Protein 4H1L (pdb70)

Solvent-accessible surface area: 52615 Å² total; per-residue (Å²): 123,98,33,31,1,28,0,8,1,9,18,0,25,49,50,115,52,15,37,0,3,1,8,1,51,18,1,2,1,0,43,5,40,44,90,144,83,85,31,49,43,50,34,157,96,2,35,200,89,2,51,19,59,11,27,6,0,21,4,0,14,43,2,0,77,26,1,0,90,38,1,12,145,80,28,137,130,76,79,9,113,66,49,60,6,59,9,75,27,30,16,44,35,42,45,92,62,184,80,110,7,46,0,2,0,32,0,15,44,0,0,0,3,34,23,89,34,38,8,22,106,87,31,152,92,15,118,108,54,61,60,110,9,16,23,5,19,55,168,69,30,29,9,26,13,1,11,21,2,65,18,105,2,49,105,149,30,29,4,1,0,84,0,48,13,100,23,43,150,117,55,33,18,66,46,45,73,131,212,71,28,34,0,1,4,1,6,0,12,0,32,0,44,97,28,43,131,114,16,48,0,8,1,35,2,0,9,25,55,67,21,0,0,69,0,8,28,81,68,17,65,2,125,16,37,7,73,42,0,62,74,0,6,120,32,0,35,84,53,131,76,2,12,66,16,4,103,8,13,27,55,4,2,0,78,42,2,17,40,17,2,58,54,18,1,24,112,48,114,53,101,8,130,23,49,24,77,52,56,253,50,4,16,0,1,0,4,21,0,6,26,12,78,44,74,28,87,2,38,92,84,57,129,68,32,162,108,7,40,14,20,73,31,95,44,34,1,5,46,0,21,14,11,6,45,5,35,0,30,17,126,57,192,109,68,34,38,1,29,0,32,0,54,12,74,32,34,149,87,55,60,83,39,98,80,139,64,125,54,6,15,21,1,10,1,16,64,2,38,130,123,95,33,31,1,29,0,7,1,8,16,0,26,47,51,116,52,16,36,0,3,1,8,1,53,20,1,1,1,0,44,5,40,44,89,144,77,85,30,49,43,49,35,155,94,1,34,200,88,1,49,20,54,10,25,5,0,20,6,0,15,46,3,1,75,26,0,0,90,43,1,13,146,83,28,137,132,77,80,10,114,67,50,60,7,59,10,76,27,27,15,45,33,37,45,96,63,185,84,109,8,46,0,1,0,32,0,16,45,0,0,0,2,36,24,87,35,39,8,22,107,86,30,152,92,16,118,109,55,58,59,108,8,16,22,5,18,55,165,69,31,29,8,26,12,1,11,20,3,64,17,108,3,50,106,150,30,29,5,1,0,83,0,47,14,104,24,44,151,116,56,31,15,66,45,44,75,133,210,72,30,35,0,2,3,2,7,0,12,0,32,0,43,95,28,43,132,112,16,46,0,9,0,35,2,0,8,25,53,64,22,0,0,67,0,8,30,83,68,18,65,1,123,16,38,7,72,42,0,59,75,0,6,120,32,0,35,84,53,135,81,3,11,73,23,4,104,10,16,26,68,4,2,0,77,42,2,16,40,15,3,59,55,16,1,25,109,46,113,55,101,8,129,23,49,23,74,52,56,253,51,5,15,0,0,0,4,19,0,5,27,13,76,43,74,28,88,2,38,91,84,58,127,67,31,163,104,7,44,15,22,76,31,94,43,32,1,5,44,0,22,13,9,7,45,6,36,0,31,17,125,57,192,108,68,32,38,0,28,0,32,1,54,13,72,32,34,150,86,57,58,82,40,97,79,139,66,122,49,7,18,24,0,13,1,18,65,4,38,134,115,50,7,68,9,58,36,136,96,34,61,33,59,79,43,35,80,8,90,0,110,0,58,16,39,204,28,76,18,11,19,0,10,0,0,23,10,58,114,43,68,12,10,111,27,8,11,67,16,37,28,69,102,74,68,41,117,27,90,124,53,4,49,0,42,10,81,164,104,99,40,10,1,18,0,72,11,109,68,5,71,170,59,10,40,11,33,2,0,0,0,1,6,1,25,14,35,17,9,59,6,45,16,0,81,4,0,47,4,86,27,123,153,73,12,98,17,54,75,69,128,17,150,90,151,134,65,62,91,5,62,1,50,0,82,5,133,58,101,11,20,6,0,0,0,1,16,15,16,121,53,90,7,10,89,5,0,18,6,0,5,28,70,103,18,88,34,147,17,124,41,8,127,19,9,51,8,52,2,137,123,61,69,21,0,39,0,37,4,46,69,32,100,189,20,21,65,10,14,0,0,0,0,0,5,53,33,21,1,36,31,7,42,5,78,24,0,77,1,1,93,3,53,93,112,50,8,67,8,58,35,133,93,34,61,32,60,81,43,37,81,7,90,0,109,0,59,17,39,205,27,72,13,8,16,0,8,0,0,22,10,58,114,37,67,12,9,109,29,8,10,64,16,31,28,70,103,74,67,42,116,28,89,124,54,5,51,0,43,14,82,154,103,96,42,9,1,18,0,72,10,110,70,5,71,170,59,10,39,11,36,2,0,0,0,1,2,1,23,12,34,17,6,56,6,44,15,0,80,3,0,46,5,87,28,123,156,74,11,98,18,54,75,66,126,17,147,89,150,135,64,62,89,5,63,1,48,0,80,5,135,59,104,10,18,4,1,0,0,1,16,15,15,120,53,86,8,10,92,5,0,18,6,0,6,33,71,104,16,86,29,147,18,122,40,9,128,19,8,51,8,52,2,139,122,65,72,23,0,39,0,39,4,48,69,33,103,190,21,20,66,10,14,0,0,0,0,0,5,55,29,23,1,30,25,5,38,4,81,23,0,78,1,2,91,3,54,92

B-factor: mean 93.12, std 21.1, range [51.1, 204.76]

Foldseek 3Di:
DDKDKDWDKAADPPVGDIKTFIDIPHDTQWIADQPVLDTGGPDPVVVVPDDDRSVVRVVVHVVNVVVVVVVCVVPVNDDDDWDAWDWDKDWPDDDDQFDKTKIKIKTDFIDDPDKDKFKAKVHHTDDPPKDKADWDADPVRGTMIMIMDIDGHHQPIKMWMWIDDPVDPDIDIDIDHD/DDDKDKDWDWDWDDDPLNPDIKIKIFIDIPPRTQWMDILVVQAIDGDDPVCPVVRVVQVVPVVNRVVVNCCSPVPHNVVCVVCCVDAVPPWDAWDWDWDCPCQIKIKTWFTDDFDKDKFKAKQNHTDDPQWDKPHWADPPPRGIIIMIGGPDDDDAAIKMKMWMDDPRDDHIDIDIDGD/DDDDDDDDDDDDD/DDKDKDWDKAADPPVGDIKTFIDIPHDTQWIAPQPVLDTGGPDPVVVVVDDDRSVVNVVVHVVNVVVVVVVCVVPVNDDDDWDAWDWDKDWPDDDDQFDKTKIKIKTDFIDDPDKDKFKAKVHHTDDPPKDKADWDADPVGGTMIMIMDTDGHHQPIKMWMWIDDPVDPDTDIDIDHD/DDDKDKDWDWDWDDDPLNPDIKIKIFIDIPPRTQWMDILVVQAIDGDDPVCPVVRVVQVVPVVNRVVVNCCSPVPHVVVCVVCCVDAVPPWDAWDWDWDCPCQIKIKTWFTDDQDKDKFKAKQNHTDDPQWDKPHWADPPPRGIIIMIGGPDDDDAAIKMKMWIDDPRDDHIDIDIDGD/DDDDDDDDDDPDD/DAKAFDAAEAEEAQFAKDKRKIAGDDDDQKKKWKWWDAPPDDTDTQDIDRDDDQKDGGPPTKIWGHDNVRRITIIIHHGDHQVRFTWMWMWIADDVHDDDIGIHPTHTYHYYD/DKAKDDQEAEDDAQDKDKIKIFDDPLFAKKFKWWDDPPDGTFTAKMDRHAQDIDGTDNPFQWDWHRNDSGIIMIIGGSGDVPFQTKMKMWGHHDDPDPGDIDIYPTHGYHD/DAKAFDAAEAEEAAFAKDKRKIAGDDADQKKKWKWWDAPPDDTDTQDIDRDDDQKDGGPPTKIWGHDNVRRITIIIHHGDHQVRFTWMWMWIADDPHDDDIGIHPTHGYHYYD/DKAKPDQEAEDDAQDWDKIKIFDDPQFAKKFKWWDDPPDGTFTAKMDRHAQDIDGTDNPFQWDWHGNDSGIIMIIGGSGDVPQQTKMKMWGHHDDPDPGDIDIYPTHGYHD

InterPro domains:
  IPR001003 MHC class II, alpha chain, N-terminal [PF00993] (29-106)
  IPR001003 MHC class II, alpha chain, N-terminal [SM00920] (30-109)
  IPR003006 Immunoglobulin/major histocompatibility complex, conserved site [PS00290] (186-192)
  IPR003597 Immunoglobulin C1-set [PF07654] (114-195)
  IPR003597 Immunoglobulin C1-set [SM00407] (127-198)
  IPR007110 Immunoglobulin-like domain [PS50835] (112-192)
  IPR011162 MHC classes I/II-like antigen recognition protein [SSF54452] (27-108)
  IPR013783 Immunoglobulin-like fold [G3DSA:2.60.40.10] (107-217)
  IPR014745 MHC class II, alpha/beta chain, N-terminal [G3DSA:3.10.320.10] (25-106)
  IPR036179 Immunoglobulin-like domain superfamily [SSF48726] (110-206)
  IPR050160 Major Histocompatibility Complex/Immunoglobulin [PTHR19944] (16-243)

Radius of gyration: 38.93 Å; Cα contacts (8 Å, |Δi|>4): 3026; chains: 10; bounding box: 104×98×101 Å

Secondary structure (DSSP, 8-state):
--EEEEEEEEEEETTTEEEEEEEETTEEEEEEETTTTEEEESSGGGGGG-B--HHHHHHHHHHHHHHHHHHHHTTTTPPPPPBPPEEEEEESS---TTS-EEEEEEEEEEBSS-----EEETTEEE-TT-EEPPPEE-TTS-EEE-EEEEE---TT-EEEEEE--TT-SS-EEEEEE-/---EEEEEEEEEEEETTTTEEEEEEEEEESS-EEEEEETTTSSEEESSTTSHHHHHHHTT-HHHHHHHHTHIIIIIIHHHHHHTTTTTT--B--EEEEEE---EEEEEEEEBSS--EEEEEETTEE--SSEEE---EE-SSS-EEEEEEE-----TT-EEEEEEEETTEEEEEEEEEE-/-B-----PPPPP-/--EEEEEEEEEEETTTEEEEEEEETTEEEEEEETTTTEEEESSTTHHHH-B--HHHHHHHHHHHHHHHHHHHHTTTTPPPPPBPPEEEEEESS---TTS-EEEEEEEEEEBSS-----EEETTEEE-TT-EEPPPEE-TTS-EEE-EEEEE---TT-EEEEEE--TT-SS-EEEEEE-/---EEEEEEEEEEEETTTTEEEEEEEEEESS-EEEEEETTTSSEEESSTTSHHHHHHHTT-HHHHHHHHTHIIIIIIHHHHHHHTTTTT--B--EEEEEE---EEEEEEEEBSS--EEEEEETTEE--SSEEE---EE-SSS-EEEEEEE-----TT-EEEEEEEETTEEEEEEEEEE-/-B-----PPPPP-/--EE---SEEEEETTS-B----EE-S-SS-EEEEEEE-TTS-PEEEEEE-SS-SEEE-SSS-EEEEETTTTEEEEEBSS--GGG-SEEEEEEE-TTT-S-EEE---EEEEEE-/-EEEE-SEEE--TT---EEEEEE-S--SEEEEEEE-TTS-EEEEEEESSTT--EE-TT-TTEEE--SBTTB--EEE-S--S--SSEEEEEEE-BSSSBPPPEE---EEEE-/--EE---SEEEEETTS-B----EE-S-SS-EEEEEEE-TTS-PEEEEEE-SS-SEEE-SSS-EEEEEGGGTEEEEEBSS--GGG-SEEEEEEE-TTT-S-EEE---EEEEEE-/-EEEE-SEEE--TT---EEEEEE-S--SEEEEEEE-TTS-EEEEEEESSTT--EE-TT-TTEEE--SBTTB--EEE-TT-S--SSEEEEEEE-BSSSBPPPEE---EEEE-

Structure (mmCIF, N/CA/C/O backbone):
data_4H1L
#
_entry.id   4H1L
#
_cell.length_a   186.722
_cell.length_b   186.722
_cell.length_c   166.702
_cell.angle_alpha   90.00
_cell.angle_beta   90.00
_cell.angle_gamma   120.00
#
_symmetry.space_group_name_H-M   'P 63'
#
loop_
_entity.id
_entity.type
_entity.pdbx_description
1 polymer 'HLA class II histocompatibility antigen, DR alpha chain'
2 polymer 'MHC class II antigen'
3 polymer 'mimotope peptide'
4 polymer 'Ani2.3 TCR A chain'
5 polymer 'Ani2.3 TCR B chain'
#
loop_
_atom_site.group_PDB
_atom_site.id
_atom_site.type_symbol
_atom_site.label_atom_id
_atom_site.label_alt_id
_atom_site.label_comp_id
_atom_site.label_asym_id
_atom_site.label_entity_id
_atom_site.label_seq_id
_atom_site.pdbx_PDB_ins_code
_atom_site.Cartn_x
_atom_site.Cartn_y
_atom_site.Cartn_z
_atom_site.occupancy
_atom_site.B_iso_or_equiv
_atom_site.auth_seq_id
_atom_site.auth_comp_id
_atom_site.auth_asym_id
_atom_site.auth_atom_id
_atom_site.pdbx_PDB_model_num
ATOM 1 N N . GLU A 1 1 ? -44.167 79.883 41.894 1.00 90.39 3 GLU A N 1
ATOM 2 C CA . GLU A 1 1 ? -45.499 79.328 42.141 1.00 102.39 3 GLU A CA 1
ATOM 3 C C . GLU A 1 1 ? -45.456 78.024 42.939 1.00 113.13 3 GLU A C 1
ATOM 4 O O . GLU A 1 1 ? -44.397 77.423 43.105 1.00 119.58 3 GLU A O 1
ATOM 10 N N . GLU A 1 2 ? -46.618 77.589 43.427 1.00 108.10 4 GLU A N 1
ATOM 11 C CA . GLU A 1 2 ? -46.720 76.369 44.245 1.00 105.41 4 GLU A CA 1
ATOM 12 C C . GLU A 1 2 ? -47.780 75.354 43.791 1.00 104.35 4 GLU A C 1
ATOM 13 O O . GLU A 1 2 ? -47.423 74.256 43.382 1.00 104.04 4 GLU A O 1
ATOM 19 N N . HIS A 1 3 ? -49.067 75.696 43.875 1.00 97.97 5 HIS A N 1
ATOM 20 C CA . HIS A 1 3 ? -50.105 74.755 43.455 1.00 88.28 5 HIS A CA 1
ATOM 21 C C . HIS A 1 3 ? -51.106 75.337 42.456 1.00 86.29 5 HIS A C 1
ATOM 22 O O . HIS A 1 3 ? -51.436 76.524 42.520 1.00 88.19 5 HIS A O 1
ATOM 29 N N . VAL A 1 4 ? -51.586 74.494 41.536 1.00 80.42 6 VAL A N 1
ATOM 30 C CA . VAL A 1 4 ? -52.593 74.916 40.559 1.00 80.56 6 VAL A CA 1
ATOM 31 C C . VAL A 1 4 ? -53.786 73.965 40.452 1.00 84.05 6 VAL A C 1
ATOM 32 O O . VAL A 1 4 ? -53.643 72.828 39.991 1.00 82.96 6 VAL A O 1
ATOM 36 N N . ILE A 1 5 ? -54.960 74.453 40.860 1.00 82.88 7 ILE A N 1
ATOM 37 C CA . ILE A 1 5 ? -56.215 73.704 40.757 1.00 81.59 7 ILE A CA 1
ATOM 38 C C . ILE A 1 5 ? -57.077 74.237 39.604 1.00 73.28 7 ILE A C 1
ATOM 39 O O . ILE A 1 5 ? -57.444 75.418 39.541 1.00 63.47 7 ILE A O 1
ATOM 44 N N . ILE A 1 6 ? -57.379 73.358 38.662 1.00 78.15 8 ILE A N 1
ATOM 45 C CA . ILE A 1 6 ? -58.120 73.779 37.494 1.00 75.35 8 ILE A CA 1
ATOM 46 C C . ILE A 1 6 ? -59.373 72.957 37.314 1.00 65.98 8 ILE A C 1
ATOM 47 O O . ILE A 1 6 ? -59.355 71.732 37.437 1.00 58.62 8 ILE A O 1
ATOM 52 N N . GLN A 1 7 ? -60.464 73.648 37.019 1.00 63.33 9 GLN A N 1
ATOM 53 C CA . GLN A 1 7 ? -61.745 73.010 36.766 1.00 57.62 9 GLN A CA 1
ATOM 54 C C . GLN A 1 7 ? -61.987 73.151 35.301 1.00 61.84 9 GLN A C 1
ATOM 55 O O . GLN A 1 7 ? -62.417 74.214 34.834 1.00 63.54 9 GLN A O 1
ATOM 61 N N . ALA A 1 8 ? -61.706 72.072 34.580 1.00 62.08 10 ALA A N 1
ATOM 62 C CA . ALA A 1 8 ? -61.741 72.063 33.128 1.00 63.78 10 ALA A CA 1
ATOM 63 C C . ALA A 1 8 ? -62.921 71.265 32.641 1.00 56.82 10 ALA A C 1
ATOM 64 O O . ALA A 1 8 ? -63.020 70.080 32.925 1.00 53.46 10 ALA A O 1
ATOM 66 N N . GLU A 1 9 ? -63.793 71.921 31.890 1.00 57.25 11 GLU A N 1
ATOM 67 C CA . GLU A 1 9 ? -64.954 71.271 31.307 1.00 64.70 11 GLU A CA 1
ATOM 68 C C . GLU A 1 9 ? -65.076 71.585 29.800 1.00 74.37 11 GLU A C 1
ATOM 69 O O . GLU A 1 9 ? -64.355 72.432 29.277 1.00 77.39 11 GLU A O 1
ATOM 75 N N . PHE A 1 10 ? -65.980 70.909 29.097 1.00 71.37 12 PHE A N 1
ATOM 76 C CA . PHE A 1 10 ? -66.139 71.154 27.670 1.00 62.81 12 PHE A CA 1
ATOM 77 C C . PHE A 1 10 ? -67.345 70.455 27.081 1.00 70.42 12 PHE A C 1
ATOM 78 O O . PHE A 1 10 ? -67.828 69.461 27.617 1.00 76.53 12 PHE A O 1
ATOM 86 N N . TYR A 1 11 ? -67.816 70.960 25.948 1.00 70.79 13 TYR A N 1
ATOM 87 C CA . TYR A 1 11 ? -68.893 70.298 25.222 1.00 73.45 13 TYR A CA 1
ATOM 88 C C . TYR A 1 11 ? -68.624 70.271 23.720 1.00 74.68 13 TYR A C 1
ATOM 89 O O . TYR A 1 11 ? -68.493 71.307 23.075 1.00 77.35 13 TYR A O 1
ATOM 98 N N . LEU A 1 12 ? -68.540 69.059 23.190 1.00 77.55 14 LEU A N 1
ATOM 99 C CA . LEU A 1 12 ? -68.187 68.822 21.803 1.00 81.95 14 LEU A CA 1
ATOM 100 C C . LEU A 1 12 ? -69.418 68.471 20.965 1.00 82.43 14 LEU A C 1
ATOM 101 O O . LEU A 1 12 ? -70.130 67.511 21.261 1.00 83.64 14 LEU A O 1
ATOM 106 N N . ASN A 1 13 ? -69.677 69.269 19.935 1.00 77.32 15 ASN A N 1
ATOM 107 C CA . ASN A 1 13 ? -70.660 68.918 18.921 1.00 84.17 15 ASN A CA 1
ATOM 108 C C . ASN A 1 13 ? -69.920 68.290 17.739 1.00 84.46 15 ASN A C 1
ATOM 109 O O . ASN A 1 13 ? -68.718 68.479 17.584 1.00 85.61 15 ASN A O 1
ATOM 114 N N . PRO A 1 14 ? -70.623 67.507 16.921 1.00 85.55 16 PRO A N 1
ATOM 115 C CA . PRO A 1 14 ? -72.027 67.117 17.055 1.00 89.27 16 PRO A CA 1
ATOM 116 C C . PRO A 1 14 ? -72.195 65.820 17.867 1.00 90.60 16 PRO A C 1
ATOM 117 O O . PRO A 1 14 ? -73.299 65.270 17.924 1.00 88.68 16 PRO A O 1
ATOM 121 N N . ASP A 1 15 ? -71.108 65.350 18.480 1.00 85.05 17 ASP A N 1
ATOM 122 C CA . ASP A 1 15 ? -71.113 64.120 19.269 1.00 81.21 17 ASP A CA 1
ATOM 123 C C . ASP A 1 15 ? -71.987 64.268 20.505 1.00 88.29 17 ASP A C 1
ATOM 124 O O . ASP A 1 15 ? -72.510 63.291 21.041 1.00 88.35 17 ASP A O 1
ATOM 129 N N . GLN A 1 16 ? -72.094 65.504 20.973 1.00 87.15 18 GLN A N 1
ATOM 130 C CA . GLN A 1 16 ? -72.933 65.846 22.106 1.00 84.31 18 GLN A CA 1
ATOM 131 C C . GLN A 1 16 ? -72.482 65.150 23.352 1.00 82.82 18 GLN A C 1
ATOM 132 O O . GLN A 1 16 ? -73.291 64.671 24.134 1.00 89.57 18 GLN A O 1
ATOM 138 N N . SER A 1 17 ? -71.174 65.108 23.533 1.00 75.22 19 SER A N 1
ATOM 139 C CA . SER A 1 17 ? -70.612 64.524 24.737 1.00 80.11 19 SER A CA 1
ATOM 140 C C . SER A 1 17 ? -69.927 65.612 25.560 1.00 79.38 19 SER A C 1
ATOM 141 O O . SER A 1 17 ? -69.202 66.434 25.007 1.00 75.40 19 SER A O 1
ATOM 144 N N . GLY A 1 18 ? -70.169 65.619 26.871 1.00 80.72 20 GLY A N 1
ATOM 145 C CA . GLY A 1 18 ? -69.529 66.562 27.769 1.00 72.40 20 GLY A CA 1
ATOM 146 C C . GLY A 1 18 ? -68.616 65.898 28.795 1.00 70.04 20 GLY A C 1
ATOM 147 O O . GLY A 1 18 ? -68.642 64.678 28.996 1.00 75.27 20 GLY A O 1
ATOM 148 N N . GLU A 1 19 ? -67.785 66.711 29.438 1.00 64.23 21 GLU A N 1
ATOM 149 C CA . GLU A 1 19 ? -66.961 66.254 30.548 1.00 68.54 21 GLU A CA 1
ATOM 150 C C . GLU A 1 19 ? -66.724 67.386 31.536 1.00 69.52 21 GLU A C 1
ATOM 151 O O . GLU A 1 19 ? -66.578 68.536 31.122 1.00 65.30 21 GLU A O 1
ATOM 157 N N . PHE A 1 20 ? -66.711 67.055 32.833 1.00 67.05 22 PHE A N 1
ATOM 158 C CA . PHE A 1 20 ? -66.387 68.011 33.887 1.00 59.71 22 PHE A CA 1
ATOM 159 C C . PHE A 1 20 ? -65.374 67.330 34.778 1.00 53.50 22 PHE A C 1
ATOM 160 O O . PHE A 1 20 ? -65.529 66.158 35.084 1.00 61.02 22 PHE A O 1
ATOM 168 N N . MET A 1 21 ? -64.321 68.051 35.155 1.00 51.10 23 MET A N 1
ATOM 169 C CA . MET A 1 21 ? -63.269 67.509 36.030 1.00 59.19 23 MET A CA 1
ATOM 170 C C . MET A 1 21 ? -62.392 68.523 36.795 1.00 62.40 23 MET A C 1
ATOM 171 O O . MET A 1 21 ? -62.251 69.695 36.413 1.00 59.98 23 MET A O 1
ATOM 176 N N . PHE A 1 22 ? -61.793 68.049 37.883 1.00 58.57 24 PHE A N 1
ATOM 177 C CA . PHE A 1 22 ? -60.919 68.886 38.681 1.00 56.66 24 PHE A CA 1
ATOM 178 C C . PHE A 1 22 ? -59.487 68.376 38.582 1.00 64.95 24 PHE A C 1
ATOM 179 O O . PHE A 1 22 ? -59.230 67.177 38.734 1.00 66.48 24 PHE A O 1
ATOM 187 N N . ASP A 1 23 ? -58.568 69.293 38.273 1.00 66.67 25 ASP A N 1
ATOM 188 C CA . ASP A 1 23 ? -57.156 68.942 38.127 1.00 75.81 25 ASP A CA 1
ATOM 189 C C . ASP A 1 23 ? -56.297 69.589 39.189 1.00 76.59 25 ASP A C 1
ATOM 190 O O . ASP A 1 23 ? -56.241 70.820 39.300 1.00 78.54 25 ASP A O 1
ATOM 195 N N . PHE A 1 24 ? -55.619 68.736 39.951 1.00 74.12 26 PHE A N 1
ATOM 196 C CA . PHE A 1 24 ? -54.649 69.177 40.927 1.00 76.00 26 PHE A CA 1
ATOM 197 C C . PHE A 1 24 ? -53.219 68.815 40.509 1.00 84.18 26 PHE A C 1
ATOM 198 O O . PHE A 1 24 ? -52.822 67.642 40.578 1.00 82.47 26 PHE A O 1
ATOM 206 N N . ASP A 1 25 ? -52.453 69.826 40.088 1.00 84.37 27 ASP A N 1
ATOM 207 C CA . ASP A 1 25 ? -51.033 69.660 39.761 1.00 85.79 27 ASP A CA 1
ATOM 208 C C . ASP A 1 25 ? -50.799 68.511 38.784 1.00 80.75 27 ASP A C 1
ATOM 209 O O . ASP A 1 25 ? -49.810 67.772 38.858 1.00 69.54 27 ASP A O 1
ATOM 214 N N . GLY A 1 26 ? -51.727 68.371 37.861 1.00 80.03 28 GLY A N 1
ATOM 215 C CA . GLY A 1 26 ? -51.580 67.348 36.865 1.00 80.94 28 GLY A CA 1
ATOM 216 C C . GLY A 1 26 ? -52.519 66.197 37.085 1.00 81.70 28 GLY A C 1
ATOM 217 O O . GLY A 1 26 ? -53.083 65.683 36.136 1.00 83.73 28 GLY A O 1
ATOM 218 N N . ASP A 1 27 ? -52.707 65.788 38.330 1.00 88.60 29 ASP A N 1
ATOM 219 C CA . ASP A 1 27 ? -53.583 64.648 38.595 1.00 81.90 29 ASP A CA 1
ATOM 220 C C . ASP A 1 27 ? -55.072 64.985 38.724 1.00 76.56 29 ASP A C 1
ATOM 221 O O . ASP A 1 27 ? -55.456 66.075 39.140 1.00 74.78 29 ASP A O 1
ATOM 226 N N . GLU A 1 28 ? -55.907 64.028 38.358 1.00 72.96 30 GLU A N 1
ATOM 227 C CA . GLU A 1 28 ? -57.340 64.219 38.418 1.00 72.88 30 GLU A CA 1
ATOM 228 C C . GLU A 1 28 ? -57.821 64.040 39.849 1.00 74.82 30 GLU A C 1
ATOM 229 O O . GLU A 1 28 ? -57.504 63.040 40.505 1.00 71.88 30 GLU A O 1
ATOM 235 N N . ILE A 1 29 ? -58.576 65.019 40.338 1.00 74.05 31 ILE A N 1
ATOM 236 C CA . ILE A 1 29 ? -59.256 64.884 41.616 1.00 68.12 31 ILE A CA 1
ATOM 237 C C . ILE A 1 29 ? -60.484 64.022 41.343 1.00 70.41 31 ILE A C 1
ATOM 238 O O . ILE A 1 29 ? -60.637 62.921 41.869 1.00 66.98 31 ILE A O 1
ATOM 243 N N . PHE A 1 30 ? -61.345 64.523 40.474 1.00 69.74 32 PHE A N 1
ATOM 244 C CA . PHE A 1 30 ? -62.516 63.780 40.099 1.00 67.68 32 PHE A CA 1
ATOM 245 C C . PHE A 1 30 ? -63.068 64.287 38.789 1.00 67.24 32 PHE A C 1
ATOM 246 O O . PHE A 1 30 ? -62.582 65.270 38.239 1.00 70.27 32 PHE A O 1
ATOM 254 N N . HIS A 1 31 ? -64.072 63.587 38.282 1.00 65.11 33 HIS A N 1
ATOM 255 C CA . HIS A 1 31 ? -64.868 64.058 37.164 1.00 67.07 33 HIS A CA 1
ATOM 256 C C . HIS A 1 31 ? -66.310 63.697 37.456 1.00 65.43 33 HIS A C 1
ATOM 257 O O . HIS A 1 31 ? -66.626 63.245 38.524 1.00 71.00 33 HIS A O 1
ATOM 264 N N . VAL A 1 32 ? -67.190 63.891 36.501 1.00 69.11 34 VAL A N 1
ATOM 265 C CA . VAL A 1 32 ? -68.598 63.643 36.720 1.00 73.98 34 VAL A CA 1
ATOM 266 C C . VAL A 1 32 ? -69.088 62.787 35.569 1.00 87.13 34 VAL A C 1
ATOM 267 O O . VAL A 1 32 ? -69.013 63.190 34.400 1.00 93.07 34 VAL A O 1
ATOM 271 N N . ASP A 1 33 ? -69.556 61.588 35.889 1.00 84.63 35 ASP A N 1
ATOM 272 C CA . ASP A 1 33 ? -70.137 60.757 34.858 1.00 89.86 35 ASP A CA 1
ATOM 273 C C . ASP A 1 33 ? -71.428 61.411 34.448 1.00 93.23 35 ASP A C 1
ATOM 274 O O . ASP A 1 33 ? -72.389 61.450 35.202 1.00 89.80 35 ASP A O 1
ATOM 279 N N . MET A 1 34 ? -71.450 61.945 33.244 1.00 93.12 36 MET A N 1
ATOM 280 C CA . MET A 1 34 ? -72.578 62.743 32.838 1.00 89.96 36 MET A CA 1
ATOM 281 C C . MET A 1 34 ? -73.886 61.947 32.811 1.00 90.41 36 MET A C 1
ATOM 282 O O . MET A 1 34 ? -74.936 62.442 33.230 1.00 89.90 36 MET A O 1
ATOM 287 N N . ALA A 1 35 ? -73.809 60.704 32.348 1.00 86.92 37 ALA A N 1
ATOM 288 C CA . ALA A 1 35 ? -74.992 59.868 32.188 1.00 88.52 37 ALA A CA 1
ATOM 289 C C . ALA A 1 35 ? -75.591 59.476 33.531 1.00 95.09 37 ALA A C 1
ATOM 290 O O . ALA A 1 35 ? -76.766 59.751 33.805 1.00 93.75 37 ALA A O 1
ATOM 292 N N . LYS A 1 36 ? -74.774 58.818 34.354 1.00 94.78 38 LYS A N 1
ATOM 293 C CA . LYS A 1 36 ? -75.188 58.349 35.677 1.00 91.96 38 LYS A CA 1
ATOM 294 C C . LYS A 1 36 ? -75.352 59.484 36.684 1.00 89.51 38 LYS A C 1
ATOM 295 O O . LYS A 1 36 ? -75.706 59.248 37.834 1.00 91.40 38 LYS A O 1
ATOM 301 N N . LYS A 1 37 ? -75.079 60.711 36.262 1.00 87.77 39 LYS A N 1
ATOM 302 C CA . LYS A 1 37 ? -75.106 61.841 37.180 1.00 85.22 39 LYS A CA 1
ATOM 303 C C . LYS A 1 37 ? -74.363 61.573 38.504 1.00 82.41 39 LYS A C 1
ATOM 304 O O . LYS A 1 37 ? -74.892 61.802 39.591 1.00 76.57 39 LYS A O 1
ATOM 310 N N . GLU A 1 38 ? -73.123 61.110 38.398 1.00 85.85 40 GLU A N 1
ATOM 311 C CA . GLU A 1 38 ? -72.333 60.786 39.567 1.00 88.29 40 GLU A CA 1
ATOM 312 C C . GLU A 1 38 ? -71.044 61.566 39.611 1.00 82.83 40 GLU A C 1
ATOM 313 O O . GLU A 1 38 ? -70.398 61.763 38.591 1.00 78.33 40 GLU A O 1
ATOM 319 N N . THR A 1 39 ? -70.672 61.983 40.816 1.00 80.28 41 THR A N 1
ATOM 320 C CA . THR A 1 39 ? -69.315 62.431 41.108 1.00 74.08 41 THR A CA 1
ATOM 321 C C . THR A 1 39 ? -68.436 61.191 41.219 1.00 67.95 41 THR A C 1
ATOM 322 O O . THR A 1 39 ? -68.866 60.184 41.757 1.00 70.92 41 THR A O 1
ATOM 326 N N . VAL A 1 40 ? -67.217 61.243 40.706 1.00 66.11 42 VAL A N 1
ATOM 327 C CA . VAL A 1 40 ? -66.406 60.042 40.653 1.00 67.92 42 VAL A CA 1
ATOM 328 C C . VAL A 1 40 ? -64.952 60.345 40.918 1.00 68.60 42 VAL A C 1
ATOM 329 O O . VAL A 1 40 ? -64.247 60.890 40.077 1.00 69.25 42 VAL A O 1
ATOM 333 N N . TRP A 1 41 ? -64.500 59.958 42.099 1.00 67.44 43 TRP A N 1
ATOM 334 C CA . TRP A 1 41 ? -63.182 60.342 42.575 1.00 68.25 43 TRP A CA 1
ATOM 335 C C . TRP A 1 41 ? -62.115 59.527 41.909 1.00 69.75 43 TRP A C 1
ATOM 336 O O . TRP A 1 41 ? -62.281 58.328 41.723 1.00 73.82 43 TRP A O 1
ATOM 347 N N . ARG A 1 42 ? -61.027 60.191 41.530 1.00 69.82 44 ARG A N 1
ATOM 348 C CA . ARG A 1 42 ? -59.912 59.526 40.864 1.00 70.42 44 ARG A CA 1
ATOM 349 C C . ARG A 1 42 ? -59.330 58.444 41.775 1.00 72.12 44 ARG A C 1
ATOM 350 O O . ARG A 1 42 ? -58.705 57.487 41.315 1.00 71.97 44 ARG A O 1
ATOM 358 N N . LEU A 1 43 ? -59.566 58.595 43.071 1.00 76.81 45 LEU A N 1
ATOM 359 C CA . LEU A 1 43 ? -59.280 57.540 44.030 1.00 80.93 45 LEU A CA 1
ATOM 360 C C . LEU A 1 43 ? -60.445 57.422 45.007 1.00 81.97 45 LEU A C 1
ATOM 361 O O . LEU A 1 43 ? -60.838 58.412 45.617 1.00 82.44 45 LEU A O 1
ATOM 366 N N . GLU A 1 44 ? -61.002 56.220 45.148 1.00 82.30 46 GLU A N 1
ATOM 367 C CA . GLU A 1 44 ? -62.120 56.013 46.054 1.00 84.41 46 GLU A CA 1
ATOM 368 C C . GLU A 1 44 ? -61.978 56.913 47.261 1.00 89.15 46 GLU A C 1
ATOM 369 O O . GLU A 1 44 ? -62.902 57.663 47.556 1.00 80.40 46 GLU A O 1
ATOM 375 N N . GLU A 1 45 ? -60.802 56.848 47.908 1.00 91.99 47 GLU A N 1
ATOM 376 C CA . GLU A 1 45 ? -60.543 57.438 49.229 1.00 77.36 47 GLU A CA 1
ATOM 377 C C . GLU A 1 45 ? -60.676 58.920 49.328 1.00 71.32 47 GLU A C 1
ATOM 378 O O . GLU A 1 45 ? -60.572 59.465 50.402 1.00 79.33 47 GLU A O 1
ATOM 384 N N . PHE A 1 46 ? -60.874 59.595 48.221 1.00 67.55 48 PHE A N 1
ATOM 385 C CA . PHE A 1 46 ? -61.121 61.017 48.308 1.00 68.81 48 PHE A CA 1
ATOM 386 C C . PHE A 1 46 ? -62.518 61.243 48.861 1.00 74.16 48 PHE A C 1
ATOM 387 O O . PHE A 1 46 ? -62.851 62.318 49.360 1.00 72.94 48 PHE A O 1
ATOM 395 N N . GLY A 1 47 ? -63.356 60.226 48.748 1.00 86.36 49 GLY A N 1
ATOM 396 C CA . GLY A 1 47 ? -64.748 60.377 49.129 1.00 93.80 49 GLY A CA 1
ATOM 397 C C . GLY A 1 47 ? -64.886 60.795 50.571 1.00 89.35 49 GLY A C 1
ATOM 398 O O . GLY A 1 47 ? -65.712 61.631 50.877 1.00 92.33 49 GLY A O 1
ATOM 399 N N . ARG A 1 48 ? -64.051 60.211 51.431 1.00 85.54 50 ARG A N 1
ATOM 400 C CA . ARG A 1 48 ? -64.003 60.478 52.865 1.00 88.16 50 ARG A CA 1
ATOM 401 C C . ARG A 1 48 ? -63.929 61.949 53.153 1.00 83.70 50 ARG A C 1
ATOM 402 O O . ARG A 1 48 ? -64.659 62.442 53.998 1.00 91.33 50 ARG A O 1
ATOM 410 N N . PHE A 1 49 ? -63.023 62.650 52.486 1.00 76.26 51 PHE A N 1
ATOM 411 C CA . PHE A 1 49 ? -62.662 63.976 52.953 1.00 76.91 51 PHE A CA 1
ATOM 412 C C . PHE A 1 49 ? -63.315 65.118 52.210 1.00 77.90 51 PHE A C 1
ATOM 413 O O . PHE A 1 49 ? -63.128 66.263 52.590 1.00 73.48 51 PHE A O 1
ATOM 421 N N . ALA A 1 50 ? -64.083 64.832 51.166 1.00 82.90 52 ALA A N 1
ATOM 422 C CA . ALA A 1 50 ? -64.776 65.905 50.472 1.00 77.53 52 ALA A CA 1
ATOM 423 C C . ALA A 1 50 ? -65.916 65.368 49.661 1.00 74.77 52 ALA A C 1
ATOM 424 O O . ALA A 1 50 ? -66.031 64.158 49.452 1.00 70.96 52 ALA A O 1
ATOM 426 N N . SER A 1 51 ? -66.743 66.285 49.180 1.00 75.75 53 SER A N 1
ATOM 427 C CA . SER A 1 51 ? -67.934 65.905 48.457 1.00 79.23 53 SER A CA 1
ATOM 428 C C . SER A 1 51 ? -68.235 66.868 47.348 1.00 77.60 53 SER A C 1
ATOM 429 O O . SER A 1 51 ? -67.951 68.047 47.460 1.00 79.60 53 SER A O 1
ATOM 432 N N . PHE A 1 52 ? -68.843 66.364 46.283 1.00 74.48 54 PHE A N 1
ATOM 433 C CA . PHE A 1 52 ? -69.274 67.230 45.192 1.00 75.98 54 PHE A CA 1
ATOM 434 C C . PHE A 1 52 ? -70.715 67.000 44.726 1.00 80.06 54 PHE A C 1
ATOM 435 O O . PHE A 1 52 ? -71.174 65.860 44.601 1.00 78.39 54 PHE A O 1
ATOM 443 N N . GLU A 1 53 ? -71.400 68.112 44.459 1.00 78.70 55 GLU A N 1
ATOM 444 C CA . GLU A 1 53 ? -72.785 68.113 44.030 1.00 78.51 55 GLU A CA 1
ATOM 445 C C . GLU A 1 53 ? -72.871 67.837 42.534 1.00 80.21 55 GLU A C 1
ATOM 446 O O . GLU A 1 53 ? -72.788 68.755 41.719 1.00 81.89 55 GLU A O 1
ATOM 452 N N . ALA A 1 54 ? -73.062 66.572 42.173 1.00 75.03 56 ALA A N 1
ATOM 453 C CA . ALA A 1 54 ? -72.966 66.156 40.774 1.00 66.93 56 ALA A CA 1
ATOM 454 C C . ALA A 1 54 ? -73.809 67.005 39.867 1.00 63.63 56 ALA A C 1
ATOM 455 O O . ALA A 1 54 ? -73.382 67.339 38.776 1.00 64.06 56 ALA A O 1
ATOM 457 N N . GLN A 1 55 ? -75.004 67.365 40.315 1.00 73.31 57 GLN A N 1
ATOM 458 C CA . GLN A 1 55 ? -75.914 68.124 39.466 1.00 72.72 57 GLN A CA 1
ATOM 459 C C . GLN A 1 55 ? -75.242 69.392 38.934 1.00 76.57 57 GLN A C 1
ATOM 460 O O . GLN A 1 55 ? -75.389 69.742 37.755 1.00 76.60 57 GLN A O 1
ATOM 466 N N . GLY A 1 56 ? -74.489 70.060 39.806 1.00 78.99 58 GLY A N 1
ATOM 467 C CA . GLY A 1 56 ? -73.834 71.305 39.454 1.00 75.01 58 GLY A CA 1
ATOM 468 C C . GLY A 1 56 ? -73.063 71.223 38.152 1.00 66.28 58 GLY A C 1
ATOM 469 O O . GLY A 1 56 ? -73.084 72.155 37.366 1.00 59.30 58 GLY A O 1
ATOM 470 N N . ALA A 1 57 ? -72.387 70.097 37.937 1.00 73.26 59 ALA A N 1
ATOM 471 C CA . ALA A 1 57 ? -71.530 69.884 36.769 1.00 66.30 59 ALA A CA 1
ATOM 472 C C . ALA A 1 57 ? -72.341 69.790 35.516 1.00 68.09 59 ALA A C 1
ATOM 473 O O . ALA A 1 57 ? -71.854 70.125 34.429 1.00 68.60 59 ALA A O 1
ATOM 475 N N . LEU A 1 58 ? -73.569 69.292 35.664 1.00 70.15 60 LEU A N 1
ATOM 476 C CA . LEU A 1 58 ? -74.518 69.238 34.552 1.00 69.28 60 LEU A CA 1
ATOM 477 C C . LEU A 1 58 ? -74.945 70.653 34.117 1.00 63.83 60 LEU A C 1
ATOM 478 O O . LEU A 1 58 ? -74.708 71.062 32.991 1.00 64.25 60 LEU A O 1
ATOM 483 N N . ALA A 1 59 ? -75.545 71.405 35.030 1.00 62.11 61 ALA A N 1
ATOM 484 C CA . ALA A 1 59 ? -75.935 72.784 34.750 1.00 68.58 61 ALA A CA 1
ATOM 485 C C . ALA A 1 59 ? -74.826 73.641 34.137 1.00 71.98 61 ALA A C 1
ATOM 486 O O . ALA A 1 59 ? -75.100 74.672 33.533 1.00 73.90 61 ALA A O 1
ATOM 488 N N . ASN A 1 60 ? -73.576 73.235 34.316 1.00 70.05 62 ASN A N 1
ATOM 489 C CA . ASN A 1 60 ? -72.448 73.983 33.767 1.00 66.30 62 ASN A CA 1
ATOM 490 C C . ASN A 1 60 ? -72.317 73.608 32.308 1.00 71.94 62 ASN A C 1
ATOM 491 O O . ASN A 1 60 ? -72.336 74.466 31.427 1.00 74.13 62 ASN A O 1
ATOM 496 N N . ILE A 1 61 ? -72.192 72.306 32.071 1.00 73.06 63 ILE A N 1
ATOM 497 C CA . ILE A 1 61 ? -72.075 71.762 30.733 1.00 64.74 63 ILE A CA 1
ATOM 498 C C . ILE A 1 61 ? -73.224 72.275 29.859 1.00 60.84 63 ILE A C 1
ATOM 499 O O . ILE A 1 61 ? -73.042 72.613 28.693 1.00 67.53 63 ILE A O 1
ATOM 504 N N . ALA A 1 62 ? -74.410 72.370 30.432 1.00 60.71 64 ALA A N 1
ATOM 505 C CA . ALA A 1 62 ? -75.572 72.779 29.656 1.00 69.94 64 ALA A CA 1
ATOM 506 C C . ALA A 1 62 ? -75.483 74.241 29.245 1.00 68.69 64 ALA A C 1
ATOM 507 O O . ALA A 1 62 ? -76.149 74.669 28.303 1.00 68.62 64 ALA A O 1
ATOM 509 N N . VAL A 1 63 ? -74.667 75.008 29.963 1.00 66.06 65 VAL A N 1
ATOM 510 C CA . VAL A 1 63 ? -74.338 76.377 29.544 1.00 70.25 65 VAL A CA 1
ATOM 511 C C . VAL A 1 63 ? -73.286 76.378 28.410 1.00 71.89 65 VAL A C 1
ATOM 512 O O . VAL A 1 63 ? -73.390 77.127 27.440 1.00 73.19 65 VAL A O 1
ATOM 516 N N . ASP A 1 64 ? -72.292 75.507 28.536 1.00 71.48 66 ASP A N 1
ATOM 517 C CA . ASP A 1 64 ? -71.237 75.387 27.543 1.00 71.12 66 ASP A CA 1
ATOM 518 C C . ASP A 1 64 ? -71.787 74.901 26.216 1.00 71.91 66 ASP A C 1
ATOM 519 O O . ASP A 1 64 ? -71.286 75.267 25.170 1.00 75.29 66 ASP A O 1
ATOM 524 N N . LYS A 1 65 ? -72.827 74.086 26.256 1.00 71.21 67 LYS A N 1
ATOM 525 C CA . LYS A 1 65 ? -73.561 73.774 25.038 1.00 74.05 67 LYS A CA 1
ATOM 526 C C . LYS A 1 65 ? -74.106 75.081 24.458 1.00 71.83 67 LYS A C 1
ATOM 527 O O . LYS A 1 65 ? -73.850 75.405 23.319 1.00 72.58 67 LYS A O 1
ATOM 533 N N . ALA A 1 66 ? -74.835 75.844 25.265 1.00 72.40 68 ALA A N 1
ATOM 534 C CA . ALA A 1 66 ? -75.481 77.061 24.784 1.00 78.23 68 ALA A CA 1
ATOM 535 C C . ALA A 1 66 ? -74.442 78.015 24.229 1.00 76.87 68 ALA A C 1
ATOM 536 O O . ALA A 1 66 ? -74.669 78.703 23.229 1.00 85.11 68 ALA A O 1
ATOM 538 N N . ASN A 1 67 ? -73.300 78.051 24.902 1.00 73.71 69 ASN A N 1
ATOM 539 C CA . ASN A 1 67 ? -72.170 78.849 24.461 1.00 78.07 69 ASN A CA 1
ATOM 540 C C . ASN A 1 67 ? -71.683 78.339 23.120 1.00 77.68 69 ASN A C 1
ATOM 541 O O . ASN A 1 67 ? -71.627 79.084 22.141 1.00 81.86 69 ASN A O 1
ATOM 546 N N . LEU A 1 68 ? -71.336 77.056 23.090 1.00 77.27 70 LEU A N 1
ATOM 547 C CA . LEU A 1 68 ? -70.865 76.408 21.870 1.00 75.90 70 LEU A CA 1
ATOM 548 C C . LEU A 1 68 ? -71.641 76.884 20.668 1.00 73.36 70 LEU A C 1
ATOM 549 O O . LEU A 1 68 ? -71.076 77.438 19.744 1.00 77.60 70 LEU A O 1
ATOM 554 N N . GLU A 1 69 ? -72.949 76.672 20.692 1.00 73.19 71 GLU A N 1
ATOM 555 C CA . GLU A 1 69 ? -73.818 77.025 19.567 1.00 75.01 71 GLU A CA 1
ATOM 556 C C . GLU A 1 69 ? -73.659 78.468 19.125 1.00 81.24 71 GLU A C 1
ATOM 557 O O . GLU A 1 69 ? -73.524 78.730 17.940 1.00 92.03 71 GLU A O 1
ATOM 563 N N . ILE A 1 70 ? -73.671 79.402 20.066 1.00 78.67 72 ILE A N 1
ATOM 564 C CA . ILE A 1 70 ? -73.519 80.809 19.712 1.00 84.05 72 ILE A CA 1
ATOM 565 C C . ILE A 1 70 ? -72.099 81.137 19.268 1.00 83.03 72 ILE A C 1
ATOM 566 O O . ILE A 1 70 ? -71.885 82.011 18.428 1.00 87.77 72 ILE A O 1
ATOM 571 N N . MET A 1 71 ? -71.127 80.426 19.820 1.00 77.54 73 MET A N 1
ATOM 572 C CA . MET A 1 71 ? -69.745 80.622 19.410 1.00 82.71 73 MET A CA 1
ATOM 573 C C . MET A 1 71 ? -69.408 80.021 18.045 1.00 83.91 73 MET A C 1
ATOM 574 O O . MET A 1 71 ? -68.564 80.546 17.339 1.00 83.94 73 MET A O 1
ATOM 579 N N . THR A 1 72 ? -70.055 78.931 17.658 1.00 83.21 74 THR A N 1
ATOM 580 C CA . THR A 1 72 ? -69.772 78.380 16.343 1.00 79.88 74 THR A CA 1
ATOM 581 C C . THR A 1 72 ? -70.279 79.345 15.299 1.00 85.87 74 THR A C 1
ATOM 582 O O . THR A 1 72 ? -69.598 79.624 14.324 1.00 91.52 74 THR A O 1
ATOM 586 N N . LYS A 1 73 ? -71.486 79.855 15.508 1.00 85.87 75 LYS A N 1
ATOM 587 C CA . LYS A 1 73 ? -72.129 80.729 14.530 1.00 91.62 75 LYS A CA 1
ATOM 588 C C . LYS A 1 73 ? -71.474 82.121 14.491 1.00 93.43 75 LYS A C 1
ATOM 589 O O . LYS A 1 73 ? -71.656 82.884 13.539 1.00 95.39 75 LYS A O 1
ATOM 595 N N . ARG A 1 74 ? -70.704 82.457 15.515 1.00 92.98 76 ARG A N 1
ATOM 596 C CA . ARG A 1 74 ? -69.998 83.726 15.496 1.00 94.33 76 ARG A CA 1
ATOM 597 C C . ARG A 1 74 ? -68.629 83.565 14.842 1.00 94.31 76 ARG A C 1
ATOM 598 O O . ARG A 1 74 ? -67.767 84.418 14.984 1.00 97.06 76 ARG A O 1
ATOM 606 N N . SER A 1 75 ? -68.427 82.461 14.131 1.00 92.57 77 SER A N 1
ATOM 607 C CA . SER A 1 75 ? -67.149 82.223 13.461 1.00 91.71 77 SER A CA 1
ATOM 608 C C . SER A 1 75 ? -67.282 81.439 12.150 1.00 97.71 77 SER A C 1
ATOM 609 O O . SER A 1 75 ? -66.508 80.521 11.882 1.00 100.78 77 SER A O 1
ATOM 612 N N . ASN A 1 76 ? -68.260 81.835 11.335 1.00 99.50 78 ASN A N 1
ATOM 613 C CA . ASN A 1 76 ? -68.539 81.217 10.036 1.00 97.54 78 ASN A CA 1
ATOM 614 C C . ASN A 1 76 ? -68.662 79.710 10.124 1.00 97.77 78 ASN A C 1
ATOM 615 O O . ASN A 1 76 ? -68.713 79.035 9.103 1.00 103.57 78 ASN A O 1
ATOM 620 N N . TYR A 1 77 ? -68.703 79.188 11.345 1.00 95.39 79 TYR A N 1
ATOM 621 C CA . TYR A 1 77 ? -68.777 77.745 11.579 1.00 91.65 79 TYR A CA 1
ATOM 622 C C . TYR A 1 77 ? -67.460 77.040 11.228 1.00 89.67 79 TYR A C 1
ATOM 623 O O . TYR A 1 77 ? -67.469 75.924 10.700 1.00 84.68 79 TYR A O 1
ATOM 632 N N . THR A 1 78 ? -66.333 77.683 11.517 1.00 90.69 80 THR A N 1
ATOM 633 C CA . THR A 1 78 ? -65.034 77.092 11.205 1.00 83.98 80 THR A CA 1
ATOM 634 C C . THR A 1 78 ? -64.696 75.940 12.147 1.00 83.77 80 THR A C 1
ATOM 635 O O . THR A 1 78 ? -64.701 76.105 13.360 1.00 90.40 80 THR A O 1
ATOM 639 N N . PRO A 1 79 ? -64.424 74.756 11.580 1.00 83.84 81 PRO A N 1
ATOM 640 C CA . PRO A 1 79 ? -64.177 73.505 12.315 1.00 80.65 81 PRO A CA 1
ATOM 641 C C . PRO A 1 79 ? -62.860 73.498 13.079 1.00 74.56 81 PRO A C 1
ATOM 642 O O . PRO A 1 79 ? -61.979 74.321 12.844 1.00 71.94 81 PRO A O 1
ATOM 646 N N . ILE A 1 80 ? -62.740 72.564 14.009 1.00 75.80 82 ILE A N 1
ATOM 647 C CA . ILE A 1 80 ? -61.554 72.481 14.840 1.00 84.25 82 ILE A CA 1
ATOM 648 C C . ILE A 1 80 ? -60.477 71.698 14.130 1.00 86.21 82 ILE A C 1
ATOM 649 O O . ILE A 1 80 ? -60.713 70.598 13.645 1.00 84.41 82 ILE A O 1
ATOM 654 N N . THR A 1 81 ? -59.281 72.255 14.074 1.00 92.01 83 THR A N 1
ATOM 655 C CA . THR A 1 81 ? -58.188 71.546 13.444 1.00 87.10 83 THR A CA 1
ATOM 656 C C . THR A 1 81 ? -57.686 70.421 14.339 1.00 86.95 83 THR A C 1
ATOM 657 O O . THR A 1 81 ? -57.287 70.652 15.486 1.00 87.56 83 THR A O 1
ATOM 661 N N . ASN A 1 82 ? -57.739 69.201 13.814 1.00 79.66 84 ASN A N 1
ATOM 662 C CA . ASN A 1 82 ? -57.286 68.027 14.555 1.00 79.34 84 ASN A CA 1
ATOM 663 C C . ASN A 1 82 ? -55.815 68.112 14.870 1.00 74.80 84 ASN A C 1
ATOM 664 O O . ASN A 1 82 ? -55.032 68.561 14.048 1.00 78.97 84 ASN A O 1
ATOM 669 N N . VAL A 1 83 ? -55.433 67.682 16.059 1.00 71.90 85 VAL A N 1
ATOM 670 C CA . VAL A 1 83 ? -54.034 67.416 16.333 1.00 70.28 85 VAL A CA 1
ATOM 671 C C . VAL A 1 83 ? -53.989 65.973 16.722 1.00 78.87 85 VAL A C 1
ATOM 672 O O . VAL A 1 83 ? -54.728 65.542 17.591 1.00 80.97 85 VAL A O 1
ATOM 676 N N . PRO A 1 84 ? -53.130 65.208 16.072 1.00 76.88 86 PRO A N 1
ATOM 677 C CA . PRO A 1 84 ? -53.130 63.789 16.349 1.00 74.30 86 PRO A CA 1
ATOM 678 C C . PRO A 1 84 ? -52.316 63.564 17.586 1.00 71.68 86 PRO A C 1
ATOM 679 O O . PRO A 1 84 ? -51.446 64.370 17.868 1.00 69.59 86 PRO A O 1
ATOM 683 N N . PRO A 1 85 ? -52.598 62.477 18.303 1.00 69.12 87 PRO A N 1
ATOM 684 C CA . PRO A 1 85 ? -52.030 62.059 19.575 1.00 67.73 87 PRO A CA 1
ATOM 685 C C . PRO A 1 85 ? -50.655 61.493 19.416 1.00 69.48 87 PRO A C 1
ATOM 686 O O . PRO A 1 85 ? -50.431 60.771 18.474 1.00 72.86 87 PRO A O 1
ATOM 690 N N . GLU A 1 86 ? -49.747 61.782 20.329 1.00 69.31 88 GLU A N 1
ATOM 691 C CA . GLU A 1 86 ? -48.568 60.940 20.416 1.00 74.84 88 GLU A CA 1
ATOM 692 C C . GLU A 1 86 ? -48.783 59.929 21.546 1.00 73.50 88 GLU A C 1
ATOM 693 O O . GLU A 1 86 ? -49.326 60.267 22.579 1.00 71.29 88 GLU A O 1
ATOM 699 N N . VAL A 1 87 ? -48.392 58.681 21.327 1.00 72.62 89 VAL A N 1
ATOM 700 C CA . VAL A 1 87 ? -48.695 57.626 22.269 1.00 72.91 89 VAL A CA 1
ATOM 701 C C . VAL A 1 87 ? -47.453 56.956 22.845 1.00 79.82 89 VAL A C 1
ATOM 702 O O . VAL A 1 87 ? -46.540 56.593 22.118 1.00 87.11 89 VAL A O 1
ATOM 706 N N . THR A 1 88 ? -47.428 56.788 24.159 1.00 75.32 90 THR A N 1
ATOM 707 C CA . THR A 1 88 ? -46.286 56.196 24.837 1.00 78.70 90 THR A CA 1
ATOM 708 C C . THR A 1 88 ? -46.727 55.059 25.732 1.00 81.65 90 THR A C 1
ATOM 709 O O . THR A 1 88 ? -47.627 55.224 26.530 1.00 87.08 90 THR A O 1
ATOM 713 N N . VAL A 1 89 ? -46.088 53.906 25.623 1.00 88.27 91 VAL A N 1
ATOM 714 C CA . VAL A 1 89 ? -46.477 52.764 26.439 1.00 88.11 91 VAL A CA 1
ATOM 715 C C . VAL A 1 89 ? -45.366 52.361 27.400 1.00 91.34 91 VAL A C 1
ATOM 716 O O . VAL A 1 89 ? -44.201 52.284 27.016 1.00 92.04 91 VAL A O 1
ATOM 720 N N . LEU A 1 90 ? -45.740 52.092 28.647 1.00 93.80 92 LEU A N 1
ATOM 721 C CA . LEU A 1 90 ? -44.774 51.847 29.716 1.00 93.13 92 LEU A CA 1
ATOM 722 C C . LEU A 1 90 ? -45.383 51.018 30.856 1.00 95.52 92 LEU A C 1
ATOM 723 O O . LEU A 1 90 ? -46.605 50.914 30.976 1.00 97.84 92 LEU A O 1
ATOM 728 N N . THR A 1 91 ? -44.536 50.435 31.698 1.00 97.12 93 THR A N 1
ATOM 729 C CA . THR A 1 91 ? -45.028 49.691 32.846 1.00 100.45 93 THR A CA 1
ATOM 730 C C . THR A 1 91 ? -44.841 50.501 34.105 1.00 100.78 93 THR A C 1
ATOM 731 O O . THR A 1 91 ? -43.782 51.080 34.320 1.00 100.19 93 THR A O 1
ATOM 735 N N . ASN A 1 92 ? -45.868 50.515 34.946 1.00 104.75 94 ASN A N 1
ATOM 736 C CA . ASN A 1 92 ? -45.897 51.397 36.109 1.00 110.83 94 ASN A CA 1
ATOM 737 C C . ASN A 1 92 ? -44.775 51.172 37.125 1.00 105.80 94 ASN A C 1
ATOM 738 O O . ASN A 1 92 ? -44.545 52.018 37.987 1.00 98.83 94 ASN A O 1
ATOM 743 N N . SER A 1 93 ? -44.074 50.047 36.990 1.00 107.21 95 SER A N 1
ATOM 744 C CA . SER A 1 93 ? -42.896 49.724 37.796 1.00 109.97 95 SER A CA 1
ATOM 745 C C . SER A 1 93 ? -41.998 48.763 37.023 1.00 115.11 95 SER A C 1
ATOM 746 O O . SER A 1 93 ? -42.457 48.135 36.066 1.00 109.27 95 SER A O 1
ATOM 749 N N . PRO A 1 94 ? -40.712 48.647 37.428 1.00 118.86 96 PRO A N 1
ATOM 750 C CA . PRO A 1 94 ? -39.805 47.685 36.789 1.00 112.05 96 PRO A CA 1
ATOM 751 C C . PRO A 1 94 ? -40.497 46.348 36.569 1.00 116.31 96 PRO A C 1
ATOM 752 O O . PRO A 1 94 ? -41.382 45.987 37.357 1.00 115.72 96 PRO A O 1
ATOM 756 N N . VAL A 1 95 ? -40.112 45.628 35.518 1.00 121.30 97 VAL A N 1
ATOM 757 C CA . VAL A 1 95 ? -40.825 44.407 35.173 1.00 123.13 97 VAL A CA 1
ATOM 758 C C . VAL A 1 95 ? -40.124 43.151 35.639 1.00 129.81 97 VAL A C 1
ATOM 759 O O . VAL A 1 95 ? -38.900 43.005 35.500 1.00 131.39 97 VAL A O 1
ATOM 763 N N . GLU A 1 96 ? -40.946 42.257 36.181 1.00 130.64 98 GLU A N 1
ATOM 764 C CA . GLU A 1 96 ? -40.529 40.981 36.730 1.00 130.23 98 GLU A CA 1
ATOM 765 C C . GLU A 1 96 ? -41.327 39.931 36.007 1.00 134.71 98 GLU A C 1
ATOM 766 O O . GLU A 1 96 ? -42.487 40.174 35.684 1.00 133.91 98 GLU A O 1
ATOM 772 N N . LEU A 1 97 ? -40.743 38.759 35.770 1.00 135.31 99 LEU A N 1
ATOM 773 C CA . LEU A 1 97 ? -41.412 37.810 34.883 1.00 136.78 99 LEU A CA 1
ATOM 774 C C . LEU A 1 97 ? -42.734 37.301 35.430 1.00 137.53 99 LEU A C 1
ATOM 775 O O . LEU A 1 97 ? -43.705 37.210 34.695 1.00 131.72 99 LEU A O 1
ATOM 780 N N . ARG A 1 98 ? -42.782 36.941 36.704 1.00 141.71 100 ARG A N 1
ATOM 781 C CA . ARG A 1 98 ? -44.076 36.609 37.283 1.00 138.86 100 ARG A CA 1
ATOM 782 C C . ARG A 1 98 ? -44.249 37.394 38.566 1.00 137.67 100 ARG A C 1
ATOM 783 O O . ARG A 1 98 ? -44.176 36.860 39.670 1.00 142.11 100 ARG A O 1
ATOM 791 N N . GLU A 1 99 ? -44.389 38.698 38.361 1.00 136.97 101 GLU A N 1
ATOM 792 C CA . GLU A 1 99 ? -44.905 39.641 39.319 1.00 131.99 101 GLU A CA 1
ATOM 793 C C . GLU A 1 99 ? -46.075 40.210 38.558 1.00 127.88 101 GLU A C 1
ATOM 794 O O . GLU A 1 99 ? -46.013 40.348 37.342 1.00 128.58 101 GLU A O 1
ATOM 800 N N . PRO A 1 100 ? -47.159 40.532 39.256 1.00 127.72 102 PRO A N 1
ATOM 801 C CA . PRO A 1 100 ? -48.238 41.160 38.496 1.00 127.38 102 PRO A CA 1
ATOM 802 C C . PRO A 1 100 ? -47.872 42.618 38.238 1.00 125.80 102 PRO A C 1
ATOM 803 O O . PRO A 1 100 ? -47.440 43.298 39.172 1.00 125.83 102 PRO A O 1
ATOM 807 N N . ASN A 1 101 ? -48.000 43.088 37.002 1.00 118.65 103 ASN A N 1
ATOM 808 C CA . ASN A 1 101 ? -47.718 44.488 36.721 1.00 116.70 103 ASN A CA 1
ATOM 809 C C . ASN A 1 101 ? -48.864 45.151 35.986 1.00 112.32 103 ASN A C 1
ATOM 810 O O . ASN A 1 101 ? -49.927 44.561 35.795 1.00 108.51 103 ASN A O 1
ATOM 815 N N . VAL A 1 102 ? -48.649 46.389 35.571 1.00 109.88 104 VAL A N 1
ATOM 816 C CA . VAL A 1 102 ? -49.700 47.116 34.905 1.00 102.28 104 VAL A CA 1
ATOM 817 C C . VAL A 1 102 ? -49.148 47.986 33.789 1.00 104.39 104 VAL A C 1
ATOM 818 O O . VAL A 1 102 ? -48.192 48.746 33.985 1.00 101.69 104 VAL A O 1
ATOM 822 N N . LEU A 1 103 ? -49.770 47.858 32.617 1.00 107.39 105 LEU A N 1
ATOM 823 C CA . LEU A 1 103 ? -49.428 48.634 31.427 1.00 94.27 105 LEU A CA 1
ATOM 824 C C . LEU A 1 103 ? -50.172 49.966 31.344 1.00 88.97 105 LEU A C 1
ATOM 825 O O . LEU A 1 103 ? -51.396 50.046 31.470 1.00 87.58 105 LEU A O 1
ATOM 830 N N . ILE A 1 104 ? -49.404 51.015 31.117 1.00 88.22 106 ILE A N 1
ATOM 831 C CA . ILE A 1 104 ? -49.947 52.342 30.922 1.00 91.08 106 ILE A CA 1
ATOM 832 C C . ILE A 1 104 ? -49.801 52.761 29.453 1.00 87.28 106 ILE A C 1
ATOM 833 O O . ILE A 1 104 ? -48.686 52.858 28.940 1.00 89.65 106 ILE A O 1
ATOM 838 N N . CYS A 1 105 ? -50.922 53.018 28.785 1.00 78.01 107 CYS A N 1
ATOM 839 C CA . CYS A 1 105 ? -50.911 53.668 27.476 1.00 80.52 107 CYS A CA 1
ATOM 840 C C . CYS A 1 105 ? -51.251 55.154 27.586 1.00 76.74 107 CYS A C 1
ATOM 841 O O . CYS A 1 105 ? -52.394 55.523 27.778 1.00 83.14 107 CYS A O 1
ATOM 844 N N . PHE A 1 106 ? -50.244 56.002 27.445 1.00 77.37 108 PHE A N 1
ATOM 845 C CA . PHE A 1 106 ? -50.356 57.421 27.752 1.00 74.59 108 PHE A CA 1
ATOM 846 C C . PHE A 1 106 ? -50.546 58.306 26.544 1.00 74.32 108 PHE A C 1
ATOM 847 O O . PHE A 1 106 ? -49.579 58.811 25.997 1.00 76.43 108 PHE A O 1
ATOM 855 N N . ILE A 1 107 ? -51.787 58.543 26.161 1.00 73.65 109 ILE A N 1
ATOM 856 C CA . ILE A 1 107 ? -52.080 59.372 24.994 1.00 75.35 109 ILE A CA 1
ATOM 857 C C . ILE A 1 107 ? -51.956 60.874 25.264 1.00 77.48 109 ILE A C 1
ATOM 858 O O . ILE A 1 107 ? -52.625 61.410 26.141 1.00 79.41 109 ILE A O 1
ATOM 863 N N . ASP A 1 108 ? -51.128 61.561 24.488 1.00 77.97 110 ASP A N 1
ATOM 864 C CA . ASP A 1 108 ? -50.674 62.894 24.870 1.00 76.03 110 ASP A CA 1
ATOM 865 C C . ASP A 1 108 ? -50.801 63.914 23.736 1.00 73.83 110 ASP A C 1
ATOM 866 O O . ASP A 1 108 ? -50.721 63.563 22.570 1.00 75.29 110 ASP A O 1
ATOM 871 N N . LYS A 1 109 ? -51.012 65.177 24.091 1.00 74.08 111 LYS A N 1
ATOM 872 C CA . LYS A 1 109 ? -51.033 66.299 23.137 1.00 76.29 111 LYS A CA 1
ATOM 873 C C . LYS A 1 109 ? -51.953 66.112 21.922 1.00 71.21 111 LYS A C 1
ATOM 874 O O . LYS A 1 109 ? -51.493 65.944 20.815 1.00 70.73 111 LYS A O 1
ATOM 880 N N . PHE A 1 110 ? -53.256 66.183 22.123 1.00 80.38 112 PHE A N 1
ATOM 881 C CA . PHE A 1 110 ? -54.158 66.014 21.005 1.00 69.96 112 PHE A CA 1
ATOM 882 C C . PHE A 1 110 ? -55.487 66.718 21.175 1.00 77.82 112 PHE A C 1
ATOM 883 O O . PHE A 1 110 ? -55.844 67.123 22.264 1.00 86.39 112 PHE A O 1
ATOM 891 N N . THR A 1 111 ? -56.225 66.859 20.091 1.00 74.92 113 THR A N 1
ATOM 892 C CA . THR A 1 111 ? -57.568 67.401 20.151 1.00 78.22 113 THR A CA 1
ATOM 893 C C . THR A 1 111 ? -58.140 66.985 18.823 1.00 78.74 113 THR A C 1
ATOM 894 O O . THR A 1 111 ? -57.390 66.525 17.978 1.00 76.06 113 THR A O 1
ATOM 898 N N . PRO A 1 112 ? -59.468 67.026 18.659 1.00 80.19 114 PRO A N 1
ATOM 899 C CA . PRO A 1 112 ? -60.449 67.140 19.728 1.00 83.74 114 PRO A CA 1
ATOM 900 C C . PRO A 1 112 ? -60.413 65.862 20.578 1.00 86.70 114 PRO A C 1
ATOM 901 O O . PRO A 1 112 ? -59.893 64.830 20.107 1.00 82.66 114 PRO A O 1
ATOM 905 N N . PRO A 1 113 ? -60.940 65.934 21.820 1.00 83.58 115 PRO A N 1
ATOM 906 C CA . PRO A 1 113 ? -60.858 64.825 22.765 1.00 79.87 115 PRO A CA 1
ATOM 907 C C . PRO A 1 113 ? -61.859 63.751 22.416 1.00 83.21 115 PRO A C 1
ATOM 908 O O . PRO A 1 113 ? -62.981 63.791 22.912 1.00 78.62 115 PRO A O 1
ATOM 912 N N . VAL A 1 114 ? -61.459 62.827 21.549 1.00 83.66 116 VAL A N 1
ATOM 913 C CA . VAL A 1 114 ? -62.213 61.612 21.300 1.00 80.30 116 VAL A CA 1
ATOM 914 C C . VAL A 1 114 ? -61.199 60.619 20.788 1.00 71.89 116 VAL A C 1
ATOM 915 O O . VAL A 1 114 ? -60.441 60.942 19.898 1.00 70.40 116 VAL A O 1
ATOM 919 N N . VAL A 1 115 ? -61.151 59.430 21.371 1.00 72.03 117 VAL A N 1
ATOM 920 C CA . VAL A 1 115 ? -60.274 58.378 20.864 1.00 74.80 117 VAL A CA 1
ATOM 921 C C . VAL A 1 115 ? -60.901 56.985 20.967 1.00 77.48 117 VAL A C 1
ATOM 922 O O . VAL A 1 115 ? -61.742 56.737 21.825 1.00 85.52 117 VAL A O 1
ATOM 926 N N . ASN A 1 116 ? -60.527 56.098 20.054 1.00 82.09 118 ASN A N 1
ATOM 927 C CA . ASN A 1 116 ? -61.093 54.764 20.004 1.00 95.11 118 ASN A CA 1
ATOM 928 C C . ASN A 1 116 ? -59.944 53.847 20.399 1.00 88.70 118 ASN A C 1
ATOM 929 O O . ASN A 1 116 ? -59.301 53.266 19.543 1.00 95.52 118 ASN A O 1
ATOM 934 N N . VAL A 1 117 ? -59.659 53.742 21.692 1.00 79.15 119 VAL A N 1
ATOM 935 C CA . VAL A 1 117 ? -58.489 52.975 22.154 1.00 80.66 119 VAL A CA 1
ATOM 936 C C . VAL A 1 117 ? -58.737 51.491 22.426 1.00 80.62 119 VAL A C 1
ATOM 937 O O . VAL A 1 117 ? -59.804 51.122 22.897 1.00 89.50 119 VAL A O 1
ATOM 941 N N . THR A 1 118 ? -57.741 50.652 22.129 1.00 79.97 120 THR A N 1
ATOM 942 C CA . THR A 1 118 ? -57.866 49.202 22.244 1.00 79.69 120 THR A CA 1
ATOM 943 C C . THR A 1 118 ? -56.599 48.647 22.822 1.00 79.88 120 THR A C 1
ATOM 944 O O . THR A 1 118 ? -55.514 49.169 22.565 1.00 85.68 120 THR A O 1
ATOM 948 N N . TRP A 1 119 ? -56.725 47.578 23.595 1.00 77.23 121 TRP A N 1
ATOM 949 C CA . TRP A 1 119 ? -55.547 46.839 24.030 1.00 83.07 121 TRP A CA 1
ATOM 950 C C . TRP A 1 119 ? -55.484 45.544 23.210 1.00 96.09 121 TRP A C 1
ATOM 951 O O . TRP A 1 119 ? -56.523 44.992 22.843 1.00 97.42 121 TRP A O 1
ATOM 962 N N . LEU A 1 120 ? -54.265 45.075 22.925 1.00 100.63 122 LEU A N 1
ATOM 963 C CA . LEU A 1 120 ? -54.038 43.916 22.061 1.00 100.51 122 LEU A CA 1
ATOM 964 C C . LEU A 1 120 ? -52.990 42.947 22.602 1.00 103.19 122 LEU A C 1
ATOM 965 O O . LEU A 1 120 ? -51.788 43.227 22.567 1.00 98.75 122 LEU A O 1
ATOM 970 N N . ARG A 1 121 ? -53.463 41.799 23.084 1.00 109.40 123 ARG A N 1
ATOM 971 C CA . ARG A 1 121 ? -52.578 40.755 23.587 1.00 116.59 123 ARG A CA 1
ATOM 972 C C . ARG A 1 121 ? -52.282 39.736 22.490 1.00 121.70 123 ARG A C 1
ATOM 973 O O . ARG A 1 121 ? -53.183 39.041 22.000 1.00 118.10 123 ARG A O 1
ATOM 981 N N . ASN A 1 122 ? -51.010 39.666 22.108 1.00 120.80 124 ASN A N 1
ATOM 982 C CA . ASN A 1 122 ? -50.579 38.778 21.049 1.00 117.74 124 ASN A CA 1
ATOM 983 C C . ASN A 1 122 ? -51.334 39.071 19.757 1.00 114.79 124 ASN A C 1
ATOM 984 O O . ASN A 1 122 ? -51.207 38.343 18.782 1.00 122.02 124 ASN A O 1
ATOM 989 N N . GLY A 1 123 ? -52.116 40.143 19.751 1.00 108.00 125 GLY A N 1
ATOM 990 C CA . GLY A 1 123 ? -52.834 40.547 18.559 1.00 107.50 125 GLY A CA 1
ATOM 991 C C . GLY A 1 123 ? -54.331 40.476 18.745 1.00 109.34 125 GLY A C 1
ATOM 992 O O . GLY A 1 123 ? -55.102 40.812 17.843 1.00 99.54 125 GLY A O 1
ATOM 993 N N . LYS A 1 124 ? -54.753 40.031 19.921 1.00 115.96 126 LYS A N 1
ATOM 994 C CA . LYS A 1 124 ? -56.179 39.885 20.156 1.00 118.20 126 LYS A CA 1
ATOM 995 C C . LYS A 1 124 ? -56.691 40.796 21.259 1.00 113.47 126 LYS A C 1
ATOM 996 O O . LYS A 1 124 ? -56.081 40.908 22.318 1.00 108.03 126 LYS A O 1
ATOM 1002 N N . PRO A 1 125 ? -57.829 41.451 20.996 1.00 112.62 127 PRO A N 1
ATOM 1003 C CA . PRO A 1 125 ? -58.336 42.530 21.839 1.00 107.56 127 PRO A CA 1
ATOM 1004 C C . PRO A 1 125 ? -58.516 42.034 23.264 1.00 112.16 127 PRO A C 1
ATOM 1005 O O . PRO A 1 125 ? -59.090 40.960 23.468 1.00 111.67 127 PRO A O 1
ATOM 1009 N N . VAL A 1 126 ? -58.008 42.799 24.231 1.00 111.99 128 VAL A N 1
ATOM 1010 C CA . VAL A 1 126 ? -58.181 42.473 25.647 1.00 114.93 128 VAL A CA 1
ATOM 1011 C C . VAL A 1 126 ? -59.239 43.361 26.295 1.00 118.06 128 VAL A C 1
ATOM 1012 O O . VAL A 1 126 ? -59.403 44.528 25.919 1.00 113.26 128 VAL A O 1
ATOM 1016 N N . THR A 1 127 ? -59.949 42.790 27.267 1.00 117.57 129 THR A N 1
ATOM 1017 C CA . THR A 1 127 ? -61.039 43.469 27.964 1.00 117.22 129 THR A CA 1
ATOM 1018 C C . THR A 1 127 ? -61.020 43.173 29.478 1.00 107.39 129 THR A C 1
ATOM 1019 O O . THR A 1 127 ? -61.828 43.720 30.239 1.00 104.12 129 THR A O 1
ATOM 1023 N N . THR A 1 128 ? -60.083 42.327 29.909 1.00 107.04 130 THR A N 1
ATOM 1024 C CA . THR A 1 128 ? -60.053 41.832 31.292 1.00 107.09 130 THR A CA 1
ATOM 1025 C C . THR A 1 128 ? -59.356 42.768 32.268 1.00 101.22 130 THR A C 1
ATOM 1026 O O . THR A 1 128 ? -58.126 42.727 32.417 1.00 96.83 130 THR A O 1
ATOM 1030 N N . GLY A 1 129 ? -60.150 43.602 32.935 1.00 107.87 131 GLY A N 1
ATOM 1031 C CA . GLY A 1 129 ? -59.662 44.421 34.035 1.00 106.74 131 GLY A CA 1
ATOM 1032 C C . GLY A 1 129 ? -59.051 45.749 33.647 1.00 97.60 131 GLY A C 1
ATOM 1033 O O . GLY A 1 129 ? -58.230 46.308 34.378 1.00 93.26 131 GLY A O 1
ATOM 1034 N N . VAL A 1 130 ? -59.451 46.256 32.492 1.00 97.68 132 VAL A N 1
ATOM 1035 C CA . VAL A 1 130 ? -58.891 47.489 32.006 1.00 92.20 132 VAL A CA 1
ATOM 1036 C C . VAL A 1 130 ? -59.607 48.649 32.647 1.00 90.22 132 VAL A C 1
ATOM 1037 O O . VAL A 1 130 ? -60.811 48.601 32.869 1.00 86.41 132 VAL A O 1
ATOM 1041 N N . SER A 1 131 ? -58.839 49.685 32.951 1.00 92.12 133 SER A N 1
ATOM 1042 C CA . SER A 1 131 ? -59.367 50.933 33.464 1.00 85.36 133 SER A CA 1
ATOM 1043 C C . SER A 1 131 ? -58.871 52.017 32.541 1.00 85.99 133 SER A C 1
ATOM 1044 O O . SER A 1 131 ? -57.791 51.907 31.965 1.00 88.39 133 SER A O 1
ATOM 1047 N N . GLU A 1 132 ? -59.644 53.074 32.389 1.00 82.99 134 GLU A N 1
ATOM 1048 C CA . GLU A 1 132 ? -59.203 54.147 31.526 1.00 78.02 134 GLU A CA 1
ATOM 1049 C C . GLU A 1 132 ? -59.523 55.477 32.161 1.00 73.17 134 GLU A C 1
ATOM 1050 O O . GLU A 1 132 ? -60.616 55.680 32.651 1.00 80.65 134 GLU A O 1
ATOM 1056 N N . THR A 1 133 ? -58.573 56.390 32.153 1.00 70.01 135 THR A N 1
ATOM 1057 C CA . THR A 1 133 ? -58.883 57.753 32.560 1.00 77.82 135 THR A CA 1
ATOM 1058 C C . THR A 1 133 ? -59.780 58.515 31.579 1.00 79.06 135 THR A C 1
ATOM 1059 O O . THR A 1 133 ? -59.913 58.174 30.401 1.00 75.46 135 THR A O 1
ATOM 1063 N N . VAL A 1 134 ? -60.394 59.561 32.109 1.00 82.13 136 VAL A N 1
ATOM 1064 C CA . VAL A 1 134 ? -61.156 60.526 31.342 1.00 76.83 136 VAL A CA 1
ATOM 1065 C C . VAL A 1 134 ? -60.158 61.496 30.713 1.00 77.39 136 VAL A C 1
ATOM 1066 O O . VAL A 1 134 ? -58.963 61.441 31.018 1.00 75.61 136 VAL A O 1
ATOM 1070 N N . PHE A 1 135 ? -60.642 62.372 29.835 1.00 80.63 137 PHE A N 1
ATOM 1071 C CA . PHE A 1 135 ? -59.805 63.393 29.204 1.00 73.97 137 PHE A CA 1
ATOM 1072 C C . PHE A 1 135 ? -59.299 64.444 30.174 1.00 73.18 137 PHE A C 1
ATOM 1073 O O . PHE A 1 135 ? -60.096 65.055 30.890 1.00 77.90 137 PHE A O 1
ATOM 1081 N N . LEU A 1 136 ? -57.980 64.664 30.155 1.00 69.15 138 LEU A N 1
ATOM 1082 C CA . LEU A 1 136 ? -57.278 65.558 31.081 1.00 72.82 138 LEU A CA 1
ATOM 1083 C C . LEU A 1 136 ? -56.658 66.720 30.327 1.00 77.55 138 LEU A C 1
ATOM 1084 O O . LEU A 1 136 ? -56.240 66.548 29.193 1.00 87.22 138 LEU A O 1
ATOM 1089 N N . PRO A 1 137 ? -56.567 67.900 30.958 1.00 75.56 139 PRO A N 1
ATOM 1090 C CA . PRO A 1 137 ? -56.259 69.156 30.275 1.00 77.86 139 PRO A CA 1
ATOM 1091 C C . PRO A 1 137 ? -54.808 69.579 30.414 1.00 84.96 139 PRO A C 1
ATOM 1092 O O . PRO A 1 137 ? -54.260 69.470 31.510 1.00 87.94 139 PRO A O 1
ATOM 1096 N N . ARG A 1 138 ? -54.214 70.055 29.313 1.00 84.06 140 ARG A N 1
ATOM 1097 C CA . ARG A 1 138 ? -52.814 70.492 29.258 1.00 81.89 140 ARG A CA 1
ATOM 1098 C C . ARG A 1 138 ? -52.773 72.007 29.258 1.00 86.82 140 ARG A C 1
ATOM 1099 O O . ARG A 1 138 ? -53.794 72.658 29.058 1.00 88.44 140 ARG A O 1
ATOM 1107 N N . GLU A 1 139 ? -51.584 72.561 29.455 1.00 85.77 141 GLU A N 1
ATOM 1108 C CA . GLU A 1 139 ? -51.406 74.007 29.485 1.00 89.00 141 GLU A CA 1
ATOM 1109 C C . GLU A 1 139 ? -51.666 74.669 28.132 1.00 85.14 141 GLU A C 1
ATOM 1110 O O . GLU A 1 139 ? -52.104 75.823 28.052 1.00 75.13 141 GLU A O 1
ATOM 1116 N N . ASP A 1 140 ? -51.373 73.923 27.073 1.00 88.68 142 ASP A N 1
ATOM 1117 C CA . ASP A 1 140 ? -51.562 74.390 25.703 1.00 86.94 142 ASP A CA 1
ATOM 1118 C C . ASP A 1 140 ? -52.981 74.096 25.221 1.00 84.10 142 ASP A C 1
ATOM 1119 O O . ASP A 1 140 ? -53.333 74.374 24.075 1.00 80.95 142 ASP A O 1
ATOM 1124 N N . HIS A 1 141 ? -53.786 73.531 26.116 1.00 83.47 143 HIS A N 1
ATOM 1125 C CA . HIS A 1 141 ? -55.197 73.278 25.856 1.00 79.27 143 HIS A CA 1
ATOM 1126 C C . HIS A 1 141 ? -55.433 72.039 24.999 1.00 81.57 143 HIS A C 1
ATOM 1127 O O . HIS A 1 141 ? -56.560 71.779 24.592 1.00 81.20 143 HIS A O 1
ATOM 1134 N N . LEU A 1 142 ? -54.368 71.274 24.748 1.00 81.89 144 LEU A N 1
ATOM 1135 C CA . LEU A 1 142 ? -54.469 69.933 24.167 1.00 76.35 144 LEU A CA 1
ATOM 1136 C C . LEU A 1 142 ? -54.713 68.899 25.271 1.00 72.91 144 LEU A C 1
ATOM 1137 O O . LEU A 1 142 ? -54.554 69.208 26.448 1.00 82.65 144 LEU A O 1
ATOM 1142 N N . PHE A 1 143 ? -55.083 67.677 24.897 1.00 69.29 145 PHE A N 1
ATOM 1143 C CA . PHE A 1 143 ? -55.599 66.697 25.851 1.00 69.44 145 PHE A CA 1
ATOM 1144 C C . PHE A 1 143 ? -54.666 65.534 26.201 1.00 70.30 145 PHE A C 1
ATOM 1145 O O . PHE A 1 143 ? -53.786 65.194 25.438 1.00 76.39 145 PHE A O 1
ATOM 1153 N N . ARG A 1 144 ? -54.858 64.942 27.371 1.00 69.33 146 ARG A N 1
ATOM 1154 C CA . ARG A 1 144 ? -54.163 63.724 27.740 1.00 68.32 146 ARG A CA 1
ATOM 1155 C C . ARG A 1 144 ? -55.186 62.703 28.134 1.00 72.57 146 ARG A C 1
ATOM 1156 O O . ARG A 1 144 ? -56.312 63.046 28.421 1.00 77.36 146 ARG A O 1
ATOM 1164 N N . LYS A 1 145 ? -54.780 61.448 28.199 1.00 71.90 147 LYS A N 1
ATOM 1165 C CA . LYS A 1 145 ? -55.667 60.368 28.606 1.00 73.98 147 LYS A CA 1
ATOM 1166 C C . LYS A 1 145 ? -54.751 59.205 28.877 1.00 72.35 147 LYS A C 1
ATOM 1167 O O . LYS A 1 145 ? -53.745 59.053 28.195 1.00 74.98 147 LYS A O 1
ATOM 1173 N N . PHE A 1 146 ? -55.058 58.397 29.883 1.00 70.27 148 PHE A N 1
ATOM 1174 C CA . PHE A 1 146 ? -54.273 57.182 30.144 1.00 73.00 148 PHE A CA 1
ATOM 1175 C C . PHE A 1 146 ? -55.139 55.941 30.000 1.00 69.90 148 PHE A C 1
ATOM 1176 O O . PHE A 1 146 ? -56.353 56.033 29.888 1.00 74.92 148 PHE A O 1
ATOM 1184 N N . HIS A 1 147 ? -54.503 54.781 29.960 1.00 69.63 149 HIS A N 1
ATOM 1185 C CA . HIS A 1 147 ? -55.219 53.521 29.911 1.00 76.35 149 HIS A CA 1
ATOM 1186 C C . HIS A 1 147 ? -54.370 52.525 30.641 1.00 85.48 149 HIS A C 1
ATOM 1187 O O . HIS A 1 147 ? -53.157 52.675 30.756 1.00 87.88 149 HIS A O 1
ATOM 1194 N N . TYR A 1 148 ? -55.014 51.496 31.145 1.00 87.26 150 TYR A N 1
ATOM 1195 C CA . TYR A 1 148 ? -54.328 50.611 32.042 1.00 85.68 150 TYR A CA 1
ATOM 1196 C C . TYR A 1 148 ? -54.747 49.188 31.783 1.00 86.45 150 TYR A C 1
ATOM 1197 O O . TYR A 1 148 ? -55.927 48.862 31.683 1.00 88.42 150 TYR A O 1
ATOM 1206 N N . LEU A 1 149 ? -53.756 48.334 31.672 1.00 89.07 151 LEU A N 1
ATOM 1207 C CA . LEU A 1 149 ? -54.027 46.935 31.541 1.00 97.39 151 LEU A CA 1
ATOM 1208 C C . LEU A 1 149 ? -53.230 46.220 32.607 1.00 100.86 151 LEU A C 1
ATOM 1209 O O . LEU A 1 149 ? -52.005 46.265 32.612 1.00 103.12 151 LEU A O 1
ATOM 1214 N N . PRO A 1 150 ? -53.923 45.582 33.549 1.00 99.14 152 PRO A N 1
ATOM 1215 C CA . PRO A 1 150 ? -53.163 44.721 34.454 1.00 102.73 152 PRO A CA 1
ATOM 1216 C C . PRO A 1 150 ? -52.820 43.427 33.724 1.00 104.53 152 PRO A C 1
ATOM 1217 O O . PRO A 1 150 ? -53.678 42.872 33.030 1.00 106.19 152 PRO A O 1
ATOM 1221 N N . PHE A 1 151 ? -51.585 42.958 33.857 1.00 101.33 153 PHE A N 1
ATOM 1222 C CA . PHE A 1 151 ? -51.178 41.762 33.142 1.00 99.68 153 PHE A CA 1
ATOM 1223 C C . PHE A 1 151 ? -50.189 40.935 33.939 1.00 109.06 153 PHE A C 1
ATOM 1224 O O . PHE A 1 151 ? -49.566 41.437 34.869 1.00 106.68 153 PHE A O 1
ATOM 1232 N N . LEU A 1 152 ? -50.051 39.660 33.585 1.00 115.78 154 LEU A N 1
ATOM 1233 C CA . LEU A 1 152 ? -48.938 38.859 34.101 1.00 122.87 154 LEU A CA 1
ATOM 1234 C C . LEU A 1 152 ? -47.800 38.815 33.077 1.00 125.09 154 LEU A C 1
ATOM 1235 O O . LEU A 1 152 ? -47.925 38.201 32.012 1.00 127.75 154 LEU A O 1
ATOM 1240 N N . PRO A 1 153 ? -46.688 39.490 33.385 1.00 120.30 155 PRO A N 1
ATOM 1241 C CA . PRO A 1 153 ? -45.553 39.434 32.468 1.00 120.48 155 PRO A CA 1
ATOM 1242 C C . PRO A 1 153 ? -45.205 37.986 32.126 1.00 125.86 155 PRO A C 1
ATOM 1243 O O . PRO A 1 153 ? -44.979 37.192 33.035 1.00 127.11 155 PRO A O 1
ATOM 1247 N N . SER A 1 154 ? -45.190 37.633 30.845 1.00 123.72 156 SER A N 1
ATOM 1248 C CA . SER A 1 154 ? -44.653 36.334 30.455 1.00 124.88 156 SER A CA 1
ATOM 1249 C C . SER A 1 154 ? -43.685 36.505 29.287 1.00 133.19 156 SER A C 1
ATOM 1250 O O . SER A 1 154 ? -43.712 37.533 28.612 1.00 132.88 156 SER A O 1
ATOM 1253 N N . THR A 1 155 ? -42.825 35.515 29.055 1.00 136.01 157 THR A N 1
ATOM 1254 C CA . THR A 1 155 ? -41.874 35.572 27.943 1.00 132.87 157 THR A CA 1
ATOM 1255 C C . THR A 1 155 ? -42.546 35.282 26.603 1.00 126.63 157 THR A C 1
ATOM 1256 O O . THR A 1 155 ? -41.953 35.478 25.545 1.00 119.39 157 THR A O 1
ATOM 1260 N N . GLU A 1 156 ? -43.787 34.812 26.665 1.00 130.05 158 GLU A N 1
ATOM 1261 C CA . GLU A 1 156 ? -44.567 34.497 25.477 1.00 130.73 158 GLU A CA 1
ATOM 1262 C C . GLU A 1 156 ? -45.807 35.389 25.335 1.00 134.48 158 GLU A C 1
ATOM 1263 O O . GLU A 1 156 ? -46.907 34.912 25.031 1.00 135.02 158 GLU A O 1
ATOM 1269 N N . ASP A 1 157 ? -45.619 36.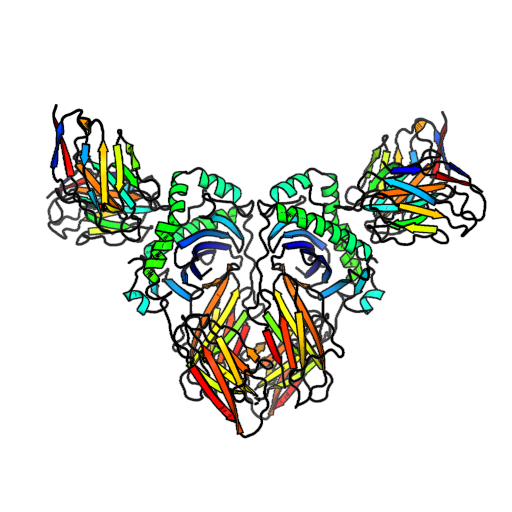688 25.547 1.00 132.32 159 ASP A N 1
ATOM 1270 C CA . ASP A 1 157 ? -46.713 37.648 25.460 1.00 126.92 159 ASP A CA 1
ATOM 1271 C C . ASP A 1 157 ? -46.239 39.000 24.927 1.00 122.00 159 ASP A C 1
ATOM 1272 O O . ASP A 1 157 ? -45.255 39.565 25.402 1.00 116.73 159 ASP A O 1
ATOM 1277 N N . VAL A 1 158 ? -46.949 39.508 23.928 1.00 120.04 160 VAL A N 1
ATOM 1278 C CA . VAL A 1 158 ? -46.632 40.802 23.341 1.00 117.11 160 VAL A CA 1
ATOM 1279 C C . VAL A 1 158 ? -47.896 41.650 23.268 1.00 110.84 160 VAL A C 1
ATOM 1280 O O . VAL A 1 158 ? -48.887 41.264 22.644 1.00 113.18 160 VAL A O 1
ATOM 1284 N N . TYR A 1 159 ? -47.863 42.811 23.906 1.00 101.82 161 TYR A N 1
ATOM 1285 C CA . TYR A 1 159 ? -49.064 43.621 24.014 1.00 105.57 161 TYR A CA 1
ATOM 1286 C C . TYR A 1 159 ? -48.906 44.869 23.155 1.00 100.14 161 TYR A C 1
ATOM 1287 O O . TYR A 1 159 ? -47.783 45.317 22.928 1.00 96.80 161 TYR A O 1
ATOM 1296 N N . ASP A 1 160 ? -50.027 45.406 22.669 1.00 101.93 162 ASP A N 1
ATOM 1297 C CA . ASP A 1 160 ? -50.043 46.661 21.897 1.00 98.20 162 ASP A CA 1
ATOM 1298 C C . ASP A 1 160 ? -51.221 47.549 22.284 1.00 91.37 162 ASP A C 1
ATOM 1299 O O . ASP A 1 160 ? -52.263 47.049 22.675 1.00 95.32 162 ASP A O 1
ATOM 1304 N N . CYS A 1 161 ? -51.066 48.861 22.150 1.00 83.93 163 CYS A N 1
ATOM 1305 C CA . CYS A 1 161 ? -52.138 49.784 22.482 1.00 84.01 163 CYS A CA 1
ATOM 1306 C C . CYS A 1 161 ? -52.609 50.447 21.215 1.00 80.78 163 CYS A C 1
ATOM 1307 O O . CYS A 1 161 ? -51.856 51.158 20.585 1.00 83.73 163 CYS A O 1
ATOM 1310 N N . ARG A 1 162 ? -53.851 50.224 20.827 1.00 78.36 164 ARG A N 1
ATOM 1311 C CA . ARG A 1 162 ? -54.281 50.691 19.510 1.00 85.66 164 ARG A CA 1
ATOM 1312 C C . ARG A 1 162 ? -55.084 51.982 19.509 1.00 90.08 164 ARG A C 1
ATOM 1313 O O . ARG A 1 162 ? -56.310 51.958 19.488 1.00 91.85 164 ARG A O 1
ATOM 1321 N N . VAL A 1 163 ? -54.400 53.113 19.480 1.00 88.00 165 VAL A N 1
ATOM 1322 C CA . VAL A 1 163 ? -55.095 54.388 19.496 1.00 86.82 165 VAL A CA 1
ATOM 1323 C C . VAL A 1 163 ? -55.602 54.778 18.118 1.00 87.65 165 VAL A C 1
ATOM 1324 O O . VAL A 1 163 ? -54.858 54.716 17.149 1.00 90.13 165 VAL A O 1
ATOM 1328 N N . GLU A 1 164 ? -56.860 55.191 18.029 1.00 88.42 166 GLU A N 1
ATOM 1329 C CA . GLU A 1 164 ? -57.356 55.826 16.807 1.00 92.39 166 GLU A CA 1
ATOM 1330 C C . GLU A 1 164 ? -57.548 57.304 17.082 1.00 90.29 166 GLU A C 1
ATOM 1331 O O . GLU A 1 164 ? -57.480 57.733 18.228 1.00 92.45 166 GLU A O 1
ATOM 1337 N N . HIS A 1 165 ? -57.770 58.082 16.033 1.00 92.80 167 HIS A N 1
ATOM 1338 C CA . HIS A 1 165 ? -58.041 59.510 16.169 1.00 90.25 167 HIS A CA 1
ATOM 1339 C C . HIS A 1 165 ? -58.199 60.098 14.775 1.00 88.62 167 HIS A C 1
ATOM 1340 O O . HIS A 1 165 ? -57.646 59.579 13.809 1.00 93.07 167 HIS A O 1
ATOM 1347 N N . TRP A 1 166 ? -58.960 61.175 14.666 1.00 88.34 168 TRP A N 1
ATOM 1348 C CA . TRP A 1 166 ? -59.193 61.798 13.371 1.00 93.73 168 TRP A CA 1
ATOM 1349 C C . TRP A 1 166 ? -58.065 62.719 12.891 1.00 93.02 168 TRP A C 1
ATOM 1350 O O . TRP A 1 166 ? -58.225 63.467 11.937 1.00 90.14 168 TRP A O 1
ATOM 1361 N N . GLY A 1 167 ? -56.924 62.662 13.558 1.00 95.32 169 GLY A N 1
ATOM 1362 C CA . GLY A 1 167 ? -55.746 63.351 13.081 1.00 87.09 169 GLY A CA 1
ATOM 1363 C C . GLY A 1 167 ? -54.797 62.349 12.448 1.00 89.12 169 GLY A C 1
ATOM 1364 O O . GLY A 1 167 ? -53.977 62.713 11.612 1.00 94.65 169 GLY A O 1
ATOM 1365 N N . LEU A 1 168 ? -54.912 61.083 12.844 1.00 91.40 170 LEU A N 1
ATOM 1366 C CA . LEU A 1 168 ? -54.039 60.030 12.338 1.00 101.83 170 LEU A CA 1
ATOM 1367 C C . LEU A 1 168 ? -54.441 59.502 10.955 1.00 109.59 170 LEU A C 1
ATOM 1368 O O . LEU A 1 168 ? -55.619 59.273 10.689 1.00 120.46 170 LEU A O 1
ATOM 1373 N N . ASP A 1 169 ? -53.455 59.292 10.086 1.00 110.89 171 ASP A N 1
ATOM 1374 C CA . ASP A 1 169 ? -53.699 58.696 8.780 1.00 113.28 171 ASP A CA 1
ATOM 1375 C C . ASP A 1 169 ? -54.258 57.296 8.963 1.00 110.49 171 ASP A C 1
ATOM 1376 O O . ASP A 1 169 ? -55.322 56.953 8.441 1.00 100.69 171 ASP A O 1
ATOM 1381 N N . GLU A 1 170 ? -53.499 56.485 9.691 1.00 109.71 172 GLU A N 1
ATOM 1382 C CA . GLU A 1 170 ? -53.891 55.123 10.028 1.00 107.93 172 GLU A CA 1
ATOM 1383 C C . GLU A 1 170 ? -53.688 54.913 11.517 1.00 108.35 172 GLU A C 1
ATOM 1384 O O . GLU A 1 170 ? -52.738 55.433 12.098 1.00 109.92 172 GLU A O 1
ATOM 1390 N N . PRO A 1 171 ? -54.605 54.176 12.144 1.00 104.79 173 PRO A N 1
ATOM 1391 C CA . PRO A 1 171 ? -54.508 53.753 13.540 1.00 100.62 173 PRO A CA 1
ATOM 1392 C C . PRO A 1 171 ? -53.083 53.414 14.004 1.00 96.58 173 PRO A C 1
ATOM 1393 O O . PRO A 1 171 ? -52.393 52.566 13.434 1.00 95.28 173 PRO A O 1
ATOM 1397 N N . LEU A 1 172 ? -52.661 54.095 15.065 1.00 90.63 174 LEU A N 1
ATOM 1398 C CA . LEU A 1 172 ? -51.316 53.954 15.605 1.00 93.99 174 LEU A CA 1
ATOM 1399 C C . LEU A 1 172 ? -51.219 52.840 16.648 1.00 91.24 174 LEU A C 1
ATOM 1400 O O . LEU A 1 172 ? -52.090 52.721 17.498 1.00 91.05 174 LEU A O 1
ATOM 1405 N N . LEU A 1 173 ? -50.158 52.036 16.585 1.00 95.04 175 LEU A N 1
ATOM 1406 C CA . LEU A 1 173 ? -49.894 51.010 17.601 1.00 87.46 175 LEU A CA 1
ATOM 1407 C C . LEU A 1 173 ? -48.562 51.195 18.305 1.00 83.78 175 LEU A C 1
ATOM 1408 O O . LEU A 1 173 ? -47.526 51.376 17.679 1.00 85.17 175 LEU A O 1
ATOM 1413 N N . LYS A 1 174 ? -48.602 51.169 19.625 1.00 86.30 176 LYS A N 1
ATOM 1414 C CA . LYS A 1 174 ? -47.383 51.238 20.420 1.00 95.78 176 LYS A CA 1
ATOM 1415 C C . LYS A 1 174 ? -47.165 49.891 21.069 1.00 95.69 176 LYS A C 1
ATOM 1416 O O . LYS A 1 174 ? -47.975 49.419 21.862 1.00 93.65 176 LYS A O 1
ATOM 1422 N N . HIS A 1 175 ? -46.067 49.259 20.711 1.00 98.51 177 HIS A N 1
ATOM 1423 C CA . HIS A 1 175 ? -45.882 47.871 21.081 1.00 99.98 177 HIS A CA 1
ATOM 1424 C C . HIS A 1 175 ? -44.864 47.781 22.189 1.00 94.68 177 HIS A C 1
ATOM 1425 O O . HIS A 1 175 ? -43.733 48.239 22.058 1.00 95.13 177 HIS A O 1
ATOM 1432 N N . TRP A 1 176 ? -45.299 47.211 23.299 1.00 94.28 178 TRP A N 1
ATOM 1433 C CA . TRP A 1 176 ? -44.388 46.812 24.348 1.00 102.14 178 TRP A CA 1
ATOM 1434 C C . TRP A 1 176 ? -44.439 45.275 24.479 1.00 105.81 178 TRP A C 1
ATOM 1435 O O . TRP A 1 176 ? -45.518 44.664 24.439 1.00 100.44 178 TRP A O 1
ATOM 1446 N N . GLU A 1 177 ? -43.255 44.667 24.584 1.00 110.54 179 GLU A N 1
ATOM 1447 C CA . GLU A 1 177 ? -43.084 43.243 24.880 1.00 110.46 179 GLU A CA 1
ATOM 1448 C C . GLU A 1 177 ? -41.820 43.156 25.728 1.00 115.09 179 GLU A C 1
ATOM 1449 O O . GLU A 1 177 ? -41.010 44.090 25.723 1.00 117.07 179 GLU A O 1
ATOM 1455 N N . PHE A 1 178 ? -41.635 42.057 26.452 1.00 111.35 180 PHE A N 1
ATOM 1456 C CA . PHE A 1 178 ? -40.401 41.885 27.195 1.00 111.77 180 PHE A CA 1
ATOM 1457 C C . PHE A 1 178 ? -39.302 41.352 26.282 1.00 115.56 180 PHE A C 1
ATOM 1458 O O . PHE A 1 178 ? -38.132 41.678 26.449 1.00 119.72 180 PHE A O 1
ATOM 1466 N N . ARG B 2 1 ? -65.878 64.024 9.383 1.00 93.22 4 ARG B N 1
ATOM 1467 C CA . ARG B 2 1 ? -66.940 64.923 9.831 1.00 104.19 4 ARG B CA 1
ATOM 1468 C C . ARG B 2 1 ? -66.415 66.085 10.695 1.00 110.66 4 ARG B C 1
ATOM 1469 O O . ARG B 2 1 ? -65.469 65.904 11.470 1.00 118.05 4 ARG B O 1
ATOM 1477 N N . PRO B 2 2 ? -67.045 67.276 10.593 1.00 105.77 5 PRO B N 1
ATOM 1478 C CA . PRO B 2 2 ? -66.522 68.524 11.186 1.00 95.24 5 PRO B CA 1
ATOM 1479 C C . PRO B 2 2 ? -66.785 68.660 12.679 1.00 93.51 5 PRO B C 1
ATOM 1480 O O . PRO B 2 2 ? -67.941 68.514 13.078 1.00 92.34 5 PRO B O 1
ATOM 1484 N N . ARG B 2 3 ? -65.760 68.960 13.480 1.00 96.70 6 ARG B N 1
ATOM 1485 C CA . ARG B 2 3 ? -65.944 69.081 14.939 1.00 93.20 6 ARG B CA 1
ATOM 1486 C C . ARG B 2 3 ? -65.856 70.523 15.506 1.00 86.84 6 ARG B C 1
ATOM 1487 O O . ARG B 2 3 ? -65.077 71.343 15.012 1.00 89.23 6 ARG B O 1
ATOM 1495 N N . PHE B 2 4 ? -66.678 70.808 16.527 1.00 83.04 7 PHE B N 1
ATOM 1496 C CA . PHE B 2 4 ? -66.739 72.106 17.230 1.00 76.74 7 PHE B CA 1
ATOM 1497 C C . PHE B 2 4 ? -66.621 71.902 18.743 1.00 76.71 7 PHE B C 1
ATOM 1498 O O . PHE B 2 4 ? -67.280 71.028 19.316 1.00 75.55 7 PHE B O 1
ATOM 1506 N N . LEU B 2 5 ? -65.773 72.703 19.387 1.00 75.11 8 LEU B N 1
ATOM 1507 C CA . LEU B 2 5 ? -65.451 72.500 20.798 1.00 70.90 8 LEU B CA 1
ATOM 1508 C C . LEU B 2 5 ? -65.574 73.786 21.612 1.00 77.42 8 LEU B C 1
ATOM 1509 O O . LEU B 2 5 ? -64.856 74.754 21.368 1.00 84.44 8 LEU B O 1
ATOM 1514 N N . GLU B 2 6 ? -66.496 73.802 22.567 1.00 72.62 9 GLU B N 1
ATOM 1515 C CA . GLU B 2 6 ? -66.509 74.862 23.543 1.00 63.57 9 GLU B CA 1
ATOM 1516 C C . GLU B 2 6 ? -65.772 74.367 24.775 1.00 62.72 9 GLU B C 1
ATOM 1517 O O . GLU B 2 6 ? -65.830 73.188 25.119 1.00 67.80 9 GLU B O 1
ATOM 1523 N N . LEU B 2 7 ? -65.087 75.257 25.468 1.00 60.32 10 LEU B N 1
ATOM 1524 C CA . LEU B 2 7 ? -64.138 74.792 26.458 1.00 63.82 10 LEU B CA 1
ATOM 1525 C C . LEU B 2 7 ? -63.992 75.861 27.518 1.00 68.67 10 LEU B C 1
ATOM 1526 O O . LEU B 2 7 ? -63.963 77.050 27.204 1.00 69.53 10 LEU B O 1
ATOM 1531 N N . LEU B 2 8 ? -63.947 75.442 28.778 1.00 62.93 11 LEU B N 1
ATOM 1532 C CA . LEU B 2 8 ? -63.831 76.379 29.891 1.00 57.36 11 LEU B CA 1
ATOM 1533 C C . LEU B 2 8 ? -62.949 75.823 30.971 1.00 63.18 11 LEU B C 1
ATOM 1534 O O . LEU B 2 8 ? -63.182 74.728 31.482 1.00 63.17 11 LEU B O 1
ATOM 1539 N N . LYS B 2 9 ? -61.926 76.591 31.316 1.00 66.84 12 LYS B N 1
ATOM 1540 C CA . LYS B 2 9 ? -61.038 76.224 32.402 1.00 60.45 12 LYS B CA 1
ATOM 1541 C C . LYS B 2 9 ? -61.121 77.302 33.469 1.00 59.36 12 LYS B C 1
ATOM 1542 O O . LYS B 2 9 ? -61.098 78.501 33.176 1.00 57.78 12 LYS B O 1
ATOM 1548 N N . SER B 2 10 ? -61.259 76.841 34.707 1.00 70.80 13 SER B N 1
ATOM 1549 C CA . SER B 2 10 ? -61.310 77.710 35.860 1.00 71.28 13 SER B CA 1
ATOM 1550 C C . SER B 2 10 ? -60.071 77.457 36.737 1.00 72.27 13 SER B C 1
ATOM 1551 O O . SER B 2 10 ? -59.917 76.421 37.401 1.00 66.53 13 SER B O 1
ATOM 1554 N N . GLU B 2 11 ? -59.174 78.431 36.699 1.00 72.96 14 GLU B N 1
ATOM 1555 C CA . GLU B 2 11 ? -57.850 78.280 37.267 1.00 72.67 14 GLU B CA 1
ATOM 1556 C C . GLU B 2 11 ? -57.678 78.979 38.624 1.00 72.26 14 GLU B C 1
ATOM 1557 O O . GLU B 2 11 ? -58.033 80.150 38.815 1.00 66.02 14 GLU B O 1
ATOM 1563 N N . CYS B 2 12 ? -57.129 78.236 39.571 1.00 75.12 15 CYS B N 1
ATOM 1564 C CA . CYS B 2 12 ? -56.816 78.785 40.871 1.00 74.55 15 CYS B CA 1
ATOM 1565 C C . CYS B 2 12 ? -55.324 78.663 41.101 1.00 72.49 15 CYS B C 1
ATOM 1566 O O . CYS B 2 12 ? -54.793 77.555 41.193 1.00 70.13 15 CYS B O 1
ATOM 1569 N N . HIS B 2 13 ? -54.640 79.797 41.171 1.00 68.47 16 HIS B N 1
ATOM 1570 C CA . HIS B 2 13 ? -53.195 79.776 41.337 1.00 72.16 16 HIS B CA 1
ATOM 1571 C C . HIS B 2 13 ? -52.742 80.215 42.717 1.00 76.82 16 HIS B C 1
ATOM 1572 O O . HIS B 2 13 ? -52.981 81.355 43.105 1.00 76.71 16 HIS B O 1
ATOM 1579 N N . PHE B 2 14 ? -52.072 79.313 43.439 1.00 82.32 17 PHE B N 1
ATOM 1580 C CA . PHE B 2 14 ? -51.724 79.540 44.848 1.00 81.30 17 PHE B CA 1
ATOM 1581 C C . PHE B 2 14 ? -50.232 79.779 45.050 1.00 88.46 17 PHE B C 1
ATOM 1582 O O . PHE B 2 14 ? -49.420 78.927 44.697 1.00 92.68 17 PHE B O 1
ATOM 1590 N N . PHE B 2 15 ? -49.877 80.924 45.635 1.00 90.82 18 PHE B N 1
ATOM 1591 C CA . PHE B 2 15 ? -48.481 81.250 45.929 1.00 100.46 18 PHE B CA 1
ATOM 1592 C C . PHE B 2 15 ? -48.267 81.362 47.433 1.00 102.02 18 PHE B C 1
ATOM 1593 O O . PHE B 2 15 ? -49.083 81.974 48.121 1.00 101.27 18 PHE B O 1
ATOM 1601 N N . ASN B 2 16 ? -47.182 80.779 47.947 1.00 107.14 19 ASN B N 1
ATOM 1602 C CA . ASN B 2 16 ? -46.928 80.789 49.392 1.00 115.86 19 ASN B CA 1
ATOM 1603 C C . ASN B 2 16 ? -48.168 80.266 50.118 1.00 112.56 19 ASN B C 1
ATOM 1604 O O . ASN B 2 16 ? -48.878 81.039 50.757 1.00 114.22 19 ASN B O 1
ATOM 1609 N N . GLY B 2 17 ? -48.449 78.968 50.010 1.00 107.35 20 GLY B N 1
ATOM 1610 C CA . GLY B 2 17 ? -49.646 78.419 50.626 1.00 98.24 20 GLY B CA 1
ATOM 1611 C C . GLY B 2 17 ? -50.893 79.004 49.988 1.00 93.31 20 GLY B C 1
ATOM 1612 O O . GLY B 2 17 ? -51.239 78.612 48.880 1.00 92.97 20 GLY B O 1
ATOM 1613 N N . THR B 2 18 ? -51.574 79.924 50.673 1.00 90.26 21 THR B N 1
ATOM 1614 C CA . THR B 2 18 ? -52.672 80.679 50.055 1.00 86.34 21 THR B CA 1
ATOM 1615 C C . THR B 2 18 ? -52.589 82.176 50.347 1.00 87.36 21 THR B C 1
ATOM 1616 O O . THR B 2 18 ? -53.607 82.875 50.382 1.00 80.74 21 THR B O 1
ATOM 1620 N N . GLU B 2 19 ? -51.362 82.648 50.557 1.00 91.46 22 GLU B N 1
ATOM 1621 C CA . GLU B 2 19 ? -51.059 84.056 50.802 1.00 95.16 22 GLU B CA 1
ATOM 1622 C C . GLU B 2 19 ? -51.518 84.861 49.597 1.00 96.32 22 GLU B C 1
ATOM 1623 O O . GLU B 2 19 ? -52.361 85.749 49.708 1.00 91.72 22 GLU B O 1
ATOM 1629 N N . ARG B 2 20 ? -50.946 84.525 48.444 1.00 100.89 23 ARG B N 1
ATOM 1630 C CA . ARG B 2 20 ? -51.282 85.133 47.170 1.00 94.03 23 ARG B CA 1
ATOM 1631 C C . ARG B 2 20 ? -52.074 84.100 46.378 1.00 82.74 23 ARG B C 1
ATOM 1632 O O . ARG B 2 20 ? -51.574 83.016 46.093 1.00 79.16 23 ARG B O 1
ATOM 1640 N N . VAL B 2 21 ? -53.317 84.422 46.048 1.00 75.51 24 VAL B N 1
ATOM 1641 C CA . VAL B 2 21 ? -54.103 83.592 45.137 1.00 74.84 24 VAL B CA 1
ATOM 1642 C C . VAL B 2 21 ? -54.508 84.400 43.903 1.00 79.39 24 VAL B C 1
ATOM 1643 O O . VAL B 2 21 ? -54.712 85.615 43.973 1.00 76.69 24 VAL B O 1
ATOM 1647 N N . ARG B 2 22 ? -54.597 83.724 42.763 1.00 78.27 25 ARG B N 1
ATOM 1648 C CA . ARG B 2 22 ? -54.976 84.375 41.513 1.00 73.15 25 ARG B CA 1
ATOM 1649 C C . ARG B 2 22 ? -55.850 83.434 40.683 1.00 67.60 25 ARG B C 1
ATOM 1650 O O . ARG B 2 22 ? -55.575 82.224 40.574 1.00 65.61 25 ARG B O 1
ATOM 1658 N N . PHE B 2 23 ? -56.903 84.014 40.115 1.00 63.31 26 PHE B N 1
ATOM 1659 C CA . PHE B 2 23 ? -58.020 83.264 39.570 1.00 66.81 26 PHE B CA 1
ATOM 1660 C C . PHE B 2 23 ? -58.271 83.614 38.103 1.00 72.34 26 PHE B C 1
ATOM 1661 O O . PHE B 2 23 ? -58.413 84.789 37.755 1.00 75.01 26 PHE B O 1
ATOM 1669 N N . LEU B 2 24 ? -58.326 82.592 37.245 1.00 71.31 27 LEU B N 1
ATOM 1670 C CA . LEU B 2 24 ? -58.546 82.789 35.811 1.00 67.95 27 LEU B CA 1
ATOM 1671 C C . LEU B 2 24 ? -59.733 82.005 35.316 1.00 67.12 27 LEU B C 1
ATOM 1672 O O . LEU B 2 24 ? -59.776 80.781 35.427 1.00 70.47 27 LEU B O 1
ATOM 1677 N N . GLU B 2 25 ? -60.695 82.718 34.755 1.00 62.15 28 GLU B N 1
ATOM 1678 C CA . GLU B 2 25 ? -61.796 82.061 34.069 1.00 63.52 28 GLU B CA 1
ATOM 1679 C C . GLU B 2 25 ? -61.581 82.201 32.560 1.00 68.83 28 GLU B C 1
ATOM 1680 O O . GLU B 2 25 ? -61.594 83.313 32.017 1.00 71.75 28 GLU B O 1
ATOM 1686 N N . ARG B 2 26 ? -61.362 81.073 31.887 1.00 66.17 29 ARG B N 1
ATOM 1687 C CA . ARG B 2 26 ? -60.916 81.100 30.497 1.00 66.74 29 ARG B CA 1
ATOM 1688 C C . ARG B 2 26 ? -61.881 80.369 29.579 1.00 66.94 29 ARG B C 1
ATOM 1689 O O . ARG B 2 26 ? -62.216 79.217 29.823 1.00 64.26 29 ARG B O 1
ATOM 1697 N N . TYR B 2 27 ? -62.332 81.053 28.534 1.00 67.98 30 TYR B N 1
ATOM 1698 C CA . TYR B 2 27 ? -63.287 80.488 27.599 1.00 65.35 30 TYR B CA 1
ATOM 1699 C C . TYR B 2 27 ? -62.628 80.238 26.270 1.00 67.86 30 TYR B C 1
ATOM 1700 O O . TYR B 2 27 ? -62.161 81.175 25.637 1.00 72.06 30 TYR B O 1
ATOM 1709 N N . PHE B 2 28 ? -62.606 78.991 25.822 1.00 68.62 31 PHE B N 1
ATOM 1710 C CA . PHE B 2 28 ? -62.058 78.701 24.506 1.00 67.82 31 PHE B CA 1
ATOM 1711 C C . PHE B 2 28 ? -63.116 78.233 23.499 1.00 70.73 31 PHE B C 1
ATOM 1712 O O . PHE B 2 28 ? -64.210 77.796 23.859 1.00 74.79 31 PHE B O 1
ATOM 1720 N N . HIS B 2 29 ? -62.751 78.323 22.227 1.00 75.51 32 HIS B N 1
ATOM 1721 C CA . HIS B 2 29 ? -63.485 77.720 21.134 1.00 77.38 32 HIS B CA 1
ATOM 1722 C C . HIS B 2 29 ? -62.444 77.125 20.180 1.00 81.16 32 HIS B C 1
ATOM 1723 O O . HIS B 2 29 ? -61.722 77.859 19.507 1.00 81.60 32 HIS B O 1
ATOM 1730 N N . ASN B 2 30 ? -62.316 75.805 20.151 1.00 77.39 33 ASN B N 1
ATOM 1731 C CA . ASN B 2 30 ? -61.426 75.210 19.180 1.00 76.51 33 ASN B CA 1
ATOM 1732 C C . ASN B 2 30 ? -60.004 75.692 19.368 1.00 84.39 33 ASN B C 1
ATOM 1733 O O . ASN B 2 30 ? -59.388 76.162 18.417 1.00 110.95 33 ASN B O 1
ATOM 1738 N N . GLN B 2 31 ? -59.470 75.551 20.576 1.00 83.47 34 GLN B N 1
ATOM 1739 C CA . GLN B 2 31 ? -58.097 75.985 20.880 1.00 89.37 34 GLN B CA 1
ATOM 1740 C C . GLN B 2 31 ? -57.886 77.494 20.749 1.00 84.16 34 GLN B C 1
ATOM 1741 O O . GLN B 2 31 ? -56.761 77.946 20.518 1.00 102.47 34 GLN B O 1
ATOM 1747 N N . GLU B 2 32 ? -58.955 78.271 20.907 1.00 73.65 35 GLU B N 1
ATOM 1748 C CA . GLU B 2 32 ? -58.829 79.724 20.881 1.00 80.26 35 GLU B CA 1
ATOM 1749 C C . GLU B 2 32 ? -59.519 80.468 22.036 1.00 76.43 35 GLU B C 1
ATOM 1750 O O . GLU B 2 32 ? -60.721 80.696 22.004 1.00 76.58 35 GLU B O 1
ATOM 1756 N N . GLU B 2 33 ? -58.744 80.875 23.036 1.00 75.45 36 GLU B N 1
ATOM 1757 C CA . GLU B 2 33 ? -59.246 81.687 24.146 1.00 70.15 36 GLU B CA 1
ATOM 1758 C C . GLU B 2 33 ? -59.741 83.036 23.686 1.00 70.23 36 GLU B C 1
ATOM 1759 O O . GLU B 2 33 ? -58.958 83.844 23.228 1.00 80.87 36 GLU B O 1
ATOM 1765 N N . PHE B 2 34 ? -61.026 83.313 23.823 1.00 67.45 37 PHE B N 1
ATOM 1766 C CA . PHE B 2 34 ? -61.522 84.583 23.313 1.00 75.05 37 PHE B CA 1
ATOM 1767 C C . PHE B 2 34 ? -61.812 85.611 24.374 1.00 78.44 37 PHE B C 1
ATOM 1768 O O . PHE B 2 34 ? -61.854 86.804 24.075 1.00 76.53 37 PHE B O 1
ATOM 1776 N N . VAL B 2 35 ? -61.999 85.147 25.607 1.00 81.41 38 VAL B N 1
ATOM 1777 C CA . VAL B 2 35 ? -62.256 86.034 26.735 1.00 75.70 38 VAL B CA 1
ATOM 1778 C C . VAL B 2 35 ? -62.006 85.323 28.047 1.00 72.40 38 VAL B C 1
ATOM 1779 O O . VAL B 2 35 ? -62.325 84.146 28.188 1.00 70.55 38 VAL B O 1
ATOM 1783 N N . ARG B 2 36 ? -61.415 86.042 28.994 1.00 77.64 39 ARG B N 1
ATOM 1784 C CA . ARG B 2 36 ? -61.097 85.496 30.308 1.00 74.16 39 ARG B CA 1
ATOM 1785 C C . ARG B 2 36 ? -61.379 86.526 31.377 1.00 74.43 39 ARG B C 1
ATOM 1786 O O . ARG B 2 36 ? -61.418 87.729 31.106 1.00 75.17 39 ARG B O 1
ATOM 1794 N N . PHE B 2 37 ? -61.581 86.049 32.597 1.00 74.39 40 PHE B N 1
ATOM 1795 C CA . PHE B 2 37 ? -61.592 86.935 33.752 1.00 71.68 40 PHE B CA 1
ATOM 1796 C C . PHE B 2 37 ? -60.354 86.656 34.568 1.00 74.11 40 PHE B C 1
ATOM 1797 O O . PHE B 2 37 ? -60.071 85.505 34.918 1.00 69.36 40 PHE B O 1
ATOM 1805 N N . ASP B 2 38 ? -59.608 87.717 34.848 1.00 79.54 41 ASP B N 1
ATOM 1806 C CA . ASP B 2 38 ? -58.392 87.612 35.643 1.00 83.55 41 ASP B CA 1
ATOM 1807 C C . ASP B 2 38 ? -58.582 88.333 36.986 1.00 83.25 41 ASP B C 1
ATOM 1808 O O . ASP B 2 38 ? -58.724 89.562 37.021 1.00 84.85 41 ASP B O 1
ATOM 1813 N N . SER B 2 39 ? -58.605 87.575 38.085 1.00 80.85 42 SER B N 1
ATOM 1814 C CA . SER B 2 39 ? -58.770 88.167 39.420 1.00 83.69 42 SER B CA 1
ATOM 1815 C C . SER B 2 39 ? -57.775 89.296 39.660 1.00 84.01 42 SER B C 1
ATOM 1816 O O . SER B 2 39 ? -58.039 90.181 40.465 1.00 80.17 42 SER B O 1
ATOM 1819 N N . ASP B 2 40 ? -56.640 89.253 38.951 1.00 85.48 43 ASP B N 1
ATOM 1820 C CA . ASP B 2 40 ? -55.604 90.284 39.036 1.00 79.33 43 ASP B CA 1
ATOM 1821 C C . ASP B 2 40 ? -56.004 91.531 38.260 1.00 72.27 43 ASP B C 1
ATOM 1822 O O . ASP B 2 40 ? -55.317 92.535 38.333 1.00 68.39 43 ASP B O 1
ATOM 1827 N N . VAL B 2 41 ? -57.115 91.476 37.534 1.00 72.00 44 VAL B N 1
ATOM 1828 C CA . VAL B 2 41 ? -57.484 92.559 36.631 1.00 79.13 44 VAL B CA 1
ATOM 1829 C C . VAL B 2 41 ? -58.774 93.216 37.054 1.00 81.76 44 VAL B C 1
ATOM 1830 O O . VAL B 2 41 ? -58.928 94.428 36.951 1.00 88.87 44 VAL B O 1
ATOM 1834 N N . GLY B 2 42 ? -59.713 92.412 37.522 1.00 77.67 45 GLY B N 1
ATOM 1835 C CA . GLY B 2 42 ? -60.954 92.962 38.030 1.00 83.21 45 GLY B CA 1
ATOM 1836 C C . GLY B 2 42 ? -62.149 92.833 37.105 1.00 85.15 45 GLY B C 1
ATOM 1837 O O . GLY B 2 42 ? -63.263 92.553 37.569 1.00 89.87 45 GLY B O 1
ATOM 1838 N N . GLU B 2 43 ? -61.945 93.036 35.807 1.00 79.45 46 GLU B N 1
ATOM 1839 C CA . GLU B 2 43 ? -63.054 92.880 34.879 1.00 80.93 46 GLU B CA 1
ATOM 1840 C C . GLU B 2 43 ? -62.773 91.838 33.810 1.00 85.14 46 GLU B C 1
ATOM 1841 O O . GLU B 2 43 ? -61.652 91.335 33.685 1.00 82.72 46 GLU B O 1
ATOM 1847 N N . TYR B 2 44 ? -63.817 91.503 33.060 1.00 84.92 47 TYR B N 1
ATOM 1848 C CA . TYR B 2 44 ? -63.690 90.592 31.944 1.00 81.25 47 TYR B CA 1
ATOM 1849 C C . TYR B 2 44 ? -62.888 91.291 30.862 1.00 85.49 47 TYR B C 1
ATOM 1850 O O . TYR B 2 44 ? -63.211 92.423 30.484 1.00 87.56 47 TYR B O 1
ATOM 1859 N N . ARG B 2 45 ? -61.821 90.635 30.396 1.00 90.10 48 ARG B N 1
ATOM 1860 C CA . ARG B 2 45 ? -60.996 91.163 29.301 1.00 93.88 48 ARG B CA 1
ATOM 1861 C C . ARG B 2 45 ? -61.061 90.260 28.065 1.00 96.49 48 ARG B C 1
ATOM 1862 O O . ARG B 2 45 ? -61.008 89.034 28.184 1.00 93.67 48 ARG B O 1
ATOM 1870 N N . ALA B 2 46 ? -61.188 90.865 26.887 1.00 92.73 49 ALA B N 1
ATOM 1871 C CA . ALA B 2 46 ? -61.259 90.096 25.644 1.00 92.79 49 ALA B CA 1
ATOM 1872 C C . ALA B 2 46 ? -59.858 89.731 25.133 1.00 93.63 49 ALA B C 1
ATOM 1873 O O . ALA B 2 46 ? -58.964 90.566 25.115 1.00 99.01 49 ALA B O 1
ATOM 1875 N N . VAL B 2 47 ? -59.658 88.478 24.741 1.00 87.81 50 VAL B N 1
ATOM 1876 C CA . VAL B 2 47 ? -58.335 88.028 24.309 1.00 87.87 50 VAL B CA 1
ATOM 1877 C C . VAL B 2 47 ? -58.140 88.119 22.806 1.00 92.02 50 VAL B C 1
ATOM 1878 O O . VAL B 2 47 ? -57.038 88.383 22.341 1.00 98.03 50 VAL B O 1
ATOM 1882 N N . THR B 2 48 ? -59.200 87.859 22.051 1.00 89.18 51 THR B N 1
ATOM 1883 C CA . THR B 2 48 ? -59.175 88.041 20.614 1.00 85.05 51 THR B CA 1
ATOM 1884 C C . THR B 2 48 ? -60.355 88.915 20.268 1.00 93.68 51 THR B C 1
ATOM 1885 O O . THR B 2 48 ? -61.322 88.943 21.006 1.00 97.92 51 THR B O 1
ATOM 1889 N N . GLU B 2 49 ? -60.284 89.641 19.163 1.00 95.44 52 GLU B N 1
ATOM 1890 C CA . GLU B 2 49 ? -61.388 90.509 18.779 1.00 104.75 52 GLU B CA 1
ATOM 1891 C C . GLU B 2 49 ? -62.736 89.747 18.616 1.00 103.27 52 GLU B C 1
ATOM 1892 O O . GLU B 2 49 ? -63.808 90.350 18.420 1.00 102.19 52 GLU B O 1
ATOM 1898 N N . LEU B 2 50 ? -62.688 88.423 18.718 1.00 102.17 53 LEU B N 1
ATOM 1899 C CA . LEU B 2 50 ? -63.908 87.617 18.674 1.00 101.62 53 LEU B CA 1
ATOM 1900 C C . LEU B 2 50 ? -64.683 87.678 19.998 1.00 96.84 53 LEU B C 1
ATOM 1901 O O . LEU B 2 50 ? -65.899 87.487 20.049 1.00 92.01 53 LEU B O 1
ATOM 1906 N N . GLY B 2 51 ? -63.962 87.957 21.072 1.00 93.59 54 GLY B N 1
ATOM 1907 C CA . GLY B 2 51 ? -64.562 88.019 22.385 1.00 87.00 54 GLY B CA 1
ATOM 1908 C C . GLY B 2 51 ? -64.715 89.437 22.896 1.00 88.11 54 GLY B C 1
ATOM 1909 O O . GLY B 2 51 ? -65.092 89.649 24.035 1.00 92.74 54 GLY B O 1
ATOM 1910 N N . ARG B 2 52 ? -64.429 90.425 22.068 1.00 92.28 55 ARG B N 1
ATOM 1911 C CA . ARG B 2 52 ? -64.541 91.804 22.527 1.00 97.47 55 ARG B CA 1
ATOM 1912 C C . ARG B 2 52 ? -65.983 92.232 22.793 1.00 97.04 55 ARG B C 1
ATOM 1913 O O . ARG B 2 52 ? -66.233 93.006 23.706 1.00 94.88 55 ARG B O 1
ATOM 1921 N N . PRO B 2 53 ? -66.938 91.737 21.992 1.00 96.28 56 PRO B N 1
ATOM 1922 C CA . PRO B 2 53 ? -68.336 92.132 22.192 1.00 91.18 56 PRO B CA 1
ATOM 1923 C C . PRO B 2 53 ? -68.966 91.406 23.389 1.00 93.99 56 PRO B C 1
ATOM 1924 O O . PRO B 2 53 ? -69.910 91.897 24.028 1.00 91.50 56 PRO B O 1
ATOM 1928 N N . VAL B 2 54 ? -68.436 90.221 23.672 1.00 93.66 57 VAL B N 1
ATOM 1929 C CA . VAL B 2 54 ? -68.813 89.446 24.841 1.00 79.75 57 VAL B CA 1
ATOM 1930 C C . VAL B 2 54 ? -68.342 90.161 26.111 1.00 82.70 57 VAL B C 1
ATOM 1931 O O . VAL B 2 54 ? -69.146 90.459 26.968 1.00 87.66 57 VAL B O 1
ATOM 1935 N N . ALA B 2 55 ? -67.056 90.479 26.219 1.00 82.23 58 ALA B N 1
ATOM 1936 C CA . ALA B 2 55 ? -66.539 91.123 27.425 1.00 78.29 58 ALA B CA 1
ATOM 1937 C C . ALA B 2 55 ? -67.094 92.535 27.667 1.00 85.23 58 ALA B C 1
ATOM 1938 O O . ALA B 2 55 ? -67.010 93.054 28.774 1.00 88.31 58 ALA B O 1
ATOM 1940 N N . GLU B 2 56 ? -67.655 93.164 26.639 1.00 89.81 59 GLU B N 1
ATOM 1941 C CA . GLU B 2 56 ? -68.240 94.487 26.828 1.00 94.74 59 GLU B CA 1
ATOM 1942 C C . GLU B 2 56 ? -69.633 94.322 27.377 1.00 89.87 59 GLU B C 1
ATOM 1943 O O . GLU B 2 56 ? -70.127 95.171 28.113 1.00 91.97 59 GLU B O 1
ATOM 1949 N N . SER B 2 57 ? -70.266 93.218 27.013 1.00 90.92 60 SER B N 1
ATOM 1950 C CA . SER B 2 57 ? -71.600 92.919 27.504 1.00 91.89 60 SER B CA 1
ATOM 1951 C C . SER B 2 57 ? -71.526 92.541 28.971 1.00 93.59 60 SER B C 1
ATOM 1952 O O . SER B 2 57 ? -72.385 92.903 29.766 1.00 102.40 60 SER B O 1
ATOM 1955 N N . TRP B 2 58 ? -70.476 91.814 29.323 1.00 91.22 61 TRP B N 1
ATOM 1956 C CA . TRP B 2 58 ? -70.381 91.224 30.647 1.00 83.31 61 TRP B CA 1
ATOM 1957 C C . TRP B 2 58 ? -69.954 92.205 31.723 1.00 83.86 61 TRP B C 1
ATOM 1958 O O . TRP B 2 58 ? -70.273 92.013 32.894 1.00 92.49 61 TRP B O 1
ATOM 1969 N N . ASN B 2 59 ? -69.229 93.249 31.356 1.00 83.60 62 ASN B N 1
ATOM 1970 C CA . ASN B 2 59 ? -68.805 94.198 32.374 1.00 87.62 62 ASN B CA 1
ATOM 1971 C C . ASN B 2 59 ? -69.859 95.277 32.577 1.00 91.59 62 ASN B C 1
ATOM 1972 O O . ASN B 2 59 ? -69.731 96.128 33.462 1.00 89.84 62 ASN B O 1
ATOM 1977 N N . SER B 2 60 ? -70.907 95.226 31.757 1.00 87.86 63 SER B N 1
ATOM 1978 C CA . SER B 2 60 ? -72.017 96.149 31.902 1.00 93.07 63 SER B CA 1
ATOM 1979 C C . SER B 2 60 ? -72.832 95.759 33.126 1.00 101.74 63 SER B C 1
ATOM 1980 O O . SER B 2 60 ? -73.217 96.616 33.932 1.00 100.32 63 SER B O 1
ATOM 1983 N N . GLN B 2 61 ? -73.072 94.454 33.258 1.00 101.42 64 GLN B N 1
ATOM 1984 C CA . GLN B 2 61 ? -73.717 93.879 34.438 1.00 96.36 64 GLN B CA 1
ATOM 1985 C C . GLN B 2 61 ? -72.757 93.963 35.627 1.00 96.10 64 GLN B C 1
ATOM 1986 O O . GLN B 2 61 ? -71.886 93.093 35.799 1.00 87.41 64 GLN B O 1
ATOM 1992 N N . LYS B 2 62 ? -72.919 95.006 36.444 1.00 100.37 65 LYS B N 1
ATOM 1993 C CA . LYS B 2 62 ? -72.032 95.241 37.579 1.00 100.48 65 LYS B CA 1
ATOM 1994 C C . LYS B 2 62 ? -72.232 94.212 38.690 1.00 99.49 65 LYS B C 1
ATOM 1995 O O . LYS B 2 62 ? -71.342 94.019 39.525 1.00 97.07 65 LYS B O 1
ATOM 2001 N N . ASP B 2 63 ? -73.399 93.564 38.703 1.00 99.35 66 ASP B N 1
ATOM 2002 C CA . ASP B 2 63 ? -73.667 92.469 39.639 1.00 94.55 66 ASP B CA 1
ATOM 2003 C C . ASP B 2 63 ? -72.670 91.324 39.437 1.00 90.19 66 ASP B C 1
ATOM 2004 O O . ASP B 2 63 ? -71.998 90.907 40.390 1.00 83.92 66 ASP B O 1
ATOM 2009 N N . LEU B 2 64 ? -72.575 90.856 38.186 1.00 99.15 67 LEU B N 1
ATOM 2010 C CA . LEU B 2 64 ? -71.644 89.805 37.728 1.00 89.50 67 LEU B CA 1
ATOM 2011 C C . LEU B 2 64 ? -70.221 90.011 38.252 1.00 81.02 67 LEU B C 1
ATOM 2012 O O . LEU B 2 64 ? -69.591 89.093 38.796 1.00 71.84 67 LEU B O 1
ATOM 2017 N N . LEU B 2 65 ? -69.719 91.229 38.075 1.00 87.56 68 LEU B N 1
ATOM 2018 C CA . LEU B 2 65 ? -68.334 91.523 38.396 1.00 87.56 68 LEU B CA 1
ATOM 2019 C C . LEU B 2 65 ? -68.082 91.224 39.849 1.00 83.39 68 LEU B C 1
ATOM 2020 O O . LEU B 2 65 ? -67.326 90.310 40.161 1.00 78.20 68 LEU B O 1
ATOM 2025 N N . GLU B 2 66 ? -68.742 91.992 40.716 1.00 88.73 69 GLU B N 1
ATOM 2026 C CA . GLU B 2 66 ? -68.558 91.906 42.157 1.00 86.45 69 GLU B CA 1
ATOM 2027 C C . GLU B 2 66 ? -68.424 90.456 42.566 1.00 86.23 69 GLU B C 1
ATOM 2028 O O . GLU B 2 66 ? -67.572 90.099 43.388 1.00 79.57 69 GLU B O 1
ATOM 2034 N N . GLN B 2 67 ? -69.266 89.630 41.950 1.00 85.09 70 GLN B N 1
ATOM 2035 C CA . GLN B 2 67 ? -69.396 88.224 42.292 1.00 74.13 70 GLN B CA 1
ATOM 2036 C C . GLN B 2 67 ? -68.201 87.402 41.865 1.00 76.34 70 GLN B C 1
ATOM 2037 O O . GLN B 2 67 ? -67.621 86.630 42.658 1.00 70.89 70 GLN B O 1
ATOM 2043 N N . LYS B 2 68 ? -67.850 87.564 40.595 1.00 77.23 71 LYS B N 1
ATOM 2044 C CA . LYS B 2 68 ? -66.699 86.886 40.041 1.00 71.04 71 LYS B CA 1
ATOM 2045 C C . LYS B 2 68 ? -65.449 87.313 40.807 1.00 76.03 71 LYS B C 1
ATOM 2046 O O . LYS B 2 68 ? -64.531 86.514 41.007 1.00 73.31 71 LYS B O 1
ATOM 2052 N N . ARG B 2 69 ? -65.431 88.564 41.267 1.00 81.39 72 ARG B N 1
ATOM 2053 C CA . ARG B 2 69 ? -64.254 89.097 41.948 1.00 79.85 72 ARG B CA 1
ATOM 2054 C C . ARG B 2 69 ? -63.848 88.215 43.108 1.00 78.41 72 ARG B C 1
ATOM 2055 O O . ARG B 2 69 ? -62.681 87.827 43.224 1.00 80.57 72 ARG B O 1
ATOM 2063 N N . GLY B 2 70 ? -64.830 87.851 43.922 1.00 73.40 73 GLY B N 1
ATOM 2064 C CA . GLY B 2 70 ? -64.577 87.055 45.110 1.00 74.39 73 GLY B CA 1
ATOM 2065 C C . GLY B 2 70 ? -64.473 85.546 44.955 1.00 77.14 73 GLY B C 1
ATOM 2066 O O . GLY B 2 70 ? -64.729 84.794 45.887 1.00 80.36 73 GLY B O 1
ATOM 2067 N N . GLN B 2 71 ? -64.086 85.081 43.784 1.00 80.25 74 GLN B N 1
ATOM 2068 C CA . GLN B 2 71 ? -63.858 83.656 43.628 1.00 76.84 74 GLN B CA 1
ATOM 2069 C C . GLN B 2 71 ? -62.514 83.274 44.221 1.00 75.01 74 GLN B C 1
ATOM 2070 O O . GLN B 2 71 ? -62.322 82.160 44.685 1.00 72.09 74 GLN B O 1
ATOM 2076 N N . VAL B 2 72 ? -61.571 84.203 44.185 1.00 79.49 75 VAL B N 1
ATOM 2077 C CA . VAL B 2 72 ? -60.265 83.968 44.777 1.00 77.56 75 VAL B CA 1
ATOM 2078 C C . VAL B 2 72 ? -60.428 83.550 46.227 1.00 77.87 75 VAL B C 1
ATOM 2079 O O . VAL B 2 72 ? -59.610 82.815 46.769 1.00 80.37 75 VAL B O 1
ATOM 2083 N N . ASP B 2 73 ? -61.503 84.027 46.843 1.00 83.25 76 ASP B N 1
ATOM 2084 C CA . ASP B 2 73 ? -61.826 83.709 48.231 1.00 83.27 76 ASP B CA 1
ATOM 2085 C C . ASP B 2 73 ? -62.843 82.557 48.291 1.00 84.45 76 ASP B C 1
ATOM 2086 O O . ASP B 2 73 ? -62.530 81.475 48.804 1.00 76.04 76 ASP B O 1
ATOM 2091 N N . ASN B 2 74 ? -64.042 82.808 47.746 1.00 88.93 77 ASN B N 1
ATOM 2092 C CA . ASN B 2 74 ? -65.181 81.873 47.757 1.00 84.88 77 ASN B CA 1
ATOM 2093 C C . ASN B 2 74 ? -64.925 80.531 47.070 1.00 78.93 77 ASN B C 1
ATOM 2094 O O . ASN B 2 74 ? -65.521 79.509 47.419 1.00 71.46 77 ASN B O 1
ATOM 2099 N N . TYR B 2 75 ? -64.059 80.554 46.065 1.00 79.15 78 TYR B N 1
ATOM 2100 C CA . TYR B 2 75 ? -63.888 79.435 45.156 1.00 72.06 78 TYR B CA 1
ATOM 2101 C C . TYR B 2 75 ? -62.520 78.850 45.368 1.00 64.90 78 TYR B C 1
ATOM 2102 O O . TYR B 2 75 ? -62.370 77.672 45.577 1.00 59.46 78 TYR B O 1
ATOM 2111 N N . CYS B 2 76 ? -61.522 79.708 45.352 1.00 70.44 79 CYS B N 1
ATOM 2112 C CA . CYS B 2 76 ? -60.158 79.251 45.295 1.00 74.84 79 CYS B CA 1
ATOM 2113 C C . CYS B 2 76 ? -59.650 78.768 46.635 1.00 69.66 79 CYS B C 1
ATOM 2114 O O . CYS B 2 76 ? -59.301 77.577 46.772 1.00 66.23 79 CYS B O 1
ATOM 2117 N N . ARG B 2 77 ? -59.600 79.681 47.612 1.00 73.46 80 ARG B N 1
ATOM 2118 C CA . ARG B 2 77 ? -59.123 79.354 48.963 1.00 70.41 80 ARG B CA 1
ATOM 2119 C C . ARG B 2 77 ? -59.975 78.264 49.576 1.00 69.82 80 ARG B C 1
ATOM 2120 O O . ARG B 2 77 ? -59.464 77.338 50.208 1.00 73.59 80 ARG B O 1
ATOM 2128 N N . HIS B 2 78 ? -61.279 78.389 49.352 1.00 69.67 81 HIS B N 1
ATOM 2129 C CA . HIS B 2 78 ? -62.260 77.376 49.732 1.00 68.81 81 HIS B CA 1
ATOM 2130 C C . HIS B 2 78 ? -61.967 75.935 49.266 1.00 67.04 81 HIS B C 1
ATOM 2131 O O . HIS B 2 78 ? -61.998 75.001 50.060 1.00 66.84 81 HIS B O 1
ATOM 2138 N N . ASN B 2 79 ? -61.712 75.751 47.979 1.00 67.25 82 ASN B N 1
ATOM 2139 C CA . ASN B 2 79 ? -61.448 74.431 47.456 1.00 60.73 82 ASN B CA 1
ATOM 2140 C C . ASN B 2 79 ? -60.112 73.916 47.920 1.00 63.59 82 ASN B C 1
ATOM 2141 O O . ASN B 2 79 ? -59.944 72.730 48.149 1.00 61.54 82 ASN B O 1
ATOM 2146 N N . TYR B 2 80 ? -59.155 74.825 48.044 1.00 68.53 83 TYR B N 1
ATOM 2147 C CA . TYR B 2 80 ? -57.837 74.478 48.544 1.00 69.43 83 TYR B CA 1
ATOM 2148 C C . TYR B 2 80 ? -58.054 73.868 49.898 1.00 66.96 83 TYR B C 1
ATOM 2149 O O . TYR B 2 80 ? -57.667 72.734 50.130 1.00 67.49 83 TYR B O 1
ATOM 2158 N N . GLY B 2 81 ? -58.703 74.624 50.782 1.00 68.89 84 GLY B N 1
ATOM 2159 C CA . GLY B 2 81 ? -58.937 74.214 52.156 1.00 73.78 84 GLY B CA 1
ATOM 2160 C C . GLY B 2 81 ? -59.530 72.828 52.211 1.00 76.04 84 GLY B C 1
ATOM 2161 O O . GLY B 2 81 ? -59.088 71.981 52.984 1.00 81.17 84 GLY B O 1
ATOM 2162 N N . VAL B 2 82 ? -60.525 72.588 51.370 1.00 70.85 85 VAL B N 1
ATOM 2163 C CA . VAL B 2 82 ? -61.207 71.310 51.377 1.00 68.30 85 VAL B CA 1
ATOM 2164 C C . VAL B 2 82 ? -60.251 70.171 51.101 1.00 73.33 85 VAL B C 1
ATOM 2165 O O . VAL B 2 82 ? -60.170 69.215 51.873 1.00 75.07 85 VAL B O 1
ATOM 2169 N N . VAL B 2 83 ? -59.508 70.303 50.007 1.00 73.83 86 VAL B N 1
ATOM 2170 C CA . VAL B 2 83 ? -58.721 69.209 49.435 1.00 70.80 86 VAL B CA 1
ATOM 2171 C C . VAL B 2 83 ? -57.255 69.147 49.859 1.00 71.82 86 VAL B C 1
ATOM 2172 O O . VAL B 2 83 ? -56.580 68.168 49.577 1.00 73.96 86 VAL B O 1
ATOM 2176 N N . GLU B 2 84 ? -56.767 70.184 50.526 1.00 71.25 87 GLU B N 1
ATOM 2177 C CA . GLU B 2 84 ? -55.373 70.226 50.921 1.00 73.98 87 GLU B CA 1
ATOM 2178 C C . GLU B 2 84 ? -55.132 69.004 51.743 1.00 73.26 87 GLU B C 1
ATOM 2179 O O . GLU B 2 84 ? -54.039 68.449 51.797 1.00 71.19 87 GLU B O 1
ATOM 2185 N N . SER B 2 85 ? -56.193 68.584 52.392 1.00 75.05 88 SER B N 1
ATOM 2186 C CA . SER B 2 85 ? -56.144 67.461 53.303 1.00 74.24 88 SER B CA 1
ATOM 2187 C C . SER B 2 85 ? -55.571 66.149 52.696 1.00 74.99 88 SER B C 1
ATOM 2188 O O . SER B 2 85 ? -55.077 65.291 53.423 1.00 77.34 88 SER B O 1
ATOM 2191 N N . PHE B 2 86 ? -55.616 66.010 51.370 1.00 70.42 89 PHE B N 1
ATOM 2192 C CA . PHE B 2 86 ? -55.254 64.751 50.694 1.00 71.81 89 PHE B CA 1
ATOM 2193 C C . PHE B 2 86 ? -54.587 64.936 49.339 1.00 76.88 89 PHE B C 1
ATOM 2194 O O . PHE B 2 86 ? -54.389 63.973 48.608 1.00 70.65 89 PHE B O 1
ATOM 2202 N N . THR B 2 87 ? -54.260 66.178 49.012 1.00 82.19 90 THR B N 1
ATOM 2203 C CA . THR B 2 87 ? -53.565 66.502 47.786 1.00 76.74 90 THR B CA 1
ATOM 2204 C C . THR B 2 87 ? -52.246 67.164 48.117 1.00 81.26 90 THR B C 1
ATOM 2205 O O . THR B 2 87 ? -51.200 66.572 47.908 1.00 86.67 90 THR B O 1
ATOM 2209 N N . VAL B 2 88 ? -52.303 68.384 48.647 1.00 74.63 91 VAL B N 1
ATOM 2210 C CA . VAL B 2 88 ? -51.116 69.096 49.090 1.00 69.33 91 VAL B CA 1
ATOM 2211 C C . VAL B 2 88 ? -50.315 68.232 50.039 1.00 78.87 91 VAL B C 1
ATOM 2212 O O . VAL B 2 88 ? -49.130 68.020 49.834 1.00 84.57 91 VAL B O 1
ATOM 2216 N N . GLN B 2 89 ? -50.973 67.741 51.084 1.00 83.05 92 GLN B N 1
ATOM 2217 C CA . GLN B 2 89 ? -50.296 66.998 52.137 1.00 89.14 92 GLN B CA 1
ATOM 2218 C C . GLN B 2 89 ? -50.221 65.526 51.815 1.00 87.37 92 GLN B C 1
ATOM 2219 O O . GLN B 2 89 ? -50.262 64.684 52.712 1.00 96.14 92 GLN B O 1
ATOM 2225 N N . ARG B 2 90 ? -50.123 65.217 50.531 1.00 84.25 93 ARG B N 1
ATOM 2226 C CA . ARG B 2 90 ? -50.019 63.838 50.090 1.00 87.45 93 ARG B CA 1
ATOM 2227 C C . ARG B 2 90 ? -48.554 63.474 49.809 1.00 90.42 93 ARG B C 1
ATOM 2228 O O . ARG B 2 90 ? -47.924 64.049 48.921 1.00 90.55 93 ARG B O 1
ATOM 2236 N N . ARG B 2 91 ? -48.014 62.533 50.584 1.00 91.80 94 ARG B N 1
ATOM 2237 C CA . ARG B 2 91 ? -46.682 61.984 50.346 1.00 83.34 94 ARG B CA 1
ATOM 2238 C C . ARG B 2 91 ? -46.718 60.466 50.289 1.00 84.28 94 ARG B C 1
ATOM 2239 O O . ARG B 2 91 ? -47.033 59.795 51.275 1.00 90.92 94 ARG B O 1
ATOM 2247 N N . VAL B 2 92 ? -46.398 59.928 49.123 1.00 77.90 95 VAL B N 1
ATOM 2248 C CA . VAL B 2 92 ? -46.141 58.503 48.994 1.00 88.05 95 VAL B CA 1
ATOM 2249 C C . VAL B 2 92 ? -44.671 58.319 48.648 1.00 95.96 95 VAL B C 1
ATOM 2250 O O . VAL B 2 92 ? -44.222 58.825 47.623 1.00 101.69 95 VAL B O 1
ATOM 2254 N N . HIS B 2 93 ? -43.909 57.617 49.486 1.00 101.74 96 HIS B N 1
ATOM 2255 C CA . HIS B 2 93 ? -42.469 57.581 49.254 1.00 105.52 96 HIS B CA 1
ATOM 2256 C C . HIS B 2 93 ? -42.043 56.508 48.276 1.00 102.04 96 HIS B C 1
ATOM 2257 O O . HIS B 2 93 ? -42.668 55.463 48.171 1.00 103.57 96 HIS B O 1
ATOM 2264 N N . PRO B 2 94 ? -41.000 56.812 47.511 1.00 97.04 97 PRO B N 1
ATOM 2265 C CA . PRO B 2 94 ? -40.542 56.080 46.334 1.00 95.05 97 PRO B CA 1
ATOM 2266 C C . PRO B 2 94 ? -40.294 54.614 46.579 1.00 101.29 97 PRO B C 1
ATOM 2267 O O . PRO B 2 94 ? -40.142 54.177 47.714 1.00 108.48 97 PRO B O 1
ATOM 2271 N N . GLN B 2 95 ? -40.261 53.866 45.487 1.00 99.23 98 GLN B N 1
ATOM 2272 C CA . GLN B 2 95 ? -39.918 52.461 45.508 1.00 107.44 98 GLN B CA 1
ATOM 2273 C C . GLN B 2 95 ? -38.685 52.284 44.616 1.00 109.63 98 GLN B C 1
ATOM 2274 O O . GLN B 2 95 ? -38.805 52.136 43.396 1.00 113.02 98 GLN B O 1
ATOM 2280 N N . VAL B 2 96 ? -37.499 52.314 45.222 1.00 105.58 99 VAL B N 1
ATOM 2281 C CA . VAL B 2 96 ? -36.254 52.324 44.454 1.00 105.52 99 VAL B CA 1
ATOM 2282 C C . VAL B 2 96 ? -35.601 50.965 44.264 1.00 110.94 99 VAL B C 1
ATOM 2283 O O . VAL B 2 96 ? -35.487 50.177 45.193 1.00 119.06 99 VAL B O 1
ATOM 2287 N N . THR B 2 97 ? -35.147 50.715 43.047 1.00 112.09 100 THR B N 1
ATOM 2288 C CA . THR B 2 97 ? -34.511 49.454 42.707 1.00 119.78 100 THR B CA 1
ATOM 2289 C C . THR B 2 97 ? -33.445 49.688 41.646 1.00 123.52 100 THR B C 1
ATOM 2290 O O . THR B 2 97 ? -33.715 50.302 40.614 1.00 137.55 100 THR B O 1
ATOM 2294 N N . VAL B 2 98 ? -32.235 49.202 41.895 1.00 123.02 101 VAL B N 1
ATOM 2295 C CA . VAL B 2 98 ? -31.167 49.340 40.916 1.00 117.08 101 VAL B CA 1
ATOM 2296 C C . VAL B 2 98 ? -30.899 48.040 40.173 1.00 118.10 101 VAL B C 1
ATOM 2297 O O . VAL B 2 98 ? -31.010 46.956 40.740 1.00 126.33 101 VAL B O 1
ATOM 2301 N N . TYR B 2 99 ? -30.559 48.158 38.895 1.00 118.22 102 TYR B N 1
ATOM 2302 C CA . TYR B 2 99 ? -30.308 46.998 38.058 1.00 121.69 102 TYR B CA 1
ATOM 2303 C C . TYR B 2 99 ? -29.726 47.454 36.726 1.00 124.75 102 TYR B C 1
ATOM 2304 O O . TYR B 2 99 ? -30.054 48.532 36.242 1.00 126.80 102 TYR B O 1
ATOM 2313 N N . PRO B 2 100 ? -28.854 46.636 36.125 1.00 125.01 103 PRO B N 1
ATOM 2314 C CA . PRO B 2 100 ? -28.262 47.022 34.849 1.00 122.32 103 PRO B CA 1
ATOM 2315 C C . PRO B 2 100 ? -29.101 46.504 33.697 1.00 124.02 103 PRO B C 1
ATOM 2316 O O . PRO B 2 100 ? -29.474 45.337 33.696 1.00 123.83 103 PRO B O 1
ATOM 2320 N N . ALA B 2 101 ? -29.412 47.361 32.735 1.00 125.68 104 ALA B N 1
ATOM 2321 C CA . ALA B 2 101 ? -30.073 46.893 31.528 1.00 126.80 104 ALA B CA 1
ATOM 2322 C C . ALA B 2 101 ? -29.120 45.962 30.792 1.00 128.63 104 ALA B C 1
ATOM 2323 O O . ALA B 2 101 ? -27.895 46.018 31.001 1.00 127.84 104 ALA B O 1
ATOM 2325 N N . LYS B 2 102 ? -29.682 45.101 29.943 1.00 129.67 105 LYS B N 1
ATOM 2326 C CA . LYS B 2 102 ? -28.884 44.186 29.125 1.00 135.51 105 LYS B CA 1
ATOM 2327 C C . LYS B 2 102 ? -29.032 44.487 27.637 1.00 133.47 105 LYS B C 1
ATOM 2328 O O . LYS B 2 102 ? -28.040 44.578 26.915 1.00 130.27 105 LYS B O 1
ATOM 2334 N N . LEU B 2 111 ? -25.169 48.412 31.443 1.00 124.56 114 LEU B N 1
ATOM 2335 C CA . LEU B 2 111 ? -25.103 49.817 31.841 1.00 130.18 114 LEU B CA 1
ATOM 2336 C C . LEU B 2 111 ? -26.289 50.246 32.737 1.00 135.11 114 LEU B C 1
ATOM 2337 O O . LEU B 2 111 ? -27.457 49.998 32.408 1.00 131.86 114 LEU B O 1
ATOM 2342 N N . LEU B 2 112 ? -25.964 50.924 33.844 1.00 128.69 115 LEU B N 1
ATOM 2343 C CA . LEU B 2 112 ? -26.762 50.902 35.096 1.00 123.05 115 LEU B CA 1
ATOM 2344 C C . LEU B 2 112 ? -28.003 51.784 35.237 1.00 124.49 115 LEU B C 1
ATOM 2345 O O . LEU B 2 112 ? -27.923 53.003 35.130 1.00 122.88 115 LEU B O 1
ATOM 2350 N N . VAL B 2 113 ? -29.129 51.157 35.571 1.00 124.60 116 VAL B N 1
ATOM 2351 C CA . VAL B 2 113 ? -30.393 51.860 35.793 1.00 113.66 116 VAL B CA 1
ATOM 2352 C C . VAL B 2 113 ? -30.670 52.090 37.267 1.00 106.03 116 VAL B C 1
ATOM 2353 O O . VAL B 2 113 ? -30.332 51.261 38.105 1.00 115.65 116 VAL B O 1
ATOM 2357 N N . CYS B 2 114 ? -31.297 53.214 37.583 1.00 99.32 117 CYS B N 1
ATOM 2358 C CA . CYS B 2 114 ? -31.860 53.403 38.908 1.00 103.06 117 CYS B CA 1
ATOM 2359 C C . CYS B 2 114 ? -33.333 53.722 38.767 1.00 101.03 117 CYS B C 1
ATOM 2360 O O . CYS B 2 114 ? -33.688 54.813 38.342 1.00 100.26 117 CYS B O 1
ATOM 2363 N N . SER B 2 115 ? -34.187 52.770 39.126 1.00 104.04 118 SER B N 1
ATOM 2364 C CA . SER B 2 115 ? -35.623 52.900 38.893 1.00 100.14 118 SER B CA 1
ATOM 2365 C C . SER B 2 115 ? -36.461 53.252 40.128 1.00 103.83 118 SER B C 1
ATOM 2366 O O . SER B 2 115 ? -36.952 52.365 40.834 1.00 109.56 118 SER B O 1
ATOM 2369 N N . VAL B 2 116 ? -36.636 54.551 40.364 1.00 93.63 119 VAL B N 1
ATOM 2370 C CA . VAL B 2 116 ? -37.553 55.059 41.377 1.00 89.54 119 VAL B CA 1
ATOM 2371 C C . VAL B 2 116 ? -38.970 54.976 40.820 1.00 96.00 119 VAL B C 1
ATOM 2372 O O . VAL B 2 116 ? -39.190 55.455 39.708 1.00 95.83 119 VAL B O 1
ATOM 2376 N N . SER B 2 117 ? -39.928 54.386 41.551 1.00 102.60 120 SER B N 1
ATOM 2377 C CA . SER B 2 117 ? -41.336 54.362 41.084 1.00 98.06 120 SER B CA 1
ATOM 2378 C C . SER B 2 117 ? -42.415 54.669 42.127 1.00 89.37 120 SER B C 1
ATOM 2379 O O . SER B 2 117 ? -42.143 54.727 43.312 1.00 87.61 120 SER B O 1
ATOM 2382 N N . GLY B 2 118 ? -43.634 54.899 41.653 1.00 93.36 121 GLY B N 1
ATOM 2383 C CA . GLY B 2 118 ? -44.782 55.195 42.503 1.00 93.68 121 GLY B CA 1
ATOM 2384 C C . GLY B 2 118 ? -44.636 56.161 43.675 1.00 89.00 121 GLY B C 1
ATOM 2385 O O . GLY B 2 118 ? -44.923 55.791 44.810 1.00 90.56 121 GLY B O 1
ATOM 2386 N N . PHE B 2 119 ? -44.232 57.400 43.405 1.00 85.87 122 PHE B N 1
ATOM 2387 C CA . PHE B 2 119 ? -44.059 58.416 44.446 1.00 79.51 122 PHE B CA 1
ATOM 2388 C C . PHE B 2 119 ? -44.855 59.698 44.206 1.00 82.55 122 PHE B C 1
ATOM 2389 O O . PHE B 2 119 ? -45.224 59.995 43.076 1.00 88.14 122 PHE B O 1
ATOM 2397 N N . TYR B 2 120 ? -45.125 60.444 45.279 1.00 85.41 123 TYR B N 1
ATOM 2398 C CA . TYR B 2 120 ? -45.805 61.743 45.201 1.00 88.25 123 TYR B CA 1
ATOM 2399 C C . TYR B 2 120 ? -45.177 62.631 46.264 1.00 91.53 123 TYR B C 1
ATOM 2400 O O . TYR B 2 120 ? -44.810 62.128 47.317 1.00 96.50 123 TYR B O 1
ATOM 2409 N N . PRO B 2 121 ? -45.030 63.944 45.998 1.00 91.33 124 PRO B N 1
ATOM 2410 C CA . PRO B 2 121 ? -45.362 64.674 44.775 1.00 93.62 124 PRO B CA 1
ATOM 2411 C C . PRO B 2 121 ? -44.234 64.606 43.756 1.00 97.23 124 PRO B C 1
ATOM 2412 O O . PRO B 2 121 ? -43.348 63.761 43.865 1.00 101.44 124 PRO B O 1
ATOM 2416 N N . GLY B 2 122 ? -44.268 65.503 42.779 1.00 98.90 125 GLY B N 1
ATOM 2417 C CA . GLY B 2 122 ? -43.331 65.452 41.678 1.00 98.19 125 GLY B CA 1
ATOM 2418 C C . GLY B 2 122 ? -41.894 65.659 42.099 1.00 96.67 125 GLY B C 1
ATOM 2419 O O . GLY B 2 122 ? -41.056 64.773 41.932 1.00 91.94 125 GLY B O 1
ATOM 2420 N N . SER B 2 123 ? -41.609 66.835 42.645 1.00 94.62 126 SER B N 1
ATOM 2421 C CA . SER B 2 123 ? -40.241 67.183 43.000 1.00 96.03 126 SER B CA 1
ATOM 2422 C C . SER B 2 123 ? -39.496 65.995 43.580 1.00 99.03 126 SER B C 1
ATOM 2423 O O . SER B 2 123 ? -39.898 65.429 44.588 1.00 96.77 126 SER B O 1
ATOM 2426 N N . ILE B 2 124 ? -38.414 65.609 42.916 1.00 101.74 127 ILE B N 1
ATOM 2427 C CA . ILE B 2 124 ? -37.538 64.563 43.421 1.00 99.68 127 ILE B CA 1
ATOM 2428 C C . ILE B 2 124 ? -36.099 64.786 42.950 1.00 99.32 127 ILE B C 1
ATOM 2429 O O . ILE B 2 124 ? -35.844 65.508 41.979 1.00 97.72 127 ILE B O 1
ATOM 2434 N N . GLU B 2 125 ? -35.165 64.169 43.665 1.00 101.07 128 GLU B N 1
ATOM 2435 C CA . GLU B 2 125 ? -33.747 64.449 43.518 1.00 100.73 128 GLU B CA 1
ATOM 2436 C C . GLU B 2 125 ? -33.021 63.129 43.514 1.00 94.88 128 GLU B C 1
ATOM 2437 O O . GLU B 2 125 ? -32.933 62.473 44.543 1.00 101.68 128 GLU B O 1
ATOM 2443 N N . VAL B 2 126 ? -32.521 62.721 42.353 1.00 90.86 129 VAL B N 1
ATOM 2444 C CA . VAL B 2 126 ? -31.726 61.494 42.259 1.00 96.14 129 VAL B CA 1
ATOM 2445 C C . VAL B 2 126 ? -30.270 61.817 41.930 1.00 101.40 129 VAL B C 1
ATOM 2446 O O . VAL B 2 126 ? -30.008 62.656 41.078 1.00 106.69 129 VAL B O 1
ATOM 2450 N N . ARG B 2 127 ? -29.328 61.176 42.623 1.00 102.22 130 ARG B N 1
ATOM 2451 C CA . ARG B 2 127 ? -27.909 61.338 42.322 1.00 101.26 130 ARG B CA 1
ATOM 2452 C C . ARG B 2 127 ? -27.215 59.994 42.327 1.00 112.88 130 ARG B C 1
ATOM 2453 O O . ARG B 2 127 ? -27.503 59.137 43.172 1.00 114.21 130 ARG B O 1
ATOM 2461 N N . TRP B 2 128 ? -26.316 59.813 41.362 1.00 114.39 131 TRP B N 1
ATOM 2462 C CA . TRP B 2 128 ? -25.520 58.602 41.262 1.00 108.23 131 TRP B CA 1
ATOM 2463 C C . TRP B 2 128 ? -24.179 58.877 41.920 1.00 118.82 131 TRP B C 1
ATOM 2464 O O . TRP B 2 128 ? -23.702 60.018 41.912 1.00 120.19 131 TRP B O 1
ATOM 2475 N N . PHE B 2 129 ? -23.589 57.833 42.497 1.00 122.17 132 PHE B N 1
ATOM 2476 C CA . PHE B 2 129 ? -22.328 57.941 43.214 1.00 124.06 132 PHE B CA 1
ATOM 2477 C C . PHE B 2 129 ? -21.429 56.775 42.851 1.00 129.95 132 PHE B C 1
ATOM 2478 O O . PHE B 2 129 ? -21.897 55.646 42.699 1.00 131.92 132 PHE B O 1
ATOM 2486 N N . ARG B 2 130 ? -20.136 57.049 42.711 1.00 131.13 133 ARG B N 1
ATOM 2487 C CA . ARG B 2 130 ? -19.167 55.986 42.487 1.00 136.67 133 ARG B CA 1
ATOM 2488 C C . ARG B 2 130 ? -18.110 55.984 43.590 1.00 140.97 133 ARG B C 1
ATOM 2489 O O . ARG B 2 130 ? -17.290 56.904 43.692 1.00 136.17 133 ARG B O 1
ATOM 2497 N N . ASN B 2 131 ? -18.157 54.944 44.419 1.00 144.26 134 ASN B N 1
ATOM 2498 C CA . ASN B 2 131 ? -17.220 54.779 45.515 1.00 141.98 134 ASN B CA 1
ATOM 2499 C C . ASN B 2 131 ? -17.262 55.979 46.446 1.00 140.03 134 ASN B C 1
ATOM 2500 O O . ASN B 2 131 ? -16.234 56.448 46.926 1.00 137.87 134 ASN B O 1
ATOM 2505 N N . GLY B 2 132 ? -18.470 56.471 46.692 1.00 137.82 135 GLY B N 1
ATOM 2506 C CA . GLY B 2 132 ? -18.671 57.577 47.605 1.00 141.30 135 GLY B CA 1
ATOM 2507 C C . GLY B 2 132 ? -18.434 58.910 46.936 1.00 139.62 135 GLY B C 1
ATOM 2508 O O . GLY B 2 132 ? -18.509 59.961 47.576 1.00 140.28 135 GLY B O 1
ATOM 2509 N N . GLN B 2 133 ? -18.141 58.864 45.641 1.00 138.07 136 GLN B N 1
ATOM 2510 C CA . GLN B 2 133 ? -17.950 60.080 44.863 1.00 140.85 136 GLN B CA 1
ATOM 2511 C C . GLN B 2 133 ? -19.126 60.323 43.919 1.00 131.83 136 GLN B C 1
ATOM 2512 O O . GLN B 2 133 ? -19.561 59.409 43.215 1.00 124.95 136 GLN B O 1
ATOM 2518 N N . GLU B 2 134 ? -19.639 61.554 43.910 1.00 126.97 137 GLU B N 1
ATOM 2519 C CA . GLU B 2 134 ? -20.760 61.894 43.044 1.00 123.89 137 GLU B CA 1
ATOM 2520 C C . GLU B 2 134 ? -20.366 61.876 41.559 1.00 120.06 137 GLU B C 1
ATOM 2521 O O . GLU B 2 134 ? -19.554 62.676 41.103 1.00 117.63 137 GLU B O 1
ATOM 2527 N N . GLU B 2 135 ? -20.931 60.934 40.818 1.00 117.46 138 GLU B N 1
ATOM 2528 C CA . GLU B 2 135 ? -20.790 60.920 39.378 1.00 114.81 138 GLU B CA 1
ATOM 2529 C C . GLU B 2 135 ? -21.628 62.053 38.821 1.00 121.37 138 GLU B C 1
ATOM 2530 O O . GLU B 2 135 ? -22.792 62.186 39.182 1.00 122.18 138 GLU B O 1
ATOM 2536 N N . LYS B 2 136 ? -21.036 62.872 37.955 1.00 127.55 139 LYS B N 1
ATOM 2537 C CA . LYS B 2 136 ? -21.773 63.928 37.254 1.00 118.54 139 LYS B CA 1
ATOM 2538 C C . LYS B 2 136 ? -21.713 63.814 35.722 1.00 116.30 139 LYS B C 1
ATOM 2539 O O . LYS B 2 136 ? -22.431 64.524 35.029 1.00 116.68 139 LYS B O 1
ATOM 2545 N N . THR B 2 137 ? -20.870 62.922 35.198 1.00 117.18 140 THR B N 1
ATOM 2546 C CA . THR B 2 137 ? -20.736 62.762 33.747 1.00 122.57 140 THR B CA 1
ATOM 2547 C C . THR B 2 137 ? -21.876 61.945 33.137 1.00 122.85 140 THR B C 1
ATOM 2548 O O . THR B 2 137 ? -22.778 62.497 32.506 1.00 117.42 140 THR B O 1
ATOM 2552 N N . GLY B 2 138 ? -21.837 60.630 33.333 1.00 125.13 141 GLY B N 1
ATOM 2553 C CA . GLY B 2 138 ? -22.730 59.727 32.621 1.00 119.55 141 GLY B CA 1
ATOM 2554 C C . GLY B 2 138 ? -24.187 59.708 33.051 1.00 117.91 141 GLY B C 1
ATOM 2555 O O . GLY B 2 138 ? -24.865 58.701 32.879 1.00 116.60 141 GLY B O 1
ATOM 2556 N N . VAL B 2 139 ? -24.684 60.812 33.598 1.00 120.86 142 VAL B N 1
ATOM 2557 C CA . VAL B 2 139 ? -26.046 60.830 34.125 1.00 115.29 142 VAL B CA 1
ATOM 2558 C C . VAL B 2 139 ? -27.040 61.059 33.014 1.00 106.45 142 VAL B C 1
ATOM 2559 O O . VAL B 2 139 ? -27.097 62.160 32.475 1.00 107.62 142 VAL B O 1
ATOM 2563 N N . VAL B 2 140 ? -27.835 60.045 32.679 1.00 105.07 143 VAL B N 1
ATOM 2564 C CA . VAL B 2 140 ? -28.874 60.207 31.645 1.00 102.09 143 VAL B CA 1
ATOM 2565 C C . VAL B 2 140 ? -30.279 59.820 32.095 1.00 100.21 143 VAL B C 1
ATOM 2566 O O . VAL B 2 140 ? -30.659 58.643 32.067 1.00 95.21 143 VAL B O 1
ATOM 2570 N N . SER B 2 141 ? -31.054 60.839 32.451 1.00 99.52 144 SER B N 1
ATOM 2571 C CA . SER B 2 141 ? -32.347 60.676 33.097 1.00 98.02 144 SER B CA 1
ATOM 2572 C C . SER B 2 141 ? -33.485 60.695 32.079 1.00 95.48 144 SER B C 1
ATOM 2573 O O . SER B 2 141 ? -33.380 61.337 31.031 1.00 92.88 144 SER B O 1
ATOM 2576 N N . THR B 2 142 ? -34.565 59.983 32.388 1.00 91.20 145 THR B N 1
ATOM 2577 C CA . THR B 2 142 ? -35.768 60.053 31.573 1.00 94.03 145 THR B CA 1
ATOM 2578 C C . THR B 2 142 ? -36.697 61.140 32.102 1.00 93.21 145 THR B C 1
ATOM 2579 O O . THR B 2 142 ? -37.782 61.353 31.556 1.00 93.41 145 THR B O 1
ATOM 2583 N N . GLY B 2 143 ? -36.271 61.822 33.164 1.00 88.37 146 GLY B N 1
ATOM 2584 C CA . GLY B 2 143 ? -37.021 62.947 33.696 1.00 86.56 146 GLY B CA 1
ATOM 2585 C C . GLY B 2 143 ? -38.257 62.494 34.439 1.00 82.34 146 GLY B C 1
ATOM 2586 O O . GLY B 2 143 ? -38.515 61.304 34.524 1.00 80.20 146 GLY B O 1
ATOM 2587 N N . LEU B 2 144 ? -39.027 63.443 34.962 1.00 82.97 147 LEU B N 1
ATOM 2588 C CA . LEU B 2 144 ? -40.205 63.127 35.774 1.00 82.72 147 LEU B CA 1
ATOM 2589 C C . LEU B 2 144 ? -41.430 62.685 34.961 1.00 78.37 147 LEU B C 1
ATOM 2590 O O . LEU B 2 144 ? -42.066 63.507 34.292 1.00 80.50 147 LEU B O 1
ATOM 2595 N N . ILE B 2 145 ? -41.767 61.395 35.051 1.00 73.86 148 ILE B N 1
ATOM 2596 C CA . ILE B 2 145 ? -42.889 60.816 34.310 1.00 79.47 148 ILE B CA 1
ATOM 2597 C C . ILE B 2 145 ? -44.155 60.745 35.142 1.00 83.47 148 ILE B C 1
ATOM 2598 O O . ILE B 2 145 ? -44.115 60.377 36.301 1.00 84.06 148 ILE B O 1
ATOM 2603 N N . HIS B 2 146 ? -45.285 61.095 34.543 1.00 92.95 149 HIS B N 1
ATOM 2604 C CA . HIS B 2 146 ? -46.562 61.090 35.245 1.00 88.15 149 HIS B CA 1
ATOM 2605 C C . HIS B 2 146 ? -47.241 59.753 34.993 1.00 87.05 149 HIS B C 1
ATOM 2606 O O . HIS B 2 146 ? -47.422 59.342 33.849 1.00 88.61 149 HIS B O 1
ATOM 2613 N N . ASN B 2 147 ? -47.613 59.063 36.061 1.00 85.71 150 ASN B N 1
ATOM 2614 C CA . ASN B 2 147 ? -48.257 57.759 35.930 1.00 86.53 150 ASN B CA 1
ATOM 2615 C C . ASN B 2 147 ? -49.762 57.918 35.743 1.00 85.99 150 ASN B C 1
ATOM 2616 O O . ASN B 2 147 ? -50.436 57.004 35.290 1.00 80.10 150 ASN B O 1
ATOM 2621 N N . GLY B 2 148 ? -50.277 59.087 36.104 1.00 87.29 151 GLY B N 1
ATOM 2622 C CA . GLY B 2 148 ? -51.664 59.428 35.848 1.00 83.68 151 GLY B CA 1
ATOM 2623 C C . GLY B 2 148 ? -52.595 59.174 37.009 1.00 84.27 151 GLY B C 1
ATOM 2624 O O . GLY B 2 148 ? -53.717 59.695 37.035 1.00 77.54 151 GLY B O 1
ATOM 2625 N N . ASP B 2 149 ? -52.117 58.374 37.962 1.00 86.25 152 ASP B N 1
ATOM 2626 C CA . ASP B 2 149 ? -52.885 57.992 39.149 1.00 82.01 152 ASP B CA 1
ATOM 2627 C C . ASP B 2 149 ? -52.256 58.491 40.441 1.00 83.59 152 ASP B C 1
ATOM 2628 O O . ASP B 2 149 ? -52.105 57.735 41.396 1.00 86.86 152 ASP B O 1
ATOM 2633 N N . TRP B 2 150 ? -51.888 59.762 40.466 1.00 81.71 153 TRP B N 1
ATOM 2634 C CA . TRP B 2 150 ? -51.309 60.358 41.658 1.00 82.96 153 TRP B CA 1
ATOM 2635 C C . TRP B 2 150 ? -50.010 59.678 42.065 1.00 80.88 153 TRP B C 1
ATOM 2636 O O . TRP B 2 150 ? -49.640 59.683 43.227 1.00 77.10 153 TRP B O 1
ATOM 2647 N N . THR B 2 151 ? -49.323 59.088 41.097 1.00 83.38 154 THR B N 1
ATOM 2648 C CA . THR B 2 151 ? -47.977 58.576 41.316 1.00 83.55 154 THR B CA 1
ATOM 2649 C C . THR B 2 151 ? -47.070 58.969 40.169 1.00 87.69 154 THR B C 1
ATOM 2650 O O . THR B 2 151 ? -47.526 59.145 39.041 1.00 90.88 154 THR B O 1
ATOM 2654 N N . PHE B 2 152 ? -45.780 59.080 40.469 1.00 86.57 155 PHE B N 1
ATOM 2655 C CA . PHE B 2 152 ? -44.754 59.396 39.483 1.00 85.39 155 PHE B CA 1
ATOM 2656 C C . PHE B 2 152 ? -43.705 58.291 39.446 1.00 85.03 155 PHE B C 1
ATOM 2657 O O . PHE B 2 152 ? -43.452 57.641 40.449 1.00 97.77 155 PHE B O 1
ATOM 2665 N N . GLN B 2 153 ? -43.089 58.084 38.297 1.00 80.37 156 GLN B N 1
ATOM 2666 C CA . GLN B 2 153 ? -42.006 57.137 38.190 1.00 86.12 156 GLN B CA 1
ATOM 2667 C C . GLN B 2 153 ? -40.929 57.836 37.379 1.00 90.35 156 GLN B C 1
ATOM 2668 O O . GLN B 2 153 ? -41.238 58.573 36.446 1.00 93.68 156 GLN B O 1
ATOM 2674 N N . THR B 2 154 ? -39.665 57.635 37.731 1.00 91.25 157 THR B N 1
ATOM 2675 C CA . THR B 2 154 ? -38.564 58.204 36.947 1.00 84.51 157 THR B CA 1
ATOM 2676 C C . THR B 2 154 ? -37.417 57.210 36.913 1.00 89.54 157 THR B C 1
ATOM 2677 O O . THR B 2 154 ? -37.268 56.415 37.841 1.00 98.28 157 THR B O 1
ATOM 2681 N N . LEU B 2 155 ? -36.639 57.207 35.831 1.00 87.64 158 LEU B N 1
ATOM 2682 C CA . LEU B 2 155 ? -35.457 56.328 35.742 1.00 85.90 158 LEU B CA 1
ATOM 2683 C C . LEU B 2 155 ? -34.204 57.164 35.445 1.00 89.48 158 LEU B C 1
ATOM 2684 O O . LEU B 2 155 ? -34.294 58.180 34.749 1.00 92.49 158 LEU B O 1
ATOM 2689 N N . VAL B 2 156 ? -33.049 56.761 35.980 1.00 91.88 159 VAL B N 1
ATOM 2690 C CA . VAL B 2 156 ? -31.810 57.519 35.775 1.00 98.98 159 VAL B CA 1
ATOM 2691 C C . VAL B 2 156 ? -30.611 56.637 35.417 1.00 109.22 159 VAL B C 1
ATOM 2692 O O . VAL B 2 156 ? -29.870 56.236 36.326 1.00 107.58 159 VAL B O 1
ATOM 2696 N N . MET B 2 157 ? -30.394 56.343 34.124 1.00 108.67 160 MET B N 1
ATOM 2697 C CA . MET B 2 157 ? -29.256 55.496 33.752 1.00 112.27 160 MET B CA 1
ATOM 2698 C C . MET B 2 157 ? -27.906 56.177 34.103 1.00 113.67 160 MET B C 1
ATOM 2699 O O . MET B 2 157 ? -27.781 57.415 34.080 1.00 108.52 160 MET B O 1
ATOM 2704 N N . LEU B 2 158 ? -26.923 55.358 34.488 1.00 119.94 161 LEU B N 1
ATOM 2705 C CA . LEU B 2 158 ? -25.538 55.804 34.626 1.00 116.89 161 LEU B CA 1
ATOM 2706 C C . LEU B 2 158 ? -24.654 55.128 33.575 1.00 124.54 161 LEU B C 1
ATOM 2707 O O . LEU B 2 158 ? -24.601 53.886 33.458 1.00 120.72 161 LEU B O 1
ATOM 2712 N N . GLU B 2 159 ? -23.974 55.970 32.803 1.00 131.24 162 GLU B N 1
ATOM 2713 C CA . GLU B 2 159 ? -23.138 55.519 31.705 1.00 134.15 162 GLU B CA 1
ATOM 2714 C C . GLU B 2 159 ? -21.802 55.004 32.203 1.00 140.13 162 GLU B C 1
ATOM 2715 O O . GLU B 2 159 ? -20.782 55.697 32.094 1.00 139.83 162 GLU B O 1
ATOM 2721 N N . THR B 2 160 ? -21.798 53.793 32.745 1.00 139.09 163 THR B N 1
ATOM 2722 C CA . THR B 2 160 ? -20.541 53.204 33.160 1.00 143.07 163 THR B CA 1
ATOM 2723 C C . THR B 2 160 ? -20.480 51.716 32.824 1.00 143.99 163 THR B C 1
ATOM 2724 O O . THR B 2 160 ? -21.417 50.955 33.114 1.00 141.56 163 THR B O 1
ATOM 2728 N N . VAL B 2 161 ? -19.401 51.355 32.124 1.00 157.86 164 VAL B N 1
ATOM 2729 C CA . VAL B 2 161 ? -18.898 49.988 32.023 1.00 173.28 164 VAL B CA 1
ATOM 2730 C C . VAL B 2 161 ? -17.777 49.937 33.091 1.00 151.74 164 VAL B C 1
ATOM 2731 O O . VAL B 2 161 ? -16.796 50.691 33.002 1.00 135.33 164 VAL B O 1
ATOM 2735 N N . PRO B 2 162 ? -17.960 49.097 34.140 1.00 157.13 165 PRO B N 1
ATOM 2736 C CA . PRO B 2 162 ? -17.208 49.150 35.406 1.00 153.21 165 PRO B CA 1
ATOM 2737 C C . PRO B 2 162 ? -16.113 48.097 35.606 1.00 161.04 165 PRO B C 1
ATOM 2738 O O . PRO B 2 162 ? -15.829 47.274 34.726 1.00 164.46 165 PRO B O 1
ATOM 2742 N N . ARG B 2 163 ? -15.514 48.144 36.797 1.00 160.54 166 ARG B N 1
ATOM 2743 C CA . ARG B 2 163 ? -14.451 47.224 37.224 1.00 166.82 166 ARG B CA 1
ATOM 2744 C C . ARG B 2 163 ? -14.828 46.520 38.553 1.00 165.44 166 ARG B C 1
ATOM 2745 O O . ARG B 2 163 ? -15.520 47.102 39.398 1.00 160.82 166 ARG B O 1
ATOM 2753 N N . SER B 2 164 ? -14.362 45.281 38.736 1.00 168.69 167 SER B N 1
ATOM 2754 C CA . SER B 2 164 ? -14.736 44.458 39.897 1.00 160.42 167 SER B CA 1
ATOM 2755 C C . SER B 2 164 ? -14.286 45.044 41.235 1.00 155.74 167 SER B C 1
ATOM 2756 O O . SER B 2 164 ? -13.114 45.380 41.414 1.00 150.38 167 SER B O 1
ATOM 2759 N N . GLY B 2 165 ? -15.231 45.158 42.167 1.00 151.19 168 GLY B N 1
ATOM 2760 C CA . GLY B 2 165 ? -14.936 45.614 43.513 1.00 140.33 168 GLY B CA 1
ATOM 2761 C C . GLY B 2 165 ? -15.387 47.034 43.775 1.00 142.90 168 GLY B C 1
ATOM 2762 O O . GLY B 2 165 ? -15.229 47.550 44.882 1.00 137.17 168 GLY B O 1
ATOM 2763 N N . GLU B 2 166 ? -15.942 47.674 42.749 1.00 153.55 169 GLU B N 1
ATOM 2764 C CA . GLU B 2 166 ? -16.434 49.047 42.869 1.00 151.29 169 GLU B CA 1
ATOM 2765 C C . GLU B 2 166 ? -17.848 49.064 43.448 1.00 145.92 169 GLU B C 1
ATOM 2766 O O . GLU B 2 166 ? -18.643 48.141 43.214 1.00 137.46 169 GLU B O 1
ATOM 2772 N N . VAL B 2 167 ? -18.166 50.113 44.200 1.00 144.84 170 VAL B N 1
ATOM 2773 C CA . VAL B 2 167 ? -19.527 50.274 44.694 1.00 144.35 170 VAL B CA 1
ATOM 2774 C C . VAL B 2 167 ? -20.218 51.505 44.114 1.00 143.43 170 VAL B C 1
ATOM 2775 O O . VAL B 2 167 ? -19.735 52.634 44.258 1.00 136.64 170 VAL B O 1
ATOM 2779 N N . TYR B 2 168 ? -21.348 51.263 43.453 1.00 144.43 171 TYR B N 1
ATOM 2780 C CA . TYR B 2 168 ? -22.204 52.323 42.949 1.00 136.91 171 TYR B CA 1
ATOM 2781 C C . TYR B 2 168 ? -23.408 52.499 43.856 1.00 135.20 171 TYR B C 1
ATOM 2782 O O . TYR B 2 168 ? -24.035 51.521 44.263 1.00 131.34 171 TYR B O 1
ATOM 2791 N N . THR B 2 169 ? -23.725 53.754 44.162 1.00 133.98 172 THR B N 1
ATOM 2792 C CA . THR B 2 169 ? -24.834 54.090 45.050 1.00 133.48 172 THR B CA 1
ATOM 2793 C C . THR B 2 169 ? -25.777 55.116 44.401 1.00 131.01 172 THR B C 1
ATOM 2794 O O . THR B 2 169 ? -25.341 56.205 44.018 1.00 129.10 172 THR B O 1
ATOM 2798 N N . CYS B 2 170 ? -27.060 54.761 44.274 1.00 125.11 173 CYS B N 1
ATOM 2799 C CA . CYS B 2 170 ? -28.101 55.685 43.816 1.00 112.49 173 CYS B CA 1
ATOM 2800 C C . CYS B 2 170 ? -28.694 56.382 45.025 1.00 107.05 173 CYS B C 1
ATOM 2801 O O . CYS B 2 170 ? -29.119 55.717 45.964 1.00 112.45 173 CYS B O 1
ATOM 2804 N N . GLN B 2 171 ? -28.730 57.707 45.018 1.00 97.68 174 GLN B N 1
ATOM 2805 C CA . GLN B 2 171 ? -29.160 58.407 46.217 1.00 107.81 174 GLN B CA 1
ATOM 2806 C C . GLN B 2 171 ? -30.393 59.269 46.032 1.00 107.48 174 GLN B C 1
ATOM 2807 O O . GLN B 2 171 ? -30.278 60.426 45.642 1.00 108.06 174 GLN B O 1
ATOM 2813 N N . VAL B 2 172 ? -31.562 58.716 46.359 1.00 104.92 175 VAL B N 1
ATOM 2814 C CA . VAL B 2 172 ? -32.838 59.421 46.217 1.00 97.15 175 VAL B CA 1
ATOM 2815 C C . VAL B 2 172 ? -33.163 60.305 47.428 1.00 99.10 175 VAL B C 1
ATOM 2816 O O . VAL B 2 172 ? -32.967 59.896 48.568 1.00 111.33 175 VAL B O 1
ATOM 2820 N N . GLU B 2 173 ? -33.642 61.521 47.163 1.00 97.81 176 GLU B N 1
ATOM 2821 C CA . GLU B 2 173 ? -34.190 62.407 48.193 1.00 101.21 176 GLU B CA 1
ATOM 2822 C C . GLU B 2 173 ? -35.571 62.838 47.769 1.00 99.56 176 GLU B C 1
ATOM 2823 O O . GLU B 2 173 ? -35.826 63.037 46.588 1.00 97.31 176 GLU B O 1
ATOM 2829 N N . HIS B 2 174 ? -36.457 63.004 48.739 1.00 104.47 177 HIS B N 1
ATOM 2830 C CA . HIS B 2 174 ? -37.863 63.247 48.448 1.00 107.15 177 HIS B CA 1
ATOM 2831 C C . HIS B 2 174 ? -38.508 63.801 49.710 1.00 109.90 177 HIS B C 1
ATOM 2832 O O . HIS B 2 174 ? -38.095 63.448 50.816 1.00 114.95 177 HIS B O 1
ATOM 2839 N N . PRO B 2 175 ? -39.510 64.679 49.553 1.00 106.00 178 PRO B N 1
ATOM 2840 C CA . PRO B 2 175 ? -40.216 65.300 50.680 1.00 111.06 178 PRO B CA 1
ATOM 2841 C C . PRO B 2 175 ? -41.127 64.342 51.481 1.00 107.90 178 PRO B C 1
ATOM 2842 O O . PRO B 2 175 ? -42.101 64.783 52.086 1.00 107.05 178 PRO B O 1
ATOM 2846 N N . SER B 2 176 ? -40.796 63.056 51.499 1.00 108.92 179 SER B N 1
ATOM 2847 C CA . SER B 2 176 ? -41.604 62.051 52.177 1.00 106.53 179 SER B CA 1
ATOM 2848 C C . SER B 2 176 ? -40.718 61.112 52.976 1.00 111.75 179 SER B C 1
ATOM 2849 O O . SER B 2 176 ? -41.196 60.175 53.620 1.00 114.36 179 SER B O 1
ATOM 2852 N N . VAL B 2 177 ? -39.418 61.354 52.888 1.00 116.57 180 VAL B N 1
ATOM 2853 C CA . VAL B 2 177 ? -38.436 60.672 53.714 1.00 127.48 180 VAL B CA 1
ATOM 2854 C C . VAL B 2 177 ? -37.284 61.645 54.016 1.00 131.76 180 VAL B C 1
ATOM 2855 O O . VAL B 2 177 ? -36.593 62.111 53.110 1.00 129.65 180 VAL B O 1
ATOM 2859 N N . THR B 2 178 ? -37.100 61.955 55.297 1.00 135.08 181 THR B N 1
ATOM 2860 C CA . THR B 2 178 ? -36.133 62.957 55.729 1.00 133.75 181 THR B CA 1
ATOM 2861 C C . THR B 2 178 ? -34.688 62.560 55.436 1.00 141.67 181 THR B C 1
ATOM 2862 O O . THR B 2 178 ? -33.979 63.273 54.730 1.00 142.25 181 THR B O 1
ATOM 2866 N N . SER B 2 179 ? -34.250 61.433 55.988 1.00 143.01 182 SER B N 1
ATOM 2867 C CA . SER B 2 179 ? -32.944 60.884 55.640 1.00 143.04 182 SER B CA 1
ATOM 2868 C C . SER B 2 179 ? -33.058 60.147 54.309 1.00 142.19 182 SER B C 1
ATOM 2869 O O . SER B 2 179 ? -33.972 59.350 54.109 1.00 138.16 182 SER B O 1
ATOM 2872 N N . PRO B 2 180 ? -32.123 60.412 53.393 1.00 133.74 183 PRO B N 1
ATOM 2873 C CA . PRO B 2 180 ? -32.194 59.898 52.024 1.00 123.24 183 PRO B CA 1
ATOM 2874 C C . PRO B 2 180 ? -32.209 58.373 51.934 1.00 123.16 183 PRO B C 1
ATOM 2875 O O . PRO B 2 180 ? -31.533 57.678 52.702 1.00 123.85 183 PRO B O 1
ATOM 2879 N N . LEU B 2 181 ? -33.004 57.870 50.989 1.00 121.39 184 LEU B N 1
ATOM 2880 C CA . LEU B 2 181 ? -32.977 56.467 50.584 1.00 117.67 184 LEU B CA 1
ATOM 2881 C C . LEU B 2 181 ? -31.716 56.250 49.766 1.00 118.62 184 LEU B C 1
ATOM 2882 O O . LEU B 2 181 ? -31.362 57.098 48.950 1.00 119.33 184 LEU B O 1
ATOM 2887 N N . THR B 2 182 ? -31.035 55.128 49.993 1.00 123.08 185 THR B N 1
ATOM 2888 C CA . THR B 2 182 ? -29.827 54.790 49.246 1.00 114.20 185 THR B CA 1
ATOM 2889 C C . THR B 2 182 ? -29.824 53.318 48.897 1.00 110.41 185 THR B C 1
ATOM 2890 O O . THR B 2 182 ? -30.030 52.466 49.755 1.00 118.61 185 THR B O 1
ATOM 2894 N N . VAL B 2 183 ? -29.605 53.029 47.625 1.00 109.99 186 VAL B N 1
ATOM 2895 C CA . VAL B 2 183 ? -29.504 51.656 47.168 1.00 116.70 186 VAL B CA 1
ATOM 2896 C C . VAL B 2 183 ? -28.070 51.408 46.686 1.00 123.95 186 VAL B C 1
ATOM 2897 O O . VAL B 2 183 ? -27.352 52.355 46.377 1.00 124.27 186 VAL B O 1
ATOM 2901 N N . GLU B 2 184 ? -27.653 50.142 46.650 1.00 126.50 187 GLU B N 1
ATOM 2902 C CA . GLU B 2 184 ? -26.260 49.784 46.391 1.00 124.91 187 GLU B CA 1
ATOM 2903 C C . GLU B 2 184 ? -26.102 48.822 45.210 1.00 123.09 187 GLU B C 1
ATOM 2904 O O . GLU B 2 184 ? -26.992 48.020 44.911 1.00 115.56 187 GLU B O 1
ATOM 2910 N N . TRP B 2 185 ? -24.959 48.910 44.538 1.00 123.83 188 TRP B N 1
ATOM 2911 C CA . TRP B 2 185 ? -24.617 47.962 43.481 1.00 127.44 188 TRP B CA 1
ATOM 2912 C C . TRP B 2 185 ? -23.120 47.722 43.404 1.00 133.41 188 TRP B C 1
ATOM 2913 O O . TRP B 2 185 ? -22.354 48.597 42.984 1.00 130.29 188 TRP B O 1
ATOM 2924 N N . ARG B 2 186 ? -22.727 46.522 43.826 1.00 139.33 189 ARG B N 1
ATOM 2925 C CA . ARG B 2 186 ? -21.350 46.056 43.770 1.00 139.91 189 ARG B CA 1
ATOM 2926 C C . ARG B 2 186 ? -21.084 45.315 42.457 1.00 142.18 189 ARG B C 1
ATOM 2927 O O . ARG B 2 186 ? -21.854 44.429 42.062 1.00 136.20 189 ARG B O 1
ATOM 2935 N N . ALA B 2 187 ? -19.985 45.679 41.798 1.00 144.41 190 ALA B N 1
ATOM 2936 C CA . ALA B 2 187 ? -19.661 45.163 40.474 1.00 147.34 190 ALA B CA 1
ATOM 2937 C C . ALA B 2 187 ? -19.313 43.679 40.482 1.00 145.95 190 ALA B C 1
ATOM 2938 O O . ALA B 2 187 ? -18.189 43.308 40.809 1.00 145.25 190 ALA B O 1
ATOM 2941 N N . GLN C 3 1 ? -65.899 71.618 53.576 1.00 98.70 -1 GLN C N 1
ATOM 2942 C CA . GLN C 3 1 ? -66.388 70.247 53.401 1.00 97.11 -1 GLN C CA 1
ATOM 2943 C C . GLN C 3 1 ? -66.698 69.857 51.923 1.00 102.02 -1 GLN C C 1
ATOM 2944 O O . GLN C 3 1 ? -66.186 68.846 51.402 1.00 89.72 -1 GLN C O 1
ATOM 2950 N N . HIS C 3 2 ? -67.530 70.656 51.251 1.00 101.22 0 HIS C N 1
ATOM 2951 C CA . HIS C 3 2 ? -67.837 70.429 49.842 1.00 88.32 0 HIS C CA 1
ATOM 2952 C C . HIS C 3 2 ? -66.922 71.243 48.942 1.00 84.60 0 HIS C C 1
ATOM 2953 O O . HIS C 3 2 ? -66.477 72.321 49.300 1.00 81.91 0 HIS C O 1
ATOM 2960 N N . ILE C 3 3 ? -66.651 70.698 47.763 1.00 89.00 1 ILE C N 1
ATOM 2961 C CA . ILE C 3 3 ? -65.886 71.372 46.721 1.00 74.81 1 ILE C CA 1
ATOM 2962 C C . ILE C 3 3 ? -66.815 72.279 45.951 1.00 71.66 1 ILE C C 1
ATOM 2963 O O . ILE C 3 3 ? -67.701 71.798 45.252 1.00 75.20 1 ILE C O 1
ATOM 2968 N N . ARG C 3 4 ? -66.623 73.585 46.077 1.00 68.24 2 ARG C N 1
ATOM 2969 C CA . ARG C 3 4 ? -67.454 74.547 45.364 1.00 72.59 2 ARG C CA 1
ATOM 2970 C C . ARG C 3 4 ? -67.068 74.657 43.908 1.00 68.01 2 ARG C C 1
ATOM 2971 O O . ARG C 3 4 ? -65.886 74.628 43.578 1.00 64.00 2 ARG C O 1
ATOM 2979 N N . CYS C 3 5 ? -68.062 74.817 43.040 1.00 66.73 3 CYS C N 1
ATOM 2980 C CA . CYS C 3 5 ? -67.807 74.835 41.605 1.00 71.44 3 CYS C CA 1
ATOM 2981 C C . CYS C 3 5 ? -68.127 76.186 40.945 1.00 73.10 3 CYS C C 1
ATOM 2982 O O . CYS C 3 5 ? -69.224 76.707 41.108 1.00 74.36 3 CYS C O 1
ATOM 2985 N N . ASN C 3 6 ? -67.154 76.751 40.224 1.00 71.37 4 ASN C N 1
ATOM 2986 C CA . ASN C 3 6 ? -67.333 78.007 39.484 1.00 71.51 4 ASN C CA 1
ATOM 2987 C C . ASN C 3 6 ? -68.240 77.858 38.242 1.00 68.54 4 ASN C C 1
ATOM 2988 O O . ASN C 3 6 ? -68.160 76.867 37.510 1.00 65.54 4 ASN C O 1
ATOM 2993 N N . ILE C 3 7 ? -69.103 78.854 38.031 1.00 70.78 5 ILE C N 1
ATOM 2994 C CA . ILE C 3 7 ? -70.167 78.811 37.042 1.00 69.88 5 ILE C CA 1
ATOM 2995 C C . ILE C 3 7 ? -69.833 79.744 35.899 1.00 73.11 5 ILE C C 1
ATOM 2996 O O . ILE C 3 7 ? -69.625 80.935 36.120 1.00 73.24 5 ILE C O 1
ATOM 3001 N N . PRO C 3 8 ? -69.821 79.213 34.666 1.00 66.49 6 PRO C N 1
ATOM 3002 C CA . PRO C 3 8 ? -69.578 79.982 33.450 1.00 67.58 6 PRO C CA 1
ATOM 3003 C C . PRO C 3 8 ? -70.743 80.879 33.195 1.00 68.62 6 PRO C C 1
ATOM 3004 O O . PRO C 3 8 ? -71.848 80.434 33.422 1.00 69.86 6 PRO C O 1
ATOM 3008 N N . LYS C 3 9 ? -70.506 82.101 32.737 1.00 71.03 7 LYS C N 1
ATOM 3009 C CA . LYS C 3 9 ? -71.572 83.010 32.351 1.00 70.63 7 LYS C CA 1
ATOM 3010 C C . LYS C 3 9 ? -72.153 82.438 31.098 1.00 77.87 7 LYS C C 1
ATOM 3011 O O . LYS C 3 9 ? -71.452 81.772 30.350 1.00 75.55 7 LYS C O 1
ATOM 3017 N N . ARG C 3 10 ? -73.443 82.649 30.891 1.00 84.97 8 ARG C N 1
ATOM 3018 C CA . ARG C 3 10 ? -74.055 82.291 29.633 1.00 86.01 8 ARG C CA 1
ATOM 3019 C C . ARG C 3 10 ? -73.669 83.417 28.705 1.00 90.57 8 ARG C C 1
ATOM 3020 O O . ARG C 3 10 ? -73.735 84.593 29.082 1.00 90.01 8 ARG C O 1
ATOM 3028 N N . ILE C 3 11 ? -73.231 83.071 27.500 1.00 102.34 9 ILE C N 1
ATOM 3029 C CA . ILE C 3 11 ? -72.937 84.086 26.490 1.00 109.32 9 ILE C CA 1
ATOM 3030 C C . ILE C 3 11 ? -74.223 84.801 26.017 1.00 119.22 9 ILE C C 1
ATOM 3031 O O . ILE C 3 11 ? -75.246 84.163 25.657 1.00 120.36 9 ILE C O 1
ATOM 3036 N N . SER C 3 12 ? -74.168 86.129 26.051 1.00 121.65 10 SER C N 1
ATOM 3037 C CA . SER C 3 12 ? -75.255 86.938 25.541 1.00 132.63 10 SER C CA 1
ATOM 3038 C C . SER C 3 12 ? -75.594 86.386 24.169 1.00 144.25 10 SER C C 1
ATOM 3039 O O . SER C 3 12 ? -74.695 85.985 23.413 1.00 169.97 10 SER C O 1
ATOM 3042 N N . ALA C 3 13 ? -76.891 86.329 23.866 1.00 155.59 11 ALA C N 1
ATOM 3043 C CA . ALA C 3 13 ? -77.347 85.751 22.595 1.00 156.59 11 ALA C CA 1
ATOM 3044 C C . ALA C 3 13 ? -77.281 86.694 21.351 1.00 141.35 11 ALA C C 1
ATOM 3045 O O . ALA C 3 13 ? -77.636 86.325 20.205 1.00 138.46 11 ALA C O 1
ATOM 3048 N N . GLU D 1 1 ? -55.390 70.031 0.253 1.00 94.45 3 GLU D N 1
ATOM 3049 C CA . GLU D 1 1 ? -54.210 70.851 -0.039 1.00 105.74 3 GLU D CA 1
ATOM 3050 C C . GLU D 1 1 ? -53.066 70.065 -0.703 1.00 116.85 3 GLU D C 1
ATOM 3051 O O . GLU D 1 1 ? -53.087 68.835 -0.733 1.00 124.73 3 GLU D O 1
ATOM 3057 N N . GLU D 1 2 ? -52.067 70.781 -1.223 1.00 110.33 4 GLU D N 1
ATOM 3058 C CA . GLU D 1 2 ? -50.916 70.150 -1.877 1.00 105.83 4 GLU D CA 1
ATOM 3059 C C . GLU D 1 2 ? -49.541 70.603 -1.354 1.00 103.05 4 GLU D C 1
ATOM 3060 O O . GLU D 1 2 ? -48.826 69.818 -0.744 1.00 101.26 4 GLU D O 1
ATOM 3066 N N . HIS D 1 3 ? -49.160 71.853 -1.595 1.00 98.94 5 HIS D N 1
ATOM 3067 C CA . HIS D 1 3 ? -47.844 72.310 -1.154 1.00 92.55 5 HIS D CA 1
ATOM 3068 C C . HIS D 1 3 ? -47.893 73.593 -0.321 1.00 91.01 5 HIS D C 1
ATOM 3069 O O . HIS D 1 3 ? -48.755 74.460 -0.528 1.00 86.85 5 HIS D O 1
ATOM 3076 N N . VAL D 1 4 ? -46.961 73.698 0.628 1.00 88.71 6 VAL D N 1
ATOM 3077 C CA . VAL D 1 4 ? -46.863 74.876 1.496 1.00 84.75 6 VAL D CA 1
ATOM 3078 C C . VAL D 1 4 ? -45.430 75.403 1.633 1.00 85.80 6 VAL D C 1
ATOM 3079 O O . VAL D 1 4 ? -44.550 74.746 2.232 1.00 80.21 6 VAL D O 1
ATOM 3083 N N . ILE D 1 5 ? -45.228 76.602 1.079 1.00 84.60 7 ILE D N 1
ATOM 3084 C CA . ILE D 1 5 ? -43.960 77.320 1.167 1.00 83.89 7 ILE D CA 1
ATOM 3085 C C . ILE D 1 5 ? -44.061 78.484 2.159 1.00 74.97 7 ILE D C 1
ATOM 3086 O O . ILE D 1 5 ? -44.872 79.407 2.004 1.00 63.48 7 ILE D O 1
ATOM 3091 N N . ILE D 1 6 ? -43.229 78.417 3.187 1.00 79.13 8 ILE D N 1
ATOM 3092 C CA . ILE D 1 6 ? -43.282 79.405 4.242 1.00 78.74 8 ILE D CA 1
ATOM 3093 C C . ILE D 1 6 ? -41.960 80.105 4.380 1.00 69.33 8 ILE D C 1
ATOM 3094 O O . ILE D 1 6 ? -40.901 79.467 4.330 1.00 62.92 8 ILE D O 1
ATOM 3099 N N . GLN D 1 7 ? -42.039 81.424 4.539 1.00 64.89 9 GLN D N 1
ATOM 3100 C CA . GLN D 1 7 ? -40.875 82.248 4.815 1.00 61.62 9 GLN D CA 1
ATOM 3101 C C . GLN D 1 7 ? -40.914 82.679 6.274 1.00 61.82 9 GLN D C 1
ATOM 3102 O O . GLN D 1 7 ? -41.604 83.621 6.657 1.00 62.43 9 GLN D O 1
ATOM 3108 N N . ALA D 1 8 ? -40.155 81.970 7.085 1.00 59.70 10 ALA D N 1
ATOM 3109 C CA . ALA D 1 8 ? -40.197 82.167 8.513 1.00 64.09 10 ALA D CA 1
ATOM 3110 C C . ALA D 1 8 ? -38.936 82.831 9.009 1.00 59.79 10 ALA D C 1
ATOM 3111 O O . ALA D 1 8 ? -37.848 82.291 8.840 1.00 55.71 10 ALA D O 1
ATOM 3113 N N . GLU D 1 9 ? -39.098 83.985 9.645 1.00 61.47 11 GLU D N 1
ATOM 3114 C CA . GLU D 1 9 ? -37.979 84.746 10.182 1.00 66.59 11 GLU D CA 1
ATOM 3115 C C . GLU D 1 9 ? -38.302 85.188 11.614 1.00 72.79 11 GLU D C 1
ATOM 3116 O O . GLU D 1 9 ? -39.436 85.040 12.057 1.00 76.96 11 GLU D O 1
ATOM 3122 N N . PHE D 1 10 ? -37.317 85.720 12.338 1.00 71.21 12 PHE D N 1
ATOM 3123 C CA . PHE D 1 10 ? -37.534 86.180 13.718 1.00 66.20 12 PHE D CA 1
ATOM 3124 C C . PHE D 1 10 ? -36.360 86.969 14.289 1.00 71.77 12 PHE D C 1
ATOM 3125 O O . PHE D 1 10 ? -35.230 86.873 13.817 1.00 74.36 12 PHE D O 1
ATOM 3133 N N . TYR D 1 11 ? -36.621 87.740 15.328 1.00 69.24 13 TYR D N 1
ATOM 3134 C CA . TYR D 1 11 ? -35.533 88.409 16.016 1.00 72.80 13 TYR D CA 1
ATOM 3135 C C . TYR D 1 11 ? -35.734 88.365 17.522 1.00 76.50 13 TYR D C 1
ATOM 3136 O O . TYR D 1 11 ? -36.716 88.892 18.042 1.00 80.61 13 TYR D O 1
ATOM 3145 N N . LEU D 1 12 ? -34.781 87.737 18.205 1.00 78.88 14 LEU D N 1
ATOM 3146 C CA . LEU D 1 12 ? -34.851 87.480 19.639 1.00 81.81 14 LEU D CA 1
ATOM 3147 C C . LEU D 1 12 ? -33.974 88.452 20.430 1.00 84.13 14 LEU D C 1
ATOM 3148 O O . LEU D 1 12 ? -32.758 88.504 20.218 1.00 83.62 14 LEU D O 1
ATOM 3153 N N . ASN D 1 13 ? -34.599 89.224 21.325 1.00 80.36 15 ASN D N 1
ATOM 3154 C CA . ASN D 1 13 ? -33.879 90.028 22.309 1.00 84.57 15 ASN D CA 1
ATOM 3155 C C . ASN D 1 13 ? -33.809 89.225 23.609 1.00 84.94 15 ASN D C 1
ATOM 3156 O O . ASN D 1 13 ? -34.638 88.348 23.833 1.00 87.45 15 ASN D O 1
ATOM 3161 N N . PRO D 1 14 ? -32.810 89.498 24.464 1.00 89.25 16 PRO D N 1
ATOM 3162 C CA . PRO D 1 14 ? -31.747 90.488 24.275 1.00 92.35 16 PRO D CA 1
ATOM 3163 C C . PRO D 1 14 ? -30.515 89.884 23.602 1.00 90.79 16 PRO D C 1
ATOM 3164 O O . PRO D 1 14 ? -29.487 90.562 23.521 1.00 90.18 16 PRO D O 1
ATOM 3168 N N . ASP D 1 15 ? -30.628 88.641 23.130 1.00 86.25 17 ASP D N 1
ATOM 3169 C CA . ASP D 1 15 ? -29.523 87.928 22.482 1.00 83.12 17 ASP D CA 1
ATOM 3170 C C . ASP D 1 15 ? -29.114 88.601 21.182 1.00 88.40 17 ASP D C 1
ATOM 3171 O O . ASP D 1 15 ? -27.961 88.517 20.744 1.00 84.39 17 ASP D O 1
ATOM 3176 N N . GLN D 1 16 ? -30.088 89.246 20.556 1.00 88.74 18 GLN D N 1
ATOM 3177 C CA . GLN D 1 16 ? -29.857 90.003 19.341 1.00 87.76 18 GLN D CA 1
ATOM 3178 C C . GLN D 1 16 ? -29.419 89.100 18.215 1.00 84.98 18 GLN D C 1
ATOM 3179 O O . GLN D 1 16 ? -28.551 89.452 17.417 1.00 89.17 18 GLN D O 1
ATOM 3185 N N . SER D 1 17 ? -30.035 87.928 18.155 1.00 76.62 19 SER D N 1
ATOM 3186 C CA . SER D 1 17 ? -29.764 87.000 17.072 1.00 80.72 19 SER D CA 1
ATOM 3187 C C . SER D 1 17 ? -30.991 86.836 16.180 1.00 81.08 19 SER D C 1
ATOM 3188 O O . SER D 1 17 ? -32.107 86.691 16.678 1.00 77.82 19 SER D O 1
ATOM 3191 N N . GLY D 1 18 ? -30.780 86.863 14.865 1.00 81.88 20 GLY D N 1
ATOM 3192 C CA . GLY D 1 18 ? -31.869 86.718 13.920 1.00 74.77 20 GLY D CA 1
ATOM 3193 C C . GLY D 1 18 ? -31.695 85.486 13.060 1.00 73.66 20 GLY D C 1
ATOM 3194 O O . GLY D 1 18 ? -30.634 84.854 13.056 1.00 79.34 20 GLY D O 1
ATOM 3195 N N . GLU D 1 19 ? -32.753 85.137 12.339 1.00 63.59 21 GLU D N 1
ATOM 3196 C CA . GLU D 1 19 ? -32.694 84.067 11.357 1.00 67.16 21 GLU D CA 1
ATOM 3197 C C . GLU D 1 19 ? -33.735 84.329 10.292 1.00 68.19 21 GLU D C 1
ATOM 3198 O O . GLU D 1 19 ? -34.806 84.857 10.591 1.00 64.95 21 GLU D O 1
ATOM 3204 N N . PHE D 1 20 ? -33.401 83.970 9.050 1.00 69.55 22 PHE D N 1
ATOM 3205 C CA . PHE D 1 20 ? -34.323 84.019 7.916 1.00 63.32 22 PHE D CA 1
ATOM 3206 C C . PHE D 1 20 ? -34.209 82.676 7.188 1.00 60.07 22 PHE D C 1
ATOM 3207 O O . PHE D 1 20 ? -33.108 82.170 6.991 1.00 65.45 22 PHE D O 1
ATOM 3215 N N . MET D 1 21 ? -35.340 82.084 6.818 1.00 58.30 23 MET D N 1
ATOM 3216 C CA . MET D 1 21 ? -35.322 80.824 6.080 1.00 62.55 23 MET D CA 1
ATOM 3217 C C . MET D 1 21 ? -36.593 80.510 5.277 1.00 64.83 23 MET D C 1
ATOM 3218 O O . MET D 1 21 ? -37.673 81.028 5.562 1.00 61.24 23 MET D O 1
ATOM 3223 N N . PHE D 1 22 ? -36.441 79.650 4.270 1.00 61.24 24 PHE D N 1
ATOM 3224 C CA . PHE D 1 22 ? -37.561 79.187 3.447 1.00 62.21 24 PHE D CA 1
ATOM 3225 C C . PHE D 1 22 ? -37.879 77.707 3.709 1.00 70.50 24 PHE D C 1
ATOM 3226 O O . PHE D 1 22 ? -36.974 76.850 3.702 1.00 70.82 24 PHE D O 1
ATOM 3234 N N . ASP D 1 23 ? -39.159 77.424 3.981 1.00 70.48 25 ASP D N 1
ATOM 3235 C CA . ASP D 1 23 ? -39.588 76.061 4.289 1.00 78.01 25 ASP D CA 1
ATOM 3236 C C . ASP D 1 23 ? -40.512 75.523 3.233 1.00 78.56 25 ASP D C 1
ATOM 3237 O O . ASP D 1 23 ? -41.583 76.089 2.967 1.00 80.70 25 ASP D O 1
ATOM 3242 N N . PHE D 1 24 ? -40.091 74.405 2.652 1.00 77.20 26 PHE D N 1
ATOM 3243 C CA . PHE D 1 24 ? -40.913 73.691 1.692 1.00 80.55 26 PHE D CA 1
ATOM 3244 C C . PHE D 1 24 ? -41.364 72.341 2.258 1.00 87.39 26 PHE D C 1
ATOM 3245 O O . PHE D 1 24 ? -40.541 71.408 2.393 1.00 84.36 26 PHE D O 1
ATOM 3253 N N . ASP D 1 25 ? -42.660 72.248 2.583 1.00 85.88 27 ASP D N 1
ATOM 3254 C CA . ASP D 1 25 ? -43.270 71.000 3.055 1.00 88.06 27 ASP D CA 1
ATOM 3255 C C . ASP D 1 25 ? -42.499 70.345 4.212 1.00 84.63 27 ASP D C 1
ATOM 3256 O O . ASP D 1 25 ? -42.382 69.113 4.314 1.00 74.15 27 ASP D O 1
ATOM 3261 N N . GLY D 1 26 ? -41.973 71.179 5.093 1.00 82.83 28 GLY D N 1
ATOM 3262 C CA . GLY D 1 26 ? -41.197 70.655 6.186 1.00 80.87 28 GLY D CA 1
ATOM 3263 C C . GLY D 1 26 ? -39.713 70.872 6.006 1.00 83.71 28 GLY D C 1
ATOM 3264 O O . GLY D 1 26 ? -39.036 71.263 6.947 1.00 86.02 28 GLY D O 1
ATOM 3265 N N . ASP D 1 27 ? -39.192 70.644 4.809 1.00 87.52 29 ASP D N 1
ATOM 3266 C CA . ASP D 1 27 ? -37.764 70.790 4.621 1.00 82.23 29 ASP D CA 1
ATOM 3267 C C . ASP D 1 27 ? -37.299 72.210 4.339 1.00 78.22 29 ASP D C 1
ATOM 3268 O O . ASP D 1 27 ? -38.011 73.007 3.726 1.00 74.37 29 ASP D O 1
ATOM 3273 N N . GLU D 1 28 ? -36.087 72.512 4.800 1.00 76.35 30 GLU D N 1
ATOM 3274 C CA . GLU D 1 28 ? -35.454 73.813 4.567 1.00 77.15 30 GLU D CA 1
ATOM 3275 C C . GLU D 1 28 ? -34.955 73.963 3.119 1.00 79.44 30 GLU D C 1
ATOM 3276 O O . GLU D 1 28 ? -34.223 73.105 2.593 1.00 75.79 30 GLU D O 1
ATOM 3282 N N . ILE D 1 29 ? -35.361 75.051 2.471 1.00 75.18 31 ILE D N 1
ATOM 3283 C CA . ILE D 1 29 ? -34.833 75.372 1.154 1.00 71.39 31 ILE D CA 1
ATOM 3284 C C . ILE D 1 29 ? -33.490 76.028 1.401 1.00 73.05 31 ILE D C 1
ATOM 3285 O O . ILE D 1 29 ? -32.448 75.565 0.923 1.00 72.27 31 ILE D O 1
ATOM 3290 N N . PHE D 1 30 ? -33.523 77.097 2.186 1.00 70.51 32 PHE D N 1
ATOM 3291 C CA . PHE D 1 30 ? -32.300 77.779 2.562 1.00 71.33 32 PHE D CA 1
ATOM 3292 C C . PHE D 1 30 ? -32.515 78.664 3.774 1.00 70.78 32 PHE D C 1
ATOM 3293 O O . PHE D 1 30 ? -33.643 78.813 4.249 1.00 70.42 32 PHE D O 1
ATOM 3301 N N . HIS D 1 31 ? -31.426 79.243 4.273 1.00 68.08 33 HIS D N 1
ATOM 3302 C CA . HIS D 1 31 ? -31.508 80.302 5.263 1.00 69.49 33 HIS D CA 1
ATOM 3303 C C . HIS D 1 31 ? -30.462 81.326 4.923 1.00 67.09 33 HIS D C 1
ATOM 3304 O O . HIS D 1 31 ? -29.828 81.235 3.900 1.00 72.54 33 HIS D O 1
ATOM 3311 N N . VAL D 1 32 ? -30.265 82.298 5.790 1.00 67.93 34 VAL D N 1
ATOM 3312 C CA . VAL D 1 32 ? -29.306 83.346 5.511 1.00 78.87 34 VAL D CA 1
ATOM 3313 C C . VAL D 1 32 ? -28.385 83.470 6.707 1.00 90.15 34 VAL D C 1
ATOM 3314 O O . VAL D 1 32 ? -28.852 83.749 7.819 1.00 94.41 34 VAL D O 1
ATOM 3318 N N . ASP D 1 33 ? -27.088 83.226 6.498 1.00 88.61 35 ASP D N 1
ATOM 3319 C CA . ASP D 1 33 ? -26.119 83.440 7.563 1.00 90.26 35 ASP D CA 1
ATOM 3320 C C . ASP D 1 33 ? -26.018 84.921 7.800 1.00 91.90 35 ASP D C 1
ATOM 3321 O O . ASP D 1 33 ? -25.508 85.667 6.977 1.00 88.03 35 ASP D O 1
ATOM 3326 N N . MET D 1 34 ? -26.527 85.353 8.931 1.00 91.37 36 MET D N 1
ATOM 3327 C CA . MET D 1 34 ? -26.683 86.765 9.128 1.00 91.27 36 MET D CA 1
ATOM 3328 C C . MET D 1 34 ? -25.347 87.490 9.164 1.00 90.06 36 MET D C 1
ATOM 3329 O O . MET D 1 34 ? -25.224 88.614 8.664 1.00 85.99 36 MET D O 1
ATOM 3334 N N . ALA D 1 35 ? -24.346 86.827 9.735 1.00 88.33 37 ALA D N 1
ATOM 3335 C CA . ALA D 1 35 ? -23.034 87.437 9.933 1.00 90.81 37 ALA D CA 1
ATOM 3336 C C . ALA D 1 35 ? -22.287 87.588 8.620 1.00 97.02 37 ALA D C 1
ATOM 3337 O O . ALA D 1 35 ? -21.885 88.696 8.253 1.00 97.26 37 ALA D O 1
ATOM 3339 N N . LYS D 1 36 ? -22.096 86.460 7.931 1.00 97.20 38 LYS D N 1
ATOM 3340 C CA . LYS D 1 36 ? -21.405 86.408 6.636 1.00 91.56 38 LYS D CA 1
ATOM 3341 C C . LYS D 1 36 ? -22.235 86.985 5.495 1.00 89.32 38 LYS D C 1
ATOM 3342 O O . LYS D 1 36 ? -21.778 87.006 4.361 1.00 94.55 38 LYS D O 1
ATOM 3348 N N . LYS D 1 37 ? -23.455 87.427 5.789 1.00 88.84 39 LYS D N 1
ATOM 3349 C CA . LYS D 1 37 ? -24.369 87.916 4.763 1.00 84.82 39 LYS D CA 1
ATOM 3350 C C . LYS D 1 37 ? -24.414 86.991 3.554 1.00 82.92 39 LYS D C 1
ATOM 3351 O O . LYS D 1 37 ? -24.274 87.436 2.427 1.00 77.07 39 LYS D O 1
ATOM 3357 N N . GLU D 1 38 ? -24.615 85.702 3.803 1.00 86.06 40 GLU D N 1
ATOM 3358 C CA . GLU D 1 38 ? -24.689 84.705 2.740 1.00 88.12 40 GLU D CA 1
ATOM 3359 C C . GLU D 1 38 ? -26.030 83.989 2.678 1.00 83.79 40 GLU D C 1
ATOM 3360 O O . GLU D 1 38 ? -26.605 83.629 3.696 1.00 79.06 40 GLU D O 1
ATOM 3366 N N . THR D 1 39 ? -26.511 83.759 1.469 1.00 80.79 41 THR D N 1
ATOM 3367 C CA . THR D 1 39 ? -27.579 82.808 1.262 1.00 74.82 41 THR D CA 1
ATOM 3368 C C . THR D 1 39 ? -26.936 81.430 1.369 1.00 72.10 41 THR D C 1
ATOM 3369 O O . THR D 1 39 ? -25.803 81.238 0.946 1.00 75.20 41 THR D O 1
ATOM 3373 N N . VAL D 1 40 ? -27.637 80.471 1.955 1.00 71.35 42 VAL D N 1
ATOM 3374 C CA . VAL D 1 40 ? -27.033 79.176 2.197 1.00 72.94 42 VAL D CA 1
ATOM 3375 C C . VAL D 1 40 ? -28.045 78.063 1.988 1.00 74.53 42 VAL D C 1
ATOM 3376 O O . VAL D 1 40 ? -28.941 77.853 2.804 1.00 72.74 42 VAL D O 1
ATOM 3380 N N . TRP D 1 41 ? -27.891 77.352 0.881 1.00 72.16 43 TRP D N 1
ATOM 3381 C CA . TRP D 1 41 ? -28.850 76.333 0.502 1.00 72.06 43 TRP D CA 1
ATOM 3382 C C . TRP D 1 41 ? -28.731 75.079 1.361 1.00 74.22 43 TRP D C 1
ATOM 3383 O O . TRP D 1 41 ? -27.625 74.633 1.688 1.00 74.50 43 TRP D O 1
ATOM 3394 N N . ARG D 1 42 ? -29.882 74.523 1.727 1.00 73.23 44 ARG D N 1
ATOM 3395 C CA . ARG D 1 42 ? -29.936 73.315 2.535 1.00 73.94 44 ARG D CA 1
ATOM 3396 C C . ARG D 1 42 ? -29.256 72.148 1.805 1.00 77.05 44 ARG D C 1
ATOM 3397 O O . ARG D 1 42 ? -28.784 71.193 2.417 1.00 77.65 44 ARG D O 1
ATOM 3405 N N . LEU D 1 43 ? -29.192 72.240 0.485 1.00 80.08 45 LEU D N 1
ATOM 3406 C CA . LEU D 1 43 ? -28.357 71.339 -0.298 1.00 83.45 45 LEU D CA 1
ATOM 3407 C C . LEU D 1 43 ? -27.577 72.139 -1.346 1.00 84.51 45 LEU D C 1
ATOM 3408 O O . LEU D 1 43 ? -28.183 72.901 -2.107 1.00 84.38 45 LEU D O 1
ATOM 3413 N N . GLU D 1 44 ? -26.252 71.985 -1.397 1.00 85.72 46 GLU D N 1
ATOM 3414 C CA . GLU D 1 44 ? -25.452 72.720 -2.387 1.00 88.65 46 GLU D CA 1
ATOM 3415 C C . GLU D 1 44 ? -26.218 72.898 -3.689 1.00 87.98 46 GLU D C 1
ATOM 3416 O O . GLU D 1 44 ? -26.420 74.018 -4.156 1.00 79.97 46 GLU D O 1
ATOM 3422 N N . GLU D 1 45 ? -26.664 71.772 -4.241 1.00 92.30 47 GLU D N 1
ATOM 3423 C CA . GLU D 1 45 ? -27.252 71.709 -5.574 1.00 83.06 47 GLU D CA 1
ATOM 3424 C C . GLU D 1 45 ? -28.457 72.606 -5.858 1.00 78.28 47 GLU D C 1
ATOM 3425 O O . GLU D 1 45 ? -28.910 72.690 -7.000 1.00 79.32 47 GLU D O 1
ATOM 3431 N N . PHE D 1 46 ? -28.989 73.276 -4.849 1.00 74.36 48 PHE D N 1
ATOM 3432 C CA . PHE D 1 46 ? -30.104 74.171 -5.107 1.00 76.61 48 PHE D CA 1
ATOM 3433 C C . PHE D 1 46 ? -29.527 75.384 -5.790 1.00 79.22 48 PHE D C 1
ATOM 3434 O O . PHE D 1 46 ? -30.226 76.106 -6.495 1.00 76.09 48 PHE D O 1
ATOM 3442 N N . GLY D 1 47 ? -28.239 75.607 -5.565 1.00 84.00 49 GLY D N 1
ATOM 3443 C CA . GLY D 1 47 ? -27.580 76.780 -6.095 1.00 89.31 49 GLY D CA 1
ATOM 3444 C C . GLY D 1 47 ? -27.779 76.904 -7.586 1.00 91.91 49 GLY D C 1
ATOM 3445 O O . GLY D 1 47 ? -28.017 78.001 -8.079 1.00 95.15 49 GLY D O 1
ATOM 3446 N N . ARG D 1 48 ? -27.678 75.792 -8.313 1.00 86.96 50 ARG D N 1
ATOM 3447 C CA . ARG D 1 48 ? -27.797 75.897 -9.747 1.00 88.60 50 ARG D CA 1
ATOM 3448 C C . ARG D 1 48 ? -29.126 76.433 -10.238 1.00 86.83 50 ARG D C 1
ATOM 3449 O O . ARG D 1 48 ? -29.142 77.243 -11.152 1.00 93.82 50 ARG D O 1
ATOM 3457 N N . PHE D 1 49 ? -30.228 76.045 -9.607 1.00 83.34 51 PHE D N 1
ATOM 3458 C CA . PHE D 1 49 ? -31.536 76.354 -10.185 1.00 84.72 51 PHE D CA 1
ATOM 3459 C C . PHE D 1 49 ? -32.229 77.621 -9.671 1.00 83.71 51 PHE D C 1
ATOM 3460 O O . PHE D 1 49 ? -33.278 78.010 -10.189 1.00 75.90 51 PHE D O 1
ATOM 3468 N N . ALA D 1 50 ? -31.660 78.254 -8.654 1.00 85.07 52 ALA D N 1
ATOM 3469 C CA . ALA D 1 50 ? -32.259 79.466 -8.118 1.00 80.63 52 ALA D CA 1
ATOM 3470 C C . ALA D 1 50 ? -31.270 80.286 -7.324 1.00 75.77 52 ALA D C 1
ATOM 3471 O O . ALA D 1 50 ? -30.194 79.817 -6.958 1.00 73.04 52 ALA D O 1
ATOM 3473 N N . SER D 1 51 ? -31.665 81.514 -7.031 1.00 76.58 53 SER D N 1
ATOM 3474 C CA . SER D 1 51 ? -30.766 82.439 -6.392 1.00 80.31 53 SER D CA 1
ATOM 3475 C C . SER D 1 51 ? -31.498 83.338 -5.438 1.00 79.04 53 SER D C 1
ATOM 3476 O O . SER D 1 51 ? -32.637 83.702 -5.694 1.00 78.84 53 SER D O 1
ATOM 3479 N N . PHE D 1 52 ? -30.830 83.716 -4.350 1.00 75.09 54 PHE D N 1
ATOM 3480 C CA . PHE D 1 52 ? -31.413 84.648 -3.389 1.00 76.07 54 PHE D CA 1
ATOM 3481 C C . PHE D 1 52 ? -30.529 85.833 -3.022 1.00 79.01 54 PHE D C 1
ATOM 3482 O O . PHE D 1 52 ? -29.330 85.685 -2.777 1.00 79.18 54 PHE D O 1
ATOM 3490 N N . GLU D 1 53 ? -31.150 87.006 -2.962 1.00 77.81 55 GLU D N 1
ATOM 3491 C CA . GLU D 1 53 ? -30.457 88.237 -2.609 1.00 80.85 55 GLU D CA 1
ATOM 3492 C C . GLU D 1 53 ? -30.257 88.350 -1.102 1.00 81.41 55 GLU D C 1
ATOM 3493 O O . GLU D 1 53 ? -31.127 88.860 -0.398 1.00 82.30 55 GLU D O 1
ATOM 3499 N N . ALA D 1 54 ? -29.114 87.887 -0.607 1.00 73.97 56 ALA D N 1
ATOM 3500 C CA . ALA D 1 54 ? -28.901 87.798 0.836 1.00 67.33 56 ALA D CA 1
ATOM 3501 C C . ALA D 1 54 ? -29.187 89.092 1.587 1.00 65.67 56 ALA D C 1
ATOM 3502 O O . ALA D 1 54 ? -29.674 89.064 2.703 1.00 65.55 56 ALA D O 1
ATOM 3504 N N . GLN D 1 55 ? -28.872 90.231 0.994 1.00 78.50 57 GLN D N 1
ATOM 3505 C CA . GLN D 1 55 ? -29.083 91.487 1.698 1.00 70.46 57 GLN D CA 1
ATOM 3506 C C . GLN D 1 55 ? -30.544 91.624 2.108 1.00 76.44 57 GLN D C 1
ATOM 3507 O O . GLN D 1 55 ? -30.824 92.099 3.203 1.00 74.70 57 GLN D O 1
ATOM 3513 N N . GLY D 1 56 ? -31.464 91.198 1.233 1.00 83.05 58 GLY D N 1
ATOM 3514 C CA . GLY D 1 56 ? -32.903 91.320 1.469 1.00 77.85 58 GLY D CA 1
ATOM 3515 C C . GLY D 1 56 ? -33.363 90.785 2.814 1.00 70.63 58 GLY D C 1
ATOM 3516 O O . GLY D 1 56 ? -34.177 91.395 3.502 1.00 60.86 58 GLY D O 1
ATOM 3517 N N . ALA D 1 57 ? -32.818 89.630 3.179 1.00 77.73 59 ALA D N 1
ATOM 3518 C CA . ALA D 1 57 ? -33.113 88.982 4.456 1.00 71.26 59 ALA D CA 1
ATOM 3519 C C . ALA D 1 57 ? -32.684 89.845 5.625 1.00 66.59 59 ALA D C 1
ATOM 3520 O O . ALA D 1 57 ? -33.308 89.821 6.679 1.00 70.44 59 ALA D O 1
ATOM 3522 N N . LEU D 1 58 ? -31.592 90.574 5.449 1.00 68.17 60 LEU D N 1
ATOM 3523 C CA . LEU D 1 58 ? -31.135 91.467 6.488 1.00 69.90 60 LEU D CA 1
ATOM 3524 C C . LEU D 1 58 ? -32.173 92.581 6.683 1.00 68.38 60 LEU D C 1
ATOM 3525 O O . LEU D 1 58 ? -32.732 92.732 7.773 1.00 69.91 60 LEU D O 1
ATOM 3530 N N . ALA D 1 59 ? -32.465 93.337 5.628 1.00 64.27 61 ALA D N 1
ATOM 3531 C CA . ALA D 1 59 ? -33.404 94.459 5.735 1.00 70.26 61 ALA D CA 1
ATOM 3532 C C . ALA D 1 59 ? -34.755 94.049 6.317 1.00 74.31 61 ALA D C 1
ATOM 3533 O O . ALA D 1 59 ? -35.520 94.897 6.785 1.00 74.46 61 ALA D O 1
ATOM 3535 N N . ASN D 1 60 ? -35.050 92.750 6.269 1.00 73.04 62 ASN D N 1
ATOM 3536 C CA . ASN D 1 60 ? -36.284 92.221 6.856 1.00 69.45 62 ASN D CA 1
ATOM 3537 C C . ASN D 1 60 ? -36.124 92.098 8.359 1.00 72.57 62 ASN D C 1
ATOM 3538 O O . ASN D 1 60 ? -36.898 92.660 9.134 1.00 74.97 62 ASN D O 1
ATOM 3543 N N . ILE D 1 61 ? -35.105 91.350 8.751 1.00 71.44 63 ILE D N 1
ATOM 3544 C CA . ILE D 1 61 ? -34.804 91.143 10.141 1.00 64.47 63 ILE D CA 1
ATOM 3545 C C . ILE D 1 61 ? -34.718 92.480 10.846 1.00 61.36 63 ILE D C 1
ATOM 3546 O O . ILE D 1 61 ? -35.202 92.635 11.970 1.00 65.97 63 ILE D O 1
ATOM 3551 N N . ALA D 1 62 ? -34.124 93.459 10.179 1.00 62.01 64 ALA D N 1
ATOM 3552 C CA . ALA D 1 62 ? -33.930 94.768 10.800 1.00 74.08 64 ALA D CA 1
ATOM 3553 C C . ALA D 1 62 ? -35.263 95.497 11.067 1.00 71.78 64 ALA D C 1
ATOM 3554 O O . ALA D 1 62 ? -35.345 96.385 11.933 1.00 70.44 64 ALA D O 1
ATOM 3556 N N . VAL D 1 63 ? -36.300 95.113 10.320 1.00 67.95 65 VAL D N 1
ATOM 3557 C CA . VAL D 1 63 ? -37.658 95.583 10.594 1.00 72.47 65 VAL D CA 1
ATOM 3558 C C . VAL D 1 63 ? -38.246 94.820 11.799 1.00 72.91 65 VAL D C 1
ATOM 3559 O O . VAL D 1 63 ? -38.876 95.406 12.689 1.00 73.48 65 VAL D O 1
ATOM 3563 N N . ASP D 1 64 ? -37.991 93.518 11.845 1.00 69.86 66 ASP D N 1
ATOM 3564 C CA . ASP D 1 64 ? -38.525 92.682 12.897 1.00 69.88 66 ASP D CA 1
ATOM 3565 C C . ASP D 1 64 ? -37.930 93.089 14.228 1.00 74.68 66 ASP D C 1
ATOM 3566 O O . ASP D 1 64 ? -38.567 92.949 15.266 1.00 80.85 66 ASP D O 1
ATOM 3571 N N . LYS D 1 65 ? -36.708 93.601 14.195 1.00 72.50 67 LYS D N 1
ATOM 3572 C CA . LYS D 1 65 ? -36.130 94.207 15.390 1.00 77.71 67 LYS D CA 1
ATOM 3573 C C . LYS D 1 65 ? -36.996 95.418 15.792 1.00 76.39 67 LYS D C 1
ATOM 3574 O O . LYS D 1 65 ? -37.477 95.523 16.925 1.00 75.21 67 LYS D O 1
ATOM 3580 N N . ALA D 1 66 ? -37.226 96.323 14.851 1.00 75.54 68 ALA D N 1
ATOM 3581 C CA . ALA D 1 66 ? -37.972 97.542 15.151 1.00 78.94 68 ALA D CA 1
ATOM 3582 C C . ALA D 1 66 ? -39.373 97.209 15.645 1.00 76.67 68 ALA D C 1
ATOM 3583 O O . ALA D 1 66 ? -39.895 97.854 16.553 1.00 82.03 68 ALA D O 1
ATOM 3585 N N . ASN D 1 67 ? -39.975 96.203 15.018 1.00 71.94 69 ASN D N 1
ATOM 3586 C CA . ASN D 1 67 ? -41.239 95.643 15.471 1.00 78.34 69 ASN D CA 1
ATOM 3587 C C . ASN D 1 67 ? -41.126 95.124 16.912 1.00 80.65 69 ASN D C 1
ATOM 3588 O O . ASN D 1 67 ? -41.836 95.598 17.813 1.00 83.50 69 ASN D O 1
ATOM 3593 N N . LEU D 1 68 ? -40.225 94.154 17.114 1.00 78.20 70 LEU D N 1
ATOM 3594 C CA . LEU D 1 68 ? -39.962 93.578 18.421 1.00 73.92 70 LEU D CA 1
ATOM 3595 C C . LEU D 1 68 ? -40.022 94.645 19.484 1.00 75.39 70 LEU D C 1
ATOM 3596 O O . LEU D 1 68 ? -40.836 94.567 20.380 1.00 77.09 70 LEU D O 1
ATOM 3601 N N . GLU D 1 69 ? -39.175 95.656 19.369 1.00 71.93 71 GLU D N 1
ATOM 3602 C CA . GLU D 1 69 ? -39.135 96.726 20.357 1.00 75.78 71 GLU D CA 1
ATOM 3603 C C . GLU D 1 69 ? -40.481 97.392 20.646 1.00 80.11 71 GLU D C 1
ATOM 3604 O O . GLU D 1 69 ? -40.852 97.579 21.807 1.00 92.17 71 GLU D O 1
ATOM 3610 N N . ILE D 1 70 ? -41.215 97.752 19.608 1.00 76.89 72 ILE D N 1
ATOM 3611 C CA . ILE D 1 70 ? -42.514 98.373 19.817 1.00 84.99 72 ILE D CA 1
ATOM 3612 C C . ILE D 1 70 ? -43.554 97.386 20.350 1.00 85.30 72 ILE D C 1
ATOM 3613 O O . ILE D 1 70 ? -44.462 97.753 21.099 1.00 86.66 72 ILE D O 1
ATOM 3618 N N . MET D 1 71 ? -43.412 96.124 19.973 1.00 79.83 73 MET D N 1
ATOM 3619 C CA . MET D 1 71 ? -44.335 95.101 20.450 1.00 84.37 73 MET D CA 1
ATOM 3620 C C . MET D 1 71 ? -44.098 94.707 21.910 1.00 85.52 73 MET D C 1
ATOM 3621 O O . MET D 1 71 ? -45.042 94.395 22.633 1.00 83.29 73 MET D O 1
ATOM 3626 N N . THR D 1 72 ? -42.846 94.728 22.352 1.00 85.44 74 THR D N 1
ATOM 3627 C CA . THR D 1 72 ? -42.581 94.387 23.732 1.00 83.50 74 THR D CA 1
ATOM 3628 C C . THR D 1 72 ? -43.226 95.443 24.590 1.00 88.37 74 THR D C 1
ATOM 3629 O O . THR D 1 72 ? -43.932 95.125 25.538 1.00 93.82 74 THR D O 1
ATOM 3633 N N . LYS D 1 73 ? -43.004 96.703 24.241 1.00 86.19 75 LYS D N 1
ATOM 3634 C CA . LYS D 1 73 ? -43.504 97.810 25.053 1.00 91.04 75 LYS D CA 1
ATOM 3635 C C . LYS D 1 73 ? -45.036 97.950 24.982 1.00 91.60 75 LYS D C 1
ATOM 3636 O O . LYS D 1 73 ? -45.670 98.621 25.799 1.00 92.50 75 LYS D O 1
ATOM 3642 N N . ARG D 1 74 ? -45.640 97.300 24.006 1.00 93.14 76 ARG D N 1
ATOM 3643 C CA . ARG D 1 74 ? -47.085 97.350 23.912 1.00 96.47 76 ARG D CA 1
ATOM 3644 C C . ARG D 1 74 ? -47.699 96.186 24.691 1.00 97.10 76 ARG D C 1
ATOM 3645 O O . ARG D 1 74 ? -48.875 95.859 24.524 1.00 101.64 76 ARG D O 1
ATOM 3653 N N . SER D 1 75 ? -46.899 95.554 25.541 1.00 94.58 77 SER D N 1
ATOM 3654 C CA . SER D 1 75 ? -47.394 94.419 26.324 1.00 94.39 77 SER D CA 1
ATOM 3655 C C . SER D 1 75 ? -46.763 94.316 27.729 1.00 98.39 77 SER D C 1
ATOM 3656 O O . SER D 1 75 ? -46.378 93.232 28.178 1.00 97.20 77 SER D O 1
ATOM 3659 N N . ASN D 1 76 ? -46.684 95.456 28.416 1.00 99.16 78 ASN D N 1
ATOM 3660 C CA . ASN D 1 76 ? -46.082 95.547 29.744 1.00 99.01 78 ASN D CA 1
ATOM 3661 C C . ASN D 1 76 ? -44.712 94.874 29.829 1.00 100.40 78 ASN D C 1
ATOM 3662 O O . ASN D 1 76 ? -44.158 94.722 30.911 1.00 107.28 78 ASN D O 1
ATOM 3667 N N . TYR D 1 77 ? -44.175 94.479 28.682 1.00 95.30 79 TYR D N 1
ATOM 3668 C CA . TYR D 1 77 ? -42.887 93.810 28.607 1.00 89.38 79 TYR D CA 1
ATOM 3669 C C . TYR D 1 77 ? -42.983 92.394 29.147 1.00 88.07 79 TYR D C 1
ATOM 3670 O O . TYR D 1 77 ? -42.046 91.914 29.780 1.00 86.34 79 TYR D O 1
ATOM 3679 N N . THR D 1 78 ? -44.110 91.727 28.912 1.00 88.07 80 THR D N 1
ATOM 3680 C CA . THR D 1 78 ? -44.277 90.346 29.380 1.00 85.17 80 THR D CA 1
ATOM 3681 C C . THR D 1 78 ? -43.399 89.346 28.602 1.00 85.32 80 THR D C 1
ATOM 3682 O O . THR D 1 78 ? -43.479 89.266 27.380 1.00 93.50 80 THR D O 1
ATOM 3686 N N . PRO D 1 79 ? -42.550 88.592 29.317 1.00 82.67 81 PRO D N 1
ATOM 3687 C CA . PRO D 1 79 ? -41.553 87.668 28.762 1.00 80.32 81 PRO D CA 1
ATOM 3688 C C . PRO D 1 79 ? -42.164 86.441 28.098 1.00 78.44 81 PRO D C 1
ATOM 3689 O O . PRO D 1 79 ? -43.346 86.164 28.274 1.00 78.93 81 PRO D O 1
ATOM 3693 N N . ILE D 1 80 ? -41.364 85.717 27.324 1.00 78.90 82 ILE D N 1
ATOM 3694 C CA . ILE D 1 80 ? -41.881 84.573 26.578 1.00 85.58 82 ILE D CA 1
ATOM 3695 C C . ILE D 1 80 ? -41.803 83.362 27.458 1.00 85.52 82 ILE D C 1
ATOM 3696 O O . ILE D 1 80 ? -40.777 83.112 28.086 1.00 81.08 82 ILE D O 1
ATOM 3701 N N . THR D 1 81 ? -42.887 82.603 27.500 1.00 92.84 83 THR D N 1
ATOM 3702 C CA . THR D 1 81 ? -42.916 81.405 28.318 1.00 87.53 83 THR D CA 1
ATOM 3703 C C . THR D 1 81 ? -42.171 80.268 27.623 1.00 89.01 83 THR D C 1
ATOM 3704 O O . THR D 1 81 ? -42.526 79.884 26.502 1.00 87.53 83 THR D O 1
ATOM 3708 N N . ASN D 1 82 ? -41.129 79.759 28.288 1.00 82.87 84 ASN D N 1
ATOM 3709 C CA . ASN D 1 82 ? -40.303 78.683 27.750 1.00 78.56 84 ASN D CA 1
ATOM 3710 C C . ASN D 1 82 ? -41.120 77.436 27.521 1.00 73.31 84 ASN D C 1
ATOM 3711 O O . ASN D 1 82 ? -41.948 77.081 28.330 1.00 79.25 84 ASN D O 1
ATOM 3716 N N . VAL D 1 83 ? -40.904 76.772 26.403 1.00 70.94 85 VAL D N 1
ATOM 3717 C CA . VAL D 1 83 ? -41.364 75.409 26.269 1.00 70.38 85 VAL D CA 1
ATOM 3718 C C . VAL D 1 83 ? -40.117 74.603 26.064 1.00 80.64 85 VAL D C 1
ATOM 3719 O O . VAL D 1 83 ? -39.307 74.908 25.187 1.00 80.71 85 VAL D O 1
ATOM 3723 N N . PRO D 1 84 ? -39.939 73.573 26.878 1.00 79.83 86 PRO D N 1
ATOM 3724 C CA . PRO D 1 84 ? -38.697 72.836 26.766 1.00 78.18 86 PRO D CA 1
ATOM 3725 C C . PRO D 1 84 ? -38.855 71.876 25.603 1.00 74.76 86 PRO D C 1
ATOM 3726 O O . PRO D 1 84 ? -39.983 71.542 25.231 1.00 69.76 86 PRO D O 1
ATOM 3730 N N . PRO D 1 85 ? -37.729 71.453 25.029 1.00 73.27 87 PRO D N 1
ATOM 3731 C CA . PRO D 1 85 ? -37.577 70.565 23.870 1.00 71.31 87 PRO D CA 1
ATOM 3732 C C . PRO D 1 85 ? -37.823 69.108 24.193 1.00 70.00 87 PRO D C 1
ATOM 3733 O O . PRO D 1 85 ? -37.352 68.651 25.214 1.00 74.04 87 PRO D O 1
ATOM 3737 N N . GLU D 1 86 ? -38.504 68.365 23.342 1.00 68.66 88 GLU D N 1
ATOM 3738 C CA . GLU D 1 86 ? -38.385 66.929 23.474 1.00 71.03 88 GLU D CA 1
ATOM 3739 C C . GLU D 1 86 ? -37.361 66.449 22.459 1.00 75.78 88 GLU D C 1
ATOM 3740 O O . GLU D 1 86 ? -37.345 66.927 21.331 1.00 75.61 88 GLU D O 1
ATOM 3746 N N . VAL D 1 87 ? -36.488 65.531 22.870 1.00 77.61 89 VAL D N 1
ATOM 3747 C CA . VAL D 1 87 ? -35.356 65.124 22.038 1.00 79.31 89 VAL D CA 1
ATOM 3748 C C . VAL D 1 87 ? -35.386 63.653 21.636 1.00 81.73 89 VAL D C 1
ATOM 3749 O O . VAL D 1 87 ? -35.586 62.781 22.472 1.00 88.10 89 VAL D O 1
ATOM 3753 N N . THR D 1 88 ? -35.173 63.389 20.350 1.00 77.03 90 THR D N 1
ATOM 3754 C CA . THR D 1 88 ? -35.197 62.027 19.819 1.00 81.20 90 THR D CA 1
ATOM 3755 C C . THR D 1 88 ? -33.927 61.711 19.033 1.00 86.40 90 THR D C 1
ATOM 3756 O O . THR D 1 88 ? -33.553 62.464 18.136 1.00 88.76 90 THR D O 1
ATOM 3760 N N . VAL D 1 89 ? -33.268 60.600 19.352 1.00 90.34 91 VAL D N 1
ATOM 3761 C CA . VAL D 1 89 ? -32.030 60.241 18.666 1.00 89.54 91 VAL D CA 1
ATOM 3762 C C . VAL D 1 89 ? -32.197 58.975 17.844 1.00 91.12 91 VAL D C 1
ATOM 3763 O O . VAL D 1 89 ? -32.740 57.987 18.329 1.00 92.10 91 VAL D O 1
ATOM 3767 N N . LEU D 1 90 ? -31.713 59.017 16.601 1.00 95.78 92 LEU D N 1
ATOM 3768 C CA . LEU D 1 90 ? -31.922 57.951 15.615 1.00 95.16 92 LEU D CA 1
ATOM 3769 C C . LEU D 1 90 ? -30.825 57.917 14.543 1.00 94.57 92 LEU D C 1
ATOM 3770 O O . LEU D 1 90 ? -30.119 58.894 14.316 1.00 93.19 92 LEU D O 1
ATOM 3775 N N . THR D 1 91 ? -30.690 56.784 13.874 1.00 98.87 93 THR D N 1
ATOM 3776 C CA . THR D 1 91 ? -29.731 56.670 12.790 1.00 102.17 93 THR D CA 1
ATOM 3777 C C . THR D 1 91 ? -30.452 56.760 11.460 1.00 101.18 93 THR D C 1
ATOM 3778 O O . THR D 1 91 ? -31.499 56.139 11.273 1.00 96.80 93 THR D O 1
ATOM 3782 N N . ASN D 1 92 ? -29.879 57.526 10.538 1.00 104.56 94 ASN D N 1
ATOM 3783 C CA . ASN D 1 92 ? -30.541 57.841 9.264 1.00 111.47 94 ASN D CA 1
ATOM 3784 C C . ASN D 1 92 ? -30.872 56.623 8.354 1.00 108.28 94 ASN D C 1
ATOM 3785 O O . ASN D 1 92 ? -31.669 56.722 7.393 1.00 98.45 94 ASN D O 1
ATOM 3790 N N . SER D 1 93 ? -30.274 55.482 8.695 1.00 110.29 95 SER D N 1
ATOM 3791 C CA . SER D 1 93 ? -30.544 54.210 8.035 1.00 111.71 95 SER D CA 1
ATOM 3792 C C . SER D 1 93 ? -30.214 53.059 8.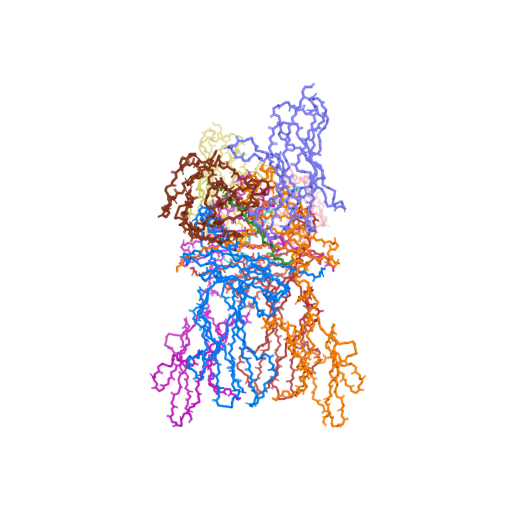983 1.00 115.59 95 SER D C 1
ATOM 3793 O O . SER D 1 93 ? -29.453 53.245 9.939 1.00 109.14 95 SER D O 1
ATOM 3796 N N . PRO D 1 94 ? -30.787 51.863 8.723 1.00 119.74 96 PRO D N 1
ATOM 3797 C CA . PRO D 1 94 ? -30.468 50.689 9.547 1.00 112.15 96 PRO D CA 1
ATOM 3798 C C . PRO D 1 94 ? -28.983 50.656 9.885 1.00 113.91 96 PRO D C 1
ATOM 3799 O O . PRO D 1 94 ? -28.164 51.159 9.113 1.00 113.02 96 PRO D O 1
ATOM 3803 N N . VAL D 1 95 ? -28.631 50.068 11.020 1.00 119.16 97 VAL D N 1
ATOM 3804 C CA . VAL D 1 95 ? -27.246 50.110 11.450 1.00 123.17 97 VAL D CA 1
ATOM 3805 C C . VAL D 1 95 ? -26.490 48.819 11.194 1.00 130.16 97 VAL D C 1
ATOM 3806 O O . VAL D 1 95 ? -26.981 47.722 11.476 1.00 130.63 97 VAL D O 1
ATOM 3810 N N . GLU D 1 96 ? -25.274 48.985 10.687 1.00 132.66 98 GLU D N 1
ATOM 3811 C CA . GLU D 1 96 ? -24.384 47.897 10.340 1.00 131.27 98 GLU D CA 1
ATOM 3812 C C . GLU D 1 96 ? -23.098 48.162 11.110 1.00 133.17 98 GLU D C 1
ATOM 3813 O O . GLU D 1 96 ? -22.728 49.324 11.297 1.00 130.19 98 GLU D O 1
ATOM 3819 N N . LEU D 1 97 ? -22.418 47.109 11.556 1.00 136.49 99 LEU D N 1
ATOM 3820 C CA . LEU D 1 97 ? -21.315 47.299 12.499 1.00 140.73 99 LEU D CA 1
ATOM 3821 C C . LEU D 1 97 ? -20.156 48.104 11.915 1.00 138.35 99 LEU D C 1
ATOM 3822 O O . LEU D 1 97 ? -19.613 48.979 12.575 1.00 132.00 99 LEU D O 1
ATOM 3827 N N . ARG D 1 98 ? -19.763 47.815 10.685 1.00 140.80 100 ARG D N 1
ATOM 3828 C CA . ARG D 1 98 ? -18.751 48.645 10.060 1.00 138.52 100 ARG D CA 1
ATOM 3829 C C . ARG D 1 98 ? -19.235 49.038 8.688 1.00 140.07 100 ARG D C 1
ATOM 3830 O O . ARG D 1 98 ? -18.733 48.571 7.664 1.00 141.25 100 ARG D O 1
ATOM 3838 N N . GLU D 1 99 ? -20.293 49.844 8.722 1.00 141.02 101 GLU D N 1
ATOM 3839 C CA . GLU D 1 99 ? -20.763 50.654 7.620 1.00 136.68 101 GLU D CA 1
ATOM 3840 C C . GLU D 1 99 ? -20.685 52.034 8.227 1.00 127.35 101 GLU D C 1
ATOM 3841 O O . GLU D 1 99 ? -20.902 52.195 9.416 1.00 129.53 101 GLU D O 1
ATOM 3847 N N . PRO D 1 100 ? -20.347 53.037 7.433 1.00 123.83 102 PRO D N 1
ATOM 3848 C CA . PRO D 1 100 ? -20.386 54.368 8.029 1.00 123.83 102 PRO D CA 1
ATOM 3849 C C . PRO D 1 100 ? -21.845 54.833 8.113 1.00 126.47 102 PRO D C 1
ATOM 3850 O O . PRO D 1 100 ? -22.574 54.701 7.119 1.00 126.95 102 PRO D O 1
ATOM 3854 N N . ASN D 1 101 ? -22.277 55.330 9.273 1.00 120.97 103 ASN D N 1
ATOM 3855 C CA . ASN D 1 101 ? -23.649 55.824 9.405 1.00 119.90 103 ASN D CA 1
ATOM 3856 C C . ASN D 1 101 ? -23.665 57.244 9.946 1.00 115.29 103 ASN D C 1
ATOM 3857 O O . ASN D 1 101 ? -22.615 57.875 10.111 1.00 108.06 103 ASN D O 1
ATOM 3862 N N . VAL D 1 102 ? -24.867 57.742 10.215 1.00 116.16 104 VAL D N 1
ATOM 3863 C CA . VAL D 1 102 ? -25.024 59.101 10.707 1.00 109.33 104 VAL D CA 1
ATOM 3864 C C . VAL D 1 102 ? -26.125 59.215 11.753 1.00 105.83 104 VAL D C 1
ATOM 3865 O O . VAL D 1 102 ? -27.264 58.770 11.547 1.00 102.23 104 VAL D O 1
ATOM 3869 N N . LEU D 1 103 ? -25.755 59.823 12.876 1.00 107.38 105 LEU D N 1
ATOM 3870 C CA . LEU D 1 103 ? -26.655 60.040 13.995 1.00 97.43 105 LEU D CA 1
ATOM 3871 C C . LEU D 1 103 ? -27.418 61.357 13.863 1.00 95.27 105 LEU D C 1
ATOM 3872 O O . LEU D 1 103 ? -26.825 62.423 13.650 1.00 94.03 105 LEU D O 1
ATOM 3877 N N . ILE D 1 104 ? -28.739 61.267 13.998 1.00 94.55 106 ILE D N 1
ATOM 3878 C CA . ILE D 1 104 ? -29.619 62.433 13.991 1.00 93.51 106 ILE D CA 1
ATOM 3879 C C . ILE D 1 104 ? -30.151 62.749 15.393 1.00 88.65 106 ILE D C 1
ATOM 3880 O O . ILE D 1 104 ? -30.870 61.944 15.983 1.00 92.55 106 ILE D O 1
ATOM 3885 N N . CYS D 1 105 ? -29.816 63.916 15.927 1.00 79.61 107 CYS D N 1
ATOM 3886 C CA . CYS D 1 105 ? -30.465 64.365 17.150 1.00 84.38 107 CYS D CA 1
ATOM 3887 C C . CYS D 1 105 ? -31.558 65.378 16.823 1.00 82.27 107 CYS D C 1
ATOM 3888 O O . CYS D 1 105 ? -31.271 66.524 16.499 1.00 86.53 107 CYS D O 1
ATOM 3891 N N . PHE D 1 106 ? -32.809 64.947 16.922 1.00 80.42 108 PHE D N 1
ATOM 3892 C CA . PHE D 1 106 ? -33.943 65.734 16.463 1.00 77.35 108 PHE D CA 1
ATOM 3893 C C . PHE D 1 106 ? -34.674 66.497 17.566 1.00 78.25 108 PHE D C 1
ATOM 3894 O O . PHE D 1 106 ? -35.615 65.979 18.162 1.00 77.92 108 PHE D O 1
ATOM 3902 N N . ILE D 1 107 ? -34.274 67.741 17.806 1.00 78.20 109 ILE D N 1
ATOM 3903 C CA . ILE D 1 107 ? -34.903 68.579 18.830 1.00 76.80 109 ILE D CA 1
ATOM 3904 C C . ILE D 1 107 ? -36.216 69.214 18.377 1.00 78.68 109 ILE D C 1
ATOM 3905 O O . ILE D 1 107 ? -36.255 69.949 17.392 1.00 77.29 109 ILE D O 1
ATOM 3910 N N . ASP D 1 108 ? -37.282 68.954 19.126 1.00 79.22 110 ASP D N 1
ATOM 3911 C CA . ASP D 1 108 ? -38.633 69.182 18.629 1.00 77.72 110 ASP D CA 1
ATOM 3912 C C . ASP D 1 108 ? -39.518 69.956 19.620 1.00 74.02 110 ASP D C 1
ATOM 3913 O O . ASP D 1 108 ? -39.342 69.852 20.835 1.00 74.66 110 ASP D O 1
ATOM 3918 N N . LYS D 1 109 ? -40.457 70.738 19.092 1.00 74.81 111 LYS D N 1
ATOM 3919 C CA . LYS D 1 109 ? -41.480 71.401 19.913 1.00 79.43 111 LYS D CA 1
ATOM 3920 C C . LYS D 1 109 ? -40.935 72.238 21.086 1.00 75.92 111 LYS D C 1
ATOM 3921 O O . LYS D 1 109 ? -41.085 71.871 22.253 1.00 72.29 111 LYS D O 1
ATOM 3927 N N . PHE D 1 110 ? -40.327 73.374 20.776 1.00 82.33 112 PHE D N 1
ATOM 3928 C CA . PHE D 1 110 ? -39.770 74.207 21.824 1.00 74.38 112 PHE D CA 1
ATOM 3929 C C . PHE D 1 110 ? -39.697 75.685 21.473 1.00 77.93 112 PHE D C 1
ATOM 3930 O O . PHE D 1 110 ? -39.842 76.068 20.331 1.00 83.07 112 PHE D O 1
ATOM 3938 N N . THR D 1 111 ? -39.485 76.515 22.476 1.00 76.17 113 THR D N 1
ATOM 3939 C CA . THR D 1 111 ? -39.255 77.924 22.258 1.00 79.16 113 THR D CA 1
ATOM 3940 C C . THR D 1 111 ? -38.692 78.360 23.591 1.00 78.66 113 THR D C 1
ATOM 3941 O O . THR D 1 111 ? -38.735 77.588 24.537 1.00 73.90 113 THR D O 1
ATOM 3945 N N . PRO D 1 112 ? -38.049 79.532 23.650 1.00 82.29 114 PRO D N 1
ATOM 3946 C CA . PRO D 1 112 ? -37.573 80.283 22.491 1.00 87.15 114 PRO D CA 1
ATOM 3947 C C . PRO D 1 112 ? -36.459 79.497 21.768 1.00 86.18 114 PRO D C 1
ATOM 3948 O O . PRO D 1 112 ? -35.861 78.585 22.359 1.00 81.21 114 PRO D O 1
ATOM 3952 N N . PRO D 1 113 ? -36.197 79.835 20.491 1.00 84.10 115 PRO D N 1
ATOM 3953 C CA . PRO D 1 113 ? -35.203 79.105 19.710 1.00 82.01 115 PRO D CA 1
ATOM 3954 C C . PRO D 1 113 ? -33.777 79.465 20.128 1.00 85.51 115 PRO D C 1
ATOM 3955 O O . PRO D 1 113 ? -33.183 80.374 19.542 1.00 81.91 115 PRO D O 1
ATOM 3959 N N . VAL D 1 114 ? -33.255 78.777 21.142 1.00 82.35 116 VAL D N 1
ATOM 3960 C CA . VAL D 1 114 ? -31.837 78.827 21.471 1.00 80.15 116 VAL D CA 1
ATOM 3961 C C . VAL D 1 114 ? -31.537 77.522 22.178 1.00 75.78 116 VAL D C 1
ATOM 3962 O O . VAL D 1 114 ? -32.245 77.163 23.101 1.00 75.31 116 VAL D O 1
ATOM 3966 N N . VAL D 1 115 ? -30.517 76.797 21.735 1.00 79.04 117 VAL D N 1
ATOM 3967 C CA . VAL D 1 115 ? -30.094 75.582 22.434 1.00 81.50 117 VAL D CA 1
ATOM 3968 C C . VAL D 1 115 ? -28.572 75.425 22.467 1.00 81.35 117 VAL D C 1
ATOM 3969 O O . VAL D 1 115 ? -27.870 75.912 21.597 1.00 87.53 117 VAL D O 1
ATOM 3973 N N . ASN D 1 116 ? -28.069 74.782 23.509 1.00 84.09 118 ASN D N 1
ATOM 3974 C CA . ASN D 1 116 ? -26.642 74.580 23.678 1.00 95.29 118 ASN D CA 1
ATOM 3975 C C . ASN D 1 116 ? -26.421 73.081 23.478 1.00 91.49 118 ASN D C 1
ATOM 3976 O O . ASN D 1 116 ? -26.319 72.334 24.445 1.00 98.48 118 ASN D O 1
ATOM 3981 N N . VAL D 1 117 ? -26.378 72.627 22.229 1.00 81.72 119 VAL D N 1
ATOM 3982 C CA . VAL D 1 117 ? -26.297 71.186 21.960 1.00 84.11 119 VAL D CA 1
ATOM 3983 C C . VAL D 1 117 ? -24.873 70.625 21.899 1.00 82.16 119 VAL D C 1
ATOM 3984 O O . VAL D 1 117 ? -23.952 71.312 21.461 1.00 86.88 119 VAL D O 1
ATOM 3988 N N . THR D 1 118 ? -24.707 69.376 22.340 1.00 82.66 120 THR D N 1
ATOM 3989 C CA . THR D 1 118 ? -23.404 68.713 22.384 1.00 82.42 120 THR D CA 1
ATOM 3990 C C . THR D 1 118 ? -23.545 67.265 21.976 1.00 81.11 120 THR D C 1
ATOM 3991 O O . THR D 1 118 ? -24.562 66.645 22.248 1.00 86.80 120 THR D O 1
ATOM 3995 N N . TRP D 1 119 ? -22.528 66.720 21.325 1.00 78.39 121 TRP D N 1
ATOM 3996 C CA . TRP D 1 119 ? -22.498 65.291 21.070 1.00 84.12 121 TRP D CA 1
ATOM 3997 C C . TRP D 1 119 ? -21.489 64.709 22.041 1.00 98.28 121 TRP D C 1
ATOM 3998 O O . TRP D 1 119 ? -20.520 65.380 22.404 1.00 100.64 121 TRP D O 1
ATOM 4009 N N . LEU D 1 120 ? -21.725 63.471 22.472 1.00 101.13 122 LEU D N 1
ATOM 4010 C CA . LEU D 1 120 ? -20.883 62.814 23.482 1.00 104.18 122 LEU D CA 1
ATOM 4011 C C . LEU D 1 120 ? -20.532 61.353 23.168 1.00 107.70 122 LEU D C 1
ATOM 4012 O O . LEU D 1 120 ? -21.376 60.455 23.280 1.00 105.90 122 LEU D O 1
ATOM 4017 N N . ARG D 1 121 ? -19.276 61.114 22.796 1.00 109.98 123 ARG D N 1
ATOM 4018 C CA . ARG D 1 121 ? -18.839 59.762 22.483 1.00 115.48 123 ARG D CA 1
ATOM 4019 C C . ARG D 1 121 ? -18.202 59.140 23.707 1.00 119.49 123 ARG D C 1
ATOM 4020 O O . ARG D 1 121 ? -17.176 59.621 24.196 1.00 116.87 123 ARG D O 1
ATOM 4028 N N . ASN D 1 122 ? -18.826 58.073 24.198 1.00 119.80 124 ASN D N 1
ATOM 4029 C CA . ASN D 1 122 ? -18.367 57.390 25.394 1.00 116.95 124 ASN D CA 1
ATOM 4030 C C . ASN D 1 122 ? -18.313 58.350 26.582 1.00 117.25 124 ASN D C 1
ATOM 4031 O O . ASN D 1 122 ? -17.795 58.005 27.642 1.00 124.34 124 ASN D O 1
ATOM 4036 N N . GLY D 1 123 ? -18.846 59.556 26.406 1.00 111.86 125 GLY D N 1
ATOM 4037 C CA . GLY D 1 123 ? -18.881 60.531 27.480 1.00 106.32 125 GLY D CA 1
ATOM 4038 C C . GLY D 1 123 ? -18.023 61.746 27.200 1.00 108.88 125 GLY D C 1
ATOM 4039 O O . GLY D 1 123 ? -17.980 62.681 27.988 1.00 99.36 125 GLY D O 1
ATOM 4040 N N . LYS D 1 124 ? -17.327 61.735 26.070 1.00 117.97 126 LYS D N 1
ATOM 4041 C CA . LYS D 1 124 ? -16.439 62.844 25.734 1.00 117.20 126 LYS D CA 1
ATOM 4042 C C . LYS D 1 124 ? -16.916 63.594 24.499 1.00 115.50 126 LYS D C 1
ATOM 4043 O O . LYS D 1 124 ? -17.275 62.987 23.489 1.00 109.93 126 LYS D O 1
ATOM 4049 N N . PRO D 1 125 ? -16.903 64.929 24.583 1.00 115.57 127 PRO D N 1
ATOM 4050 C CA . PRO D 1 125 ? -17.498 65.809 23.574 1.00 109.89 127 PRO D CA 1
ATOM 4051 C C . PRO D 1 125 ? -16.905 65.536 22.202 1.00 109.94 127 PRO D C 1
ATOM 4052 O O . PRO D 1 125 ? -15.683 65.473 22.093 1.00 111.99 127 PRO D O 1
ATOM 4056 N N . VAL D 1 126 ? -17.751 65.360 21.188 1.00 109.53 128 VAL D N 1
ATOM 4057 C CA . VAL D 1 126 ? -17.285 65.155 19.811 1.00 117.71 128 VAL D CA 1
ATOM 4058 C C . VAL D 1 126 ? -17.439 66.442 18.982 1.00 121.09 128 VAL D C 1
ATOM 4059 O O . VAL D 1 126 ? -18.356 67.242 19.222 1.00 117.46 128 VAL D O 1
ATOM 4063 N N . THR D 1 127 ? -16.529 66.631 18.023 1.00 119.14 129 THR D N 1
ATOM 4064 C CA . THR D 1 127 ? -16.501 67.823 17.164 1.00 118.65 129 THR D CA 1
ATOM 4065 C C . THR D 1 127 ? -16.168 67.464 15.703 1.00 108.62 129 THR D C 1
ATOM 4066 O O . THR D 1 127 ? -16.184 68.319 14.809 1.00 102.44 129 THR D O 1
ATOM 4070 N N . THR D 1 128 ? -15.876 66.185 15.472 1.00 110.08 130 THR D N 1
ATOM 4071 C CA . THR D 1 128 ? -15.398 65.706 14.169 1.00 109.36 130 THR D CA 1
ATOM 4072 C C . THR D 1 128 ? -16.512 65.477 13.135 1.00 102.78 130 THR D C 1
ATOM 4073 O O . THR D 1 128 ? -17.117 64.390 13.070 1.00 101.00 130 THR D O 1
ATOM 4077 N N . GLY D 1 129 ? -16.773 66.500 12.325 1.00 106.66 131 GLY D N 1
ATOM 4078 C CA . GLY D 1 129 ? -17.631 66.338 11.162 1.00 108.42 131 GLY D CA 1
ATOM 4079 C C . GLY D 1 129 ? -19.115 66.512 11.411 1.00 100.12 131 GLY D C 1
ATOM 4080 O O . GLY D 1 129 ? -19.955 66.050 10.622 1.00 91.30 131 GLY D O 1
ATOM 4081 N N . VAL D 1 130 ? -19.434 67.198 12.503 1.00 102.02 132 VAL D N 1
ATOM 4082 C CA . VAL D 1 130 ? -20.816 67.449 12.868 1.00 94.11 132 VAL D CA 1
ATOM 4083 C C . VAL D 1 130 ? -21.390 68.595 12.066 1.00 91.12 132 VAL D C 1
ATOM 4084 O O . VAL D 1 130 ? -20.726 69.605 11.816 1.00 88.25 132 VAL D O 1
ATOM 4088 N N . SER D 1 131 ? -22.637 68.415 11.661 1.00 94.57 133 SER D N 1
ATOM 4089 C CA . SER D 1 131 ? -23.389 69.434 10.954 1.00 88.62 133 SER D CA 1
ATOM 4090 C C . SER D 1 131 ? -24.619 69.684 11.793 1.00 90.56 133 SER D C 1
ATOM 4091 O O . SER D 1 131 ? -25.108 68.786 12.480 1.00 93.57 133 SER D O 1
ATOM 4094 N N . GLU D 1 132 ? -25.120 70.904 11.767 1.00 87.95 134 GLU D N 1
ATOM 4095 C CA . GLU D 1 132 ? -26.321 71.183 12.518 1.00 80.12 134 GLU D CA 1
ATOM 4096 C C . GLU D 1 132 ? -27.250 72.057 11.693 1.00 78.08 134 GLU D C 1
ATOM 4097 O O . GLU D 1 132 ? -26.816 73.038 11.105 1.00 84.06 134 GLU D O 1
ATOM 4103 N N . THR D 1 133 ? -28.525 71.701 11.630 1.00 73.70 135 THR D N 1
ATOM 4104 C CA . THR D 1 133 ? -29.499 72.590 11.014 1.00 79.90 135 THR D CA 1
ATOM 4105 C C . THR D 1 133 ? -29.782 73.844 11.838 1.00 79.82 135 THR D C 1
ATOM 4106 O O . THR D 1 133 ? -29.532 73.923 13.044 1.00 76.95 135 THR D O 1
ATOM 4110 N N . VAL D 1 134 ? -30.316 74.832 11.144 1.00 80.95 136 VAL D N 1
ATOM 4111 C CA . VAL D 1 134 ? -30.788 76.057 11.750 1.00 76.59 136 VAL D CA 1
ATOM 4112 C C . VAL D 1 134 ? -32.167 75.782 12.341 1.00 78.65 136 VAL D C 1
ATOM 4113 O O . VAL D 1 134 ? -32.727 74.690 12.141 1.00 75.97 136 VAL D O 1
ATOM 4117 N N . PHE D 1 135 ? -32.716 76.761 13.065 1.00 83.00 137 PHE D N 1
ATOM 4118 C CA . PHE D 1 135 ? -34.083 76.665 13.601 1.00 79.04 137 PHE D CA 1
ATOM 4119 C C . PHE D 1 135 ? -35.159 76.617 12.524 1.00 76.58 137 PHE D C 1
ATOM 4120 O O . PHE D 1 135 ? -35.216 77.488 11.646 1.00 78.28 137 PHE D O 1
ATOM 4128 N N . LEU D 1 136 ? -36.017 75.602 12.621 1.00 72.83 138 LEU D N 1
ATOM 4129 C CA . LEU D 1 136 ? -37.094 75.363 11.662 1.00 77.01 138 LEU D CA 1
ATOM 4130 C C . LEU D 1 136 ? -38.456 75.517 12.320 1.00 82.66 138 LEU D C 1
ATOM 4131 O O . LEU D 1 136 ? -38.617 75.214 13.501 1.00 88.21 138 LEU D O 1
ATOM 4136 N N . PRO D 1 137 ? -39.451 75.953 11.545 1.00 80.21 139 PRO D N 1
ATOM 4137 C CA . PRO D 1 137 ? -40.734 76.398 12.085 1.00 82.44 139 PRO D CA 1
ATOM 4138 C C . PRO D 1 137 ? -41.838 75.340 12.013 1.00 87.44 139 PRO D C 1
ATOM 4139 O O . PRO D 1 137 ? -41.959 74.670 10.976 1.00 86.05 139 PRO D O 1
ATOM 4143 N N . ARG D 1 138 ? -42.617 75.212 13.099 1.00 86.25 140 ARG D N 1
ATOM 4144 C CA . ARG D 1 138 ? -43.733 74.262 13.203 1.00 84.65 140 ARG D CA 1
ATOM 4145 C C . ARG D 1 138 ? -45.048 75.004 13.046 1.00 89.28 140 ARG D C 1
ATOM 4146 O O . ARG D 1 138 ? -45.080 76.238 13.097 1.00 89.03 140 ARG D O 1
ATOM 4154 N N . GLU D 1 139 ? -46.133 74.249 12.882 1.00 88.71 141 GLU D N 1
ATOM 4155 C CA . GLU D 1 139 ? -47.457 74.841 12.666 1.00 90.68 141 GLU D CA 1
ATOM 4156 C C . GLU D 1 139 ? -47.980 75.556 13.911 1.00 86.65 141 GLU D C 1
ATOM 4157 O O . GLU D 1 139 ? -48.751 76.512 13.820 1.00 77.58 141 GLU D O 1
ATOM 4163 N N . ASP D 1 140 ? -47.564 75.067 15.073 1.00 88.52 142 ASP D N 1
ATOM 4164 C CA . ASP D 1 140 ? -47.968 75.637 16.349 1.00 86.20 142 ASP D CA 1
ATOM 4165 C C . ASP D 1 140 ? -47.023 76.757 16.765 1.00 86.54 142 ASP D C 1
ATOM 4166 O O . ASP D 1 140 ? -47.156 77.333 17.844 1.00 83.23 142 ASP D O 1
ATOM 4171 N N . HIS D 1 141 ? -46.060 77.051 15.897 1.00 86.35 143 HIS D N 1
ATOM 4172 C CA . HIS D 1 141 ? -45.118 78.149 16.103 1.00 82.01 143 HIS D CA 1
ATOM 4173 C C . HIS D 1 141 ? -43.996 77.830 17.094 1.00 80.06 143 HIS D C 1
ATOM 4174 O O . HIS D 1 141 ? -43.250 78.711 17.497 1.00 75.39 143 HIS D O 1
ATOM 4181 N N . LEU D 1 142 ? -43.883 76.561 17.465 1.00 82.65 144 LEU D N 1
ATOM 4182 C CA . LEU D 1 142 ? -42.724 76.065 18.189 1.00 79.36 144 LEU D CA 1
ATOM 4183 C C . LEU D 1 142 ? -41.664 75.600 17.207 1.00 75.39 144 LEU D C 1
ATOM 4184 O O . LEU D 1 142 ? -41.927 75.470 16.026 1.00 83.67 144 LEU D O 1
ATOM 4189 N N . PHE D 1 143 ? -40.464 75.335 17.698 1.00 73.10 145 PHE D N 1
ATOM 4190 C CA . PHE D 1 143 ? -39.308 75.160 16.822 1.00 73.79 145 PHE D CA 1
ATOM 4191 C C . PHE D 1 143 ? -38.798 73.720 16.704 1.00 75.50 145 PHE D C 1
ATOM 4192 O O . PHE D 1 143 ? -39.067 72.875 17.558 1.00 75.24 145 PHE D O 1
ATOM 4200 N N . ARG D 1 144 ? -38.081 73.451 15.614 1.00 75.65 146 ARG D N 1
ATOM 4201 C CA . ARG D 1 144 ? -37.364 72.193 15.424 1.00 73.19 146 ARG D CA 1
ATOM 4202 C C . ARG D 1 144 ? -35.926 72.495 15.083 1.00 77.81 146 ARG D C 1
ATOM 4203 O O . ARG D 1 144 ? -35.613 73.588 14.632 1.00 79.66 146 ARG D O 1
ATOM 4211 N N . LYS D 1 145 ? -35.056 71.513 15.259 1.00 77.74 147 LYS D N 1
ATOM 4212 C CA . LYS D 1 145 ? -33.655 71.663 14.908 1.00 76.92 147 LYS D CA 1
ATOM 4213 C C . LYS D 1 145 ? -33.114 70.255 14.846 1.00 74.30 147 LYS D C 1
ATOM 4214 O O . LYS D 1 145 ? -33.545 69.406 15.613 1.00 75.36 147 LYS D O 1
ATOM 4220 N N . PHE D 1 146 ? -32.207 69.984 13.917 1.00 72.51 148 PHE D N 1
ATOM 4221 C CA . PHE D 1 146 ? -31.551 68.675 13.843 1.00 75.08 148 PHE D CA 1
ATOM 4222 C C . PHE D 1 146 ? -30.054 68.804 14.128 1.00 72.79 148 PHE D C 1
ATOM 4223 O O . PHE D 1 146 ? -29.509 69.886 14.137 1.00 74.98 148 PHE D O 1
ATOM 4231 N N . HIS D 1 147 ? -29.398 67.695 14.397 1.00 72.93 149 HIS D N 1
ATOM 4232 C CA . HIS D 1 147 ? -27.962 67.686 14.473 1.00 76.24 149 HIS D CA 1
ATOM 4233 C C . HIS D 1 147 ? -27.508 66.373 13.935 1.00 85.62 149 HIS D C 1
ATOM 4234 O O . HIS D 1 147 ? -28.247 65.395 13.924 1.00 88.19 149 HIS D O 1
ATOM 4241 N N . TYR D 1 148 ? -26.272 66.344 13.489 1.00 87.75 150 TYR D N 1
ATOM 4242 C CA . TYR D 1 148 ? -25.796 65.188 12.779 1.00 85.91 150 TYR D CA 1
ATOM 4243 C C . TYR D 1 148 ? -24.372 64.866 13.191 1.00 89.43 150 TYR D C 1
ATOM 4244 O O . TYR D 1 148 ? -23.492 65.736 13.269 1.00 87.86 150 TYR D O 1
ATOM 4253 N N . LEU D 1 149 ? -24.158 63.596 13.477 1.00 94.71 151 LEU D N 1
ATOM 4254 C CA . LEU D 1 149 ? -22.825 63.125 13.748 1.00 100.35 151 LEU D CA 1
ATOM 4255 C C . LEU D 1 149 ? -22.559 61.941 12.834 1.00 103.89 151 LEU D C 1
ATOM 4256 O O . LEU D 1 149 ? -23.256 60.925 12.914 1.00 104.18 151 LEU D O 1
ATOM 4261 N N . PRO D 1 150 ? -21.580 62.082 11.925 1.00 102.83 152 PRO D N 1
ATOM 4262 C CA . PRO D 1 150 ? -21.167 60.885 11.190 1.00 107.11 152 PRO D CA 1
ATOM 4263 C C . PRO D 1 150 ? -20.253 60.059 12.096 1.00 108.82 152 PRO D C 1
ATOM 4264 O O . PRO D 1 150 ? -19.371 60.607 12.763 1.00 106.65 152 PRO D O 1
ATOM 4268 N N . PHE D 1 151 ? -20.486 58.751 12.136 1.00 108.85 153 PHE D N 1
ATOM 4269 C CA . PHE D 1 151 ? -19.755 57.874 13.041 1.00 104.21 153 PHE D CA 1
ATOM 4270 C C . PHE D 1 151 ? -19.525 56.495 12.416 1.00 111.94 153 PHE D C 1
ATOM 4271 O O . PHE D 1 151 ? -20.227 56.096 11.460 1.00 107.83 153 PHE D O 1
ATOM 4279 N N . LEU D 1 152 ? -18.538 55.769 12.943 1.00 115.83 154 LEU D N 1
ATOM 4280 C CA . LEU D 1 152 ? -18.389 54.358 12.582 1.00 123.24 154 LEU D CA 1
ATOM 4281 C C . LEU D 1 152 ? -19.001 53.486 13.675 1.00 123.17 154 LEU D C 1
ATOM 4282 O O . LEU D 1 152 ? -18.481 53.430 14.798 1.00 125.65 154 LEU D O 1
ATOM 4287 N N . PRO D 1 153 ? -20.131 52.830 13.361 1.00 120.73 155 PRO D N 1
ATOM 4288 C CA . PRO D 1 153 ? -20.725 51.932 14.348 1.00 122.89 155 PRO D CA 1
ATOM 4289 C C . PRO D 1 153 ? -19.686 50.945 14.893 1.00 125.99 155 PRO D C 1
ATOM 4290 O O . PRO D 1 153 ? -19.051 50.244 14.121 1.00 124.06 155 PRO D O 1
ATOM 4294 N N . SER D 1 154 ? -19.486 50.922 16.207 1.00 127.17 156 SER D N 1
ATOM 4295 C CA . SER D 1 154 ? -18.677 49.879 16.822 1.00 126.25 156 SER D CA 1
ATOM 4296 C C . SER D 1 154 ? -19.406 49.308 18.037 1.00 132.93 156 SER D C 1
ATOM 4297 O O . SER D 1 154 ? -20.306 49.947 18.581 1.00 129.93 156 SER D O 1
ATOM 4300 N N . THR D 1 155 ? -19.027 48.102 18.451 1.00 138.14 157 THR D N 1
ATOM 4301 C CA . THR D 1 155 ? -19.638 47.455 19.618 1.00 134.24 157 THR D CA 1
ATOM 4302 C C . THR D 1 155 ? -19.136 48.041 20.937 1.00 128.19 157 THR D C 1
ATOM 4303 O O . THR D 1 155 ? -19.675 47.739 22.006 1.00 120.03 157 THR D O 1
ATOM 4307 N N . GLU D 1 156 ? -18.098 48.872 20.845 1.00 133.06 158 GLU D N 1
ATOM 4308 C CA . GLU D 1 156 ? -17.504 49.528 22.008 1.00 131.55 158 GLU D CA 1
ATOM 4309 C C . GLU D 1 156 ? -17.627 51.047 21.947 1.00 134.34 158 GLU D C 1
ATOM 4310 O O . GLU D 1 156 ? -16.669 51.772 22.235 1.00 133.83 158 GLU D O 1
ATOM 4316 N N . ASP D 1 157 ? -18.813 51.518 21.575 1.00 133.63 159 ASP D N 1
ATOM 4317 C CA . ASP D 1 157 ? -19.076 52.948 21.446 1.00 130.17 159 ASP D CA 1
ATOM 4318 C C . ASP D 1 157 ? -20.522 53.302 21.843 1.00 125.64 159 ASP D C 1
ATOM 4319 O O . ASP D 1 157 ? -21.493 52.705 21.358 1.00 119.31 159 ASP D O 1
ATOM 4324 N N . VAL D 1 158 ? -20.648 54.281 22.733 1.00 123.09 160 VAL D N 1
ATOM 4325 C CA . VAL D 1 158 ? -21.947 54.743 23.193 1.00 117.94 160 VAL D CA 1
ATOM 4326 C C . VAL D 1 158 ? -22.031 56.259 23.069 1.00 111.20 160 VAL D C 1
ATOM 4327 O O . VAL D 1 158 ? -21.257 56.999 23.687 1.00 112.04 160 VAL D O 1
ATOM 4331 N N . TYR D 1 159 ? -22.975 56.724 22.267 1.00 104.22 161 TYR D N 1
ATOM 4332 C CA . TYR D 1 159 ? -23.061 58.146 21.985 1.00 109.29 161 TYR D CA 1
ATOM 4333 C C . TYR D 1 159 ? -24.266 58.758 22.715 1.00 104.58 161 TYR D C 1
ATOM 4334 O O . TYR D 1 159 ? -25.238 58.058 22.980 1.00 101.47 161 TYR D O 1
ATOM 4343 N N . ASP D 1 160 ? -24.188 60.049 23.053 1.00 108.13 162 ASP D N 1
ATOM 4344 C CA . ASP D 1 160 ? -25.319 60.798 23.630 1.00 100.23 162 ASP D CA 1
ATOM 4345 C C . ASP D 1 160 ? -25.440 62.196 23.037 1.00 93.99 162 ASP D C 1
ATOM 4346 O O . ASP D 1 160 ? -24.445 62.793 22.632 1.00 95.16 162 ASP D O 1
ATOM 4351 N N . CYS D 1 161 ? -26.655 62.724 22.991 1.00 85.86 163 CYS D N 1
ATOM 4352 C CA . CYS D 1 161 ? -26.862 64.070 22.486 1.00 85.60 163 CYS D CA 1
ATOM 4353 C C . CYS D 1 161 ? -27.271 64.969 23.649 1.00 84.71 163 CYS D C 1
ATOM 4354 O O . CYS D 1 161 ? -28.316 64.754 24.248 1.00 86.49 163 CYS D O 1
ATOM 4357 N N . ARG D 1 162 ? -26.456 65.964 23.988 1.00 80.14 164 ARG D N 1
ATOM 4358 C CA . ARG D 1 162 ? -26.719 66.744 25.198 1.00 84.48 164 ARG D CA 1
ATOM 4359 C C . ARG D 1 162 ? -27.388 68.090 24.963 1.00 89.03 164 ARG D C 1
ATOM 4360 O O . ARG D 1 162 ? -26.723 69.120 24.857 1.00 86.70 164 ARG D O 1
ATOM 4368 N N . VAL D 1 163 ? -28.713 68.086 24.920 1.00 90.64 165 VAL D N 1
ATOM 4369 C CA . VAL D 1 163 ? -29.455 69.318 24.699 1.00 89.89 165 VAL D CA 1
ATOM 4370 C C . VAL D 1 163 ? -29.605 70.119 25.994 1.00 91.51 165 VAL D C 1
ATOM 4371 O O . VAL D 1 163 ? -29.962 69.569 27.039 1.00 91.93 165 VAL D O 1
ATOM 4375 N N . GLU D 1 164 ? -29.325 71.416 25.920 1.00 90.46 166 GLU D N 1
ATOM 4376 C CA . GLU D 1 164 ? -29.681 72.333 26.994 1.00 92.52 166 GLU D CA 1
ATOM 4377 C C . GLU D 1 164 ? -30.832 73.209 26.511 1.00 91.04 166 GLU D C 1
ATOM 4378 O O . GLU D 1 164 ? -31.160 73.212 25.325 1.00 90.68 166 GLU D O 1
ATOM 4384 N N . HIS D 1 165 ? -31.452 73.934 27.435 1.00 96.37 167 HIS D N 1
ATOM 4385 C CA . HIS D 1 165 ? -32.540 74.859 27.112 1.00 93.54 167 HIS D CA 1
ATOM 4386 C C . HIS D 1 165 ? -33.056 75.467 28.413 1.00 92.16 167 HIS D C 1
ATOM 4387 O O . HIS D 1 165 ? -32.943 74.860 29.482 1.00 94.88 167 HIS D O 1
ATOM 4394 N N . TRP D 1 166 ? -33.614 76.667 28.332 1.00 91.83 168 TRP D N 1
ATOM 4395 C CA . TRP D 1 166 ? -34.087 77.349 29.536 1.00 93.61 168 TRP D CA 1
ATOM 4396 C C . TRP D 1 166 ? -35.477 76.907 30.001 1.00 93.64 168 TRP D C 1
ATOM 4397 O O . TRP D 1 166 ? -36.090 77.547 30.848 1.00 90.26 168 TRP D O 1
ATOM 4408 N N . GLY D 1 167 ? -35.972 75.813 29.439 1.00 95.66 169 GLY D N 1
ATOM 4409 C CA . GLY D 1 167 ? -37.208 75.216 29.901 1.00 86.99 169 GLY D CA 1
ATOM 4410 C C . GLY D 1 167 ? -36.899 73.984 30.727 1.00 87.47 169 GLY D C 1
ATOM 4411 O O . GLY D 1 167 ? -37.695 73.566 31.559 1.00 92.58 169 GLY D O 1
ATOM 4412 N N . LEU D 1 168 ? -35.723 73.409 30.494 1.00 91.90 170 LEU D N 1
ATOM 4413 C CA . LEU D 1 168 ? -35.292 72.188 31.171 1.00 102.17 170 LEU D CA 1
ATOM 4414 C C . LEU D 1 168 ? -34.720 72.451 32.558 1.00 109.47 170 LEU D C 1
ATOM 4415 O O . LEU D 1 168 ? -33.919 73.366 32.740 1.00 113.29 170 LEU D O 1
ATOM 4420 N N . ASP D 1 169 ? -35.122 71.633 33.527 1.00 112.74 171 ASP D N 1
ATOM 4421 C CA . ASP D 1 169 ? -34.567 71.692 34.881 1.00 114.03 171 ASP D CA 1
ATOM 4422 C C . ASP D 1 169 ? -33.067 71.430 34.849 1.00 112.24 171 ASP D C 1
ATOM 4423 O O . ASP D 1 169 ? -32.263 72.220 35.354 1.00 102.34 171 ASP D O 1
ATOM 4428 N N . GLU D 1 170 ? -32.717 70.281 34.275 1.00 112.72 172 GLU D N 1
ATOM 4429 C CA . GLU D 1 170 ? -31.334 69.882 34.059 1.00 111.88 172 GLU D CA 1
ATOM 4430 C C . GLU D 1 170 ? -31.169 69.424 32.594 1.00 112.79 172 GLU D C 1
ATOM 4431 O O . GLU D 1 170 ? -32.083 68.829 32.005 1.00 108.78 172 GLU D O 1
ATOM 4437 N N . PRO D 1 171 ? -30.018 69.748 31.991 1.00 107.82 173 PRO D N 1
ATOM 4438 C CA . PRO D 1 171 ? -29.605 69.276 30.670 1.00 99.96 173 PRO D CA 1
ATOM 4439 C C . PRO D 1 171 ? -30.026 67.842 30.353 1.00 97.48 173 PRO D C 1
ATOM 4440 O O . PRO D 1 171 ? -29.679 66.905 31.071 1.00 98.88 173 PRO D O 1
ATOM 4444 N N . LEU D 1 172 ? -30.758 67.687 29.256 1.00 90.88 174 LEU D N 1
ATOM 4445 C CA . LEU D 1 172 ? -31.283 66.391 28.828 1.00 93.77 174 LEU D CA 1
ATOM 4446 C C . LEU D 1 172 ? -30.320 65.614 27.931 1.00 89.18 174 LEU D C 1
ATOM 4447 O O . LEU D 1 172 ? -29.734 66.186 27.021 1.00 86.12 174 LEU D O 1
ATOM 4452 N N . LEU D 1 173 ? -30.178 64.312 28.182 1.00 92.94 175 LEU D N 1
ATOM 4453 C CA . LEU D 1 173 ? -29.368 63.444 27.328 1.00 87.28 175 LEU D CA 1
ATOM 4454 C C . LEU D 1 173 ? -30.190 62.329 26.690 1.00 87.77 175 LEU D C 1
ATOM 4455 O O . LEU D 1 173 ? -30.933 61.613 27.366 1.00 88.75 175 LEU D O 1
ATOM 4460 N N . LYS D 1 174 ? -30.064 62.184 25.379 1.00 89.10 176 LYS D N 1
ATOM 4461 C CA . LYS D 1 174 ? -30.692 61.069 24.695 1.00 95.77 176 LYS D CA 1
ATOM 4462 C C . LYS D 1 174 ? -29.594 60.120 24.276 1.00 97.51 176 LYS D C 1
ATOM 4463 O O . LYS D 1 174 ? -28.716 60.475 23.486 1.00 95.33 176 LYS D O 1
ATOM 4469 N N . HIS D 1 175 ? -29.630 58.912 24.821 1.00 99.18 177 HIS D N 1
ATOM 4470 C CA . HIS D 1 175 ? -28.531 57.984 24.612 1.00 99.80 177 HIS D CA 1
ATOM 4471 C C . HIS D 1 175 ? -28.893 56.893 23.601 1.00 98.12 177 HIS D C 1
ATOM 4472 O O . HIS D 1 175 ? -29.868 56.153 23.768 1.00 100.04 177 HIS D O 1
ATOM 4479 N N . TRP D 1 176 ? -28.106 56.830 22.533 1.00 95.70 178 TRP D N 1
ATOM 4480 C CA . TRP D 1 176 ? -28.163 55.727 21.600 1.00 100.24 178 TRP D CA 1
ATOM 4481 C C . TRP D 1 176 ? -26.828 54.976 21.626 1.00 104.22 178 TRP D C 1
ATOM 4482 O O . TRP D 1 176 ? -25.750 55.578 21.580 1.00 101.34 178 TRP D O 1
ATOM 4493 N N . GLU D 1 177 ? -26.921 53.653 21.740 1.00 109.63 179 GLU D N 1
ATOM 4494 C CA . GLU D 1 177 ? -25.784 52.739 21.617 1.00 110.06 179 GLU D CA 1
ATOM 4495 C C . GLU D 1 177 ? -26.296 51.504 20.883 1.00 114.44 179 GLU D C 1
ATOM 4496 O O . GLU D 1 177 ? -27.507 51.274 20.828 1.00 117.02 179 GLU D O 1
ATOM 4502 N N . PHE D 1 178 ? -25.401 50.704 20.321 1.00 109.79 180 PHE D N 1
ATOM 4503 C CA . PHE D 1 178 ? -25.846 49.473 19.693 1.00 111.97 180 PHE D CA 1
ATOM 4504 C C . PHE D 1 178 ? -26.016 48.385 20.748 1.00 117.08 180 PHE D C 1
ATOM 4505 O O . PHE D 1 178 ? -26.877 47.515 20.630 1.00 121.60 180 PHE D O 1
ATOM 4513 N N . ARG E 2 1 ? -32.702 84.761 32.663 1.00 96.58 4 ARG E N 1
ATOM 4514 C CA . ARG E 2 1 ? -32.916 86.059 32.015 1.00 105.66 4 ARG E CA 1
ATOM 4515 C C . ARG E 2 1 ? -34.121 86.083 31.058 1.00 113.69 4 ARG E C 1
ATOM 4516 O O . ARG E 2 1 ? -34.379 85.102 30.367 1.00 112.44 4 ARG E O 1
ATOM 4524 N N . PRO E 2 2 ? -34.835 87.224 30.984 1.00 104.79 5 PRO E N 1
ATOM 4525 C CA . PRO E 2 2 ? -36.134 87.321 30.295 1.00 93.76 5 PRO E CA 1
ATOM 4526 C C . PRO E 2 2 ? -36.018 87.461 28.784 1.00 94.95 5 PRO E C 1
ATOM 4527 O O . PRO E 2 2 ? -35.288 88.329 28.305 1.00 92.33 5 PRO E O 1
ATOM 4531 N N . ARG E 2 3 ? -36.753 86.642 28.035 1.00 97.18 6 ARG E N 1
ATOM 4532 C CA . ARG E 2 3 ? -36.654 86.672 26.572 1.00 90.86 6 ARG E CA 1
ATOM 4533 C C . ARG E 2 3 ? -37.895 87.238 25.865 1.00 87.07 6 ARG E C 1
ATOM 4534 O O . ARG E 2 3 ? -39.022 87.081 26.350 1.00 87.32 6 ARG E O 1
ATOM 4542 N N . PHE E 2 4 ? -37.659 87.902 24.726 1.00 85.31 7 PHE E N 1
ATOM 4543 C CA . PHE E 2 4 ? -38.701 88.521 23.885 1.00 80.31 7 PHE E CA 1
ATOM 4544 C C . PHE E 2 4 ? -38.494 88.132 22.422 1.00 76.34 7 PHE E C 1
ATOM 4545 O O . PHE E 2 4 ? -37.374 88.191 21.915 1.00 73.81 7 PHE E O 1
ATOM 4553 N N . LEU E 2 5 ? -39.575 87.750 21.745 1.00 74.95 8 LEU E N 1
ATOM 4554 C CA . LEU E 2 5 ? -39.473 87.215 20.398 1.00 72.05 8 LEU E CA 1
ATOM 4555 C C . LEU E 2 5 ? -40.470 87.859 19.457 1.00 76.45 8 LEU E C 1
ATOM 4556 O O . LEU E 2 5 ? -41.686 87.770 19.654 1.00 84.13 8 LEU E O 1
ATOM 4561 N N . GLU E 2 6 ? -39.937 88.509 18.426 1.00 75.03 9 GLU E N 1
ATOM 4562 C CA . GLU E 2 6 ? -40.740 88.913 17.274 1.00 66.79 9 GLU E CA 1
ATOM 4563 C C . GLU E 2 6 ? -40.605 87.870 16.181 1.00 62.71 9 GLU E C 1
ATOM 4564 O O . GLU E 2 6 ? -39.546 87.275 15.994 1.00 63.16 9 GLU E O 1
ATOM 4570 N N . LEU E 2 7 ? -41.685 87.643 15.460 1.00 60.37 10 LEU E N 1
ATOM 4571 C CA . LEU E 2 7 ? -41.739 86.476 14.616 1.00 63.60 10 LEU E CA 1
ATOM 4572 C C . LEU E 2 7 ? -42.662 86.768 13.448 1.00 70.15 10 LEU E C 1
ATOM 4573 O O . LEU E 2 7 ? -43.703 87.396 13.621 1.00 71.63 10 LEU E O 1
ATOM 4578 N N . LEU E 2 8 ? -42.251 86.361 12.249 1.00 66.76 11 LEU E N 1
ATOM 4579 C CA . LEU E 2 8 ? -43.041 86.597 11.050 1.00 59.43 11 LEU E CA 1
ATOM 4580 C C . LEU E 2 8 ? -42.959 85.419 10.093 1.00 67.13 11 LEU E C 1
ATOM 4581 O O . LEU E 2 8 ? -41.871 85.011 9.672 1.00 65.96 11 LEU E O 1
ATOM 4586 N N . LYS E 2 9 ? -44.118 84.867 9.754 1.00 69.62 12 LYS E N 1
ATOM 4587 C CA . LYS E 2 9 ? -44.179 83.782 8.787 1.00 61.94 12 LYS E CA 1
ATOM 4588 C C . LYS E 2 9 ? -44.978 84.261 7.592 1.00 61.54 12 LYS E C 1
ATOM 4589 O O . LYS E 2 9 ? -46.041 84.866 7.731 1.00 61.21 12 LYS E O 1
ATOM 4595 N N . SER E 2 10 ? -44.437 84.014 6.411 1.00 71.11 13 SER E N 1
ATOM 4596 C CA . SER E 2 10 ? -45.111 84.377 5.185 1.00 70.15 13 SER E CA 1
ATOM 4597 C C . SER E 2 10 ? -45.438 83.102 4.444 1.00 72.63 13 SER E C 1
ATOM 4598 O O . SER E 2 10 ? -44.549 82.394 3.931 1.00 69.80 13 SER E O 1
ATOM 4601 N N . GLU E 2 11 ? -46.738 82.820 4.416 1.00 73.20 14 GLU E N 1
ATOM 4602 C CA . GLU E 2 11 ? -47.258 81.532 3.974 1.00 74.21 14 GLU E CA 1
ATOM 4603 C C . GLU E 2 11 ? -47.851 81.550 2.562 1.00 72.02 14 GLU E C 1
ATOM 4604 O O . GLU E 2 11 ? -48.667 82.414 2.202 1.00 64.22 14 GLU E O 1
ATOM 4610 N N . CYS E 2 12 ? -47.419 80.574 1.775 1.00 76.27 15 CYS E N 1
ATOM 4611 C CA . CYS E 2 12 ? -47.953 80.378 0.444 1.00 79.05 15 CYS E CA 1
ATOM 4612 C C . CYS E 2 12 ? -48.600 78.993 0.346 1.00 75.32 15 CYS E C 1
ATOM 4613 O O . CYS E 2 12 ? -47.921 77.956 0.459 1.00 72.84 15 CYS E O 1
ATOM 4616 N N . HIS E 2 13 ? -49.916 78.973 0.159 1.00 69.38 16 HIS E N 1
ATOM 4617 C CA . HIS E 2 13 ? -50.625 77.703 0.093 1.00 73.93 16 HIS E CA 1
ATOM 4618 C C . HIS E 2 13 ? -51.118 77.381 -1.304 1.00 79.39 16 HIS E C 1
ATOM 4619 O O . HIS E 2 13 ? -51.925 78.120 -1.867 1.00 78.52 16 HIS E O 1
ATOM 4626 N N . PHE E 2 14 ? -50.634 76.262 -1.850 1.00 86.20 17 PHE E N 1
ATOM 4627 C CA . PHE E 2 14 ? -50.907 75.876 -3.250 1.00 87.45 17 PHE E CA 1
ATOM 4628 C C . PHE E 2 14 ? -51.861 74.681 -3.365 1.00 92.39 17 PHE E C 1
ATOM 4629 O O . PHE E 2 14 ? -51.569 73.585 -2.867 1.00 93.16 17 PHE E O 1
ATOM 4637 N N . PHE E 2 15 ? -52.992 74.897 -4.036 1.00 92.02 18 PHE E N 1
ATOM 4638 C CA . PHE E 2 15 ? -53.979 73.840 -4.255 1.00 101.14 18 PHE E CA 1
ATOM 4639 C C . PHE E 2 15 ? -54.088 73.515 -5.746 1.00 105.23 18 PHE E C 1
ATOM 4640 O O . PHE E 2 15 ? -54.171 74.426 -6.569 1.00 104.08 18 PHE E O 1
ATOM 4648 N N . ASN E 2 16 ? -54.085 72.228 -6.098 1.00 110.36 19 ASN E N 1
ATOM 4649 C CA . ASN E 2 16 ? -54.134 71.838 -7.508 1.00 116.22 19 ASN E CA 1
ATOM 4650 C C . ASN E 2 16 ? -53.003 72.552 -8.247 1.00 111.33 19 ASN E C 1
ATOM 4651 O O . ASN E 2 16 ? -53.256 73.472 -9.021 1.00 110.15 19 ASN E O 1
ATOM 4656 N N . GLY E 2 17 ? -51.758 72.154 -7.999 1.00 106.43 20 GLY E N 1
ATOM 4657 C CA . GLY E 2 17 ? -50.636 72.811 -8.645 1.00 98.55 20 GLY E CA 1
ATOM 4658 C C . GLY E 2 17 ? -50.551 74.255 -8.191 1.00 97.12 20 GLY E C 1
ATOM 4659 O O . GLY E 2 17 ? -50.104 74.499 -7.079 1.00 97.80 20 GLY E O 1
ATOM 4660 N N . THR E 2 18 ? -50.966 75.209 -9.032 1.00 94.59 21 THR E N 1
ATOM 4661 C CA . THR E 2 18 ? -51.083 76.615 -8.608 1.00 88.42 21 THR E CA 1
ATOM 4662 C C . THR E 2 18 ? -52.382 77.261 -9.082 1.00 87.94 21 THR E C 1
ATOM 4663 O O . THR E 2 18 ? -52.452 78.475 -9.282 1.00 80.91 21 THR E O 1
ATOM 4667 N N . GLU E 2 19 ? -53.402 76.428 -9.250 1.00 93.87 22 GLU E N 1
ATOM 4668 C CA . GLU E 2 19 ? -54.753 76.853 -9.621 1.00 98.73 22 GLU E CA 1
ATOM 4669 C C . GLU E 2 19 ? -55.316 77.794 -8.560 1.00 96.65 22 GLU E C 1
ATOM 4670 O O . GLU E 2 19 ? -55.681 78.935 -8.852 1.00 85.47 22 GLU E O 1
ATOM 4676 N N . ARG E 2 20 ? -55.388 77.277 -7.328 1.00 105.55 23 ARG E N 1
ATOM 4677 C CA . ARG E 2 20 ? -55.808 78.010 -6.129 1.00 96.90 23 ARG E CA 1
ATOM 4678 C C . ARG E 2 20 ? -54.588 78.268 -5.236 1.00 85.92 23 ARG E C 1
ATOM 4679 O O . ARG E 2 20 ? -53.942 77.329 -4.752 1.00 78.95 23 ARG E O 1
ATOM 4687 N N . VAL E 2 21 ? -54.258 79.544 -5.049 1.00 78.97 24 VAL E N 1
ATOM 4688 C CA . VAL E 2 21 ? -53.182 79.930 -4.145 1.00 77.05 24 VAL E CA 1
ATOM 4689 C C . VAL E 2 21 ? -53.763 80.848 -3.081 1.00 78.43 24 VAL E C 1
ATOM 4690 O O . VAL E 2 21 ? -54.708 81.611 -3.337 1.00 70.59 24 VAL E O 1
ATOM 4694 N N . ARG E 2 22 ? -53.202 80.738 -1.878 1.00 79.70 25 ARG E N 1
ATOM 4695 C CA . ARG E 2 22 ? -53.631 81.513 -0.718 1.00 74.21 25 ARG E CA 1
ATOM 4696 C C . ARG E 2 22 ? -52.437 81.892 0.158 1.00 69.02 25 ARG E C 1
ATOM 4697 O O . ARG E 2 22 ? -51.546 81.080 0.444 1.00 65.06 25 ARG E O 1
ATOM 4705 N N . PHE E 2 23 ? -52.439 83.152 0.567 1.00 67.01 26 PHE E N 1
ATOM 4706 C CA . PHE E 2 23 ? -51.255 83.812 1.103 1.00 70.02 26 PHE E CA 1
ATOM 4707 C C . PHE E 2 23 ? -51.512 84.387 2.495 1.00 71.73 26 PHE E C 1
ATOM 4708 O O . PHE E 2 23 ? -52.468 85.143 2.707 1.00 72.10 26 PHE E O 1
ATOM 4716 N N . LEU E 2 24 ? -50.659 84.023 3.446 1.00 66.64 27 LEU E N 1
ATOM 4717 C CA . LEU E 2 24 ? -50.813 84.494 4.814 1.00 71.98 27 LEU E CA 1
ATOM 4718 C C . LEU E 2 24 ? -49.564 85.204 5.302 1.00 71.89 27 LEU E C 1
ATOM 4719 O O . LEU E 2 24 ? -48.475 84.627 5.325 1.00 73.45 27 LEU E O 1
ATOM 4724 N N . GLU E 2 25 ? -49.723 86.459 5.695 1.00 63.66 28 GLU E N 1
ATOM 4725 C CA . GLU E 2 25 ? -48.650 87.156 6.369 1.00 62.88 28 GLU E CA 1
ATOM 4726 C C . GLU E 2 25 ? -48.986 87.213 7.864 1.00 71.33 28 GLU E C 1
ATOM 4727 O O . GLU E 2 25 ? -49.989 87.822 8.253 1.00 74.95 28 GLU E O 1
ATOM 4733 N N . ARG E 2 26 ? -48.164 86.578 8.702 1.00 68.90 29 ARG E N 1
ATOM 4734 C CA . ARG E 2 26 ? -48.523 86.391 10.096 1.00 65.64 29 ARG E CA 1
ATOM 4735 C C . ARG E 2 26 ? -47.463 86.958 10.997 1.00 64.58 29 ARG E C 1
ATOM 4736 O O . ARG E 2 26 ? -46.301 86.608 10.874 1.00 61.11 29 ARG E O 1
ATOM 4744 N N . TYR E 2 27 ? -47.880 87.844 11.895 1.00 67.79 30 TYR E N 1
ATOM 4745 C CA . TYR E 2 27 ? -46.989 88.486 12.864 1.00 67.02 30 TYR E CA 1
ATOM 4746 C C . TYR E 2 27 ? -47.188 87.980 14.286 1.00 72.27 30 TYR E C 1
ATOM 4747 O O . TYR E 2 27 ? -48.254 88.181 14.865 1.00 75.35 30 TYR E O 1
ATOM 4756 N N . PHE E 2 28 ? -46.169 87.356 14.866 1.00 73.55 31 PHE E N 1
ATOM 4757 C CA . PHE E 2 28 ? -46.270 86.904 16.251 1.00 70.23 31 PHE E CA 1
ATOM 4758 C C . PHE E 2 28 ? -45.393 87.692 17.220 1.00 71.80 31 PHE E C 1
ATOM 4759 O O . PHE E 2 28 ? -44.436 88.357 16.843 1.00 75.41 31 PHE E O 1
ATOM 4767 N N . HIS E 2 29 ? -45.737 87.588 18.487 1.00 75.02 32 HIS E N 1
ATOM 4768 C CA . HIS E 2 29 ? -44.908 88.067 19.567 1.00 79.21 32 HIS E CA 1
ATOM 4769 C C . HIS E 2 29 ? -44.994 86.996 20.661 1.00 83.14 32 HIS E C 1
ATOM 4770 O O . HIS E 2 29 ? -46.052 86.839 21.300 1.00 85.83 32 HIS E O 1
ATOM 4777 N N . ASN E 2 30 ? -43.926 86.222 20.857 1.00 76.73 33 ASN E N 1
ATOM 4778 C CA . ASN E 2 30 ? -43.930 85.276 21.961 1.00 77.70 33 ASN E CA 1
ATOM 4779 C C . ASN E 2 30 ? -45.053 84.248 21.846 1.00 86.32 33 ASN E C 1
ATOM 4780 O O . ASN E 2 30 ? -45.822 84.079 22.783 1.00 114.54 33 ASN E O 1
ATOM 4785 N N . GLN E 2 31 ? -45.153 83.565 20.716 1.00 86.00 34 GLN E N 1
ATOM 4786 C CA . GLN E 2 31 ? -46.222 82.589 20.486 1.00 89.44 34 GLN E CA 1
ATOM 4787 C C . GLN E 2 31 ? -47.636 83.183 20.455 1.00 82.70 34 GLN E C 1
ATOM 4788 O O . GLN E 2 31 ? -48.609 82.496 20.745 1.00 96.44 34 GLN E O 1
ATOM 4794 N N . GLU E 2 32 ? -47.750 84.451 20.086 1.00 75.85 35 GLU E N 1
ATOM 4795 C CA . GLU E 2 32 ? -49.057 85.075 19.946 1.00 81.56 35 GLU E CA 1
ATOM 4796 C C . GLU E 2 32 ? -49.275 85.904 18.669 1.00 76.15 35 GLU E C 1
ATOM 4797 O O . GLU E 2 32 ? -48.862 87.051 18.582 1.00 77.55 35 GLU E O 1
ATOM 4803 N N . GLU E 2 33 ? -49.966 85.334 17.697 1.00 70.87 36 GLU E N 1
ATOM 4804 C CA . GLU E 2 33 ? -50.287 86.042 16.466 1.00 70.82 36 GLU E CA 1
ATOM 4805 C C . GLU E 2 33 ? -51.201 87.202 16.724 1.00 70.33 36 GLU E C 1
ATOM 4806 O O . GLU E 2 33 ? -52.312 86.984 17.138 1.00 79.84 36 GLU E O 1
ATOM 4812 N N . PHE E 2 34 ? -50.777 88.426 16.460 1.00 66.55 37 PHE E N 1
ATOM 4813 C CA . PHE E 2 34 ? -51.668 89.539 16.747 1.00 73.97 37 PHE E CA 1
ATOM 4814 C C . PHE E 2 34 ? -52.351 90.174 15.555 1.00 79.33 37 PHE E C 1
ATOM 4815 O O . PHE E 2 34 ? -53.364 90.863 15.715 1.00 74.27 37 PHE E O 1
ATOM 4823 N N . VAL E 2 35 ? -51.784 89.948 14.371 1.00 84.23 38 VAL E N 1
ATOM 4824 C CA . VAL E 2 35 ? -52.318 90.479 13.115 1.00 76.29 38 VAL E CA 1
ATOM 4825 C C . VAL E 2 35 ? -51.752 89.724 11.915 1.00 72.77 38 VAL E C 1
ATOM 4826 O O . VAL E 2 35 ? -50.575 89.375 11.879 1.00 69.77 38 VAL E O 1
ATOM 4830 N N . ARG E 2 36 ? -52.616 89.453 10.948 1.00 79.45 39 ARG E N 1
ATOM 4831 C CA . ARG E 2 36 ? -52.234 88.745 9.736 1.00 75.70 39 ARG E CA 1
ATOM 4832 C C . ARG E 2 36 ? -52.891 89.388 8.516 1.00 74.90 39 ARG E C 1
ATOM 4833 O O . ARG E 2 36 ? -53.918 90.071 8.621 1.00 76.57 39 ARG E O 1
ATOM 4841 N N . PHE E 2 37 ? -52.285 89.184 7.355 1.00 71.32 40 PHE E N 1
ATOM 4842 C CA . PHE E 2 37 ? -52.965 89.494 6.125 1.00 70.22 40 PHE E CA 1
ATOM 4843 C C . PHE E 2 37 ? -53.300 88.185 5.445 1.00 75.25 40 PHE E C 1
ATOM 4844 O O . PHE E 2 37 ? -52.421 87.330 5.252 1.00 69.66 40 PHE E O 1
ATOM 4852 N N . ASP E 2 38 ? -54.582 88.027 5.106 1.00 82.22 41 ASP E N 1
ATOM 4853 C CA . ASP E 2 38 ? -55.070 86.835 4.409 1.00 85.98 41 ASP E CA 1
ATOM 4854 C C . ASP E 2 38 ? -55.507 87.202 2.994 1.00 84.16 41 ASP E C 1
ATOM 4855 O O . ASP E 2 38 ? -56.498 87.929 2.815 1.00 82.65 41 ASP E O 1
ATOM 4860 N N . SER E 2 39 ? -54.765 86.700 1.999 1.00 80.60 42 SER E N 1
ATOM 4861 C CA . SER E 2 39 ? -55.097 86.926 0.591 1.00 84.93 42 SER E CA 1
ATOM 4862 C C . SER E 2 39 ? -56.580 86.619 0.305 1.00 85.88 42 SER E C 1
ATOM 4863 O O . SER E 2 39 ? -57.194 87.243 -0.568 1.00 80.67 42 SER E O 1
ATOM 4866 N N . ASP E 2 40 ? -57.144 85.670 1.057 1.00 86.71 43 ASP E N 1
ATOM 4867 C CA . ASP E 2 40 ? -58.552 85.304 0.935 1.00 79.76 43 ASP E CA 1
ATOM 4868 C C . ASP E 2 40 ? -59.456 86.370 1.514 1.00 75.67 43 ASP E C 1
ATOM 4869 O O . ASP E 2 40 ? -60.660 86.267 1.379 1.00 70.95 43 ASP E O 1
ATOM 4874 N N . VAL E 2 41 ? -58.881 87.379 2.162 1.00 75.85 44 VAL E N 1
ATOM 4875 C CA . VAL E 2 41 ? -59.675 88.359 2.888 1.00 79.88 44 VAL E CA 1
ATOM 4876 C C . VAL E 2 41 ? -59.560 89.750 2.300 1.00 82.99 44 VAL E C 1
ATOM 4877 O O . VAL E 2 41 ? -60.529 90.510 2.273 1.00 91.82 44 VAL E O 1
ATOM 4881 N N . GLY E 2 42 ? -58.368 90.098 1.845 1.00 79.42 45 GLY E N 1
ATOM 4882 C CA . GLY E 2 42 ? -58.192 91.387 1.215 1.00 81.66 45 GLY E CA 1
ATOM 4883 C C . GLY E 2 42 ? -57.527 92.455 2.059 1.00 83.20 45 GLY E C 1
ATOM 4884 O O . GLY E 2 42 ? -56.677 93.184 1.561 1.00 89.07 45 GLY E O 1
ATOM 4885 N N . GLU E 2 43 ? -57.905 92.573 3.325 1.00 81.38 46 GLU E N 1
ATOM 4886 C CA . GLU E 2 43 ? -57.253 93.552 4.192 1.00 82.32 46 GLU E CA 1
ATOM 4887 C C . GLU E 2 43 ? -56.581 92.916 5.411 1.00 85.90 46 GLU E C 1
ATOM 4888 O O . GLU E 2 43 ? -56.740 91.721 5.694 1.00 82.71 46 GLU E O 1
ATOM 4894 N N . TYR E 2 44 ? -55.811 93.731 6.123 1.00 87.17 47 TYR E N 1
ATOM 4895 C CA . TYR E 2 44 ? -55.149 93.285 7.339 1.00 85.38 47 TYR E CA 1
ATOM 4896 C C . TYR E 2 44 ? -56.208 93.080 8.387 1.00 87.09 47 TYR E C 1
ATOM 4897 O O . TYR E 2 44 ? -57.025 93.975 8.610 1.00 87.00 47 TYR E O 1
ATOM 4906 N N . ARG E 2 45 ? -56.217 91.899 9.004 1.00 88.70 48 ARG E N 1
ATOM 4907 C CA . ARG E 2 45 ? -57.184 91.601 10.056 1.00 92.66 48 ARG E CA 1
ATOM 4908 C C . ARG E 2 45 ? -56.456 91.369 11.373 1.00 96.71 48 ARG E C 1
ATOM 4909 O O . ARG E 2 45 ? -55.410 90.707 11.387 1.00 92.45 48 ARG E O 1
ATOM 4917 N N . ALA E 2 46 ? -57.002 91.919 12.466 1.00 96.48 49 ALA E N 1
ATOM 4918 C CA . ALA E 2 46 ? -56.413 91.767 13.804 1.00 94.94 49 ALA E CA 1
ATOM 4919 C C . ALA E 2 46 ? -56.841 90.452 14.464 1.00 95.68 49 ALA E C 1
ATOM 4920 O O . ALA E 2 46 ? -58.025 90.121 14.477 1.00 100.03 49 ALA E O 1
ATOM 4922 N N . VAL E 2 47 ? -55.879 89.699 14.999 1.00 91.42 50 VAL E N 1
ATOM 4923 C CA . VAL E 2 47 ? -56.184 88.395 15.596 1.00 92.30 50 VAL E CA 1
ATOM 4924 C C . VAL E 2 47 ? -56.473 88.476 17.080 1.00 92.17 50 VAL E C 1
ATOM 4925 O O . VAL E 2 47 ? -57.291 87.732 17.587 1.00 98.73 50 VAL E O 1
ATOM 4929 N N . THR E 2 48 ? -55.771 89.355 17.779 1.00 90.08 51 THR E N 1
ATOM 4930 C CA . THR E 2 48 ? -56.029 89.587 19.185 1.00 85.71 51 THR E CA 1
ATOM 4931 C C . THR E 2 48 ? -56.164 91.078 19.321 1.00 94.38 51 THR E C 1
ATOM 4932 O O . THR E 2 48 ? -55.626 91.810 18.508 1.00 96.89 51 THR E O 1
ATOM 4936 N N . GLU E 2 49 ? -56.880 91.532 20.343 1.00 100.39 52 GLU E N 1
ATOM 4937 C CA . GLU E 2 49 ? -57.107 92.961 20.538 1.00 107.01 52 GLU E CA 1
ATOM 4938 C C . GLU E 2 49 ? -55.785 93.741 20.697 1.00 101.89 52 GLU E C 1
ATOM 4939 O O . GLU E 2 49 ? -55.758 94.974 20.738 1.00 101.88 52 GLU E O 1
ATOM 4945 N N . LEU E 2 50 ? -54.678 93.017 20.743 1.00 99.77 53 LEU E N 1
ATOM 4946 C CA . LEU E 2 50 ? -53.371 93.665 20.795 1.00 103.35 53 LEU E CA 1
ATOM 4947 C C . LEU E 2 50 ? -52.953 94.195 19.416 1.00 100.92 53 LEU E C 1
ATOM 4948 O O . LEU E 2 50 ? -52.184 95.161 19.305 1.00 96.47 53 LEU E O 1
ATOM 4953 N N . GLY E 2 51 ? -53.476 93.559 18.371 1.00 94.52 54 GLY E N 1
ATOM 4954 C CA . GLY E 2 51 ? -53.143 93.924 17.013 1.00 85.54 54 GLY E CA 1
ATOM 4955 C C . GLY E 2 51 ? -54.225 94.734 16.332 1.00 88.68 54 GLY E C 1
ATOM 4956 O O . GLY E 2 51 ? -54.120 95.028 15.152 1.00 95.24 54 GLY E O 1
ATOM 4957 N N . ARG E 2 52 ? -55.267 95.110 17.058 1.00 91.89 55 ARG E N 1
ATOM 4958 C CA . ARG E 2 52 ? -56.373 95.830 16.435 1.00 98.06 55 ARG E CA 1
ATOM 4959 C C . ARG E 2 52 ? -55.996 97.246 16.015 1.00 99.82 55 ARG E C 1
ATOM 4960 O O . ARG E 2 52 ? -56.487 97.735 15.001 1.00 98.12 55 ARG E O 1
ATOM 4968 N N . PRO E 2 53 ? -55.138 97.920 16.798 1.00 97.95 56 PRO E N 1
ATOM 4969 C CA . PRO E 2 53 ? -54.748 99.290 16.442 1.00 92.33 56 PRO E CA 1
ATOM 4970 C C . PRO E 2 53 ? -53.734 99.309 15.296 1.00 93.43 56 PRO E C 1
ATOM 4971 O O . PRO E 2 53 ? -53.642 100.289 14.549 1.00 89.91 56 PRO E O 1
ATOM 4975 N N . VAL E 2 54 ? -52.979 98.219 15.181 1.00 93.72 57 VAL E N 1
ATOM 4976 C CA . VAL E 2 54 ? -52.047 98.003 14.084 1.00 82.60 57 VAL E CA 1
ATOM 4977 C C . VAL E 2 54 ? -52.790 97.780 12.763 1.00 82.94 57 VAL E C 1
ATOM 4978 O O . VAL E 2 54 ? -52.537 98.477 11.788 1.00 86.24 57 VAL E O 1
ATOM 4982 N N . ALA E 2 55 ? -53.723 96.836 12.723 1.00 79.03 58 ALA E N 1
ATOM 4983 C CA . ALA E 2 55 ? -54.469 96.577 11.495 1.00 77.83 58 ALA E CA 1
ATOM 4984 C C . ALA E 2 55 ? -55.387 97.725 11.038 1.00 85.88 58 ALA E C 1
ATOM 4985 O O . ALA E 2 55 ? -55.797 97.771 9.884 1.00 86.82 58 ALA E O 1
ATOM 4987 N N . GLU E 2 56 ? -55.722 98.642 11.940 1.00 92.71 59 GLU E N 1
ATOM 4988 C CA . GLU E 2 56 ? -56.533 99.803 11.569 1.00 97.61 59 GLU E CA 1
ATOM 4989 C C . GLU E 2 56 ? -55.658 100.887 10.982 1.00 93.65 59 GLU E C 1
ATOM 4990 O O . GLU E 2 56 ? -56.123 101.680 10.166 1.00 97.02 59 GLU E O 1
ATOM 4996 N N . SER E 2 57 ? -54.397 100.929 11.411 1.00 93.94 60 SER E N 1
ATOM 4997 C CA . SER E 2 57 ? -53.405 101.835 10.833 1.00 92.54 60 SER E CA 1
ATOM 4998 C C . SER E 2 57 ? -53.009 101.378 9.439 1.00 92.89 60 SER E C 1
ATOM 4999 O O . SER E 2 57 ? -52.834 102.186 8.539 1.00 98.12 60 SER E O 1
ATOM 5002 N N . TRP E 2 58 ? -52.877 100.070 9.271 1.00 90.38 61 TRP E N 1
ATOM 5003 C CA . TRP E 2 58 ? -52.361 99.511 8.040 1.00 82.75 61 TRP E CA 1
ATOM 5004 C C . TRP E 2 58 ? -53.350 99.537 6.890 1.00 85.18 61 TRP E C 1
ATOM 5005 O O . TRP E 2 58 ? -52.940 99.609 5.740 1.00 95.87 61 TRP E O 1
ATOM 5016 N N . ASN E 2 59 ? -54.644 99.476 7.172 1.00 85.23 62 ASN E N 1
ATOM 5017 C CA . ASN E 2 59 ? -55.611 99.445 6.083 1.00 89.50 62 ASN E CA 1
ATOM 5018 C C . ASN E 2 59 ? -55.996 100.847 5.661 1.00 89.99 62 ASN E C 1
ATOM 5019 O O . ASN E 2 59 ? -56.744 101.032 4.696 1.00 88.31 62 ASN E O 1
ATOM 5024 N N . SER E 2 60 ? -55.469 101.829 6.386 1.00 86.69 63 SER E N 1
ATOM 5025 C CA . SER E 2 60 ? -55.690 103.229 6.050 1.00 94.34 63 SER E CA 1
ATOM 5026 C C . SER E 2 60 ? -54.842 103.598 4.833 1.00 102.67 63 SER E C 1
ATOM 5027 O O . SER E 2 60 ? -55.298 104.296 3.920 1.00 102.09 63 SER E O 1
ATOM 5030 N N . GLN E 2 61 ? -53.606 103.106 4.830 1.00 102.07 64 GLN E N 1
ATOM 5031 C CA . GLN E 2 61 ? -52.705 103.228 3.687 1.00 96.65 64 GLN E CA 1
ATOM 5032 C C . GLN E 2 61 ? -53.186 102.298 2.572 1.00 96.67 64 GLN E C 1
ATOM 5033 O O . GLN E 2 61 ? -52.875 101.093 2.580 1.00 87.00 64 GLN E O 1
ATOM 5039 N N . LYS E 2 62 ? -53.934 102.860 1.619 1.00 102.13 65 LYS E N 1
ATOM 5040 C CA . LYS E 2 62 ? -54.520 102.081 0.533 1.00 101.46 65 LYS E CA 1
ATOM 5041 C C . LYS E 2 62 ? -53.450 101.582 -0.456 1.00 98.93 65 LYS E C 1
ATOM 5042 O O . LYS E 2 62 ? -53.666 100.610 -1.191 1.00 93.99 65 LYS E O 1
ATOM 5048 N N . ASP E 2 63 ? -52.293 102.241 -0.461 1.00 98.69 66 ASP E N 1
ATOM 5049 C CA . ASP E 2 63 ? -51.164 101.797 -1.273 1.00 92.85 66 ASP E CA 1
ATOM 5050 C C . ASP E 2 63 ? -50.703 100.396 -0.873 1.00 89.54 66 ASP E C 1
ATOM 5051 O O . ASP E 2 63 ? -50.608 99.493 -1.704 1.00 83.95 66 ASP E O 1
ATOM 5056 N N . LEU E 2 64 ? -50.444 100.242 0.425 1.00 99.39 67 LEU E N 1
ATOM 5057 C CA . LEU E 2 64 ? -50.052 98.978 1.076 1.00 91.96 67 LEU E CA 1
ATOM 5058 C C . LEU E 2 64 ? -50.936 97.801 0.678 1.00 80.79 67 LEU E C 1
ATOM 5059 O O . LEU E 2 64 ? -50.461 96.722 0.336 1.00 71.14 67 LEU E O 1
ATOM 5064 N N . LEU E 2 65 ? -52.239 98.012 0.763 1.00 86.93 68 LEU E N 1
ATOM 5065 C CA . LEU E 2 65 ? -53.182 96.958 0.470 1.00 89.29 68 LEU E CA 1
ATOM 5066 C C . LEU E 2 65 ? -52.948 96.406 -0.935 1.00 87.62 68 LEU E C 1
ATOM 5067 O O . LEU E 2 65 ? -52.525 95.251 -1.101 1.00 82.22 68 LEU E O 1
ATOM 5072 N N . GLU E 2 66 ? -53.212 97.246 -1.933 1.00 90.91 69 GLU E N 1
ATOM 5073 C CA . GLU E 2 66 ? -53.114 96.858 -3.331 1.00 88.09 69 GLU E CA 1
ATOM 5074 C C . GLU E 2 66 ? -51.927 95.947 -3.540 1.00 84.83 69 GLU E C 1
ATOM 5075 O O . GLU E 2 66 ? -52.015 94.909 -4.198 1.00 79.08 69 GLU E O 1
ATOM 5081 N N . GLN E 2 67 ? -50.816 96.347 -2.940 1.00 84.68 70 GLN E N 1
ATOM 5082 C CA . GLN E 2 67 ? -49.538 95.684 -3.130 1.00 77.05 70 GLN E CA 1
ATOM 5083 C C . GLN E 2 67 ? -49.491 94.307 -2.499 1.00 77.27 70 GLN E C 1
ATOM 5084 O O . GLN E 2 67 ? -49.103 93.319 -3.146 1.00 69.64 70 GLN E O 1
ATOM 5090 N N . LYS E 2 68 ? -49.883 94.263 -1.227 1.00 76.06 71 LYS E N 1
ATOM 5091 C CA . LYS E 2 68 ? -49.927 93.023 -0.494 1.00 71.13 71 LYS E CA 1
ATOM 5092 C C . LYS E 2 68 ? -50.884 92.074 -1.209 1.00 76.74 71 LYS E C 1
ATOM 5093 O O . LYS E 2 68 ? -50.657 90.857 -1.252 1.00 74.46 71 LYS E O 1
ATOM 5099 N N . ARG E 2 69 ? -51.931 92.633 -1.812 1.00 77.26 72 ARG E N 1
ATOM 5100 C CA . ARG E 2 69 ? -52.940 91.806 -2.451 1.00 76.37 72 ARG E CA 1
ATOM 5101 C C . ARG E 2 69 ? -52.295 90.870 -3.455 1.00 79.51 72 ARG E C 1
ATOM 5102 O O . ARG E 2 69 ? -52.528 89.654 -3.432 1.00 82.42 72 ARG E O 1
ATOM 5110 N N . GLY E 2 70 ? -51.438 91.435 -4.293 1.00 75.90 73 GLY E N 1
ATOM 5111 C CA . GLY E 2 70 ? -50.814 90.675 -5.361 1.00 76.54 73 GLY E CA 1
ATOM 5112 C C . GLY E 2 70 ? -49.581 89.860 -4.994 1.00 79.40 73 GLY E C 1
ATOM 5113 O O . GLY E 2 70 ? -48.727 89.629 -5.847 1.00 81.93 73 GLY E O 1
ATOM 5114 N N . GLN E 2 71 ? -49.473 89.408 -3.749 1.00 80.38 74 GLN E N 1
ATOM 5115 C CA . GLN E 2 71 ? -48.376 88.524 -3.405 1.00 77.61 74 GLN E CA 1
ATOM 5116 C C . GLN E 2 71 ? -48.679 87.102 -3.837 1.00 74.44 74 GLN E C 1
ATOM 5117 O O . GLN E 2 71 ? -47.781 86.328 -4.153 1.00 70.98 74 GLN E O 1
ATOM 5123 N N . VAL E 2 72 ? -49.955 86.756 -3.838 1.00 78.94 75 VAL E N 1
ATOM 5124 C CA . VAL E 2 72 ? -50.378 85.445 -4.310 1.00 80.55 75 VAL E CA 1
ATOM 5125 C C . VAL E 2 72 ? -49.839 85.159 -5.702 1.00 79.00 75 VAL E C 1
ATOM 5126 O O . VAL E 2 72 ? -49.574 84.012 -6.056 1.00 76.71 75 VAL E O 1
ATOM 5130 N N . ASP E 2 73 ? -49.683 86.231 -6.477 1.00 85.77 76 ASP E N 1
ATOM 5131 C CA . ASP E 2 73 ? -49.125 86.197 -7.838 1.00 85.43 76 ASP E CA 1
ATOM 5132 C C . ASP E 2 73 ? -47.604 86.492 -7.833 1.00 84.66 76 ASP E C 1
ATOM 5133 O O . ASP E 2 73 ? -46.786 85.615 -8.148 1.00 76.32 76 ASP E O 1
ATOM 5138 N N . ASN E 2 74 ? -47.256 87.731 -7.463 1.00 87.84 77 ASN E N 1
ATOM 5139 C CA . ASN E 2 74 ? -45.876 88.229 -7.412 1.00 85.45 77 ASN E CA 1
ATOM 5140 C C . ASN E 2 74 ? -44.935 87.408 -6.543 1.00 82.37 77 ASN E C 1
ATOM 5141 O O . ASN E 2 74 ? -43.751 87.324 -6.835 1.00 76.94 77 ASN E O 1
ATOM 5146 N N . TYR E 2 75 ? -45.461 86.836 -5.461 1.00 78.09 78 TYR E N 1
ATOM 5147 C CA . TYR E 2 75 ? -44.640 86.244 -4.416 1.00 71.73 78 TYR E CA 1
ATOM 5148 C C . TYR E 2 75 ? -44.788 84.750 -4.420 1.00 66.56 78 TYR E C 1
ATOM 5149 O O . TYR E 2 75 ? -43.818 84.009 -4.417 1.00 60.84 78 TYR E O 1
ATOM 5158 N N . CYS E 2 76 ? -46.029 84.317 -4.449 1.00 69.24 79 CYS E N 1
ATOM 5159 C CA . CYS E 2 76 ? -46.341 82.921 -4.254 1.00 74.29 79 CYS E CA 1
ATOM 5160 C C . CYS E 2 76 ? -46.119 82.092 -5.504 1.00 70.94 79 CYS E C 1
ATOM 5161 O O . CYS E 2 76 ? -45.272 81.184 -5.494 1.00 67.38 79 CYS E O 1
ATOM 5164 N N . ARG E 2 77 ? -46.881 82.386 -6.558 1.00 69.61 80 ARG E N 1
ATOM 5165 C CA . ARG E 2 77 ? -46.741 81.644 -7.791 1.00 71.96 80 ARG E CA 1
ATOM 5166 C C . ARG E 2 77 ? -45.299 81.744 -8.297 1.00 73.90 80 ARG E C 1
ATOM 5167 O O . ARG E 2 77 ? -44.686 80.749 -8.739 1.00 71.31 80 ARG E O 1
ATOM 5175 N N . HIS E 2 78 ? -44.769 82.959 -8.196 1.00 72.17 81 HIS E N 1
ATOM 5176 C CA . HIS E 2 78 ? -43.409 83.247 -8.594 1.00 71.33 81 HIS E CA 1
ATOM 5177 C C . HIS E 2 78 ? -42.352 82.331 -7.975 1.00 70.86 81 HIS E C 1
ATOM 5178 O O . HIS E 2 78 ? -41.485 81.807 -8.691 1.00 70.37 81 HIS E O 1
ATOM 5185 N N . ASN E 2 79 ? -42.408 82.177 -6.646 1.00 70.19 82 ASN E N 1
ATOM 5186 C CA . ASN E 2 79 ? -41.452 81.360 -5.902 1.00 63.39 82 ASN E CA 1
ATOM 5187 C C . ASN E 2 79 ? -41.641 79.875 -6.171 1.00 65.18 82 ASN E C 1
ATOM 5188 O O . ASN E 2 79 ? -40.678 79.103 -6.203 1.00 62.38 82 ASN E O 1
ATOM 5193 N N . TYR E 2 80 ? -42.900 79.491 -6.362 1.00 68.94 83 TYR E N 1
ATOM 5194 C CA . TYR E 2 80 ? -43.249 78.134 -6.754 1.00 72.86 83 TYR E CA 1
ATOM 5195 C C . TYR E 2 80 ? -42.527 77.813 -8.046 1.00 69.72 83 TYR E C 1
ATOM 5196 O O . TYR E 2 80 ? -41.746 76.850 -8.126 1.00 65.75 83 TYR E O 1
ATOM 5205 N N . GLY E 2 81 ? -42.791 78.647 -9.051 1.00 69.90 84 GLY E N 1
ATOM 5206 C CA . GLY E 2 81 ? -42.205 78.483 -10.366 1.00 76.41 84 GLY E CA 1
ATOM 5207 C C . GLY E 2 81 ? -40.704 78.291 -10.299 1.00 76.74 84 GLY E C 1
ATOM 5208 O O . GLY E 2 81 ? -40.154 77.370 -10.911 1.00 79.52 84 GLY E O 1
ATOM 5209 N N . VAL E 2 82 ? -40.042 79.166 -9.550 1.00 72.52 85 VAL E N 1
ATOM 5210 C CA . VAL E 2 82 ? -38.599 79.112 -9.417 1.00 73.14 85 VAL E CA 1
ATOM 5211 C C . VAL E 2 82 ? -38.138 77.749 -8.921 1.00 77.73 85 VAL E C 1
ATOM 5212 O O . VAL E 2 82 ? -37.294 77.102 -9.547 1.00 74.94 85 VAL E O 1
ATOM 5216 N N . VAL E 2 83 ? -38.732 77.311 -7.812 1.00 77.78 86 VAL E N 1
ATOM 5217 C CA . VAL E 2 83 ? -38.233 76.167 -7.043 1.00 75.14 86 VAL E CA 1
ATOM 5218 C C . VAL E 2 83 ? -38.904 74.823 -7.319 1.00 75.34 86 VAL E C 1
ATOM 5219 O O . VAL E 2 83 ? -38.402 73.788 -6.881 1.00 74.40 86 VAL E O 1
ATOM 5223 N N . GLU E 2 84 ? -40.035 74.836 -8.019 1.00 73.83 87 GLU E N 1
ATOM 5224 C CA . GLU E 2 84 ? -40.724 73.596 -8.349 1.00 76.93 87 GLU E CA 1
ATOM 5225 C C . GLU E 2 84 ? -39.734 72.660 -9.020 1.00 79.60 87 GLU E C 1
ATOM 5226 O O . GLU E 2 84 ? -39.806 71.438 -8.901 1.00 75.56 87 GLU E O 1
ATOM 5232 N N . SER E 2 85 ? -38.800 73.269 -9.730 1.00 79.02 88 SER E N 1
ATOM 5233 C CA . SER E 2 85 ? -37.795 72.546 -10.481 1.00 78.04 88 SER E CA 1
ATOM 5234 C C . SER E 2 85 ? -37.022 71.468 -9.665 1.00 80.25 88 SER E C 1
ATOM 5235 O O . SER E 2 85 ? -36.519 70.499 -10.247 1.00 80.49 88 SER E O 1
ATOM 5238 N N . PHE E 2 86 ? -36.952 71.623 -8.334 1.00 73.80 89 PHE E N 1
ATOM 5239 C CA . PHE E 2 86 ? -36.083 70.782 -7.486 1.00 76.66 89 PHE E CA 1
ATOM 5240 C C . PHE E 2 86 ? -36.670 70.473 -6.119 1.00 78.27 89 PHE E C 1
ATOM 5241 O O . PHE E 2 86 ? -35.999 69.922 -5.241 1.00 70.44 89 PHE E O 1
ATOM 5249 N N . THR E 2 87 ? -37.922 70.857 -5.943 1.00 81.62 90 THR E N 1
ATOM 5250 C CA . THR E 2 87 ? -38.636 70.594 -4.712 1.00 83.23 90 THR E CA 1
ATOM 5251 C C . THR E 2 87 ? -39.860 69.753 -5.024 1.00 85.20 90 THR E C 1
ATOM 5252 O O . THR E 2 87 ? -39.918 68.579 -4.671 1.00 88.49 90 THR E O 1
ATOM 5256 N N . VAL E 2 88 ? -40.832 70.353 -5.700 1.00 78.09 91 VAL E N 1
ATOM 5257 C CA . VAL E 2 88 ? -42.009 69.623 -6.128 1.00 75.91 91 VAL E CA 1
ATOM 5258 C C . VAL E 2 88 ? -41.604 68.370 -6.886 1.00 84.12 91 VAL E C 1
ATOM 5259 O O . VAL E 2 88 ? -42.001 67.255 -6.551 1.00 86.00 91 VAL E O 1
ATOM 5263 N N . GLN E 2 89 ? -40.800 68.559 -7.923 1.00 88.64 92 GLN E N 1
ATOM 5264 C CA . GLN E 2 89 ? -40.431 67.460 -8.815 1.00 92.68 92 GLN E CA 1
ATOM 5265 C C . GLN E 2 89 ? -39.214 66.722 -8.303 1.00 90.68 92 GLN E C 1
ATOM 5266 O O . GLN E 2 89 ? -38.403 66.245 -9.102 1.00 103.55 92 GLN E O 1
ATOM 5272 N N . ARG E 2 90 ? -39.085 66.635 -6.983 1.00 86.95 93 ARG E N 1
ATOM 5273 C CA . ARG E 2 90 ? -37.957 65.920 -6.414 1.00 91.66 93 ARG E CA 1
ATOM 5274 C C . ARG E 2 90 ? -38.405 64.531 -5.998 1.00 92.39 93 ARG E C 1
ATOM 5275 O O . ARG E 2 90 ? -39.307 64.398 -5.190 1.00 93.90 93 ARG E O 1
ATOM 5283 N N . ARG E 2 91 ? -37.792 63.504 -6.575 1.00 91.69 94 ARG E N 1
ATOM 5284 C CA . ARG E 2 91 ? -38.048 62.132 -6.165 1.00 87.58 94 ARG E CA 1
ATOM 5285 C C . ARG E 2 91 ? -36.745 61.408 -5.911 1.00 87.92 94 ARG E C 1
ATOM 5286 O O . ARG E 2 91 ? -35.954 61.221 -6.822 1.00 96.01 94 ARG E O 1
ATOM 5294 N N . VAL E 2 92 ? -36.515 60.998 -4.675 1.00 85.25 95 VAL E N 1
ATOM 5295 C CA . VAL E 2 92 ? -35.425 60.079 -4.384 1.00 92.57 95 VAL E CA 1
ATOM 5296 C C . VAL E 2 92 ? -36.055 58.775 -3.926 1.00 99.12 95 VAL E C 1
ATOM 5297 O O . VAL E 2 92 ? -36.790 58.756 -2.944 1.00 104.88 95 VAL E O 1
ATOM 5301 N N . HIS E 2 93 ? -35.798 57.679 -4.622 1.00 102.36 96 HIS E N 1
ATOM 5302 C CA . HIS E 2 93 ? -36.507 56.460 -4.247 1.00 109.28 96 HIS E CA 1
ATOM 5303 C C . HIS E 2 93 ? -35.872 55.690 -3.070 1.00 107.37 96 HIS E C 1
ATOM 5304 O O . HIS E 2 93 ? -34.650 55.728 -2.861 1.00 105.34 96 HIS E O 1
ATOM 5311 N N . PRO E 2 94 ? -36.733 55.037 -2.272 1.00 102.47 97 PRO E N 1
ATOM 5312 C CA . PRO E 2 94 ? -36.420 54.399 -0.999 1.00 96.91 97 PRO E CA 1
ATOM 5313 C C . PRO E 2 94 ? -35.266 53.424 -1.052 1.00 102.98 97 PRO E C 1
ATOM 5314 O O . PRO E 2 94 ? -34.910 52.918 -2.107 1.00 109.94 97 PRO E O 1
ATOM 5318 N N . GLN E 2 95 ? -34.693 53.168 0.115 1.00 101.59 98 GLN E N 1
ATOM 5319 C CA . GLN E 2 95 ? -33.656 52.169 0.278 1.00 109.94 98 GLN E CA 1
ATOM 5320 C C . GLN E 2 95 ? -34.187 51.118 1.252 1.00 110.62 98 GLN E C 1
ATOM 5321 O O . GLN E 2 95 ? -34.052 51.274 2.463 1.00 117.28 98 GLN E O 1
ATOM 5327 N N . VAL E 2 96 ? -34.800 50.058 0.732 1.00 105.32 99 VAL E N 1
ATOM 5328 C CA . VAL E 2 96 ? -35.488 49.095 1.593 1.00 107.08 99 VAL E CA 1
ATOM 5329 C C . VAL E 2 96 ? -34.655 47.888 2.017 1.00 111.89 99 VAL E C 1
ATOM 5330 O O . VAL E 2 96 ? -33.974 47.276 1.206 1.00 120.70 99 VAL E O 1
ATOM 5334 N N . THR E 2 97 ? -34.738 47.537 3.295 1.00 112.99 100 THR E N 1
ATOM 5335 C CA . THR E 2 97 ? -34.021 46.388 3.830 1.00 118.15 100 THR E CA 1
ATOM 5336 C C . THR E 2 97 ? -34.816 45.724 4.942 1.00 121.59 100 THR E C 1
ATOM 5337 O O . THR E 2 97 ? -35.263 46.388 5.872 1.00 130.99 100 THR E O 1
ATOM 5341 N N . VAL E 2 98 ? -34.989 44.413 4.851 1.00 122.63 101 VAL E N 1
ATOM 5342 C CA . VAL E 2 98 ? -35.739 43.699 5.870 1.00 118.88 101 VAL E CA 1
ATOM 5343 C C . VAL E 2 98 ? -34.811 42.920 6.784 1.00 120.41 101 VAL E C 1
ATOM 5344 O O . VAL E 2 98 ? -33.780 42.416 6.346 1.00 126.41 101 VAL E O 1
ATOM 5348 N N . TYR E 2 99 ? -35.181 42.843 8.058 1.00 120.12 102 TYR E N 1
ATOM 5349 C CA . TYR E 2 99 ? -34.376 42.158 9.059 1.00 124.32 102 TYR E CA 1
ATOM 5350 C C . TYR E 2 99 ? -35.151 42.047 10.368 1.00 125.44 102 TYR E C 1
ATOM 5351 O O . TYR E 2 99 ? -35.946 42.924 10.701 1.00 126.55 102 TYR E O 1
ATOM 5360 N N . PRO E 2 100 ? -34.922 40.966 11.122 1.00 126.76 103 PRO E N 1
ATOM 5361 C CA . PRO E 2 100 ? -35.641 40.811 12.380 1.00 125.69 103 PRO E CA 1
ATOM 5362 C C . PRO E 2 100 ? -34.849 41.430 13.515 1.00 128.69 103 PRO E C 1
ATOM 5363 O O . PRO E 2 100 ? -33.647 41.176 13.608 1.00 128.03 103 PRO E O 1
ATOM 5367 N N . ALA E 2 101 ? -35.499 42.237 14.351 1.00 128.75 104 ALA E N 1
ATOM 5368 C CA . ALA E 2 101 ? -34.853 42.717 15.566 1.00 127.50 104 ALA E CA 1
ATOM 5369 C C . ALA E 2 101 ? -34.579 41.535 16.491 1.00 125.94 104 ALA E C 1
ATOM 5370 O O . ALA E 2 101 ? -35.231 40.486 16.393 1.00 125.48 104 ALA E O 1
ATOM 5372 N N . LYS E 2 102 ? -33.603 41.700 17.374 1.00 126.38 105 LYS E N 1
ATOM 5373 C CA . LYS E 2 102 ? -33.280 40.657 18.338 1.00 134.33 105 LYS E CA 1
ATOM 5374 C C . LYS E 2 102 ? -33.571 41.111 19.765 1.00 132.81 105 LYS E C 1
ATOM 5375 O O . LYS E 2 102 ? -34.241 40.410 20.527 1.00 127.95 105 LYS E O 1
ATOM 5381 N N . LEU E 2 111 ? -38.632 39.312 15.878 1.00 123.94 114 LEU E N 1
ATOM 5382 C CA . LEU E 2 111 ? -39.840 39.899 15.298 1.00 129.84 114 LEU E CA 1
ATOM 5383 C C . LEU E 2 111 ? -39.546 41.002 14.241 1.00 135.70 114 LEU E C 1
ATOM 5384 O O . LEU E 2 111 ? -38.736 41.904 14.489 1.00 135.26 114 LEU E O 1
ATOM 5389 N N . LEU E 2 112 ? -40.229 40.923 13.084 1.00 129.77 115 LEU E N 1
ATOM 5390 C CA . LEU E 2 112 ? -39.723 41.426 11.776 1.00 124.71 115 LEU E CA 1
ATOM 5391 C C . LEU E 2 112 ? -39.832 42.908 11.437 1.00 124.72 115 LEU E C 1
ATOM 5392 O O . LEU E 2 112 ? -40.929 43.460 11.392 1.00 122.44 115 LEU E O 1
ATOM 5397 N N . VAL E 2 113 ? -38.691 43.521 11.122 1.00 124.30 116 VAL E N 1
ATOM 5398 C CA . VAL E 2 113 ? -38.637 44.929 10.721 1.00 115.71 116 VAL E CA 1
ATOM 5399 C C . VAL E 2 113 ? -38.615 45.101 9.212 1.00 105.76 116 VAL E C 1
ATOM 5400 O O . VAL E 2 113 ? -38.031 44.292 8.506 1.00 115.77 116 VAL E O 1
ATOM 5404 N N . CYS E 2 114 ? -39.241 46.159 8.719 1.00 97.12 117 CYS E N 1
ATOM 5405 C CA . CYS E 2 114 ? -39.022 46.569 7.346 1.00 102.70 117 CYS E CA 1
ATOM 5406 C C . CYS E 2 114 ? -38.539 48.002 7.325 1.00 100.91 117 CYS E C 1
ATOM 5407 O O . CYS E 2 114 ? -39.313 48.903 7.593 1.00 102.11 117 CYS E O 1
ATOM 5410 N N . SER E 2 115 ? -37.269 48.215 6.998 1.00 104.28 118 SER E N 1
ATOM 5411 C CA . SER E 2 115 ? -36.672 49.545 7.094 1.00 101.42 118 SER E CA 1
ATOM 5412 C C . SER E 2 115 ? -36.470 50.275 5.760 1.00 105.07 118 SER E C 1
ATOM 5413 O O . SER E 2 115 ? -35.416 50.173 5.141 1.00 111.28 118 SER E O 1
ATOM 5416 N N . VAL E 2 116 ? -37.479 51.023 5.337 1.00 94.55 119 VAL E N 1
ATOM 5417 C CA . VAL E 2 116 ? -37.358 51.958 4.231 1.00 90.93 119 VAL E CA 1
ATOM 5418 C C . VAL E 2 116 ? -36.610 53.208 4.693 1.00 96.37 119 VAL E C 1
ATOM 5419 O O . VAL E 2 116 ? -36.969 53.776 5.709 1.00 96.11 119 VAL E O 1
ATOM 5423 N N . SER E 2 117 ? -35.580 53.650 3.972 1.00 103.68 120 SER E N 1
ATOM 5424 C CA . SER E 2 117 ? -34.870 54.898 4.342 1.00 101.69 120 SER E CA 1
ATOM 5425 C C . SER E 2 117 ? -34.495 55.836 3.168 1.00 95.19 120 SER E C 1
ATOM 5426 O O . SER E 2 117 ? -34.593 55.466 1.996 1.00 91.85 120 SER E O 1
ATOM 5429 N N . GLY E 2 118 ? -34.094 57.062 3.508 1.00 98.33 121 GLY E N 1
ATOM 5430 C CA . GLY E 2 118 ? -33.710 58.095 2.545 1.00 96.39 121 GLY E CA 1
ATOM 5431 C C . GLY E 2 118 ? -34.541 58.320 1.286 1.00 92.95 121 GLY E C 1
ATOM 5432 O O . GLY E 2 118 ? -34.005 58.225 0.188 1.00 94.42 121 GLY E O 1
ATOM 5433 N N . PHE E 2 119 ? -35.826 58.644 1.436 1.00 89.69 122 PHE E N 1
ATOM 5434 C CA . PHE E 2 119 ? -36.721 58.845 0.298 1.00 82.47 122 PHE E CA 1
ATOM 5435 C C . PHE E 2 119 ? -37.424 60.193 0.320 1.00 84.55 122 PHE E C 1
ATOM 5436 O O . PHE E 2 119 ? -37.523 60.817 1.355 1.00 85.50 122 PHE E O 1
ATOM 5444 N N . TYR E 2 120 ? -37.896 60.640 -0.837 1.00 87.43 123 TYR E N 1
ATOM 5445 C CA . TYR E 2 120 ? -38.664 61.876 -0.963 1.00 90.12 123 TYR E CA 1
ATOM 5446 C C . TYR E 2 120 ? -39.659 61.658 -2.098 1.00 91.50 123 TYR E C 1
ATOM 5447 O O . TYR E 2 120 ? -39.343 60.961 -3.044 1.00 93.07 123 TYR E O 1
ATOM 5456 N N . PRO E 2 121 ? -40.873 62.227 -2.009 1.00 93.08 124 PRO E N 1
ATOM 5457 C CA . PRO E 2 121 ? -41.405 63.028 -0.914 1.00 96.34 124 PRO E CA 1
ATOM 5458 C C . PRO E 2 121 ? -42.005 62.146 0.188 1.00 100.53 124 PRO E C 1
ATOM 5459 O O . PRO E 2 121 ? -41.751 60.935 0.206 1.00 103.48 124 PRO E O 1
ATOM 5463 N N . GLY E 2 122 ? -42.779 62.748 1.093 1.00 103.43 125 GLY E N 1
ATOM 5464 C CA . GLY E 2 122 ? -43.299 62.049 2.257 1.00 102.45 125 GLY E CA 1
ATOM 5465 C C . GLY E 2 122 ? -44.191 60.871 1.921 1.00 101.89 125 GLY E C 1
ATOM 5466 O O . GLY E 2 122 ? -43.876 59.729 2.274 1.00 98.16 125 GLY E O 1
ATOM 5467 N N . SER E 2 123 ? -45.298 61.144 1.236 1.00 99.85 126 SER E N 1
ATOM 5468 C CA . SER E 2 123 ? -46.273 60.107 0.931 1.00 101.65 126 SER E CA 1
ATOM 5469 C C . SER E 2 123 ? -45.602 58.801 0.543 1.00 102.21 126 SER E C 1
ATOM 5470 O O . SER E 2 123 ? -44.849 58.745 -0.427 1.00 97.10 126 SER E O 1
ATOM 5473 N N . ILE E 2 124 ? -45.877 57.757 1.319 1.00 104.01 127 ILE E N 1
ATOM 5474 C CA . ILE E 2 124 ? -45.385 56.425 1.021 1.00 98.09 127 ILE E CA 1
ATOM 5475 C C . ILE E 2 124 ? -46.349 55.370 1.567 1.00 99.86 127 ILE E C 1
ATOM 5476 O O . ILE E 2 124 ? -47.158 55.636 2.454 1.00 103.56 127 ILE E O 1
ATOM 5481 N N . GLU E 2 125 ? -46.261 54.173 1.015 1.00 99.15 128 GLU E N 1
ATOM 5482 C CA . GLU E 2 125 ? -47.233 53.138 1.269 1.00 100.83 128 GLU E CA 1
ATOM 5483 C C . GLU E 2 125 ? -46.477 51.842 1.496 1.00 96.01 128 GLU E C 1
ATOM 5484 O O . GLU E 2 125 ? -45.901 51.305 0.574 1.00 103.30 128 GLU E O 1
ATOM 5490 N N . VAL E 2 126 ? -46.443 51.344 2.720 1.00 95.21 129 VAL E N 1
ATOM 5491 C CA . VAL E 2 126 ? -45.788 50.067 2.983 1.00 96.81 129 VAL E CA 1
ATOM 5492 C C . VAL E 2 126 ? -46.831 49.036 3.374 1.00 101.71 129 VAL E C 1
ATOM 5493 O O . VAL E 2 126 ? -47.763 49.344 4.112 1.00 108.66 129 VAL E O 1
ATOM 5497 N N . ARG E 2 127 ? -46.691 47.819 2.862 1.00 103.44 130 ARG E N 1
ATOM 5498 C CA . ARG E 2 127 ? -47.573 46.719 3.258 1.00 106.35 130 ARG E CA 1
ATOM 5499 C C . ARG E 2 127 ? -46.776 45.445 3.495 1.00 113.27 130 ARG E C 1
ATOM 5500 O O . ARG E 2 127 ? -45.811 45.157 2.780 1.00 113.41 130 ARG E O 1
ATOM 5508 N N . TRP E 2 128 ? -47.182 44.697 4.516 1.00 114.79 131 TRP E N 1
ATOM 5509 C CA . TRP E 2 128 ? -46.573 43.416 4.823 1.00 110.20 131 TRP E CA 1
ATOM 5510 C C . TRP E 2 128 ? -47.454 42.327 4.239 1.00 119.14 131 TRP E C 1
ATOM 5511 O O . TRP E 2 128 ? -48.676 42.490 4.142 1.00 118.21 131 TRP E O 1
ATOM 5522 N N . PHE E 2 129 ? -46.815 41.229 3.839 1.00 124.36 132 PHE E N 1
ATOM 5523 C CA . PHE E 2 129 ? -47.484 40.095 3.212 1.00 124.87 132 PHE E CA 1
ATOM 5524 C C . PHE E 2 129 ? -46.953 38.787 3.776 1.00 127.71 132 PHE E C 1
ATOM 5525 O O . PHE E 2 129 ? -45.749 38.636 4.005 1.00 127.06 132 PHE E O 1
ATOM 5533 N N . ARG E 2 130 ? -47.854 37.838 3.992 1.00 129.03 133 ARG E N 1
ATOM 5534 C CA . ARG E 2 130 ? -47.448 36.517 4.424 1.00 134.67 133 ARG E CA 1
ATOM 5535 C C . ARG E 2 130 ? -47.924 35.475 3.425 1.00 141.61 133 ARG E C 1
ATOM 5536 O O . ARG E 2 130 ? -49.129 35.221 3.290 1.00 136.34 133 ARG E O 1
ATOM 5544 N N . ASN E 2 131 ? -46.958 34.889 2.721 1.00 146.81 134 ASN E N 1
ATOM 5545 C CA . ASN E 2 131 ? -47.225 33.867 1.718 1.00 143.17 134 ASN E CA 1
ATOM 5546 C C . ASN E 2 131 ? -48.165 34.385 0.646 1.00 140.91 134 ASN E C 1
ATOM 5547 O O . ASN E 2 131 ? -49.074 33.680 0.206 1.00 137.74 134 ASN E O 1
ATOM 5552 N N . GLY E 2 132 ? -47.933 35.631 0.239 1.00 137.84 135 GLY E N 1
ATOM 5553 C CA . GLY E 2 132 ? -48.717 36.263 -0.805 1.00 141.88 135 GLY E CA 1
ATOM 5554 C C . GLY E 2 132 ? -50.035 36.804 -0.291 1.00 141.85 135 GLY E C 1
ATOM 5555 O O . GLY E 2 132 ? -50.853 37.307 -1.071 1.00 140.32 135 GLY E O 1
ATOM 5556 N N . GLN E 2 133 ? -50.240 36.690 1.023 1.00 142.11 136 GLN E N 1
ATOM 5557 C CA . GLN E 2 133 ? -51.435 37.221 1.680 1.00 141.57 136 GLN E CA 1
ATOM 5558 C C . GLN E 2 133 ? -51.101 38.460 2.503 1.00 131.21 136 GLN E C 1
ATOM 5559 O O . GLN E 2 133 ? -50.156 38.449 3.289 1.00 124.77 136 GLN E O 1
ATOM 5565 N N . GLU E 2 134 ? -51.876 39.525 2.313 1.00 127.00 137 GLU E N 1
ATOM 5566 C CA . GLU E 2 134 ? -51.646 40.761 3.043 1.00 123.10 137 GLU E CA 1
ATOM 5567 C C . GLU E 2 134 ? -51.952 40.597 4.534 1.00 120.48 137 GLU E C 1
ATOM 5568 O O . GLU E 2 134 ? -53.092 40.348 4.935 1.00 117.40 137 GLU E O 1
ATOM 5574 N N . GLU E 2 135 ? -50.906 40.714 5.347 1.00 121.97 138 GLU E N 1
ATOM 5575 C CA . GLU E 2 135 ? -51.049 40.779 6.795 1.00 118.85 138 GLU E CA 1
ATOM 5576 C C . GLU E 2 135 ? -51.632 42.138 7.162 1.00 124.79 138 GLU E C 1
ATOM 5577 O O . GLU E 2 135 ? -51.131 43.173 6.714 1.00 125.36 138 GLU E O 1
ATOM 5583 N N . LYS E 2 136 ? -52.696 42.139 7.963 1.00 128.74 139 LYS E N 1
ATOM 5584 C CA . LYS E 2 136 ? -53.279 43.389 8.450 1.00 119.76 139 LYS E CA 1
ATOM 5585 C C . LYS E 2 136 ? -53.339 43.459 9.971 1.00 118.37 139 LYS E C 1
ATOM 5586 O O . LYS E 2 136 ? -53.678 44.503 10.521 1.00 121.22 139 LYS E O 1
ATOM 5592 N N . THR E 2 137 ? -53.009 42.361 10.650 1.00 117.74 140 THR E N 1
ATOM 5593 C CA . THR E 2 137 ? -53.033 42.345 12.117 1.00 124.87 140 THR E CA 1
ATOM 5594 C C . THR E 2 137 ? -51.791 42.982 12.758 1.00 123.35 140 THR E C 1
ATOM 5595 O O . THR E 2 137 ? -51.859 44.089 13.295 1.00 119.89 140 THR E O 1
ATOM 5599 N N . GLY E 2 138 ? -50.661 42.288 12.692 1.00 121.71 141 GLY E N 1
ATOM 5600 C CA . GLY E 2 138 ? -49.493 42.680 13.455 1.00 116.79 141 GLY E CA 1
ATOM 5601 C C . GLY E 2 138 ? -48.726 43.873 12.934 1.00 115.18 141 GLY E C 1
ATOM 5602 O O . GLY E 2 138 ? -47.535 43.981 13.181 1.00 115.56 141 GLY E O 1
ATOM 5603 N N . VAL E 2 139 ? -49.392 44.779 12.229 1.00 118.01 142 VAL E N 1
ATOM 5604 C CA . VAL E 2 139 ? -48.693 45.915 11.623 1.00 115.50 142 VAL E CA 1
ATOM 5605 C C . VAL E 2 139 ? -48.458 47.056 12.595 1.00 105.16 142 VAL E C 1
ATOM 5606 O O . VAL E 2 139 ? -49.389 47.776 12.929 1.00 101.49 142 VAL E O 1
ATOM 5610 N N . VAL E 2 140 ? -47.210 47.248 13.010 1.00 105.14 143 VAL E N 1
ATOM 5611 C CA . VAL E 2 140 ? -46.869 48.346 13.918 1.00 99.66 143 VAL E CA 1
ATOM 5612 C C . VAL E 2 140 ? -45.772 49.269 13.399 1.00 99.37 143 VAL E C 1
ATOM 5613 O O . VAL E 2 140 ? -44.572 48.971 13.497 1.00 92.80 143 VAL E O 1
ATOM 5617 N N . SER E 2 141 ? -46.219 50.414 12.889 1.00 100.81 144 SER E N 1
ATOM 5618 C CA . SER E 2 141 ? -45.391 51.363 12.150 1.00 97.51 144 SER E CA 1
ATOM 5619 C C . SER E 2 141 ? -44.876 52.467 13.057 1.00 95.65 144 SER E C 1
ATOM 5620 O O . SER E 2 141 ? -45.539 52.836 14.026 1.00 95.87 144 SER E O 1
ATOM 5623 N N . THR E 2 142 ? -43.694 52.989 12.745 1.00 90.42 145 THR E N 1
ATOM 5624 C CA . THR E 2 142 ? -43.196 54.162 13.442 1.00 92.59 145 THR E CA 1
ATOM 5625 C C . THR E 2 142 ? -43.647 55.437 12.728 1.00 92.37 145 THR E C 1
ATOM 5626 O O . THR E 2 142 ? -43.315 56.538 13.156 1.00 94.18 145 THR E O 1
ATOM 5630 N N . GLY E 2 143 ? -44.410 55.277 11.648 1.00 89.51 146 GLY E N 1
ATOM 5631 C CA . GLY E 2 143 ? -44.942 56.402 10.899 1.00 86.07 146 GLY E CA 1
ATOM 5632 C C . GLY E 2 143 ? -43.871 57.156 10.138 1.00 82.23 146 GLY E C 1
ATOM 5633 O O . GLY E 2 143 ? -42.706 56.804 10.211 1.00 81.38 146 GLY E O 1
ATOM 5634 N N . LEU E 2 144 ? -44.257 58.213 9.432 1.00 81.90 147 LEU E N 1
ATOM 5635 C CA . LEU E 2 144 ? -43.322 58.975 8.601 1.00 82.24 147 LEU E CA 1
ATOM 5636 C C . LEU E 2 144 ? -42.356 59.903 9.354 1.00 79.49 147 LEU E C 1
ATOM 5637 O O . LEU E 2 144 ? -42.749 60.955 9.837 1.00 80.52 147 LEU E O 1
ATOM 5642 N N . ILE E 2 145 ? -41.088 59.520 9.423 1.00 78.34 148 ILE E N 1
ATOM 5643 C CA . ILE E 2 145 ? -40.080 60.291 10.143 1.00 82.14 148 ILE E CA 1
ATOM 5644 C C . ILE E 2 145 ? -39.339 61.259 9.221 1.00 87.55 148 ILE E C 1
ATOM 5645 O O . ILE E 2 145 ? -38.998 60.918 8.094 1.00 87.07 148 ILE E O 1
ATOM 5650 N N . HIS E 2 146 ? -39.088 62.473 9.694 1.00 93.85 149 HIS E N 1
ATOM 5651 C CA . HIS E 2 146 ? -38.382 63.469 8.889 1.00 91.59 149 HIS E CA 1
ATOM 5652 C C . HIS E 2 146 ? -36.897 63.424 9.224 1.00 92.46 149 HIS E C 1
ATOM 5653 O O . HIS E 2 146 ? -36.521 63.528 10.400 1.00 92.53 149 HIS E O 1
ATOM 5660 N N . ASN E 2 147 ? -36.049 63.268 8.208 1.00 90.70 150 ASN E N 1
ATOM 5661 C CA . ASN E 2 147 ? -34.605 63.185 8.450 1.00 91.66 150 ASN E CA 1
ATOM 5662 C C . ASN E 2 147 ? -33.980 64.573 8.518 1.00 88.59 150 ASN E C 1
ATOM 5663 O O . ASN E 2 147 ? -32.881 64.752 9.048 1.00 83.43 150 ASN E O 1
ATOM 5668 N N . GLY E 2 148 ? -34.705 65.548 7.977 1.00 89.34 151 GLY E N 1
ATOM 5669 C CA . GLY E 2 148 ? -34.330 66.945 8.084 1.00 86.39 151 GLY E CA 1
ATOM 5670 C C . GLY E 2 148 ? -33.574 67.461 6.881 1.00 84.60 151 GLY E C 1
ATOM 5671 O O . GLY E 2 148 ? -33.464 68.673 6.667 1.00 80.69 151 GLY E O 1
ATOM 5672 N N . ASP E 2 149 ? -33.055 66.524 6.094 1.00 85.06 152 ASP E N 1
ATOM 5673 C CA . ASP E 2 149 ? -32.233 66.846 4.930 1.00 85.57 152 ASP E CA 1
ATOM 5674 C C . ASP E 2 149 ? -32.890 66.368 3.646 1.00 85.61 152 ASP E C 1
ATOM 5675 O O . ASP E 2 149 ? -32.261 65.718 2.814 1.00 83.87 152 ASP E O 1
ATOM 5680 N N . TRP E 2 150 ? -34.166 66.697 3.500 1.00 83.25 153 TRP E N 1
ATOM 5681 C CA . TRP E 2 150 ? -34.909 66.367 2.292 1.00 85.15 153 TRP E CA 1
ATOM 5682 C C . TRP E 2 150 ? -34.971 64.861 2.076 1.00 83.08 153 TRP E C 1
ATOM 5683 O O . TRP E 2 150 ? -35.155 64.401 0.964 1.00 82.06 153 TRP E O 1
ATOM 5694 N N . THR E 2 151 ? -34.817 64.098 3.148 1.00 85.82 154 THR E N 1
ATOM 5695 C CA . THR E 2 151 ? -35.045 62.657 3.106 1.00 87.18 154 THR E CA 1
ATOM 5696 C C . THR E 2 151 ? -35.927 62.216 4.278 1.00 90.28 154 THR E C 1
ATOM 5697 O O . THR E 2 151 ? -35.924 62.824 5.352 1.00 87.69 154 THR E O 1
ATOM 5701 N N . PHE E 2 152 ? -36.668 61.137 4.060 1.00 90.57 155 PHE E N 1
ATOM 5702 C CA . PHE E 2 152 ? -37.548 60.554 5.067 1.00 88.64 155 PHE E CA 1
ATOM 5703 C C . PHE E 2 152 ? -37.127 59.118 5.311 1.00 88.22 155 PHE E C 1
ATOM 5704 O O . PHE E 2 152 ? -36.634 58.451 4.413 1.00 99.74 155 PHE E O 1
ATOM 5712 N N . GLN E 2 153 ? -37.329 58.632 6.520 1.00 87.27 156 GLN E N 1
ATOM 5713 C CA . GLN E 2 153 ? -37.091 57.229 6.822 1.00 93.33 156 GLN E CA 1
ATOM 5714 C C . GLN E 2 153 ? -38.304 56.729 7.613 1.00 94.10 156 GLN E C 1
ATOM 5715 O O . GLN E 2 153 ? -38.842 57.448 8.451 1.00 95.76 156 GLN E O 1
ATOM 5721 N N . THR E 2 154 ? -38.753 55.510 7.360 1.00 93.10 157 THR E N 1
ATOM 5722 C CA . THR E 2 154 ? -39.853 54.961 8.141 1.00 87.86 157 THR E CA 1
ATOM 5723 C C . THR E 2 154 ? -39.586 53.485 8.411 1.00 91.49 157 THR E C 1
ATOM 5724 O O . THR E 2 154 ? -38.916 52.842 7.610 1.00 101.79 157 THR E O 1
ATOM 5728 N N . LEU E 2 155 ? -40.043 52.951 9.547 1.00 87.84 158 LEU E N 1
ATOM 5729 C CA . LEU E 2 155 ? -39.893 51.513 9.813 1.00 84.28 158 LEU E CA 1
ATOM 5730 C C . LEU E 2 155 ? -41.256 50.910 10.125 1.00 89.83 158 LEU E C 1
ATOM 5731 O O . LEU E 2 155 ? -42.103 51.595 10.691 1.00 92.13 158 LEU E O 1
ATOM 5736 N N . VAL E 2 156 ? -41.472 49.647 9.749 1.00 92.76 159 VAL E N 1
ATOM 5737 C CA . VAL E 2 156 ? -42.772 48.988 9.948 1.00 99.81 159 VAL E CA 1
ATOM 5738 C C . VAL E 2 156 ? -42.645 47.565 10.497 1.00 108.51 159 VAL E C 1
ATOM 5739 O O . VAL E 2 156 ? -42.614 46.627 9.703 1.00 110.58 159 VAL E O 1
ATOM 5743 N N . MET E 2 157 ? -42.593 47.379 11.823 1.00 105.47 160 MET E N 1
ATOM 5744 C CA . MET E 2 157 ? -42.464 46.020 12.350 1.00 110.44 160 MET E CA 1
ATOM 5745 C C . MET E 2 157 ? -43.704 45.159 12.047 1.00 110.42 160 MET E C 1
ATOM 5746 O O . MET E 2 157 ? -44.818 45.675 11.959 1.00 105.66 160 MET E O 1
ATOM 5751 N N . LEU E 2 158 ? -43.488 43.857 11.837 1.00 117.54 161 LEU E N 1
ATOM 5752 C CA . LEU E 2 158 ? -44.576 42.888 11.745 1.00 115.27 161 LEU E CA 1
ATOM 5753 C C . LEU E 2 158 ? -44.508 41.931 12.923 1.00 124.59 161 LEU E C 1
ATOM 5754 O O . LEU E 2 158 ? -43.483 41.283 13.173 1.00 120.84 161 LEU E O 1
ATOM 5759 N N . GLU E 2 159 ? -45.620 41.865 13.646 1.00 133.16 162 GLU E N 1
ATOM 5760 C CA . GLU E 2 159 ? -45.734 41.057 14.851 1.00 134.27 162 GLU E CA 1
ATOM 5761 C C . GLU E 2 159 ? -45.940 39.598 14.514 1.00 141.92 162 GLU E C 1
ATOM 5762 O O . GLU E 2 159 ? -47.059 39.089 14.628 1.00 145.87 162 GLU E O 1
ATOM 5768 N N . THR E 2 160 ? -44.876 38.917 14.105 1.00 139.41 163 THR E N 1
ATOM 5769 C CA . THR E 2 160 ? -44.994 37.489 13.880 1.00 142.43 163 THR E CA 1
ATOM 5770 C C . THR E 2 160 ? -43.780 36.725 14.389 1.00 142.46 163 THR E C 1
ATOM 5771 O O . THR E 2 160 ? -42.632 37.073 14.090 1.00 141.02 163 THR E O 1
ATOM 5775 N N . VAL E 2 161 ? -44.068 35.727 15.221 1.00 156.91 164 VAL E N 1
ATOM 5776 C CA . VAL E 2 161 ? -43.152 34.640 15.524 1.00 173.27 164 VAL E CA 1
ATOM 5777 C C . VAL E 2 161 ? -43.607 33.524 14.558 1.00 150.93 164 VAL E C 1
ATOM 5778 O O . VAL E 2 161 ? -44.765 33.084 14.618 1.00 137.18 164 VAL E O 1
ATOM 5782 N N . PRO E 2 162 ? -42.713 33.117 13.623 1.00 154.56 165 PRO E N 1
ATOM 5783 C CA . PRO E 2 162 ? -43.048 32.333 12.425 1.00 153.44 165 PRO E CA 1
ATOM 5784 C C . PRO E 2 162 ? -42.701 30.832 12.441 1.00 163.04 165 PRO E C 1
ATOM 5785 O O . PRO E 2 162 ? -42.204 30.291 13.442 1.00 164.20 165 PRO E O 1
ATOM 5789 N N . ARG E 2 163 ? -42.967 30.187 11.298 1.00 164.35 166 ARG E N 1
ATOM 5790 C CA . ARG E 2 163 ? -42.690 28.763 11.057 1.00 167.17 166 ARG E CA 1
ATOM 5791 C C . ARG E 2 163 ? -41.804 28.573 9.803 1.00 164.90 166 ARG E C 1
ATOM 5792 O O . ARG E 2 163 ? -41.893 29.358 8.847 1.00 160.75 166 ARG E O 1
ATOM 5800 N N . SER E 2 164 ? -40.963 27.534 9.809 1.00 168.30 167 SER E N 1
ATOM 5801 C CA . SER E 2 164 ? -39.987 27.299 8.732 1.00 161.80 167 SER E CA 1
ATOM 5802 C C . SER E 2 164 ? -40.627 27.031 7.367 1.00 154.79 167 SER E C 1
ATOM 5803 O O . SER E 2 164 ? -41.490 26.158 7.232 1.00 149.29 167 SER E O 1
ATOM 5806 N N . GLY E 2 165 ? -40.188 27.785 6.361 1.00 149.83 168 GLY E N 1
ATOM 5807 C CA . GLY E 2 165 ? -40.655 27.590 5.003 1.00 143.34 168 GLY E CA 1
ATOM 5808 C C . GLY E 2 165 ? -41.625 28.655 4.543 1.00 145.36 168 GLY E C 1
ATOM 5809 O O . GLY E 2 165 ? -42.090 28.632 3.399 1.00 142.16 168 GLY E O 1
ATOM 5810 N N . GLU E 2 166 ? -41.933 29.592 5.434 1.00 150.56 169 GLU E N 1
ATOM 5811 C CA . GLU E 2 166 ? -42.849 30.681 5.113 1.00 149.92 169 GLU E CA 1
ATOM 5812 C C . GLU E 2 166 ? -42.114 31.829 4.426 1.00 142.24 169 GLU E C 1
ATOM 5813 O O . GLU E 2 166 ? -40.938 32.085 4.703 1.00 132.16 169 GLU E O 1
ATOM 5819 N N . VAL E 2 167 ? -42.812 32.524 3.534 1.00 140.51 170 VAL E N 1
ATOM 5820 C CA . VAL E 2 167 ? -42.237 33.711 2.919 1.00 143.36 170 VAL E CA 1
ATOM 5821 C C . VAL E 2 167 ? -42.983 34.987 3.290 1.00 143.37 170 VAL E C 1
ATOM 5822 O O . VAL E 2 167 ? -44.191 35.108 3.058 1.00 137.54 170 VAL E O 1
ATOM 5826 N N . TYR E 2 168 ? -42.240 35.929 3.873 1.00 144.95 171 TYR E N 1
ATOM 5827 C CA . TYR E 2 168 ? -42.753 37.255 4.186 1.00 136.43 171 TYR E CA 1
ATOM 5828 C C . TYR E 2 168 ? -42.221 38.250 3.178 1.00 135.38 171 TYR E C 1
ATOM 5829 O O . TYR E 2 168 ? -41.033 38.228 2.837 1.00 131.73 171 TYR E O 1
ATOM 5838 N N . THR E 2 169 ? -43.107 39.121 2.708 1.00 133.72 172 THR E N 1
ATOM 5839 C CA . THR E 2 169 ? -42.753 40.110 1.697 1.00 134.04 172 THR E CA 1
ATOM 5840 C C . THR E 2 169 ? -43.190 41.503 2.139 1.00 128.87 172 THR E C 1
ATOM 5841 O O . THR E 2 169 ? -44.359 41.718 2.441 1.00 128.45 172 THR E O 1
ATOM 5845 N N . CYS E 2 170 ? -42.245 42.439 2.181 1.00 123.25 173 CYS E N 1
ATOM 5846 C CA . CYS E 2 170 ? -42.545 43.841 2.455 1.00 113.87 173 CYS E CA 1
ATOM 5847 C C . CYS E 2 170 ? -42.775 44.529 1.125 1.00 109.19 173 CYS E C 1
ATOM 5848 O O . CYS E 2 170 ? -41.945 44.420 0.239 1.00 116.55 173 CYS E O 1
ATOM 5851 N N . GLN E 2 171 ? -43.887 45.231 0.963 1.00 100.02 174 GLN E N 1
ATOM 5852 C CA . GLN E 2 171 ? -44.179 45.805 -0.345 1.00 109.41 174 GLN E CA 1
ATOM 5853 C C . GLN E 2 171 ? -44.292 47.329 -0.359 1.00 110.08 174 GLN E C 1
ATOM 5854 O O . GLN E 2 171 ? -45.348 47.877 -0.063 1.00 111.16 174 GLN E O 1
ATOM 5860 N N . VAL E 2 172 ? -43.211 48.007 -0.739 1.00 107.50 175 VAL E N 1
ATOM 5861 C CA . VAL E 2 172 ? -43.183 49.465 -0.757 1.00 101.85 175 VAL E CA 1
ATOM 5862 C C . VAL E 2 172 ? -43.714 50.027 -2.074 1.00 101.58 175 VAL E C 1
ATOM 5863 O O . VAL E 2 172 ? -43.414 49.503 -3.131 1.00 110.53 175 VAL E O 1
ATOM 5867 N N . GLU E 2 173 ? -44.517 51.082 -1.996 1.00 99.87 176 GLU E N 1
ATOM 5868 C CA . GLU E 2 173 ? -44.912 51.861 -3.164 1.00 102.46 176 GLU E CA 1
ATOM 5869 C C . GLU E 2 173 ? -44.583 53.317 -2.906 1.00 102.12 176 GLU E C 1
ATOM 5870 O O . GLU E 2 173 ? -44.659 53.787 -1.775 1.00 101.21 176 GLU E O 1
ATOM 5876 N N . HIS E 2 174 ? -44.224 54.036 -3.955 1.00 103.21 177 HIS E N 1
ATOM 5877 C CA . HIS E 2 174 ? -43.741 55.393 -3.792 1.00 107.41 177 HIS E CA 1
ATOM 5878 C C . HIS E 2 174 ? -43.811 56.066 -5.146 1.00 108.50 177 HIS E C 1
ATOM 5879 O O . HIS E 2 174 ? -43.640 55.409 -6.156 1.00 112.62 177 HIS E O 1
ATOM 5886 N N . PRO E 2 175 ? -44.081 57.379 -5.175 1.00 108.18 178 PRO E N 1
ATOM 5887 C CA . PRO E 2 175 ? -44.186 58.145 -6.426 1.00 112.84 178 PRO E CA 1
ATOM 5888 C C . PRO E 2 175 ? -42.846 58.360 -7.167 1.00 111.25 178 PRO E C 1
ATOM 5889 O O . PRO E 2 175 ? -42.700 59.342 -7.905 1.00 108.97 178 PRO E O 1
ATOM 5893 N N . SER E 2 176 ? -41.894 57.449 -6.976 1.00 112.40 179 SER E N 1
ATOM 5894 C CA . SER E 2 176 ? -40.570 57.558 -7.585 1.00 109.66 179 SER E CA 1
ATOM 5895 C C . SER E 2 176 ? -40.166 56.232 -8.217 1.00 116.58 179 SER E C 1
ATOM 5896 O O . SER E 2 176 ? -39.076 56.104 -8.776 1.00 119.25 179 SER E O 1
ATOM 5899 N N . VAL E 2 177 ? -41.043 55.242 -8.090 1.00 121.83 180 VAL E N 1
ATOM 5900 C CA . VAL E 2 177 ? -40.883 53.952 -8.756 1.00 128.62 180 VAL E CA 1
ATOM 5901 C C . VAL E 2 177 ? -42.266 53.404 -9.091 1.00 131.53 180 VAL E C 1
ATOM 5902 O O . VAL E 2 177 ? -43.068 53.137 -8.196 1.00 131.92 180 VAL E O 1
ATOM 5906 N N . THR E 2 178 ? -42.548 53.252 -10.382 1.00 134.24 181 THR E N 1
ATOM 5907 C CA . THR E 2 178 ? -43.883 52.856 -10.841 1.00 137.62 181 THR E CA 1
ATOM 5908 C C . THR E 2 178 ? -44.308 51.453 -10.390 1.00 145.84 181 THR E C 1
ATOM 5909 O O . THR E 2 178 ? -45.337 51.295 -9.721 1.00 147.78 181 THR E O 1
ATOM 5913 N N . SER E 2 179 ? -43.530 50.439 -10.764 1.00 144.06 182 SER E N 1
ATOM 5914 C CA . SER E 2 179 ? -43.752 49.090 -10.245 1.00 142.00 182 SER E CA 1
ATOM 5915 C C . SER E 2 179 ? -43.146 48.979 -8.848 1.00 142.95 182 SER E C 1
ATOM 5916 O O . SER E 2 179 ? -42.002 49.386 -8.622 1.00 137.95 182 SER E O 1
ATOM 5919 N N . PRO E 2 180 ? -43.916 48.422 -7.903 1.00 137.20 183 PRO E N 1
ATOM 5920 C CA . PRO E 2 180 ? -43.527 48.393 -6.489 1.00 127.98 183 PRO E CA 1
ATOM 5921 C C . PRO E 2 180 ? -42.207 47.675 -6.214 1.00 123.87 183 PRO E C 1
ATOM 5922 O O . PRO E 2 180 ? -41.893 46.655 -6.832 1.00 123.63 183 PRO E O 1
ATOM 5926 N N . LEU E 2 181 ? -41.435 48.241 -5.291 1.00 121.39 184 LEU E N 1
ATOM 5927 C CA . LEU E 2 181 ? -40.280 47.569 -4.704 1.00 120.31 184 LEU E CA 1
ATOM 5928 C C . LEU E 2 181 ? -40.780 46.490 -3.759 1.00 122.10 184 LEU E C 1
ATOM 5929 O O . LEU E 2 181 ? -41.721 46.723 -3.003 1.00 121.71 184 LEU E O 1
ATOM 5934 N N . THR E 2 182 ? -40.155 45.316 -3.805 1.00 127.42 185 THR E N 1
ATOM 5935 C CA . THR E 2 182 ? -40.532 44.206 -2.936 1.00 119.24 185 THR E CA 1
ATOM 5936 C C . THR E 2 182 ? -39.286 43.518 -2.415 1.00 114.67 185 THR E C 1
ATOM 5937 O O . THR E 2 182 ? -38.389 43.178 -3.175 1.00 127.72 185 THR E O 1
ATOM 5941 N N . VAL E 2 183 ? -39.232 43.339 -1.104 1.00 116.43 186 VAL E N 1
ATOM 5942 C CA . VAL E 2 183 ? -38.142 42.618 -0.467 1.00 120.90 186 VAL E CA 1
ATOM 5943 C C . VAL E 2 183 ? -38.707 41.346 0.171 1.00 124.74 186 VAL E C 1
ATOM 5944 O O . VAL E 2 183 ? -39.906 41.252 0.426 1.00 123.80 186 VAL E O 1
ATOM 5948 N N . GLU E 2 184 ? -37.844 40.362 0.402 1.00 127.83 187 GLU E N 1
ATOM 5949 C CA . GLU E 2 184 ? -38.281 39.028 0.800 1.00 129.30 187 GLU E CA 1
ATOM 5950 C C . GLU E 2 184 ? -37.629 38.557 2.104 1.00 125.27 187 GLU E C 1
ATOM 5951 O O . GLU E 2 184 ? -36.523 38.970 2.453 1.00 117.16 187 GLU E O 1
ATOM 5957 N N . TRP E 2 185 ? -38.322 37.688 2.824 1.00 123.27 188 TRP E N 1
ATOM 5958 C CA . TRP E 2 185 ? -37.733 37.059 3.996 1.00 128.00 188 TRP E CA 1
ATOM 5959 C C . TRP E 2 185 ? -38.280 35.659 4.233 1.00 134.32 188 TRP E C 1
ATOM 5960 O O . TRP E 2 185 ? -39.445 35.479 4.597 1.00 130.83 188 TRP E O 1
ATOM 5971 N N . ARG E 2 186 ? -37.414 34.675 4.009 1.00 140.27 189 ARG E N 1
ATOM 5972 C CA . ARG E 2 186 ? -37.729 33.266 4.209 1.00 140.52 189 ARG E CA 1
ATOM 5973 C C . ARG E 2 186 ? -37.315 32.850 5.606 1.00 141.55 189 ARG E C 1
ATOM 5974 O O . ARG E 2 186 ? -36.196 33.135 6.046 1.00 136.49 189 ARG E O 1
ATOM 5982 N N . ALA E 2 187 ? -38.223 32.164 6.294 1.00 146.10 190 ALA E N 1
ATOM 5983 C CA . ALA E 2 187 ? -38.032 31.804 7.697 1.00 149.84 190 ALA E CA 1
ATOM 5984 C C . ALA E 2 187 ? -36.935 30.762 7.908 1.00 147.19 190 ALA E C 1
ATOM 5985 O O . ALA E 2 187 ? -37.153 29.568 7.697 1.00 144.10 190 ALA E O 1
ATOM 5988 N N . GLN F 3 1 ? -36.425 82.855 -11.778 1.00 98.79 -1 GLN F N 1
ATOM 5989 C CA . GLN F 3 1 ? -35.001 82.652 -11.538 1.00 98.70 -1 GLN F CA 1
ATOM 5990 C C . GLN F 3 1 ? -34.582 82.954 -10.073 1.00 103.75 -1 GLN F C 1
ATOM 5991 O O . GLN F 3 1 ? -33.976 82.101 -9.391 1.00 92.44 -1 GLN F O 1
ATOM 5997 N N . HIS F 3 2 ? -34.904 84.154 -9.587 1.00 101.36 0 HIS F N 1
ATOM 5998 C CA . HIS F 3 2 ? -34.582 84.515 -8.210 1.00 88.69 0 HIS F CA 1
ATOM 5999 C C . HIS F 3 2 ? -35.769 84.231 -7.307 1.00 87.74 0 HIS F C 1
ATOM 6000 O O . HIS F 3 2 ? -36.924 84.282 -7.742 1.00 85.74 0 HIS F O 1
ATOM 6007 N N . ILE F 3 3 ? -35.463 83.915 -6.050 1.00 90.42 1 ILE F N 1
ATOM 6008 C CA . ILE F 3 3 ? -36.461 83.716 -5.004 1.00 75.51 1 ILE F CA 1
ATOM 6009 C C . ILE F 3 3 ? -36.835 85.064 -4.432 1.00 71.33 1 ILE F C 1
ATOM 6010 O O . ILE F 3 3 ? -36.006 85.725 -3.805 1.00 71.93 1 ILE F O 1
ATOM 6015 N N . ARG F 3 4 ? -38.074 85.481 -4.662 1.00 68.92 2 ARG F N 1
ATOM 6016 C CA . ARG F 3 4 ? -38.545 86.777 -4.176 1.00 73.90 2 ARG F CA 1
ATOM 6017 C C . ARG F 3 4 ? -38.909 86.734 -2.696 1.00 71.82 2 ARG F C 1
ATOM 6018 O O . ARG F 3 4 ? -39.510 85.765 -2.219 1.00 67.63 2 ARG F O 1
ATOM 6026 N N . CYS F 3 5 ? -38.592 87.803 -1.976 1.00 70.10 3 CYS F N 1
ATOM 6027 C CA . CYS F 3 5 ? -38.781 87.799 -0.537 1.00 74.93 3 CYS F CA 1
ATOM 6028 C C . CYS F 3 5 ? -39.848 88.815 -0.106 1.00 76.76 3 CYS F C 1
ATOM 6029 O O . CYS F 3 5 ? -39.792 89.975 -0.520 1.00 76.29 3 CYS F O 1
ATOM 6032 N N . ASN F 3 6 ? -40.822 88.357 0.701 1.00 76.10 4 ASN F N 1
ATOM 6033 C CA . ASN F 3 6 ? -41.880 89.205 1.270 1.00 71.75 4 ASN F CA 1
ATOM 6034 C C . ASN F 3 6 ? -41.346 90.090 2.400 1.00 65.90 4 ASN F C 1
ATOM 6035 O O . ASN F 3 6 ? -40.557 89.647 3.229 1.00 63.27 4 ASN F O 1
ATOM 6040 N N . ILE F 3 7 ? -41.787 91.346 2.388 1.00 71.31 5 ILE F N 1
ATOM 6041 C CA . ILE F 3 7 ? -41.321 92.389 3.288 1.00 73.68 5 ILE F CA 1
ATOM 6042 C C . ILE F 3 7 ? -42.352 92.694 4.387 1.00 72.70 5 ILE F C 1
ATOM 6043 O O . ILE F 3 7 ? -43.492 93.047 4.078 1.00 74.07 5 ILE F O 1
ATOM 6048 N N . PRO F 3 8 ? -41.945 92.581 5.667 1.00 62.58 6 PRO F N 1
ATOM 6049 C CA . PRO F 3 8 ? -42.779 92.917 6.814 1.00 66.48 6 PRO F CA 1
ATOM 6050 C C . PRO F 3 8 ? -43.020 94.401 6.836 1.00 71.34 6 PRO F C 1
ATOM 6051 O O . PRO F 3 8 ? -42.087 95.113 6.526 1.00 76.55 6 PRO F O 1
ATOM 6055 N N . LYS F 3 9 ? -44.224 94.851 7.190 1.00 72.61 7 LYS F N 1
ATOM 6056 C CA . LYS F 3 9 ? -44.538 96.275 7.338 1.00 73.56 7 LYS F CA 1
ATOM 6057 C C . LYS F 3 9 ? -43.824 96.729 8.591 1.00 80.43 7 LYS F C 1
ATOM 6058 O O . LYS F 3 9 ? -43.646 95.953 9.536 1.00 74.80 7 LYS F O 1
ATOM 6064 N N . ARG F 3 10 ? -43.366 97.971 8.584 1.00 86.34 8 ARG F N 1
ATOM 6065 C CA . ARG F 3 10 ? -42.816 98.540 9.786 1.00 89.90 8 ARG F CA 1
ATOM 6066 C C . ARG F 3 10 ? -44.017 98.861 10.635 1.00 94.41 8 ARG F C 1
ATOM 6067 O O . ARG F 3 10 ? -45.006 99.417 10.136 1.00 92.06 8 ARG F O 1
ATOM 6075 N N . ILE F 3 11 ? -43.956 98.485 11.911 1.00 105.14 9 ILE F N 1
ATOM 6076 C CA . ILE F 3 11 ? -45.021 98.859 12.843 1.00 109.77 9 ILE F CA 1
ATOM 6077 C C . ILE F 3 11 ? -45.047 100.387 13.054 1.00 120.63 9 ILE F C 1
ATOM 6078 O O . ILE F 3 11 ? -44.009 101.014 13.338 1.00 121.77 9 ILE F O 1
ATOM 6083 N N . SER F 3 12 ? -46.230 100.971 12.882 1.00 124.39 10 SER F N 1
ATOM 6084 C CA . SER F 3 12 ? -46.437 102.366 13.160 1.00 133.85 10 SER F CA 1
ATOM 6085 C C . SER F 3 12 ? -45.846 102.638 14.527 1.00 143.09 10 SER F C 1
ATOM 6086 O O . SER F 3 12 ? -45.956 101.828 15.434 1.00 171.82 10 SER F O 1
ATOM 6089 N N . ALA F 3 13 ? -45.218 103.791 14.710 1.00 150.31 11 ALA F N 1
ATOM 6090 C CA . ALA F 3 13 ? -44.515 104.094 15.996 1.00 150.52 11 ALA F CA 1
ATOM 6091 C C . ALA F 3 13 ? -45.446 104.674 17.116 1.00 142.47 11 ALA F C 1
ATOM 6092 O O . ALA F 3 13 ? -44.975 104.939 18.214 1.00 141.55 11 ALA F O 1
ATOM 6095 N N . GLN G 4 1 ? -36.073 92.259 -15.866 1.00 89.13 1 GLN G N 1
ATOM 6096 C CA . GLN G 4 1 ? -34.641 92.489 -15.840 1.00 92.91 1 GLN G CA 1
ATOM 6097 C C . GLN G 4 1 ? -34.175 93.529 -16.869 1.00 94.64 1 GLN G C 1
ATOM 6098 O O . GLN G 4 1 ? -33.300 94.333 -16.547 1.00 104.83 1 GLN G O 1
ATOM 6104 N N . SER G 4 2 ? -34.764 93.529 -18.076 1.00 87.29 2 SER G N 1
ATOM 6105 C CA . SER G 4 2 ? -34.313 94.386 -19.193 1.00 87.26 2 SER G CA 1
ATOM 6106 C C . SER G 4 2 ? -35.405 95.213 -19.905 1.00 85.57 2 SER G C 1
ATOM 6107 O O . SER G 4 2 ? -36.435 94.675 -20.267 1.00 89.26 2 SER G O 1
ATOM 6110 N N . VAL G 4 3 ? -35.167 96.507 -20.122 1.00 80.46 3 VAL G N 1
ATOM 6111 C CA . VAL G 4 3 ? -36.133 97.373 -20.818 1.00 77.56 3 VAL G CA 1
ATOM 6112 C C . VAL G 4 3 ? -35.502 98.156 -21.967 1.00 81.51 3 VAL G C 1
ATOM 6113 O O . VAL G 4 3 ? -34.301 98.410 -21.961 1.00 87.31 3 VAL G O 1
ATOM 6117 N N . THR G 4 4 ? -36.325 98.545 -22.940 1.00 86.65 4 THR G N 1
ATOM 6118 C CA . THR G 4 4 ? -35.856 99.132 -24.201 1.00 85.46 4 THR G CA 1
ATOM 6119 C C . THR G 4 4 ? -36.816 100.181 -24.775 1.00 75.30 4 THR G C 1
ATOM 6120 O O . THR G 4 4 ? -37.948 99.847 -25.131 1.00 76.24 4 THR G O 1
ATOM 6124 N N . GLN G 4 5 ? -36.391 101.426 -24.917 1.00 69.90 5 GLN G N 1
ATOM 6125 C CA . GLN G 4 5 ? -37.304 102.386 -25.525 1.00 72.96 5 GLN G CA 1
ATOM 6126 C C 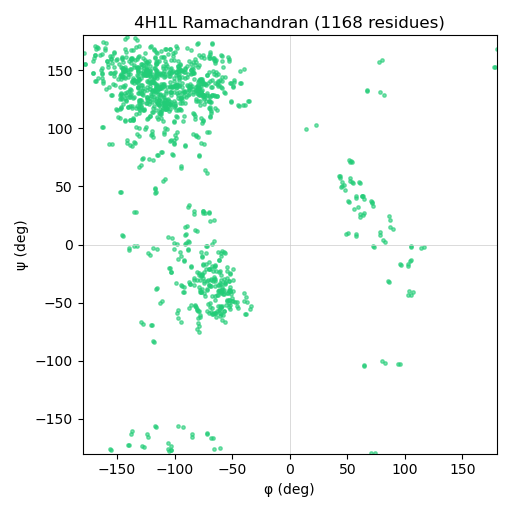. GLN G 4 5 ? -36.961 102.599 -26.981 1.00 87.49 5 GLN G C 1
ATOM 6127 O O . GLN G 4 5 ? -35.867 103.042 -27.282 1.00 99.04 5 GLN G O 1
ATOM 6133 N N . PRO G 4 6 ? -37.893 102.293 -27.908 1.00 90.86 6 PRO G N 1
ATOM 6134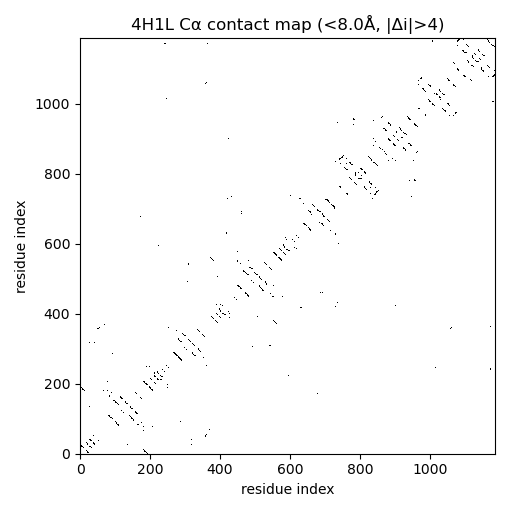 C CA . PRO G 4 6 ? -37.549 102.266 -29.345 1.00 83.43 6 PRO G CA 1
ATOM 6135 C C . PRO G 4 6 ? -37.408 103.642 -30.008 1.00 82.87 6 PRO G C 1
ATOM 6136 O O . PRO G 4 6 ? -36.524 103.789 -30.847 1.00 79.79 6 PRO G O 1
ATOM 6140 N N . ASP G 4 7 ? -38.255 104.607 -29.647 1.00 85.72 7 ASP G N 1
ATOM 6141 C CA . ASP G 4 7 ? -38.148 105.964 -30.176 1.00 81.84 7 ASP G CA 1
ATOM 6142 C C . ASP G 4 7 ? -37.056 106.686 -29.418 1.00 83.21 7 ASP G C 1
ATOM 6143 O O . ASP G 4 7 ? -36.997 106.594 -28.198 1.00 78.31 7 ASP G O 1
ATOM 6148 N N . ILE G 4 8 ? -36.189 107.389 -30.150 1.00 91.51 8 ILE G N 1
ATOM 6149 C CA . ILE G 4 8 ? -35.053 108.117 -29.569 1.00 73.69 8 ILE G CA 1
ATOM 6150 C C . ILE G 4 8 ? -35.375 109.581 -29.408 1.00 70.98 8 ILE G C 1
ATOM 6151 O O . ILE G 4 8 ? -34.869 110.226 -28.495 1.00 68.51 8 ILE G O 1
ATOM 6156 N N . HIS G 4 9 ? -36.180 110.112 -30.327 1.00 81.96 9 HIS G N 1
ATOM 6157 C CA . HIS G 4 9 ? -36.620 111.512 -30.276 1.00 82.14 9 HIS G CA 1
ATOM 6158 C C . HIS G 4 9 ? -37.974 111.628 -30.933 1.00 80.76 9 HIS G C 1
ATOM 6159 O O . HIS G 4 9 ? -38.125 111.366 -32.127 1.00 88.99 9 HIS G O 1
ATOM 6166 N N . ILE G 4 10 ? -38.958 112.008 -30.129 1.00 75.24 10 ILE G N 1
ATOM 6167 C CA . ILE G 4 10 ? -40.296 112.205 -30.617 1.00 80.09 10 ILE G CA 1
ATOM 6168 C C . ILE G 4 10 ? -40.657 113.677 -30.574 1.00 83.48 10 ILE G C 1
ATOM 6169 O O . ILE G 4 10 ? -40.597 114.301 -29.515 1.00 83.02 10 ILE G O 1
ATOM 6174 N N . THR G 4 11 ? -40.997 114.224 -31.746 1.00 89.50 11 THR G N 1
ATOM 6175 C CA . THR G 4 11 ? -41.517 115.585 -31.870 1.00 90.41 11 THR G CA 1
ATOM 6176 C C . THR G 4 11 ? -43.018 115.512 -32.105 1.00 90.77 11 THR G C 1
ATOM 6177 O O . THR G 4 11 ? -43.521 114.542 -32.683 1.00 87.08 11 THR G O 1
ATOM 6181 N N . VAL G 4 12 ? -43.732 116.539 -31.662 1.00 90.20 12 VAL G N 1
ATOM 6182 C CA . VAL G 4 12 ? -45.185 116.532 -31.759 1.00 97.43 12 VAL G CA 1
ATOM 6183 C C . VAL G 4 12 ? -45.761 117.913 -31.433 1.00 101.17 12 VAL G C 1
ATOM 6184 O O . VAL G 4 12 ? -45.064 118.764 -30.862 1.00 96.19 12 VAL G O 1
ATOM 6188 N N . SER G 4 13 ? -47.023 118.124 -31.821 1.00 102.04 13 SER G N 1
ATOM 6189 C CA . SER G 4 13 ? -47.673 119.431 -31.761 1.00 101.15 13 SER G CA 1
ATOM 6190 C C . SER G 4 13 ? -48.271 119.647 -30.395 1.00 103.79 13 SER G C 1
ATOM 6191 O O . SER G 4 13 ? -48.683 118.693 -29.736 1.00 105.92 13 SER G O 1
ATOM 6194 N N . GLU G 4 14 ? -48.333 120.912 -29.987 1.00 109.32 14 GLU G N 1
ATOM 6195 C CA . GLU G 4 14 ? -48.982 121.292 -28.742 1.00 109.08 14 GLU G CA 1
ATOM 6196 C C . GLU G 4 14 ? -50.479 121.075 -28.865 1.00 109.83 14 GLU G C 1
ATOM 6197 O O . GLU G 4 14 ? -51.125 121.617 -29.756 1.00 115.90 14 GLU G O 1
ATOM 6203 N N . GLY G 4 15 ? -51.025 120.270 -27.967 1.00 106.73 15 GLY G N 1
ATOM 6204 C CA . GLY G 4 15 ? -52.434 119.955 -28.002 1.00 105.10 15 GLY G CA 1
ATOM 6205 C C . GLY G 4 15 ? -52.706 118.582 -28.575 1.00 106.66 15 GLY G C 1
ATOM 6206 O O . GLY G 4 15 ? -53.798 118.046 -28.392 1.00 111.15 15 GLY G O 1
ATOM 6207 N N . ALA G 4 16 ? -51.720 118.008 -29.260 1.00 102.23 16 ALA G N 1
ATOM 6208 C CA . ALA G 4 16 ? -51.873 116.676 -29.855 1.00 103.65 16 ALA G CA 1
ATOM 6209 C C . ALA G 4 16 ? -51.966 115.571 -28.805 1.00 105.63 16 ALA G C 1
ATOM 6210 O O . ALA G 4 16 ? -52.156 115.841 -27.624 1.00 106.39 16 ALA G O 1
ATOM 6212 N N . SER G 4 17 ? -51.835 114.322 -29.237 1.00 104.77 17 SER G N 1
ATOM 6213 C CA . SER G 4 17 ? -51.830 113.200 -28.304 1.00 102.81 17 SER G CA 1
ATOM 6214 C C . SER G 4 17 ? -50.436 112.568 -28.201 1.00 103.46 17 SER G C 1
ATOM 6215 O O . SER G 4 17 ? -49.666 112.596 -29.159 1.00 101.46 17 SER G O 1
ATOM 6218 N N . LEU G 4 18 ? -50.098 112.021 -27.036 1.00 102.52 18 LEU G N 1
ATOM 6219 C CA . LEU G 4 18 ? -48.760 111.463 -26.824 1.00 99.18 18 LEU G CA 1
ATOM 6220 C C . LEU G 4 18 ? -48.778 109.963 -26.561 1.00 92.53 18 LEU G C 1
ATOM 6221 O O . LEU G 4 18 ? -49.713 109.440 -25.955 1.00 91.25 18 LEU G O 1
ATOM 6226 N N . GLU G 4 19 ? -47.742 109.284 -27.043 1.00 87.58 19 GLU G N 1
ATOM 6227 C CA . GLU G 4 19 ? -47.509 107.887 -26.725 1.00 87.85 19 GLU G CA 1
ATOM 6228 C C . GLU G 4 19 ? -46.039 107.560 -26.925 1.00 94.10 19 GLU G C 1
ATOM 6229 O O . GLU G 4 19 ? -45.619 107.120 -27.999 1.00 95.41 19 GLU G O 1
ATOM 6235 N N . LEU G 4 20 ? -45.254 107.808 -25.885 1.00 93.98 20 LEU G N 1
ATOM 6236 C CA . LEU G 4 20 ? -43.883 107.330 -25.847 1.00 89.91 20 LEU G CA 1
ATOM 6237 C C . LEU G 4 20 ? -43.979 105.846 -25.568 1.00 85.74 20 LEU G C 1
ATOM 6238 O O . LEU G 4 20 ? -44.639 105.439 -24.622 1.00 80.23 20 LEU G O 1
ATOM 6243 N N . ARG G 4 21 ? -43.371 105.026 -26.410 1.00 88.42 21 ARG G N 1
ATOM 6244 C CA . ARG G 4 21 ? -43.507 103.600 -26.201 1.00 90.24 21 ARG G CA 1
ATOM 6245 C C . ARG G 4 21 ? -42.285 103.011 -25.530 1.00 85.62 21 ARG G C 1
ATOM 6246 O O . ARG G 4 21 ? -41.208 103.601 -25.551 1.00 79.61 21 ARG G O 1
ATOM 6254 N N . CYS G 4 22 ? -42.490 101.847 -24.921 1.00 83.64 22 CYS G N 1
ATOM 6255 C CA . CYS G 4 22 ? -41.477 101.129 -24.172 1.00 76.10 22 CYS G CA 1
ATOM 6256 C C . CYS G 4 22 ? -41.832 99.659 -24.105 1.00 83.32 22 CYS G C 1
ATOM 6257 O O . CYS G 4 22 ? -42.979 99.309 -23.843 1.00 87.27 22 CYS G O 1
ATOM 6260 N N . ASN G 4 23 ? -40.845 98.800 -24.327 1.00 85.22 23 ASN G N 1
ATOM 6261 C CA . ASN G 4 23 ? -41.052 97.364 -24.255 1.00 85.01 23 ASN G CA 1
ATOM 6262 C C . ASN G 4 23 ? -40.191 96.805 -23.130 1.00 81.06 23 ASN G C 1
ATOM 6263 O O . ASN G 4 23 ? -39.275 97.480 -22.665 1.00 80.08 23 ASN G O 1
ATOM 6268 N N . TYR G 4 24 ? -40.512 95.605 -22.647 1.00 88.69 24 TYR G N 1
ATOM 6269 C CA . TYR G 4 24 ? -39.753 94.996 -21.537 1.00 86.78 24 TYR G CA 1
ATOM 6270 C C . TYR G 4 24 ? -39.288 93.588 -21.881 1.00 89.45 24 TYR G C 1
ATOM 6271 O O . TYR G 4 24 ? -39.937 92.877 -22.674 1.00 90.71 24 TYR G O 1
ATOM 6280 N N . SER G 4 25 ? -38.140 93.212 -21.304 1.00 89.69 25 SER G N 1
ATOM 6281 C CA . SER G 4 25 ? -37.575 91.867 -21.457 1.00 97.61 25 SER G CA 1
ATOM 6282 C C . SER G 4 25 ? -38.640 90.958 -20.924 1.00 110.31 25 SER G C 1
ATOM 6283 O O . SER G 4 25 ? -39.333 91.337 -19.968 1.00 115.54 25 SER G O 1
ATOM 6286 N N . TYR G 4 26 ? -38.810 89.778 -21.516 1.00 115.00 26 TYR G N 1
ATOM 6287 C CA . TYR G 4 26 ? -39.807 88.876 -20.952 1.00 119.64 26 TYR G CA 1
ATOM 6288 C C . TYR G 4 26 ? -39.679 88.908 -19.412 1.00 117.24 26 TYR G C 1
ATOM 6289 O O . TYR G 4 26 ? -38.577 88.967 -18.847 1.00 105.38 26 TYR G O 1
ATOM 6298 N N . GLY G 4 27 ? -40.819 88.924 -18.748 1.00 119.19 27 GLY G N 1
ATOM 6299 C CA . GLY G 4 27 ? -40.880 88.819 -17.311 1.00 117.61 27 GLY G CA 1
ATOM 6300 C C . GLY G 4 27 ? -42.323 88.472 -17.051 1.00 125.22 27 GLY G C 1
ATOM 6301 O O . GLY G 4 27 ? -43.198 88.823 -17.836 1.00 134.32 27 GLY G O 1
ATOM 6302 N N . ALA G 4 28 ? -42.598 87.750 -15.986 1.00 127.77 28 ALA G N 1
ATOM 6303 C CA . ALA G 4 28 ? -43.982 87.576 -15.616 1.00 140.40 28 ALA G CA 1
ATOM 6304 C C . ALA G 4 28 ? -44.101 88.333 -14.323 1.00 134.84 28 ALA G C 1
ATOM 6305 O O . ALA G 4 28 ? -43.265 88.166 -13.423 1.00 140.61 28 ALA G O 1
ATOM 6307 N N . THR G 4 29 ? -45.087 89.218 -14.246 1.00 131.63 29 THR G N 1
ATOM 6308 C CA . THR G 4 29 ? -45.268 90.031 -13.041 1.00 127.36 29 THR G CA 1
ATOM 6309 C C . THR G 4 29 ? -44.095 90.987 -12.705 1.00 123.67 29 THR G C 1
ATOM 6310 O O . THR G 4 29 ? -43.751 91.147 -11.543 1.00 129.38 29 THR G O 1
ATOM 6314 N N . PRO G 4 30 ? -43.511 91.664 -13.709 1.00 117.26 30 PRO G N 1
ATOM 6315 C CA . PRO G 4 30 ? -42.409 92.589 -13.410 1.00 105.55 30 PRO G CA 1
ATOM 6316 C C . PRO G 4 30 ? -42.975 93.915 -12.943 1.00 98.85 30 PRO G C 1
ATOM 6317 O O . PRO G 4 30 ? -44.148 94.165 -13.252 1.00 94.97 30 PRO G O 1
ATOM 6321 N N . TYR G 4 31 ? -42.185 94.741 -12.246 1.00 88.59 31 TYR G N 1
ATOM 6322 C CA . TYR G 4 31 ? -42.666 96.046 -11.763 1.00 89.96 31 TYR G CA 1
ATOM 6323 C C . TYR G 4 31 ? -42.204 97.177 -12.679 1.00 82.46 31 TYR G C 1
ATOM 6324 O O . TYR G 4 31 ? -41.019 97.358 -12.849 1.00 83.39 31 TYR G O 1
ATOM 6333 N N . LEU G 4 32 ? -43.109 97.962 -13.252 1.00 81.02 32 LEU G N 1
ATOM 6334 C CA . LEU G 4 32 ? -42.681 98.944 -14.256 1.00 79.55 32 LEU G CA 1
ATOM 6335 C C . LEU G 4 32 ? -42.944 100.385 -13.866 1.00 79.34 32 LEU G C 1
ATOM 6336 O O . LEU G 4 32 ? -43.967 100.683 -13.258 1.00 81.87 32 LEU G O 1
ATOM 6341 N N . PHE G 4 33 ? -42.032 101.278 -14.244 1.00 70.78 33 PHE G N 1
ATOM 6342 C CA . PHE G 4 33 ? -42.182 102.702 -13.953 1.00 74.32 33 PHE G CA 1
ATOM 6343 C C . PHE G 4 33 ? -41.908 103.579 -15.156 1.00 75.73 33 PHE G C 1
ATOM 6344 O O . PHE G 4 33 ? -41.143 103.194 -16.028 1.00 70.97 33 PHE G O 1
ATOM 6352 N N . TRP G 4 34 ? -42.533 104.757 -15.193 1.00 79.74 34 TRP G N 1
ATOM 6353 C CA . TRP G 4 34 ? -42.196 105.797 -16.166 1.00 76.54 34 TRP G CA 1
ATOM 6354 C C . TRP G 4 34 ? -41.724 107.042 -15.443 1.00 75.37 34 TRP G C 1
ATOM 6355 O O . TRP G 4 34 ? -42.474 107.633 -14.682 1.00 80.02 34 TRP G O 1
ATOM 6366 N N . TYR G 4 35 ? -40.477 107.434 -15.675 1.00 73.41 35 TYR G N 1
ATOM 6367 C CA . TYR G 4 35 ? -39.916 108.675 -15.110 1.00 72.48 35 TYR G CA 1
ATOM 6368 C C . TYR G 4 35 ? -39.749 109.781 -16.155 1.00 76.96 35 TYR G C 1
ATOM 6369 O O . TYR G 4 35 ? -39.578 109.504 -17.344 1.00 84.02 35 TYR G O 1
ATOM 6378 N N . VAL G 4 36 ? -39.773 111.031 -15.708 1.00 70.68 36 VAL G N 1
ATOM 6379 C CA . VAL G 4 36 ? -39.522 112.152 -16.609 1.00 72.63 36 VAL G CA 1
ATOM 6380 C C . VAL G 4 36 ? -38.512 113.109 -15.986 1.00 73.51 36 VAL G C 1
ATOM 6381 O O . VAL G 4 36 ? -38.534 113.333 -14.780 1.00 78.19 36 VAL G O 1
ATOM 6385 N N . GLN G 4 37 ? -37.637 113.669 -16.822 1.00 79.25 37 GLN G N 1
ATOM 6386 C CA . GLN G 4 37 ? -36.539 114.517 -16.369 1.00 80.84 37 GLN G CA 1
ATOM 6387 C C . GLN G 4 37 ? -36.372 115.753 -17.246 1.00 86.08 37 GLN G C 1
ATOM 6388 O O . GLN G 4 37 ? -36.085 115.649 -18.445 1.00 85.37 37 GLN G O 1
ATOM 6394 N N . SER G 4 38 ? -36.549 116.919 -16.633 1.00 85.88 38 SER G N 1
ATOM 6395 C CA . SER G 4 38 ? -36.239 118.190 -17.276 1.00 86.84 38 SER G CA 1
ATOM 6396 C C . SER G 4 38 ? -34.716 118.429 -17.205 1.00 88.68 38 SER G C 1
ATOM 6397 O O . SER G 4 38 ? -34.098 118.202 -16.168 1.00 89.86 38 SER G O 1
ATOM 6400 N N . PRO G 4 39 ? -34.105 118.870 -18.315 1.00 90.79 39 PRO G N 1
ATOM 6401 C CA . PRO G 4 39 ? -32.650 118.982 -18.460 1.00 83.24 39 PRO G CA 1
ATOM 6402 C C . PRO G 4 39 ? -31.914 119.613 -17.280 1.00 72.28 39 PRO G C 1
ATOM 6403 O O . PRO G 4 39 ? -32.173 120.767 -16.936 1.00 67.16 39 PRO G O 1
ATOM 6407 N N . GLY G 4 40 ? -30.997 118.847 -16.689 1.00 72.44 40 GLY G N 1
ATOM 6408 C CA . GLY G 4 40 ? -30.140 119.322 -15.608 1.00 80.40 40 GLY G CA 1
ATOM 6409 C C . GLY G 4 40 ? -30.504 118.822 -14.217 1.00 82.52 40 GLY G C 1
ATOM 6410 O O . GLY G 4 40 ? -29.735 118.947 -13.255 1.00 83.64 40 GLY G O 1
ATOM 6411 N N . GLN G 4 41 ? -31.692 118.247 -14.112 1.00 84.75 41 GLN G N 1
ATOM 6412 C CA . GLN G 4 41 ? -32.224 117.832 -12.824 1.00 85.40 41 GLN G CA 1
ATOM 6413 C C . GLN G 4 41 ? -32.455 116.306 -12.704 1.00 84.86 41 GLN G C 1
ATOM 6414 O O . GLN G 4 41 ? -31.812 115.508 -13.399 1.00 78.69 41 GLN G O 1
ATOM 6420 N N . GLY G 4 42 ? -33.356 115.908 -11.807 1.00 80.93 42 GLY G N 1
ATOM 6421 C CA . GLY G 4 42 ? -33.559 114.507 -11.503 1.00 76.14 42 GLY G CA 1
ATOM 6422 C C . GLY G 4 42 ? -34.845 114.013 -12.114 1.00 78.97 42 GLY G C 1
ATOM 6423 O O . GLY G 4 42 ? -35.534 114.760 -12.825 1.00 79.56 42 GLY G O 1
ATOM 6424 N N . LEU G 4 43 ? -35.172 112.754 -11.830 1.00 73.87 43 LEU G N 1
ATOM 6425 C CA . LEU G 4 43 ? -36.365 112.126 -12.406 1.00 69.97 43 LEU G CA 1
ATOM 6426 C C . LEU G 4 43 ? -37.542 112.124 -11.445 1.00 76.19 43 LEU G C 1
ATOM 6427 O O . LEU G 4 43 ? -37.395 111.832 -10.257 1.00 84.09 43 LEU G O 1
ATOM 6432 N N . GLN G 4 44 ? -38.711 112.461 -11.981 1.00 82.40 44 GLN G N 1
ATOM 6433 C CA . GLN G 4 44 ? -39.957 112.326 -11.249 1.00 86.47 44 GLN G CA 1
ATOM 6434 C C . GLN G 4 44 ? -40.561 111.004 -11.651 1.00 85.12 44 GLN G C 1
ATOM 6435 O O . GLN G 4 44 ? -40.462 110.605 -12.816 1.00 84.50 44 GLN G O 1
ATOM 6441 N N . LEU G 4 45 ? -41.153 110.307 -10.687 1.00 82.51 45 LEU G N 1
ATOM 6442 C CA . LEU G 4 45 ? -41.943 109.160 -11.034 1.00 79.20 45 LEU G CA 1
ATOM 6443 C C . LEU G 4 45 ? -43.242 109.707 -11.602 1.00 86.77 45 LEU G C 1
ATOM 6444 O O . LEU G 4 45 ? -43.875 110.593 -11.020 1.00 82.72 45 LEU G O 1
ATOM 6449 N N . LEU G 4 46 ? -43.590 109.202 -12.778 1.00 90.40 46 LEU G N 1
ATOM 6450 C CA . LEU G 4 46 ? -44.803 109.577 -13.471 1.00 82.11 46 LEU G CA 1
ATOM 6451 C C . LEU G 4 46 ? -45.898 108.606 -13.086 1.00 85.06 46 LEU G C 1
ATOM 6452 O O . LEU G 4 46 ? -47.030 109.006 -12.872 1.00 86.91 46 LEU G O 1
ATOM 6457 N N . LEU G 4 47 ? -45.555 107.326 -12.991 1.00 84.35 47 LEU G N 1
ATOM 6458 C CA . LEU G 4 47 ? -46.496 106.328 -12.519 1.00 85.01 47 LEU G CA 1
ATOM 6459 C C . LEU G 4 47 ? -45.845 104.965 -12.518 1.00 82.93 47 LEU G C 1
ATOM 6460 O O . LEU G 4 47 ? -44.767 104.794 -13.087 1.00 72.37 47 LEU G O 1
ATOM 6465 N N . LYS G 4 48 ? -46.506 104.001 -11.879 1.00 83.51 48 LYS G N 1
ATOM 6466 C CA . LYS G 4 48 ? -45.964 102.648 -11.761 1.00 82.59 48 LYS G CA 1
ATOM 6467 C C . LYS G 4 48 ? -46.960 101.517 -12.055 1.00 84.04 48 LYS G C 1
ATOM 6468 O O . LYS G 4 48 ? -48.129 101.769 -12.340 1.00 90.40 48 LYS G O 1
ATOM 6474 N N . TYR G 4 49 ? -46.479 100.274 -11.999 1.00 80.41 49 TYR G N 1
ATOM 6475 C CA . TYR G 4 49 ? -47.356 99.121 -12.117 1.00 88.93 49 TYR G CA 1
ATOM 6476 C C . TYR G 4 49 ? -46.777 97.784 -11.643 1.00 94.00 49 TYR G C 1
ATOM 6477 O O . TYR G 4 49 ? -46.035 97.131 -12.368 1.00 90.98 49 TYR G O 1
ATOM 6486 N N . PHE G 4 50 ? -47.174 97.376 -10.435 1.00 103.31 50 PHE G N 1
ATOM 6487 C CA . PHE G 4 50 ? -46.787 96.087 -9.838 1.00 103.07 50 PHE G CA 1
ATOM 6488 C C . PHE G 4 50 ? -47.641 94.925 -10.332 1.00 105.19 50 PHE G C 1
ATOM 6489 O O . PHE G 4 50 ? -47.129 93.902 -10.815 1.00 101.39 50 PHE G O 1
ATOM 6497 N N . SER G 4 51 ? -48.953 95.085 -10.194 1.00 110.08 51 SER G N 1
ATOM 6498 C CA . SER G 4 51 ? -49.888 93.992 -10.449 1.00 113.74 51 SER G CA 1
ATOM 6499 C C . SER G 4 51 ? -51.329 94.485 -10.536 1.00 107.39 51 SER G C 1
ATOM 6500 O O . SER G 4 51 ? -51.626 95.646 -10.240 1.00 100.42 51 SER G O 1
ATOM 6503 N N . GLY G 4 52 ? -52.213 93.590 -10.962 1.00 110.28 52 GLY G N 1
ATOM 6504 C CA . GLY G 4 52 ? -53.641 93.847 -10.968 1.00 120.98 52 GLY G CA 1
ATOM 6505 C C . GLY G 4 52 ? -54.189 94.680 -12.117 1.00 121.79 52 GLY G C 1
ATOM 6506 O O . GLY G 4 52 ? -54.415 94.186 -13.221 1.00 117.48 52 GLY G O 1
ATOM 6507 N N . ASP G 4 53 ? -54.426 95.955 -11.849 1.00 125.85 53 ASP G N 1
ATOM 6508 C CA . ASP G 4 53 ? -55.091 96.809 -12.817 1.00 122.57 53 ASP G CA 1
ATOM 6509 C C . ASP G 4 53 ? -54.236 97.087 -14.052 1.00 117.44 53 ASP G C 1
ATOM 6510 O O . ASP G 4 53 ? -53.053 97.388 -13.958 1.00 122.13 53 ASP G O 1
ATOM 6515 N N . THR G 4 54 ? -54.859 97.001 -15.216 1.00 111.82 54 THR G N 1
ATOM 6516 C CA . THR G 4 54 ? -54.133 97.032 -16.473 1.00 108.17 54 THR G CA 1
ATOM 6517 C C . THR G 4 54 ? -53.739 98.429 -16.940 1.00 102.43 54 THR G C 1
ATOM 6518 O O . THR G 4 54 ? -52.802 98.588 -17.705 1.00 103.97 54 THR G O 1
ATOM 6522 N N . LEU G 4 55 ? -54.461 99.438 -16.484 1.00 101.23 55 LEU G N 1
ATOM 6523 C CA . LEU G 4 55 ? -54.233 100.799 -16.915 1.00 95.30 55 LEU G CA 1
ATOM 6524 C C . LEU G 4 55 ? -54.129 101.713 -15.694 1.00 106.19 55 LEU G C 1
ATOM 6525 O O . LEU G 4 55 ? -55.037 101.734 -14.875 1.00 113.95 55 LEU G O 1
ATOM 6530 N N . VAL G 4 56 ? -53.036 102.465 -15.559 1.00 102.80 56 VAL G N 1
ATOM 6531 C CA . VAL G 4 56 ? -52.866 103.358 -14.405 1.00 103.63 56 VAL G CA 1
ATOM 6532 C C . VAL G 4 56 ? -52.656 104.830 -14.785 1.00 104.38 56 VAL G C 1
ATOM 6533 O O . VAL G 4 56 ? -52.254 105.136 -15.912 1.00 104.08 56 VAL G O 1
ATOM 6537 N N . GLN G 4 57 ? -52.940 105.737 -13.846 1.00 100.10 57 GLN G N 1
ATOM 6538 C CA . GLN G 4 57 ? -52.771 107.169 -14.100 1.00 98.78 57 GLN G CA 1
ATOM 6539 C C . GLN G 4 57 ? -51.553 107.720 -13.386 1.00 95.24 57 GLN G C 1
ATOM 6540 O O . GLN G 4 57 ? -51.008 107.087 -12.490 1.00 94.75 57 GLN G O 1
ATOM 6546 N N . GLY G 4 58 ? -51.129 108.906 -13.808 1.00 92.28 58 GLY G N 1
ATOM 6547 C CA . GLY G 4 58 ? -49.992 109.574 -13.208 1.00 85.62 58 GLY G CA 1
ATOM 6548 C C . GLY G 4 58 ? -50.198 111.072 -13.000 1.00 88.68 58 GLY G C 1
ATOM 6549 O O . GLY G 4 58 ? -51.326 111.570 -13.040 1.00 92.74 58 GLY G O 1
ATOM 6550 N N . ILE G 4 59 ? -49.094 111.784 -12.783 1.00 88.20 59 ILE G N 1
ATOM 6551 C CA . ILE G 4 59 ? -49.104 113.221 -12.584 1.00 90.12 59 ILE G CA 1
ATOM 6552 C C . ILE G 4 59 ? -49.110 113.994 -13.898 1.00 99.78 59 ILE G C 1
ATOM 6553 O O . ILE G 4 59 ? -48.579 113.532 -14.897 1.00 101.87 59 ILE G O 1
ATOM 6558 N N . LYS G 4 60 ? -49.695 115.186 -13.886 1.00 102.82 60 LYS G N 1
ATOM 6559 C CA . LYS G 4 60 ? -49.911 115.959 -15.112 1.00 100.08 60 LYS G CA 1
ATOM 6560 C C . LYS G 4 60 ? -50.615 115.103 -16.153 1.00 98.83 60 LYS G C 1
ATOM 6561 O O . LYS G 4 60 ? -50.138 114.929 -17.266 1.00 100.35 60 LYS G O 1
ATOM 6567 N N . GLY G 4 61 ? -51.753 114.551 -15.758 1.00 99.74 61 GLY G N 1
ATOM 6568 C CA . GLY G 4 61 ? -52.614 113.836 -16.677 1.00 98.42 61 GLY G CA 1
ATOM 6569 C C . GLY G 4 61 ? -51.926 112.813 -17.561 1.00 97.71 61 GLY G C 1
ATOM 6570 O O . GLY G 4 61 ? -52.172 112.757 -18.767 1.00 102.89 61 GLY G O 1
ATOM 6571 N N . PHE G 4 62 ? -51.078 111.983 -16.960 1.00 92.72 62 PHE G N 1
ATOM 6572 C CA . PHE G 4 62 ? -50.477 110.876 -17.694 1.00 85.84 62 PHE G CA 1
ATOM 6573 C C . PHE G 4 62 ? -51.193 109.547 -17.485 1.00 81.71 62 PHE G C 1
ATOM 6574 O O . PHE G 4 62 ? -52.052 109.417 -16.621 1.00 95.77 62 PHE G O 1
ATOM 6582 N N . GLU G 4 63 ? -50.834 108.564 -18.289 1.00 75.21 63 GLU G N 1
ATOM 6583 C CA . GLU G 4 63 ? -51.541 107.299 -18.315 1.00 85.99 63 GLU G CA 1
ATOM 6584 C C . GLU G 4 63 ? -50.598 106.249 -18.878 1.00 87.49 63 GLU G C 1
ATOM 6585 O O . GLU G 4 63 ? -49.665 106.572 -19.607 1.00 93.64 63 GLU G O 1
ATOM 6591 N N . ALA G 4 64 ? -50.823 104.989 -18.546 1.00 83.62 64 ALA G N 1
ATOM 6592 C CA . ALA G 4 64 ? -50.019 103.927 -19.135 1.00 85.87 64 ALA G CA 1
ATOM 6593 C C . ALA G 4 64 ? -50.776 102.619 -19.106 1.00 95.15 64 ALA G C 1
ATOM 6594 O O . ALA G 4 64 ? -51.555 102.371 -18.192 1.00 104.45 64 ALA G O 1
ATOM 6596 N N . GLU G 4 65 ? -50.547 101.782 -20.106 1.00 88.66 65 GLU G N 1
ATOM 6597 C CA . GLU G 4 65 ? -51.278 100.538 -20.223 1.00 94.27 65 GLU G CA 1
ATOM 6598 C C . GLU G 4 65 ? -50.312 99.361 -20.194 1.00 91.59 65 GLU G C 1
ATOM 6599 O O . GLU G 4 65 ? -49.238 99.427 -20.773 1.00 92.97 65 GLU G O 1
ATOM 6605 N N . PHE G 4 66 ? -50.688 98.293 -19.504 1.00 87.57 66 PHE G N 1
ATOM 6606 C CA . PHE G 4 66 ? -49.850 97.107 -19.416 1.00 81.22 66 PHE G CA 1
ATOM 6607 C C . PHE G 4 66 ? -50.446 95.959 -20.195 1.00 88.43 66 PHE G C 1
ATOM 6608 O O . PHE G 4 66 ? -51.309 95.233 -19.702 1.00 85.89 66 PHE G O 1
ATOM 6616 N N . LYS G 4 67 ? -49.963 95.799 -21.419 1.00 96.33 67 LYS G N 1
ATOM 6617 C CA . LYS G 4 67 ? -50.385 94.708 -22.279 1.00 99.15 67 LYS G CA 1
ATOM 6618 C C . LYS G 4 67 ? -49.476 93.510 -22.099 1.00 97.47 67 LYS G C 1
ATOM 6619 O O . LYS G 4 67 ? -48.519 93.348 -22.826 1.00 96.61 67 LYS G O 1
ATOM 6625 N N . ARG G 4 68 ? -49.779 92.687 -21.108 1.00 103.18 68 ARG G N 1
ATOM 6626 C CA . ARG G 4 68 ? -49.045 91.450 -20.850 1.00 106.83 68 ARG G CA 1
ATOM 6627 C C . ARG G 4 68 ? -48.601 90.738 -22.102 1.00 107.46 68 ARG G C 1
ATOM 6628 O O . ARG G 4 68 ? -47.455 90.318 -22.231 1.00 104.76 68 ARG G O 1
ATOM 6636 N N . SER G 4 69 ? -49.556 90.580 -23.004 1.00 110.98 69 SER G N 1
ATOM 6637 C CA . SER G 4 69 ? -49.370 89.872 -24.253 1.00 109.77 69 SER G CA 1
ATOM 6638 C C . SER G 4 69 ? -48.330 90.564 -25.125 1.00 104.03 69 SER G C 1
ATOM 6639 O O . SER G 4 69 ? -47.460 89.929 -25.711 1.00 112.07 69 SER G O 1
ATOM 6642 N N . GLN G 4 70 ? -48.442 91.886 -25.170 1.00 107.38 70 GLN G N 1
ATOM 6643 C CA . GLN G 4 70 ? -47.665 92.782 -26.023 1.00 114.97 70 GLN G CA 1
ATOM 6644 C C . GLN G 4 70 ? -46.237 93.003 -25.544 1.00 109.39 70 GLN G C 1
ATOM 6645 O O . GLN G 4 70 ? -45.399 93.489 -26.303 1.00 114.15 70 GLN G O 1
ATOM 6651 N N . SER G 4 71 ? -45.960 92.666 -24.291 1.00 105.52 71 SER G N 1
ATOM 6652 C CA . SER G 4 71 ? -44.750 93.147 -23.635 1.00 101.06 71 SER G CA 1
ATOM 6653 C C . SER G 4 71 ? -44.498 94.640 -23.861 1.00 92.16 71 SER G C 1
ATOM 6654 O O . SER G 4 71 ? -43.408 95.033 -24.299 1.00 90.19 71 SER G O 1
ATOM 6657 N N . SER G 4 72 ? -45.491 95.465 -23.544 1.00 88.76 72 SER G N 1
ATOM 6658 C CA . SER G 4 72 ? -45.359 96.899 -23.721 1.00 88.46 72 SER G CA 1
ATOM 6659 C C . SER G 4 72 ? -45.988 97.649 -22.585 1.00 78.49 72 SER G C 1
ATOM 6660 O O . SER G 4 72 ? -47.022 97.262 -22.082 1.00 84.77 72 SER G O 1
ATOM 6663 N N . PHE G 4 73 ? -45.370 98.756 -22.221 1.00 76.95 73 PHE G N 1
ATOM 6664 C CA . PHE G 4 73 ? -45.863 99.623 -21.168 1.00 80.95 73 PHE G CA 1
ATOM 6665 C C . PHE G 4 73 ? -45.695 101.052 -21.676 1.00 81.39 73 PHE G C 1
ATOM 6666 O O . PHE G 4 73 ? -44.686 101.695 -21.396 1.00 83.36 73 PHE G O 1
ATOM 6674 N N . ASN G 4 74 ? -46.672 101.532 -22.446 1.00 79.84 74 ASN G N 1
ATOM 6675 C CA . ASN G 4 74 ? -46.536 102.795 -23.176 1.00 81.24 74 ASN G CA 1
ATOM 6676 C C . ASN G 4 74 ? -47.216 103.952 -22.499 1.00 82.18 74 ASN G C 1
ATOM 6677 O O . ASN G 4 74 ? -48.302 103.822 -21.958 1.00 90.05 74 ASN G O 1
ATOM 6682 N N . LEU G 4 75 ? -46.571 105.102 -22.549 1.00 83.38 75 LEU G N 1
ATOM 6683 C CA . LEU G 4 75 ? -46.992 106.248 -21.763 1.00 86.39 75 LEU G CA 1
ATOM 6684 C C . LEU G 4 75 ? -47.923 107.037 -22.634 1.00 91.00 75 LEU G C 1
ATOM 6685 O O . LEU G 4 75 ? -47.774 107.037 -23.850 1.00 99.53 75 LEU G O 1
ATOM 6690 N N . ARG G 4 76 ? -48.892 107.701 -22.027 1.00 88.77 76 ARG G N 1
ATOM 6691 C CA . ARG G 4 76 ? -49.872 108.427 -22.814 1.00 91.80 76 ARG G CA 1
ATOM 6692 C C . ARG G 4 76 ? -50.353 109.712 -22.199 1.00 94.15 76 ARG G C 1
ATOM 6693 O O . ARG G 4 76 ? -50.397 109.883 -20.979 1.00 101.08 76 ARG G O 1
ATOM 6701 N N . LYS G 4 77 ? -50.731 110.615 -23.084 1.00 96.36 77 LYS G N 1
ATOM 6702 C CA . LYS G 4 77 ? -51.430 111.812 -22.696 1.00 102.69 77 LYS G CA 1
ATOM 6703 C C . LYS G 4 77 ? -52.378 112.098 -23.828 1.00 109.63 77 LYS G C 1
ATOM 6704 O O . LYS G 4 77 ? -52.039 111.861 -24.986 1.00 109.73 77 LYS G O 1
ATOM 6710 N N . PRO G 4 78 ? -53.570 112.608 -23.514 1.00 108.44 78 PRO G N 1
ATOM 6711 C CA . PRO G 4 78 ? -54.494 112.800 -24.628 1.00 109.00 78 PRO G CA 1
ATOM 6712 C C . PRO G 4 78 ? -54.245 114.166 -25.235 1.00 103.49 78 PRO G C 1
ATOM 6713 O O . PRO G 4 78 ? -54.391 114.350 -26.442 1.00 92.24 78 PRO G O 1
ATOM 6717 N N . SER G 4 79 ? -53.846 115.102 -24.377 1.00 108.34 79 SER G N 1
ATOM 6718 C CA . SER G 4 79 ? -53.590 116.479 -24.771 1.00 106.00 79 SER G CA 1
ATOM 6719 C C . SER G 4 79 ? -52.253 116.923 -24.189 1.00 105.96 79 SER G C 1
ATOM 6720 O O . SER G 4 79 ? -52.167 117.356 -23.041 1.00 111.10 79 SER G O 1
ATOM 6723 N N . VAL G 4 80 ? -51.207 116.793 -24.998 1.00 101.63 80 VAL G N 1
ATOM 6724 C CA . VAL G 4 80 ? -49.847 117.130 -24.585 1.00 101.72 80 VAL G CA 1
ATOM 6725 C C . VAL G 4 80 ? -49.797 118.596 -24.189 1.00 101.20 80 VAL G C 1
ATOM 6726 O O . VAL G 4 80 ? -50.687 119.369 -24.545 1.00 103.23 80 VAL G O 1
ATOM 6730 N N . HIS G 4 81 ? -48.755 118.982 -23.465 1.00 101.76 81 HIS G N 1
ATOM 6731 C CA . HIS G 4 81 ? -48.572 120.388 -23.134 1.00 102.71 81 HIS G CA 1
ATOM 6732 C C . HIS G 4 81 ? -47.145 120.840 -23.346 1.00 107.46 81 HIS G C 1
ATOM 6733 O O . HIS G 4 81 ? -46.231 120.017 -23.341 1.00 109.83 81 HIS G O 1
ATOM 6740 N N . TRP G 4 82 ? -46.955 122.149 -23.504 1.00 110.21 82 TRP G N 1
ATOM 6741 C CA . TRP G 4 82 ? -45.642 122.674 -23.845 1.00 109.62 82 TRP G CA 1
ATOM 6742 C C . TRP G 4 82 ? -44.641 122.349 -22.748 1.00 108.59 82 TRP G C 1
ATOM 6743 O O . TRP G 4 82 ? -43.458 122.078 -23.023 1.00 104.27 82 TRP G O 1
ATOM 6754 N N . SER G 4 83 ? -45.137 122.366 -21.513 1.00 109.29 83 SER G N 1
ATOM 6755 C CA . SER G 4 83 ? -44.317 122.095 -20.350 1.00 99.47 83 SER G CA 1
ATOM 6756 C C . SER G 4 83 ? -43.578 120.782 -20.502 1.00 95.43 83 SER G C 1
ATOM 6757 O O . SER G 4 83 ? -42.408 120.689 -20.124 1.00 96.44 83 SER G O 1
ATOM 6760 N N . ASP G 4 84 ? -44.269 119.787 -21.062 1.00 96.10 84 ASP G N 1
ATOM 6761 C CA . ASP G 4 84 ? -43.828 118.388 -21.069 1.00 93.01 84 ASP G CA 1
ATOM 6762 C C . ASP G 4 84 ? -42.576 118.047 -21.853 1.00 89.31 84 ASP G C 1
ATOM 6763 O O . ASP G 4 84 ? -42.223 116.867 -21.957 1.00 88.71 84 ASP G O 1
ATOM 6768 N N . ALA G 4 85 ? -41.919 119.029 -22.442 1.00 82.85 85 ALA G N 1
ATOM 6769 C CA . ALA G 4 85 ? -40.756 118.659 -23.201 1.00 81.24 85 ALA G CA 1
ATOM 6770 C C . ALA G 4 85 ? -39.641 118.362 -22.216 1.00 73.84 85 ALA G C 1
ATOM 6771 O O . ALA G 4 85 ? -39.063 119.262 -21.598 1.00 68.55 85 ALA G O 1
ATOM 6773 N N . ALA G 4 86 ? -39.369 117.079 -22.050 1.00 70.08 86 ALA G N 1
ATOM 6774 C CA . ALA G 4 86 ? -38.201 116.651 -21.318 1.00 71.33 86 ALA G CA 1
ATOM 6775 C C . ALA G 4 86 ? -37.840 115.265 -21.805 1.00 74.10 86 ALA G C 1
ATOM 6776 O O . ALA G 4 86 ? -38.465 114.750 -22.743 1.00 70.93 86 ALA G O 1
ATOM 6778 N N . GLU G 4 87 ? -36.819 114.675 -21.192 1.00 73.68 87 GLU G N 1
ATOM 6779 C CA . GLU G 4 87 ? -36.490 113.297 -21.509 1.00 75.03 87 GLU G CA 1
ATOM 6780 C C . GLU G 4 87 ? -37.320 112.364 -20.605 1.00 74.05 87 GLU G C 1
ATOM 6781 O O . GLU G 4 87 ? -37.444 112.578 -19.395 1.00 72.20 87 GLU G O 1
ATOM 6787 N N . TYR G 4 88 ? -37.916 111.354 -21.226 1.00 75.56 88 TYR G N 1
ATOM 6788 C CA . TYR G 4 88 ? -38.737 110.386 -20.532 1.00 67.84 88 TYR G CA 1
ATOM 6789 C C . TYR G 4 88 ? -38.011 109.055 -20.425 1.00 68.65 88 TYR G C 1
ATOM 6790 O O . TYR G 4 88 ? -37.423 108.587 -21.393 1.00 68.97 88 TYR G O 1
ATOM 6799 N N . PHE G 4 89 ? -38.055 108.437 -19.253 1.00 69.53 89 PHE G N 1
ATOM 6800 C CA . PHE G 4 89 ? -37.420 107.134 -19.079 1.00 69.33 89 PHE G CA 1
ATOM 6801 C C . PHE G 4 89 ? -38.350 106.040 -18.572 1.00 68.01 89 PHE G C 1
ATOM 6802 O O . PHE G 4 89 ? -39.184 106.251 -17.709 1.00 72.60 89 PHE G O 1
ATOM 6810 N N . CYS G 4 90 ? -38.164 104.856 -19.116 1.00 66.88 90 CYS G N 1
ATOM 6811 C CA . CYS G 4 90 ? -38.995 103.720 -18.839 1.00 66.68 90 CYS G CA 1
ATOM 6812 C C . CYS G 4 90 ? -38.115 102.801 -18.044 1.00 72.46 90 CYS G C 1
ATOM 6813 O O . CYS G 4 90 ? -36.949 102.645 -18.340 1.00 71.88 90 CYS G O 1
ATOM 6816 N N . ALA G 4 91 ? -38.645 102.193 -17.011 1.00 70.84 91 ALA G N 1
ATOM 6817 C CA . ALA G 4 91 ? -37.770 101.432 -16.152 1.00 70.44 91 ALA G CA 1
ATOM 6818 C C . ALA G 4 91 ? -38.500 100.248 -15.611 1.00 74.41 91 ALA G C 1
ATOM 6819 O O . ALA G 4 91 ? -39.710 100.305 -15.362 1.00 78.74 91 ALA G O 1
ATOM 6821 N N . VAL G 4 92 ? -37.763 99.169 -15.422 1.00 71.27 92 VAL G N 1
ATOM 6822 C CA . VAL G 4 92 ? -38.388 97.952 -14.990 1.00 77.91 92 VAL G CA 1
ATOM 6823 C C . VAL G 4 92 ? -37.789 97.564 -13.666 1.00 84.39 92 VAL G C 1
ATOM 6824 O O . VAL G 4 92 ? -36.583 97.725 -13.448 1.00 82.35 92 VAL G O 1
ATOM 6828 N N . GLY G 4 93 ? -38.659 97.075 -12.780 1.00 92.24 93 GLY G N 1
ATOM 6829 C CA . GLY G 4 93 ? -38.279 96.592 -11.465 1.00 97.11 93 GLY G CA 1
ATOM 6830 C C . GLY G 4 93 ? -37.527 95.308 -11.669 1.00 93.01 93 GLY G C 1
ATOM 6831 O O . GLY G 4 93 ? -38.012 94.342 -12.276 1.00 91.98 93 GLY G O 1
ATOM 6832 N N . ALA G 4 94 ? -36.316 95.283 -11.157 1.00 90.40 94 ALA G N 1
ATOM 6833 C CA . ALA G 4 94 ? -35.460 94.221 -11.584 1.00 92.82 94 ALA G CA 1
ATOM 6834 C C . ALA G 4 94 ? -35.097 93.173 -10.581 1.00 98.97 94 ALA G C 1
ATOM 6835 O O . ALA G 4 94 ? -35.212 93.347 -9.378 1.00 100.30 94 ALA G O 1
ATOM 6837 N N . SER G 4 95 ? -34.546 92.129 -11.175 1.00 117.04 95 SER G N 1
ATOM 6838 C CA . SER G 4 95 ? -35.249 90.855 -11.348 1.00 114.61 95 SER G CA 1
ATOM 6839 C C . SER G 4 95 ? -35.333 90.207 -10.017 1.00 105.65 95 SER G C 1
ATOM 6840 O O . SER G 4 95 ? -34.409 90.360 -9.238 1.00 111.06 95 SER G O 1
ATOM 6843 N N . GLY G 4 96 ? -36.403 89.484 -9.734 1.00 104.73 96 GLY G N 1
ATOM 6844 C CA . GLY G 4 96 ? -36.477 88.882 -8.422 1.00 110.89 96 GLY G CA 1
ATOM 6845 C C . GLY G 4 96 ? -35.574 89.706 -7.526 1.00 119.44 96 GLY G C 1
ATOM 6846 O O . GLY G 4 96 ? -34.365 89.413 -7.412 1.00 127.27 96 GLY G O 1
ATOM 6847 N N . ASN G 4 97 ? -36.222 90.538 -6.729 1.00 114.69 97 ASN G N 1
ATOM 6848 C CA . ASN G 4 97 ? -36.296 91.949 -7.051 1.00 111.41 97 ASN G CA 1
ATOM 6849 C C . ASN G 4 97 ? -35.785 92.813 -5.934 1.00 106.89 97 ASN G C 1
ATOM 6850 O O . ASN G 4 97 ? -35.682 92.388 -4.789 1.00 113.42 97 ASN G O 1
ATOM 6855 N N . THR G 4 98 ? -35.379 94.007 -6.296 1.00 102.80 98 THR G N 1
ATOM 6856 C CA . THR G 4 98 ? -35.171 95.051 -5.342 1.00 104.30 98 THR G CA 1
ATOM 6857 C C . THR G 4 98 ? -36.116 96.137 -5.963 1.00 116.11 98 THR G C 1
ATOM 6858 O O . THR G 4 98 ? -36.928 95.776 -6.850 1.00 111.55 98 THR G O 1
ATOM 6862 N N . GLY G 4 99 ? -36.030 97.432 -5.635 1.00 119.83 99 GLY G N 1
ATOM 6863 C CA . GLY G 4 99 ? -34.868 98.116 -5.119 1.00 105.17 99 GLY G CA 1
ATOM 6864 C C . GLY G 4 99 ? -34.313 98.679 -6.398 1.00 90.43 99 GLY G C 1
ATOM 6865 O O . GLY G 4 99 ? -34.840 99.634 -6.965 1.00 77.98 99 GLY G O 1
ATOM 6866 N N . LYS G 4 100 ? -33.267 98.036 -6.883 1.00 88.61 100 LYS G N 1
ATOM 6867 C CA . LYS G 4 100 ? -32.707 98.425 -8.156 1.00 84.65 100 LYS G CA 1
ATOM 6868 C C . LYS G 4 100 ? -33.699 98.333 -9.311 1.00 84.82 100 LYS G C 1
ATOM 6869 O O . LYS G 4 100 ? -34.467 97.363 -9.474 1.00 79.27 100 LYS G O 1
ATOM 6875 N N . LEU G 4 101 ? -33.649 99.409 -10.086 1.00 88.53 101 LEU G N 1
ATOM 6876 C CA . LEU G 4 101 ? -34.446 99.622 -11.262 1.00 79.99 101 LEU G CA 1
ATOM 6877 C C . LEU G 4 101 ? -33.507 99.614 -12.447 1.00 84.23 101 LEU G C 1
ATOM 6878 O O . LEU G 4 101 ? -32.332 100.000 -12.357 1.00 80.40 101 LEU G O 1
ATOM 6883 N N . ILE G 4 102 ? -34.024 99.141 -13.563 1.00 84.85 102 ILE G N 1
ATOM 6884 C CA . ILE G 4 102 ? -33.266 99.161 -14.777 1.00 76.07 102 ILE G CA 1
ATOM 6885 C C . ILE G 4 102 ? -33.972 100.168 -15.678 1.00 78.49 102 ILE G C 1
ATOM 6886 O O . ILE G 4 102 ? -35.209 100.181 -15.761 1.00 79.31 102 ILE G O 1
ATOM 6891 N N . PHE G 4 103 ? -33.194 101.015 -16.342 1.00 75.74 103 PHE G N 1
ATOM 6892 C CA . PHE G 4 103 ? -33.769 102.027 -17.197 1.00 78.20 103 PHE G CA 1
ATOM 6893 C C . PHE G 4 103 ? -33.557 101.741 -18.666 1.00 78.40 103 PHE G C 1
ATOM 6894 O O . PHE G 4 103 ? -32.541 101.170 -19.076 1.00 74.92 103 PHE G O 1
ATOM 6902 N N . GLY G 4 104 ? -34.545 102.143 -19.447 1.00 73.71 104 GLY G N 1
ATOM 6903 C CA . GLY G 4 104 ? -34.420 102.170 -20.881 1.00 88.93 104 GLY G CA 1
ATOM 6904 C C . GLY G 4 104 ? -33.640 103.426 -21.123 1.00 83.50 104 GLY G C 1
ATOM 6905 O O . GLY G 4 104 ? -33.633 104.340 -20.309 1.00 68.64 104 GLY G O 1
ATOM 6906 N N . GLN G 4 105 ? -32.950 103.433 -22.237 1.00 90.54 105 GLN G N 1
ATOM 6907 C CA . GLN G 4 105 ? -32.104 104.529 -22.676 1.00 89.36 105 GLN G CA 1
ATOM 6908 C C . GLN G 4 105 ? -32.848 105.838 -22.855 1.00 81.87 105 GLN G C 1
ATOM 6909 O O . GLN G 4 105 ? -32.251 106.914 -23.064 1.00 75.31 105 GLN G O 1
ATOM 6915 N N . GLY G 4 106 ? -34.163 105.744 -22.792 1.00 83.44 106 GLY G N 1
ATOM 6916 C CA . GLY G 4 106 ? -34.941 106.953 -22.713 1.00 74.40 106 GLY G CA 1
ATOM 6917 C C . GLY G 4 106 ? -35.120 107.688 -24.007 1.00 68.17 106 GLY G C 1
ATOM 6918 O O . GLY G 4 106 ? -34.180 107.931 -24.763 1.00 68.81 106 GLY G O 1
ATOM 6919 N N . THR G 4 107 ? -36.377 108.015 -24.248 1.00 69.46 107 THR G N 1
ATOM 6920 C CA . THR G 4 107 ? -36.753 108.743 -25.419 1.00 80.22 107 THR G CA 1
ATOM 6921 C C . THR G 4 107 ? -37.075 110.149 -24.967 1.00 78.68 107 THR G C 1
ATOM 6922 O O . THR G 4 107 ? -37.882 110.350 -24.055 1.00 76.32 107 THR G O 1
ATOM 6926 N N . THR G 4 108 ? -36.392 111.109 -25.585 1.00 79.93 108 THR G N 1
ATOM 6927 C CA . THR G 4 108 ? -36.580 112.529 -25.310 1.00 76.73 108 THR G CA 1
ATOM 6928 C C . THR G 4 108 ? -37.707 113.095 -26.191 1.00 72.38 108 THR G C 1
ATOM 6929 O O . THR G 4 108 ? -38.035 112.514 -27.224 1.00 70.57 108 THR G O 1
ATOM 6933 N N . LEU G 4 109 ? -38.313 114.209 -25.788 1.00 71.26 109 LEU G N 1
ATOM 6934 C CA . LEU G 4 109 ? -39.494 114.700 -26.502 1.00 77.85 109 LEU G CA 1
ATOM 6935 C C . LEU G 4 109 ? -39.547 116.213 -26.487 1.00 84.70 109 LEU G C 1
ATOM 6936 O O . LEU G 4 109 ? -39.479 116.818 -25.411 1.00 81.04 109 LEU G O 1
ATOM 6941 N N . GLN G 4 110 ? -39.657 116.815 -27.677 1.00 94.05 110 GLN G N 1
ATOM 6942 C CA . GLN G 4 110 ? -39.844 118.262 -27.819 1.00 90.01 110 GLN G CA 1
ATOM 6943 C C . GLN G 4 110 ? -41.195 118.518 -28.450 1.00 85.13 110 GLN G C 1
ATOM 6944 O O . GLN G 4 110 ? -41.677 117.717 -29.224 1.00 84.52 110 GLN G O 1
ATOM 6950 N N . VAL G 4 111 ? -41.799 119.644 -28.120 1.00 82.89 111 VAL G N 1
ATOM 6951 C CA . VAL G 4 111 ? -43.138 119.962 -28.595 1.00 90.53 111 VAL G CA 1
ATOM 6952 C C . VAL G 4 111 ? -43.157 121.356 -29.236 1.00 102.39 111 VAL G C 1
ATOM 6953 O O . VAL G 4 111 ? -42.538 122.290 -28.706 1.00 98.27 111 VAL G O 1
ATOM 6957 N N . LYS G 4 112 ? -43.835 121.494 -30.385 1.00 109.62 112 LYS G N 1
ATOM 6958 C CA . LYS G 4 112 ? -43.948 122.798 -31.081 1.00 109.22 112 LYS G CA 1
ATOM 6959 C C . LYS G 4 112 ? -45.419 123.276 -31.190 1.00 113.09 112 LYS G C 1
ATOM 6960 O O . LYS G 4 112 ? -46.333 122.458 -31.211 1.00 113.70 112 LYS G O 1
ATOM 6966 N N . PRO G 4 113 ? -45.643 124.603 -31.244 1.00 115.13 113 PRO G N 1
ATOM 6967 C CA . PRO G 4 113 ? -46.939 125.293 -31.403 1.00 118.29 113 PRO G CA 1
ATOM 6968 C C . PRO G 4 113 ? -47.798 124.731 -32.545 1.00 116.04 113 PRO G C 1
ATOM 6969 O O . PRO G 4 113 ? -48.964 125.115 -32.710 1.00 97.61 113 PRO G O 1
ATOM 6973 N N . GLY H 5 1 ? -36.313 116.274 -1.585 1.00 87.35 1 GLY H N 1
ATOM 6974 C CA . GLY H 5 1 ? -36.162 115.322 -0.497 1.00 88.03 1 GLY H CA 1
ATOM 6975 C C . GLY H 5 1 ? -34.734 114.821 -0.326 1.00 83.86 1 GLY H C 1
ATOM 6976 O O . GLY H 5 1 ? -34.237 114.694 0.793 1.00 73.30 1 GLY H O 1
ATOM 6977 N N . ILE H 5 2 ? -34.073 114.509 -1.438 1.00 87.63 2 ILE H N 1
ATOM 6978 C CA . ILE H 5 2 ? -32.655 114.171 -1.399 1.00 81.70 2 ILE H CA 1
ATOM 6979 C C . ILE H 5 2 ? -31.853 115.399 -1.794 1.00 84.45 2 ILE H C 1
ATOM 6980 O O . ILE H 5 2 ? -32.191 116.073 -2.767 1.00 88.10 2 ILE H O 1
ATOM 6985 N N . THR H 5 3 ? -30.795 115.701 -1.049 1.00 83.08 3 THR H N 1
ATOM 6986 C CA . THR H 5 3 ? -29.946 116.818 -1.427 1.00 83.41 3 THR H CA 1
ATOM 6987 C C . THR H 5 3 ? -28.530 116.339 -1.781 1.00 81.86 3 THR H C 1
ATOM 6988 O O . THR H 5 3 ? -27.821 115.761 -0.952 1.00 73.50 3 THR H O 1
ATOM 6992 N N . GLN H 5 4 ? -28.166 116.539 -3.049 1.00 90.56 4 GLN H N 1
ATOM 6993 C CA . GLN H 5 4 ? -26.811 116.313 -3.530 1.00 84.79 4 GLN H CA 1
ATOM 6994 C C . GLN H 5 4 ? -26.126 117.644 -3.636 1.00 88.64 4 GLN H C 1
ATOM 6995 O O . GLN H 5 4 ? -26.765 118.671 -3.932 1.00 85.49 4 GLN H O 1
ATOM 7001 N N . SER H 5 5 ? -24.818 117.629 -3.429 1.00 90.10 5 SER H N 1
ATOM 7002 C CA . SER H 5 5 ? -24.040 118.796 -3.777 1.00 94.25 5 SER H CA 1
ATOM 7003 C C . SER H 5 5 ? -22.518 118.531 -3.790 1.00 88.70 5 SER H C 1
ATOM 7004 O O . SER H 5 5 ? -22.050 117.453 -3.413 1.00 75.73 5 SER H O 1
ATOM 7007 N N . PRO H 5 6 ? -21.758 119.498 -4.315 1.00 90.35 6 PRO H N 1
ATOM 7008 C CA . PRO H 5 6 ? -22.424 120.633 -4.977 1.00 93.45 6 PRO H CA 1
ATOM 7009 C C . PRO H 5 6 ? -22.923 120.262 -6.379 1.00 88.10 6 PRO H C 1
ATOM 7010 O O . PRO H 5 6 ? -22.482 119.254 -6.932 1.00 79.02 6 PRO H O 1
ATOM 7014 N N . LYS H 5 7 ? -23.853 121.048 -6.920 1.00 88.24 7 LYS H N 1
ATOM 7015 C CA . LYS H 5 7 ? -24.491 120.694 -8.169 1.00 79.42 7 LYS H CA 1
ATOM 7016 C C . LYS H 5 7 ? -23.435 120.578 -9.272 1.00 84.96 7 LYS H C 1
ATOM 7017 O O . LYS H 5 7 ? -23.466 119.651 -10.076 1.00 87.56 7 LYS H O 1
ATOM 7023 N N . TYR H 5 8 ? -22.476 121.490 -9.305 1.00 82.03 8 TYR H N 1
ATOM 7024 C CA . TYR H 5 8 ? -21.454 121.416 -10.335 1.00 75.12 8 TYR H CA 1
ATOM 7025 C C . TYR H 5 8 ? -20.099 121.302 -9.694 1.00 79.28 8 TYR H C 1
ATOM 7026 O O . TYR H 5 8 ? -19.708 122.154 -8.909 1.00 80.16 8 TYR H O 1
ATOM 7035 N N . LEU H 5 9 ? -19.372 120.253 -10.036 1.00 79.72 9 LEU H N 1
ATOM 7036 C CA . LEU H 5 9 ? -18.075 120.032 -9.430 1.00 91.37 9 LEU H CA 1
ATOM 7037 C C . LEU H 5 9 ? -16.981 119.807 -10.447 1.00 103.49 9 LEU H C 1
ATOM 7038 O O . LEU H 5 9 ? -16.542 118.679 -10.574 1.00 106.76 9 LEU H O 1
ATOM 7043 N N . PHE H 5 10 ? -16.530 120.846 -11.161 1.00 115.05 10 PHE H N 1
ATOM 7044 C CA . PHE H 5 10 ? -15.374 120.723 -12.081 1.00 110.99 10 PHE H CA 1
ATOM 7045 C C . PHE H 5 10 ? -14.110 120.351 -11.298 1.00 110.18 10 PHE H C 1
ATOM 7046 O O . PHE H 5 10 ? -13.847 120.893 -10.215 1.00 110.20 10 PHE H O 1
ATOM 7054 N N 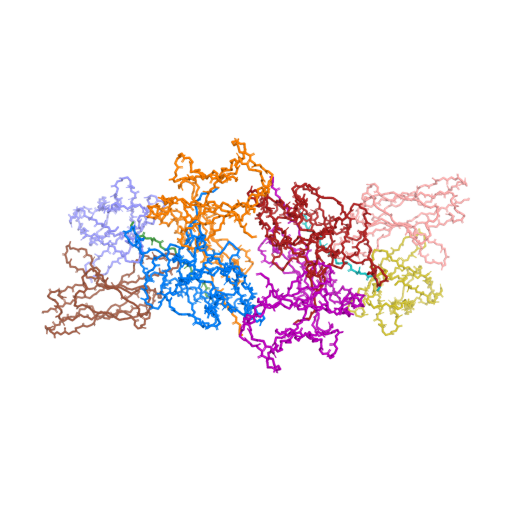. ARG H 5 11 ? -13.335 119.417 -11.842 1.00 104.72 11 ARG H N 1
ATOM 7055 C CA . ARG H 5 11 ? -12.215 118.853 -11.104 1.00 103.42 11 ARG H CA 1
ATOM 7056 C C . ARG H 5 11 ? -11.019 118.533 -11.967 1.00 114.46 11 ARG H C 1
ATOM 7057 O O . ARG H 5 11 ? -11.158 118.187 -13.133 1.00 114.43 11 ARG H O 1
ATOM 7065 N N . LYS H 5 12 ? -9.837 118.635 -11.363 1.00 122.05 12 LYS H N 1
ATOM 7066 C CA . LYS H 5 12 ? -8.580 118.313 -12.034 1.00 121.59 12 LYS H CA 1
ATOM 7067 C C . LYS H 5 12 ? -8.516 116.818 -12.316 1.00 117.76 12 LYS H C 1
ATOM 7068 O O . LYS H 5 12 ? -9.371 116.057 -11.875 1.00 121.29 12 LYS H O 1
ATOM 7074 N N . GLU H 5 13 ? -7.503 116.403 -13.061 1.00 120.62 13 GLU H N 1
ATOM 7075 C CA . GLU H 5 13 ? -7.295 114.994 -13.358 1.00 123.82 13 GLU H CA 1
ATOM 7076 C C . GLU H 5 13 ? -6.538 114.347 -12.219 1.00 120.71 13 GLU H C 1
ATOM 7077 O O . GLU H 5 13 ? -5.828 115.029 -11.480 1.00 120.03 13 GLU H O 1
ATOM 7083 N N . GLY H 5 14 ? -6.663 113.030 -12.089 1.00 117.79 14 GLY H N 1
ATOM 7084 C CA . GLY H 5 14 ? -6.007 112.318 -11.002 1.00 115.46 14 GLY H CA 1
ATOM 7085 C C . GLY H 5 14 ? -6.365 112.839 -9.614 1.00 117.80 14 GLY H C 1
ATOM 7086 O O . GLY H 5 14 ? -5.565 112.774 -8.674 1.00 113.45 14 GLY H O 1
ATOM 7087 N N . GLN H 5 15 ? -7.585 113.356 -9.501 1.00 122.85 15 GLN H N 1
ATOM 7088 C CA . GLN H 5 15 ? -8.108 113.929 -8.273 1.00 115.30 15 GLN H CA 1
ATOM 7089 C C . GLN H 5 15 ? -9.303 113.092 -7.861 1.00 116.11 15 GLN H C 1
ATOM 7090 O O . GLN H 5 15 ? -10.120 112.695 -8.701 1.00 114.70 15 GLN H O 1
ATOM 7096 N N . ASN H 5 16 ? -9.414 112.821 -6.571 1.00 115.42 16 ASN H N 1
ATOM 7097 C CA . ASN H 5 16 ? -10.482 111.954 -6.105 1.00 112.95 16 ASN H CA 1
ATOM 7098 C C . ASN H 5 16 ? -11.642 112.738 -5.498 1.00 112.48 16 ASN H C 1
ATOM 7099 O O . ASN H 5 16 ? -11.796 112.811 -4.272 1.00 125.69 16 ASN H O 1
ATOM 7104 N N . VAL H 5 17 ? -12.454 113.332 -6.369 1.00 107.16 17 VAL H N 1
ATOM 7105 C CA . VAL H 5 17 ? -13.636 114.052 -5.922 1.00 105.41 17 VAL H CA 1
ATOM 7106 C C . VAL H 5 17 ? -14.597 113.056 -5.267 1.00 98.47 17 VAL H C 1
ATOM 7107 O O . VAL H 5 17 ? -14.637 111.858 -5.637 1.00 88.58 17 VAL H O 1
ATOM 7111 N N . THR H 5 18 ? -15.350 113.550 -4.283 1.00 92.38 18 THR H N 1
ATOM 7112 C CA . THR H 5 18 ? -16.357 112.736 -3.598 1.00 82.68 18 THR H CA 1
ATOM 7113 C C . THR H 5 18 ? -17.706 113.458 -3.522 1.00 75.23 18 THR H C 1
ATOM 7114 O O . THR H 5 18 ? -17.800 114.561 -2.972 1.00 74.21 18 THR H O 1
ATOM 7118 N N . LEU H 5 19 ? -18.738 112.830 -4.085 1.00 71.68 19 LEU H N 1
ATOM 7119 C CA . LEU H 5 19 ? -20.026 113.485 -4.264 1.00 77.74 19 LEU H CA 1
ATOM 7120 C C . LEU H 5 19 ? -20.922 113.177 -3.093 1.00 81.43 19 LEU H C 1
ATOM 7121 O O . LEU H 5 19 ? -21.162 112.008 -2.803 1.00 77.89 19 LEU H O 1
ATOM 7126 N N . SER H 5 20 ? -21.434 114.211 -2.428 1.00 86.47 20 SER H N 1
ATOM 7127 C CA . SER H 5 20 ? -22.198 113.980 -1.205 1.00 84.08 20 SER H CA 1
ATOM 7128 C C . SER H 5 20 ? -23.681 113.814 -1.497 1.00 83.57 20 SER H C 1
ATOM 7129 O O . SER H 5 20 ? -24.239 114.464 -2.396 1.00 76.77 20 SER H O 1
ATOM 7132 N N . CYS H 5 21 ? -24.295 112.921 -0.726 1.00 84.45 21 CYS H N 1
ATOM 7133 C CA . CYS H 5 21 ? -25.714 112.612 -0.849 1.00 86.23 21 CYS H CA 1
ATOM 7134 C C . CYS H 5 21 ? -26.329 112.431 0.534 1.00 86.36 21 CYS H C 1
ATOM 7135 O O . CYS H 5 21 ? -25.931 111.535 1.296 1.00 87.40 21 CYS H O 1
ATOM 7138 N N . GLU H 5 22 ? -27.300 113.284 0.850 1.00 83.79 22 GLU H N 1
ATOM 7139 C CA . GLU H 5 22 ? -27.994 113.224 2.127 1.00 86.73 22 GLU H CA 1
ATOM 7140 C C . GLU H 5 22 ? -29.487 113.090 1.883 1.00 89.09 22 GLU H C 1
ATOM 7141 O O . GLU H 5 22 ? -30.000 113.614 0.889 1.00 92.84 22 GLU H O 1
ATOM 7147 N N . GLN H 5 23 ? -30.178 112.393 2.789 1.00 90.62 23 GLN H N 1
ATOM 7148 C CA . GLN H 5 23 ? -31.638 112.258 2.716 1.00 90.54 23 GLN H CA 1
ATOM 7149 C C . GLN H 5 23 ? -32.362 112.202 4.075 1.00 96.68 23 GLN H C 1
ATOM 7150 O O . GLN H 5 23 ? -32.054 111.379 4.944 1.00 95.63 23 GLN H O 1
ATOM 7156 N N . ASN H 5 24 ? -33.325 113.104 4.235 1.00 100.10 24 ASN H N 1
ATOM 7157 C CA . ASN H 5 24 ? -34.208 113.117 5.388 1.00 101.12 24 ASN H CA 1
ATOM 7158 C C . ASN H 5 24 ? -35.609 112.671 4.970 1.00 101.61 24 ASN H C 1
ATOM 7159 O O . ASN H 5 24 ? -36.604 113.383 5.138 1.00 100.03 24 ASN H O 1
ATOM 7164 N N . LEU H 5 25 ? -35.666 111.487 4.384 1.00 97.44 25 LEU H N 1
ATOM 7165 C CA . LEU H 5 25 ? -36.931 110.885 4.018 1.00 92.79 25 LEU H CA 1
ATOM 7166 C C . LEU H 5 25 ? -37.008 109.583 4.802 1.00 87.93 25 LEU H C 1
ATOM 7167 O O . LEU H 5 25 ? -38.000 108.852 4.748 1.00 89.19 25 LEU H O 1
ATOM 7172 N N . ASN H 5 26 ? -35.943 109.300 5.538 1.00 87.06 26 ASN H N 1
ATOM 7173 C CA . ASN H 5 26 ? -35.864 108.053 6.275 1.00 92.29 26 ASN H CA 1
ATOM 7174 C C . ASN H 5 26 ? -36.097 106.858 5.356 1.00 83.08 26 ASN H C 1
ATOM 7175 O O . ASN H 5 26 ? -36.955 106.009 5.587 1.00 82.11 26 ASN H O 1
ATOM 7180 N N . HIS H 5 27 ? -35.323 106.798 4.294 1.00 74.65 27 HIS H N 1
ATOM 7181 C CA . HIS H 5 27 ? -35.398 105.659 3.421 1.00 74.24 27 HIS H CA 1
ATOM 7182 C C . HIS H 5 27 ? -34.312 104.655 3.741 1.00 76.77 27 HIS H C 1
ATOM 7183 O O . HIS H 5 27 ? -33.252 105.006 4.239 1.00 77.19 27 HIS H O 1
ATOM 7190 N N . ASP H 5 28 ? -34.578 103.400 3.420 1.00 74.22 28 ASP H N 1
ATOM 7191 C CA . ASP H 5 28 ? -33.689 102.324 3.797 1.00 75.35 28 ASP H CA 1
ATOM 7192 C C . ASP H 5 28 ? -32.586 102.089 2.788 1.00 70.21 28 ASP H C 1
ATOM 7193 O O . ASP H 5 28 ? -31.409 102.113 3.145 1.00 74.39 28 ASP H O 1
ATOM 7198 N N . ALA H 5 29 ? -32.962 101.881 1.527 1.00 68.53 29 ALA H N 1
ATOM 7199 C CA . ALA H 5 29 ? -31.978 101.690 0.440 1.00 73.63 29 ALA H CA 1
ATOM 7200 C C . ALA H 5 29 ? -31.564 102.989 -0.278 1.00 72.41 29 ALA H C 1
ATOM 7201 O O . ALA H 5 29 ? -32.331 103.952 -0.363 1.00 67.44 29 ALA H O 1
ATOM 7203 N N . MET H 5 30 ? -30.345 103.006 -0.803 1.00 69.74 30 MET H N 1
ATOM 7204 C CA . MET H 5 30 ? -29.826 104.223 -1.413 1.00 74.58 30 MET H CA 1
ATOM 7205 C C . MET H 5 30 ? -28.937 103.923 -2.628 1.00 76.51 30 MET H C 1
ATOM 7206 O O . MET H 5 30 ? -28.097 103.023 -2.582 1.00 76.61 30 MET H O 1
ATOM 7211 N N . TYR H 5 31 ? -29.116 104.686 -3.703 1.00 70.28 31 TYR H N 1
ATOM 7212 C CA . TYR H 5 31 ? -28.497 104.346 -4.961 1.00 64.23 31 TYR H CA 1
ATOM 7213 C C . TYR H 5 31 ? -27.776 105.500 -5.625 1.00 69.59 31 TYR H C 1
ATOM 7214 O O . TYR H 5 31 ? -28.136 106.668 -5.455 1.00 65.43 31 TYR H O 1
ATOM 7223 N N . TRP H 5 32 ? -26.767 105.137 -6.417 1.00 77.03 32 TRP H N 1
ATOM 7224 C CA . TRP H 5 32 ? -26.099 106.034 -7.366 1.00 71.19 32 TRP H CA 1
ATOM 7225 C C . TRP H 5 32 ? -26.219 105.522 -8.800 1.00 70.97 32 TRP H C 1
ATOM 7226 O O . TRP H 5 32 ? -25.957 104.354 -9.094 1.00 70.31 32 TRP H O 1
ATOM 7237 N N . TYR H 5 33 ? -26.599 106.425 -9.689 1.00 71.93 33 TYR H N 1
ATOM 7238 C CA . TYR H 5 33 ? -26.690 106.132 -11.100 1.00 72.52 33 TYR H CA 1
ATOM 7239 C C . TYR H 5 33 ? -25.816 107.148 -11.818 1.00 74.38 33 TYR H C 1
ATOM 7240 O O . TYR H 5 33 ? -25.666 108.276 -11.315 1.00 72.63 33 TYR H O 1
ATOM 7249 N N . ARG H 5 34 ? -25.249 106.781 -12.974 1.00 72.29 34 ARG H N 1
ATOM 7250 C CA . ARG H 5 34 ? -24.697 107.808 -13.846 1.00 69.99 34 ARG H CA 1
ATOM 7251 C C . ARG H 5 34 ? -25.387 107.866 -15.174 1.00 74.31 34 ARG H C 1
ATOM 7252 O O . ARG H 5 34 ? -25.487 106.880 -15.888 1.00 95.98 34 ARG H O 1
ATOM 7260 N N . GLN H 5 35 ? -25.871 109.054 -15.492 1.00 73.49 35 GLN H N 1
ATOM 7261 C CA . GLN H 5 35 ? -26.538 109.298 -16.757 1.00 84.04 35 GLN H CA 1
ATOM 7262 C C . GLN H 5 35 ? -25.544 109.810 -17.797 1.00 90.52 35 GLN H C 1
ATOM 7263 O O . GLN H 5 35 ? -25.106 110.957 -17.722 1.00 89.23 35 GLN H O 1
ATOM 7269 N N . ASP H 5 36 ? -25.185 108.959 -18.757 1.00 97.04 36 ASP H N 1
ATOM 7270 C CA . ASP H 5 36 ? -24.423 109.391 -19.923 1.00 97.70 36 ASP H CA 1
ATOM 7271 C C . ASP H 5 36 ? -25.433 109.643 -21.027 1.00 106.52 36 ASP H C 1
ATOM 7272 O O . ASP H 5 36 ? -26.293 108.795 -21.275 1.00 115.31 36 ASP H O 1
ATOM 7277 N N . PRO H 5 37 ? -25.340 110.804 -21.695 1.00 102.89 37 PRO H N 1
ATOM 7278 C CA . PRO H 5 37 ? -26.358 111.256 -22.658 1.00 103.81 37 PRO H CA 1
ATOM 7279 C C . PRO H 5 37 ? -26.723 110.206 -23.730 1.00 99.97 37 PRO H C 1
ATOM 7280 O O . PRO H 5 37 ? -25.843 109.487 -24.242 1.00 90.66 37 PRO H O 1
ATOM 7284 N N . GLY H 5 38 ? -28.015 110.106 -24.047 1.00 92.98 38 GLY H N 1
ATOM 7285 C CA . GLY H 5 38 ? -28.465 109.169 -25.058 1.00 91.02 38 GLY H CA 1
ATOM 7286 C C . GLY H 5 38 ? -28.709 107.780 -24.513 1.00 100.16 38 GLY H C 1
ATOM 7287 O O . GLY H 5 38 ? -29.563 107.047 -24.998 1.00 102.83 38 GLY H O 1
ATOM 7288 N N . GLN H 5 39 ? -27.949 107.407 -23.495 1.00 106.13 39 GLN H N 1
ATOM 7289 C CA . GLN H 5 39 ? -28.178 106.152 -22.792 1.00 103.18 39 GLN H CA 1
ATOM 7290 C C . GLN H 5 39 ? -28.917 106.414 -21.481 1.00 101.05 39 GLN H C 1
ATOM 7291 O O . GLN H 5 39 ? -29.020 107.554 -21.017 1.00 96.35 39 GLN H O 1
ATOM 7297 N N . GLY H 5 40 ? -29.456 105.362 -20.888 1.00 96.15 40 GLY H N 1
ATOM 7298 C CA . GLY H 5 40 ? -30.235 105.544 -19.684 1.00 87.36 40 GLY H CA 1
ATOM 7299 C C . GLY H 5 40 ? -29.336 105.898 -18.519 1.00 89.68 40 GLY H C 1
ATOM 7300 O O . GLY H 5 40 ? -28.194 106.325 -18.701 1.00 91.09 40 GLY H O 1
ATOM 7301 N N . LEU H 5 41 ? -29.860 105.723 -17.315 1.00 83.52 41 LEU H N 1
ATOM 7302 C CA . LEU H 5 41 ? -29.041 105.799 -16.137 1.00 74.01 41 LEU H CA 1
ATOM 7303 C C . LEU H 5 41 ? -28.472 104.412 -15.948 1.00 76.90 41 LEU H C 1
ATOM 7304 O O . LEU H 5 41 ? -29.172 103.407 -16.095 1.00 80.01 41 LEU H O 1
ATOM 7309 N N . ARG H 5 42 ? -27.185 104.352 -15.656 1.00 78.87 42 ARG H N 1
ATOM 7310 C CA . ARG H 5 42 ? -26.527 103.082 -15.389 1.00 81.76 42 ARG H CA 1
ATOM 7311 C C . ARG H 5 42 ? -26.178 103.026 -13.899 1.00 81.32 42 ARG H C 1
ATOM 7312 O O . ARG H 5 42 ? -25.722 104.022 -13.311 1.00 78.96 42 ARG H O 1
ATOM 7320 N N . LEU H 5 43 ? -26.422 101.872 -13.285 1.00 82.21 43 LEU H N 1
ATOM 7321 C CA . LEU H 5 43 ? -26.232 101.719 -11.843 1.00 85.52 43 LEU H CA 1
ATOM 7322 C C . LEU H 5 43 ? -24.756 101.640 -11.428 1.00 83.32 43 LEU H C 1
ATOM 7323 O O . LEU H 5 43 ? -24.002 100.823 -11.954 1.00 78.82 43 LEU H O 1
ATOM 7328 N N . ILE H 5 44 ? -24.352 102.468 -10.466 1.00 80.50 44 ILE H N 1
ATOM 7329 C CA . ILE H 5 44 ? -22.963 102.471 -10.027 1.00 74.37 44 ILE H CA 1
ATOM 7330 C C . ILE H 5 44 ? -22.751 101.642 -8.769 1.00 76.53 44 ILE H C 1
ATOM 7331 O O . ILE H 5 44 ? -21.960 100.702 -8.761 1.00 77.22 44 ILE H O 1
ATOM 7336 N N . TYR H 5 45 ? -23.450 102.009 -7.699 1.00 81.58 45 TYR H N 1
ATOM 7337 C CA . TYR H 5 45 ? -23.395 101.295 -6.413 1.00 77.89 45 TYR H CA 1
ATOM 7338 C C . TYR H 5 45 ? -24.721 101.527 -5.708 1.00 76.35 45 TYR H C 1
ATOM 7339 O O . TYR H 5 45 ? -25.379 102.546 -5.925 1.00 77.77 45 TYR H O 1
ATOM 7348 N N . TYR H 5 46 ? -25.116 100.600 -4.853 1.00 72.14 46 TYR H N 1
ATOM 7349 C CA . TYR H 5 46 ? -26.282 100.862 -4.043 1.00 71.07 46 TYR H CA 1
ATOM 7350 C C . TYR H 5 46 ? -26.183 100.099 -2.736 1.00 81.14 46 TYR H C 1
ATOM 7351 O O . TYR H 5 46 ? -25.578 99.030 -2.676 1.00 84.57 46 TYR H O 1
ATOM 7360 N N . SER H 5 47 ? -26.752 100.674 -1.680 1.00 85.86 47 SER H N 1
ATOM 7361 C CA . SER H 5 47 ? -26.714 100.068 -0.354 1.00 87.63 47 SER H CA 1
ATOM 7362 C C . SER H 5 47 ? -28.136 99.845 0.178 1.00 80.69 47 SER H C 1
ATOM 7363 O O . SER H 5 47 ? -28.932 100.799 0.293 1.00 70.22 47 SER H O 1
ATOM 7366 N N . GLN H 5 48 ? -28.442 98.575 0.475 1.00 80.98 48 GLN H N 1
ATOM 7367 C CA . GLN H 5 48 ? -29.780 98.163 0.922 1.00 80.91 48 GLN H CA 1
ATOM 7368 C C . GLN H 5 48 ? -30.036 98.377 2.450 1.00 85.16 48 GLN H C 1
ATOM 7369 O O . GLN H 5 48 ? -31.144 98.702 2.858 1.00 79.11 48 GLN H O 1
ATOM 7375 N N . ILE H 5 49 ? -28.995 98.199 3.268 1.00 89.54 49 ILE H N 1
ATOM 7376 C CA . ILE H 5 49 ? -28.983 98.521 4.695 1.00 87.34 49 ILE H CA 1
ATOM 7377 C C . ILE H 5 49 ? -27.682 99.175 5.104 1.00 90.41 49 ILE H C 1
ATOM 7378 O O . ILE H 5 49 ? -26.642 98.980 4.455 1.00 91.10 49 ILE H O 1
ATOM 7383 N N . VAL H 5 50 ? -27.722 99.874 6.236 1.00 93.41 50 VAL H N 1
ATOM 7384 C CA . VAL H 5 50 ? -26.525 100.523 6.756 1.00 96.44 50 VAL H CA 1
ATOM 7385 C C . VAL H 5 50 ? -25.313 99.567 6.797 1.00 100.53 50 VAL H C 1
ATOM 7386 O O . VAL H 5 50 ? -25.430 98.396 7.155 1.00 100.15 50 VAL H O 1
ATOM 7390 N N . ASN H 5 51 ? -24.165 100.078 6.364 1.00 101.36 51 ASN H N 1
ATOM 7391 C CA . ASN H 5 51 ? -22.899 99.350 6.402 1.00 105.01 51 ASN H CA 1
ATOM 7392 C C . ASN H 5 51 ? -22.716 98.206 5.425 1.00 106.39 51 ASN H C 1
ATOM 7393 O O . ASN H 5 51 ? -21.657 97.571 5.409 1.00 109.38 51 ASN H O 1
ATOM 7398 N N . ASP H 5 52 ? -23.735 97.934 4.620 1.00 102.88 52 ASP H N 1
ATOM 7399 C CA . ASP H 5 52 ? -23.531 97.066 3.474 1.00 102.56 52 ASP H CA 1
ATOM 7400 C C . ASP H 5 52 ? -23.767 97.830 2.172 1.00 100.93 52 ASP H C 1
ATOM 7401 O O . ASP H 5 52 ? -24.458 98.849 2.147 1.00 98.69 52 ASP H O 1
ATOM 7406 N N . PHE H 5 53 ? -23.158 97.349 1.097 1.00 100.64 53 PHE H N 1
ATOM 7407 C CA . PHE H 5 53 ? -23.252 98.011 -0.193 1.00 95.45 53 PHE H CA 1
ATOM 7408 C C . PHE H 5 53 ? -22.681 97.087 -1.256 1.00 93.63 53 PHE H C 1
ATOM 7409 O O . PHE H 5 53 ? -21.679 96.393 -1.036 1.00 89.13 53 PHE H O 1
ATOM 7417 N N . GLN H 5 54 ? -23.337 97.081 -2.410 1.00 89.50 54 GLN H N 1
ATOM 7418 C CA . GLN H 5 54 ? -22.992 96.159 -3.486 1.00 85.59 54 GLN H CA 1
ATOM 7419 C C . GLN H 5 54 ? -22.854 96.857 -4.870 1.00 82.17 54 GLN H C 1
ATOM 7420 O O . GLN H 5 54 ? -23.523 97.870 -5.163 1.00 75.02 54 GLN H O 1
ATOM 7426 N N . LYS H 5 55 ? -21.963 96.308 -5.696 1.00 82.95 55 LYS H N 1
ATOM 7427 C CA . LYS H 5 55 ? -21.644 96.866 -7.001 1.00 83.95 55 LYS H CA 1
ATOM 7428 C C . LYS H 5 55 ? -22.818 96.831 -7.972 1.00 81.44 55 LYS H C 1
ATOM 7429 O O . LYS H 5 55 ? -23.543 95.837 -8.036 1.00 81.35 55 LYS H O 1
ATOM 7435 N N . GLY H 5 56 ? -22.991 97.912 -8.733 1.00 79.72 56 GLY H N 1
ATOM 7436 C CA . GLY H 5 56 ? -23.908 97.932 -9.864 1.00 82.02 56 GLY H CA 1
ATOM 7437 C C . GLY H 5 56 ? -23.137 97.559 -11.122 1.00 90.00 56 GLY H C 1
ATOM 7438 O O . GLY H 5 56 ? -22.077 96.932 -11.036 1.00 87.79 56 GLY H O 1
ATOM 7439 N N . ASP H 5 57 ? -23.639 97.952 -12.290 1.00 91.55 57 ASP H N 1
ATOM 7440 C CA . ASP H 5 57 ? -22.997 97.568 -13.545 1.00 88.56 57 ASP H CA 1
ATOM 7441 C C . ASP H 5 57 ? -21.621 98.239 -13.722 1.00 83.85 57 ASP H C 1
ATOM 7442 O O . ASP H 5 57 ? -20.598 97.573 -13.806 1.00 81.62 57 ASP H O 1
ATOM 7447 N N . ILE H 5 58 ? -21.602 99.563 -13.743 1.00 84.17 58 ILE H N 1
ATOM 7448 C CA . ILE H 5 58 ? -20.380 100.318 -13.994 1.00 88.59 58 ILE H CA 1
ATOM 7449 C C . ILE H 5 58 ? -19.690 100.722 -12.692 1.00 91.51 58 ILE H C 1
ATOM 7450 O O . ILE H 5 58 ? -19.587 101.910 -12.371 1.00 94.98 58 ILE H O 1
ATOM 7455 N N . ALA H 5 59 ? -19.201 99.745 -11.941 1.00 85.04 59 ALA H N 1
ATOM 7456 C CA . ALA H 5 59 ? -18.679 100.068 -10.615 1.00 87.23 59 ALA H CA 1
ATOM 7457 C C . ALA H 5 59 ? -17.177 100.239 -10.554 1.00 95.70 59 ALA H C 1
ATOM 7458 O O . ALA H 5 59 ? -16.626 100.485 -9.479 1.00 90.90 59 ALA H O 1
ATOM 7460 N N . GLU H 5 60 ? -16.515 100.093 -11.701 1.00 107.37 60 GLU H N 1
ATOM 7461 C CA . GLU H 5 60 ? -15.050 100.175 -11.762 1.00 113.07 60 GLU H CA 1
ATOM 7462 C C . GLU H 5 60 ? -14.596 101.599 -11.511 1.00 101.11 60 GLU H C 1
ATOM 7463 O O . GLU H 5 60 ? -14.949 102.512 -12.248 1.00 105.81 60 GLU H O 1
ATOM 7469 N N . GLY H 5 61 ? -13.837 101.785 -10.445 1.00 88.88 61 GLY H N 1
ATOM 7470 C CA . GLY H 5 61 ? -13.292 103.082 -10.142 1.00 88.52 61 GLY H CA 1
ATOM 7471 C C . GLY H 5 61 ? -14.172 103.992 -9.331 1.00 91.73 61 GLY H C 1
ATOM 7472 O O . GLY H 5 61 ? -13.958 105.200 -9.227 1.00 92.34 61 GLY H O 1
ATOM 7473 N N . TYR H 5 62 ? -15.183 103.409 -8.734 1.00 94.24 62 TYR H N 1
ATOM 7474 C CA . TYR H 5 62 ? -15.991 104.160 -7.811 1.00 87.64 62 TYR H CA 1
ATOM 7475 C C . TYR H 5 62 ? -15.957 103.357 -6.527 1.00 87.24 62 TYR H C 1
ATOM 7476 O O . TYR H 5 62 ? -15.699 102.150 -6.543 1.00 91.24 62 TYR H O 1
ATOM 7485 N N . SER H 5 63 ? -16.181 104.033 -5.413 1.00 84.47 63 SER H N 1
ATOM 7486 C CA . SER H 5 63 ? -16.367 103.352 -4.145 1.00 84.47 63 SER H CA 1
ATOM 7487 C C . SER H 5 63 ? -17.360 104.155 -3.327 1.00 87.57 63 SER H C 1
ATOM 7488 O O . SER H 5 63 ? -17.493 105.372 -3.511 1.00 88.06 63 SER H O 1
ATOM 7491 N N . VAL H 5 64 ? -18.071 103.473 -2.434 1.00 85.28 64 VAL H N 1
ATOM 7492 C CA . VAL H 5 64 ? -19.059 104.136 -1.591 1.00 80.24 64 VAL H CA 1
ATOM 7493 C C . VAL H 5 64 ? -19.118 103.489 -0.213 1.00 89.75 64 VAL H C 1
ATOM 7494 O O . VAL H 5 64 ? -18.825 102.304 -0.052 1.00 93.29 64 VAL H O 1
ATOM 7498 N N . SER H 5 65 ? -19.489 104.278 0.789 1.00 94.54 65 SER H N 1
ATOM 7499 C CA . SER H 5 65 ? -19.585 103.773 2.158 1.00 95.39 65 SER H CA 1
ATOM 7500 C C . SER H 5 65 ? -20.862 104.260 2.814 1.00 93.22 65 SER H C 1
ATOM 7501 O O . SER H 5 65 ? -21.287 105.403 2.626 1.00 87.98 65 SER H O 1
ATOM 7504 N N . ARG H 5 66 ? -21.466 103.384 3.600 1.00 95.81 66 ARG H N 1
ATOM 7505 C CA . ARG H 5 66 ? -22.758 103.675 4.192 1.00 93.71 66 ARG H CA 1
ATOM 7506 C C . ARG H 5 66 ? -22.655 103.665 5.718 1.00 97.81 66 ARG H C 1
ATOM 7507 O O . ARG H 5 66 ? -23.126 102.734 6.375 1.00 102.32 66 ARG H O 1
ATOM 7515 N N . GLU H 5 67 ? -22.027 104.684 6.292 1.00 94.98 67 GLU H N 1
ATOM 7516 C CA . GLU H 5 67 ? -21.870 104.677 7.731 1.00 94.21 67 GLU H CA 1
ATOM 7517 C C . GLU H 5 67 ? -23.181 105.097 8.342 1.00 88.92 67 GLU H C 1
ATOM 7518 O O . GLU H 5 67 ? -23.619 104.539 9.340 1.00 80.39 67 GLU H O 1
ATOM 7524 N N . LYS H 5 68 ? -23.826 106.065 7.708 1.00 95.38 68 LYS H N 1
ATOM 7525 C CA . LYS H 5 68 ? -25.120 106.505 8.192 1.00 90.01 68 LYS H CA 1
ATOM 7526 C C . LYS H 5 68 ? -26.279 106.183 7.289 1.00 90.18 68 LYS H C 1
ATOM 7527 O O . LYS H 5 68 ? -26.161 106.142 6.065 1.00 92.51 68 LYS H O 1
ATOM 7533 N N . LYS H 5 69 ? -27.407 105.916 7.920 1.00 84.01 69 LYS H N 1
ATOM 7534 C CA . LYS H 5 69 ? -28.597 105.634 7.158 1.00 89.00 69 LYS H CA 1
ATOM 7535 C C . LYS H 5 69 ? -28.965 106.818 6.256 1.00 87.78 69 LYS H C 1
ATOM 7536 O O . LYS H 5 69 ? -29.601 106.637 5.221 1.00 84.25 69 LYS H O 1
ATOM 7542 N N . GLU H 5 70 ? -28.563 108.027 6.628 1.00 87.21 70 GLU 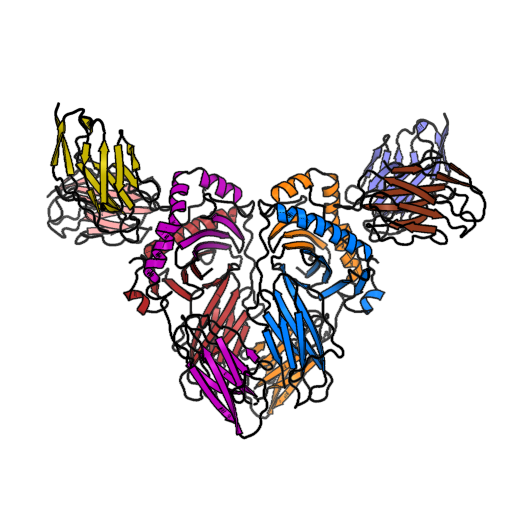H N 1
ATOM 7543 C CA . GLU H 5 70 ? -28.943 109.201 5.834 1.00 92.00 70 GLU H CA 1
ATOM 7544 C C . GLU H 5 70 ? -27.927 109.601 4.742 1.00 91.32 70 GLU H C 1
ATOM 7545 O O . GLU H 5 70 ? -28.240 110.393 3.852 1.00 86.99 70 GLU H O 1
ATOM 7551 N N . SER H 5 71 ? -26.720 109.047 4.802 1.00 90.70 71 SER H N 1
ATOM 7552 C CA . SER H 5 71 ? -25.622 109.527 3.971 1.00 87.22 71 SER H CA 1
ATOM 7553 C C . SER H 5 71 ? -24.997 108.395 3.174 1.00 82.43 71 SER H C 1
ATOM 7554 O O . SER H 5 71 ? -24.682 107.333 3.725 1.00 77.84 71 SER H O 1
ATOM 7557 N N . PHE H 5 72 ? -24.812 108.641 1.874 1.00 85.27 72 PHE H N 1
ATOM 7558 C CA . PHE H 5 72 ? -24.213 107.673 0.937 1.00 83.11 72 PHE H CA 1
ATOM 7559 C C . PHE H 5 72 ? -23.312 108.413 -0.048 1.00 75.45 72 PHE H C 1
ATOM 7560 O O . PHE H 5 72 ? -23.774 108.800 -1.117 1.00 67.42 72 PHE H O 1
ATOM 7568 N N . PRO H 5 73 ? -22.029 108.628 0.315 1.00 77.84 73 PRO H N 1
ATOM 7569 C CA . PRO H 5 73 ? -21.127 109.385 -0.551 1.00 78.16 73 PRO H CA 1
ATOM 7570 C C . PRO H 5 73 ? -20.282 108.540 -1.530 1.00 76.91 73 PRO H C 1
ATOM 7571 O O . PRO H 5 73 ? -19.602 107.553 -1.189 1.00 71.56 73 PRO H O 1
ATOM 7575 N N . LEU H 5 74 ? -20.338 108.996 -2.777 1.00 73.07 74 LEU H N 1
ATOM 7576 C CA . LEU H 5 74 ? -19.683 108.362 -3.899 1.00 72.01 74 LEU H CA 1
ATOM 7577 C C . LEU H 5 74 ? -18.355 109.036 -4.111 1.00 73.42 74 LEU H C 1
ATOM 7578 O O . LEU H 5 74 ? -18.277 110.261 -4.243 1.00 71.68 74 LEU H O 1
ATOM 7583 N N . THR H 5 75 ? -17.309 108.224 -4.119 1.00 75.68 75 THR H N 1
ATOM 7584 C CA . THR H 5 75 ? -15.958 108.712 -4.305 1.00 79.11 75 THR H CA 1
ATOM 7585 C C . THR H 5 75 ? -15.533 108.263 -5.683 1.00 86.19 75 THR H C 1
ATOM 7586 O O . THR H 5 75 ? -15.591 107.063 -5.995 1.00 87.44 75 THR H O 1
ATOM 7590 N N . VAL H 5 76 ? -15.127 109.219 -6.516 1.00 85.61 76 VAL H N 1
ATOM 7591 C CA . VAL H 5 76 ? -14.718 108.901 -7.874 1.00 84.49 76 VAL H CA 1
ATOM 7592 C C . VAL H 5 76 ? -13.212 108.851 -7.961 1.00 94.41 76 VAL H C 1
ATOM 7593 O O . VAL H 5 76 ? -12.578 109.886 -8.137 1.00 96.97 76 VAL H O 1
ATOM 7597 N N . THR H 5 77 ? -12.628 107.656 -7.822 1.00 95.26 77 THR H N 1
ATOM 7598 C CA . THR H 5 77 ? -11.179 107.523 -7.973 1.00 95.08 77 THR H CA 1
ATOM 7599 C C . THR H 5 77 ? -10.943 107.888 -9.426 1.00 107.79 77 THR H C 1
ATOM 7600 O O . THR H 5 77 ? -11.864 107.809 -10.254 1.00 114.50 77 THR H O 1
ATOM 7604 N N . SER H 5 78 ? -9.725 108.284 -9.758 1.00 112.81 78 SER H N 1
ATOM 7605 C CA . SER H 5 78 ? -9.380 108.465 -11.156 1.00 113.63 78 SER H CA 1
ATOM 7606 C C . SER H 5 78 ? -9.285 107.098 -11.792 1.00 109.67 78 SER H C 1
ATOM 7607 O O . SER H 5 78 ? -8.225 106.704 -12.246 1.00 104.89 78 SER H O 1
ATOM 7610 N N . ALA H 5 79 ? -10.383 106.359 -11.795 1.00 112.04 79 ALA H N 1
ATOM 7611 C CA . ALA H 5 79 ? -10.326 104.984 -12.235 1.00 111.09 79 ALA H CA 1
ATOM 7612 C C . ALA H 5 79 ? -10.325 104.949 -13.710 1.00 129.25 79 ALA H C 1
ATOM 7613 O O . ALA H 5 79 ? -9.459 104.320 -14.301 1.00 153.63 79 ALA H O 1
ATOM 7615 N N . GLN H 5 80 ? -11.360 105.551 -14.293 1.00 126.35 80 GLN H N 1
ATOM 7616 C CA . GLN H 5 80 ? -11.524 105.617 -15.743 1.00 145.20 80 GLN H CA 1
ATOM 7617 C C . GLN H 5 80 ? -11.844 107.035 -16.271 1.00 147.84 80 GLN H C 1
ATOM 7618 O O . GLN H 5 80 ? -12.171 107.924 -15.477 1.00 146.05 80 GLN H O 1
ATOM 7624 N N . LYS H 5 81 ? -11.647 107.264 -17.584 1.00 161.50 81 LYS H N 1
ATOM 7625 C CA . LYS H 5 81 ? -12.235 108.437 -18.267 1.00 152.39 81 LYS H CA 1
ATOM 7626 C C . LYS H 5 81 ? -13.704 108.192 -18.482 1.00 152.46 81 LYS H C 1
ATOM 7627 O O . LYS H 5 81 ? -14.308 108.657 -19.455 1.00 161.33 81 LYS H O 1
ATOM 7633 N N . ASN H 5 82 ? -14.260 107.405 -17.583 1.00 147.20 82 ASN H N 1
ATOM 7634 C CA . ASN H 5 82 ? -15.647 107.575 -17.224 1.00 141.99 82 ASN H CA 1
ATOM 7635 C C . ASN H 5 82 ? -16.006 109.083 -16.981 1.00 128.17 82 ASN H C 1
ATOM 7636 O O . ASN H 5 82 ? -16.881 109.632 -17.663 1.00 114.49 82 ASN H O 1
ATOM 7641 N N . PRO H 5 83 ? -15.226 109.775 -16.103 1.00 128.56 83 PRO H N 1
ATOM 7642 C CA . PRO H 5 83 ? -15.639 110.695 -15.037 1.00 114.06 83 PRO H CA 1
ATOM 7643 C C . PRO H 5 83 ? -16.505 111.858 -15.462 1.00 113.27 83 PRO H C 1
ATOM 7644 O O . PRO H 5 83 ? -17.358 112.265 -14.672 1.00 107.01 83 PRO H O 1
ATOM 7648 N N . THR H 5 84 ? -16.309 112.361 -16.675 1.00 118.62 84 THR H N 1
ATOM 7649 C CA . THR H 5 84 ? -16.838 113.668 -17.047 1.00 107.14 84 THR H CA 1
ATOM 7650 C C . THR H 5 84 ? -18.373 113.748 -17.181 1.00 94.37 84 THR H C 1
ATOM 7651 O O . THR H 5 84 ? -18.888 114.699 -17.788 1.00 92.93 84 THR H O 1
ATOM 7655 N N . ALA H 5 85 ? -19.102 112.809 -16.568 1.00 90.29 85 ALA H N 1
ATOM 7656 C CA . ALA H 5 85 ? -20.567 112.774 -16.714 1.00 88.79 85 ALA H CA 1
ATOM 7657 C C . ALA H 5 85 ? -21.439 113.295 -15.529 1.00 77.38 85 ALA H C 1
ATOM 7658 O O . ALA H 5 85 ? -20.930 113.839 -14.540 1.00 71.38 85 ALA H O 1
ATOM 7660 N N . PHE H 5 86 ? -22.758 113.116 -15.653 1.00 78.12 86 PHE H N 1
ATOM 7661 C CA . PHE H 5 86 ? -23.771 113.589 -14.683 1.00 74.28 86 PHE H CA 1
ATOM 7662 C C . PHE H 5 86 ? -24.154 112.492 -13.700 1.00 75.62 86 PHE H C 1
ATOM 7663 O O . PHE H 5 86 ? -24.662 111.452 -14.137 1.00 76.04 86 PHE H O 1
ATOM 7671 N N . TYR H 5 87 ? -23.977 112.728 -12.392 1.00 76.35 87 TYR H N 1
ATOM 7672 C CA . TYR H 5 87 ? -24.266 111.704 -11.368 1.00 68.24 87 TYR H CA 1
ATOM 7673 C C . TYR H 5 87 ? -25.556 111.910 -10.578 1.00 65.94 87 TYR H C 1
ATOM 7674 O O . TYR H 5 87 ? -25.820 113.001 -10.054 1.00 64.29 87 TYR H O 1
ATOM 7683 N N . LEU H 5 88 ? -26.336 110.835 -10.489 1.00 64.53 88 LEU H N 1
ATOM 7684 C CA . LEU H 5 88 ? -27.656 110.873 -9.888 1.00 65.65 88 LEU H CA 1
ATOM 7685 C C . LEU H 5 88 ? -27.785 109.960 -8.675 1.00 69.63 88 LEU H C 1
ATOM 7686 O O . LEU H 5 88 ? -27.246 108.855 -8.670 1.00 68.92 88 LEU H O 1
ATOM 7691 N N . CYS H 5 89 ? -28.520 110.420 -7.658 1.00 70.87 89 CYS H N 1
ATOM 7692 C CA . CYS H 5 89 ? -28.663 109.699 -6.384 1.00 68.76 89 CYS H CA 1
ATOM 7693 C C . CYS H 5 89 ? -30.113 109.522 -5.920 1.00 66.61 89 CYS H C 1
ATOM 7694 O O . CYS H 5 89 ? -30.891 110.482 -5.858 1.00 67.33 89 CYS H O 1
ATOM 7697 N N . ALA H 5 90 ? -30.461 108.290 -5.572 1.00 61.30 90 ALA H N 1
ATOM 7698 C CA . ALA H 5 90 ? -31.835 107.976 -5.220 1.00 65.77 90 ALA H CA 1
ATOM 7699 C C . ALA H 5 90 ? -31.954 107.065 -4.001 1.00 73.75 90 ALA H C 1
ATOM 7700 O O . ALA H 5 90 ? -31.002 106.373 -3.639 1.00 80.94 90 ALA H O 1
ATOM 7702 N N . SER H 5 91 ? -33.136 107.067 -3.381 1.00 73.75 91 SER H N 1
ATOM 7703 C CA . SER H 5 91 ? -33.422 106.205 -2.239 1.00 72.44 91 SER H CA 1
ATOM 7704 C C . SER H 5 91 ? -34.864 105.718 -2.295 1.00 76.11 91 SER H C 1
ATOM 7705 O O . SER H 5 91 ? -35.631 106.116 -3.170 1.00 78.30 91 SER H O 1
ATOM 7708 N N . SER H 5 92 ? -35.232 104.868 -1.348 1.00 74.71 92 SER H N 1
ATOM 7709 C CA . SER H 5 92 ? -36.538 104.234 -1.351 1.00 75.30 92 SER H CA 1
ATOM 7710 C C . SER H 5 92 ? -36.589 103.394 -0.106 1.00 85.87 92 SER H C 1
ATOM 7711 O O . SER H 5 92 ? -35.536 102.975 0.398 1.00 83.62 92 SER H O 1
ATOM 7714 N N . LEU H 5 93 ? -37.802 103.119 0.381 1.00 93.97 93 LEU H N 1
ATOM 7715 C CA . LEU H 5 93 ? -37.971 102.278 1.577 1.00 92.29 93 LEU H CA 1
ATOM 7716 C C . LEU H 5 93 ? -38.689 100.979 1.315 1.00 85.16 93 LEU H C 1
ATOM 7717 O O . LEU H 5 93 ? -39.456 100.831 0.362 1.00 103.12 93 LEU H O 1
ATOM 7722 N N . ARG H 5 94 ? -38.410 100.040 2.197 1.00 87.66 94 ARG H N 1
ATOM 7723 C CA . ARG H 5 94 ? -39.163 98.815 2.252 1.00 94.14 94 ARG H CA 1
ATOM 7724 C C . ARG H 5 94 ? -39.985 98.730 3.556 1.00 89.83 94 ARG H C 1
ATOM 7725 O O . ARG H 5 94 ? -39.432 98.694 4.659 1.00 83.23 94 ARG H O 1
ATOM 7733 N N . ASP H 5 95 ? -41.306 98.768 3.381 1.00 85.71 95 ASP H N 1
ATOM 7734 C CA . ASP H 5 95 ? -42.271 98.385 4.385 1.00 79.25 95 ASP H CA 1
ATOM 7735 C C . ASP H 5 95 ? -43.038 97.227 3.774 1.00 78.80 95 ASP H C 1
ATOM 7736 O O . ASP H 5 95 ? -42.725 96.065 4.008 1.00 71.92 95 ASP H O 1
ATOM 7741 N N . GLY H 5 96 ? -44.029 97.539 2.956 1.00 81.29 96 GLY H N 1
ATOM 7742 C CA . GLY H 5 96 ? -44.652 96.497 2.171 1.00 83.59 96 GLY H CA 1
ATOM 7743 C C . GLY H 5 96 ? -43.743 96.242 0.988 1.00 85.25 96 GLY H C 1
ATOM 7744 O O . GLY H 5 96 ? -43.162 95.173 0.875 1.00 79.34 96 GLY H O 1
ATOM 7745 N N . TYR H 5 97 ? -43.670 97.243 0.105 1.00 89.59 97 TYR H N 1
ATOM 7746 C CA . TYR H 5 97 ? -42.733 97.358 -1.028 1.00 91.26 97 TYR H CA 1
ATOM 7747 C C . TYR H 5 97 ? -41.297 97.492 -0.469 1.00 91.98 97 TYR H C 1
ATOM 7748 O O . TYR H 5 97 ? -41.189 97.422 0.758 1.00 98.12 97 TYR H O 1
ATOM 7757 N N . THR H 5 98 ? -40.202 97.698 -1.240 1.00 89.58 98 THR H N 1
ATOM 7758 C CA . THR H 5 98 ? -40.080 97.876 -2.692 1.00 80.70 98 THR H CA 1
ATOM 7759 C C . THR H 5 98 ? -40.612 99.240 -3.186 1.00 81.78 98 THR H C 1
ATOM 7760 O O . THR H 5 98 ? -41.204 99.341 -4.268 1.00 86.46 98 THR H O 1
ATOM 7764 N N . GLY H 5 99 ? -40.398 100.287 -2.385 1.00 82.75 99 GLY H N 1
ATOM 7765 C CA . GLY H 5 99 ? -40.897 101.620 -2.699 1.00 86.10 99 GLY H CA 1
ATOM 7766 C C . GLY H 5 99 ? -40.283 102.146 -3.980 1.00 87.85 99 GLY H C 1
ATOM 7767 O O . GLY H 5 99 ? -39.138 101.822 -4.309 1.00 88.76 99 GLY H O 1
ATOM 7768 N N . GLU H 5 100 ? -41.045 102.935 -4.727 1.00 83.76 100 GLU H N 1
ATOM 7769 C CA . GLU H 5 100 ? -40.528 103.600 -5.918 1.00 79.27 100 GLU H CA 1
ATOM 7770 C C . GLU H 5 100 ? -39.232 104.387 -5.602 1.00 82.52 100 GLU H C 1
ATOM 7771 O O . GLU H 5 100 ? -39.025 104.782 -4.434 1.00 86.05 100 GLU H O 1
ATOM 7777 N N . LEU H 5 101 ? -38.399 104.667 -6.618 1.00 78.38 101 LEU H N 1
ATOM 7778 C CA . LEU H 5 101 ? -37.185 105.473 -6.405 1.00 71.03 101 LEU H CA 1
ATOM 7779 C C . LEU H 5 101 ? -37.453 106.981 -6.314 1.00 71.34 101 LEU H C 1
ATOM 7780 O O . LEU H 5 101 ? -38.291 107.523 -7.033 1.00 71.50 101 LEU H O 1
ATOM 7785 N N . PHE H 5 102 ? -36.743 107.651 -5.413 1.00 69.36 102 PHE H N 1
ATOM 7786 C CA . PHE H 5 102 ? -36.856 109.101 -5.232 1.00 70.42 102 PHE H CA 1
ATOM 7787 C C . PHE H 5 102 ? -35.534 109.707 -5.611 1.00 74.28 102 PHE H C 1
ATOM 7788 O O . PHE H 5 102 ? -34.486 109.180 -5.220 1.00 77.79 102 PHE H O 1
ATOM 7796 N N . PHE H 5 103 ? -35.552 110.822 -6.337 1.00 72.54 103 PHE H N 1
ATOM 7797 C CA . PHE H 5 103 ? -34.306 111.282 -6.973 1.00 69.67 103 PHE H CA 1
ATOM 7798 C C . PHE H 5 103 ? -33.740 112.618 -6.498 1.00 68.89 103 PHE H C 1
ATOM 7799 O O . PHE H 5 103 ? -34.473 113.607 -6.423 1.00 74.11 103 PHE H O 1
ATOM 7807 N N . GLY H 5 104 ? -32.437 112.643 -6.211 1.00 62.94 104 GLY H N 1
ATOM 7808 C CA . GLY H 5 104 ? -31.732 113.896 -6.003 1.00 63.95 104 GLY H CA 1
ATOM 7809 C C . GLY H 5 104 ? -31.553 114.716 -7.275 1.00 76.43 104 GLY H C 1
ATOM 7810 O O . GLY H 5 104 ? -31.675 114.185 -8.376 1.00 82.13 104 GLY H O 1
ATOM 7811 N N . GLU H 5 105 ? -31.254 116.007 -7.152 1.00 80.16 105 GLU H N 1
ATOM 7812 C CA . GLU H 5 105 ? -31.067 116.865 -8.335 1.00 83.54 105 GLU H CA 1
ATOM 7813 C C . GLU H 5 105 ? -29.828 116.519 -9.173 1.00 75.95 105 GLU H C 1
ATOM 7814 O O . GLU H 5 105 ? -29.719 116.916 -10.332 1.00 79.50 105 GLU H O 1
ATOM 7820 N N . GLY H 5 106 ? -28.889 115.799 -8.578 1.00 70.64 106 GLY H N 1
ATOM 7821 C CA . GLY H 5 106 ? -27.745 115.325 -9.325 1.00 68.07 106 GLY H CA 1
ATOM 7822 C C . GLY H 5 106 ? -26.697 116.377 -9.590 1.00 70.06 106 GLY H C 1
ATOM 7823 O O . GLY H 5 106 ? -27.002 117.574 -9.600 1.00 69.31 106 GLY H O 1
ATOM 7824 N N . SER H 5 107 ? -25.469 115.917 -9.833 1.00 69.66 107 SER H N 1
ATOM 7825 C CA . SER H 5 107 ? -24.324 116.807 -10.016 1.00 75.28 107 SER H CA 1
ATOM 7826 C C . SER H 5 107 ? -23.486 116.532 -11.286 1.00 74.21 107 SER H C 1
ATOM 7827 O O . SER H 5 107 ? -23.303 115.377 -11.674 1.00 72.07 107 SER H O 1
ATOM 7830 N N . ARG H 5 108 ? -22.980 117.598 -11.916 1.00 75.39 108 ARG H N 1
ATOM 7831 C CA . ARG H 5 108 ? -22.148 117.484 -13.114 1.00 76.53 108 ARG H CA 1
ATOM 7832 C C . ARG H 5 108 ? -20.674 117.468 -12.765 1.00 84.20 108 ARG H C 1
ATOM 7833 O O . ARG H 5 108 ? -20.163 118.406 -12.151 1.00 84.88 108 ARG H O 1
ATOM 7841 N N . LEU H 5 109 ? -19.983 116.410 -13.161 1.00 82.34 109 LEU H N 1
ATOM 7842 C CA . LEU H 5 109 ? -18.543 116.366 -12.987 1.00 82.23 109 LEU H CA 1
ATOM 7843 C C . LEU H 5 109 ? -17.857 116.815 -14.278 1.00 90.91 109 LEU H C 1
ATOM 7844 O O . LEU H 5 109 ? -18.415 116.674 -15.368 1.00 94.96 109 LEU H O 1
ATOM 7849 N N . THR H 5 110 ? -16.659 117.374 -14.168 1.00 92.54 110 THR H N 1
ATOM 7850 C CA . THR H 5 110 ? -15.942 117.800 -15.361 1.00 92.23 110 THR H CA 1
ATOM 7851 C C . THR H 5 110 ? -14.444 117.530 -15.224 1.00 99.63 110 THR H C 1
ATOM 7852 O O . THR H 5 110 ? -13.958 117.239 -14.121 1.00 103.98 110 THR H O 1
ATOM 7856 N N . VAL H 5 111 ? -13.718 117.605 -16.342 1.00 105.17 111 VAL H N 1
ATOM 7857 C CA . VAL H 5 111 ? -12.261 117.456 -16.323 1.00 110.76 111 VAL H CA 1
ATOM 7858 C C . VAL H 5 111 ? -11.574 118.336 -17.372 1.00 99.29 111 VAL H C 1
ATOM 7859 O O . VAL H 5 111 ? -11.622 119.567 -17.291 1.00 88.15 111 VAL H O 1
ATOM 7863 N N . GLN I 4 1 ? -73.880 76.906 55.986 1.00 92.79 1 GLN I N 1
ATOM 7864 C CA . GLN I 4 1 ? -74.814 75.790 55.995 1.00 95.76 1 GLN I CA 1
ATOM 7865 C C . GLN I 4 1 ? -76.000 75.999 56.943 1.00 96.06 1 GLN I C 1
ATOM 7866 O O . GLN I 4 1 ? -77.116 75.598 56.612 1.00 104.91 1 GLN I O 1
ATOM 7872 N N . SER I 4 2 ? -75.771 76.632 58.101 1.00 90.11 2 SER I N 1
ATOM 7873 C CA . SER I 4 2 ? -76.812 76.780 59.140 1.00 87.26 2 SER I CA 1
ATOM 7874 C C . SER I 4 2 ? -77.013 78.204 59.704 1.00 85.20 2 SER I C 1
ATOM 7875 O O . SER I 4 2 ? -76.050 78.846 60.087 1.00 89.78 2 SER I O 1
ATOM 7878 N N . VAL I 4 3 ? -78.257 78.692 59.768 1.00 80.46 3 VAL I N 1
ATOM 7879 C CA . VAL I 4 3 ? -78.544 80.047 60.298 1.00 79.39 3 VAL I CA 1
ATOM 7880 C C . VAL I 4 3 ? -79.599 80.024 61.405 1.00 84.96 3 VAL I C 1
ATOM 7881 O O . VAL I 4 3 ? -80.454 79.142 61.421 1.00 90.04 3 VAL I O 1
ATOM 7885 N N . THR I 4 4 ? -79.532 80.992 62.326 1.00 88.37 4 THR I N 1
ATOM 7886 C CA . THR I 4 4 ? -80.361 81.002 63.544 1.00 83.43 4 THR I CA 1
ATOM 7887 C C . THR I 4 4 ? -80.764 82.420 63.927 1.00 79.12 4 THR I C 1
ATOM 7888 O O . THR I 4 4 ? -79.898 83.272 64.164 1.00 75.33 4 THR I O 1
ATOM 7892 N N . GLN I 4 5 ? -82.062 82.693 64.001 1.00 79.44 5 GLN I N 1
ATOM 7893 C CA . GLN I 4 5 ? -82.491 84.021 64.442 1.00 79.43 5 GLN I CA 1
ATOM 7894 C C . GLN I 4 5 ? -82.926 83.974 65.915 1.00 91.69 5 GLN I C 1
ATOM 7895 O O . GLN I 4 5 ? -83.887 83.255 66.244 1.00 98.54 5 GLN I O 1
ATOM 7901 N N . PRO I 4 6 ? -82.222 84.736 66.808 1.00 91.85 6 PRO I N 1
ATOM 7902 C CA . PRO I 4 6 ? -82.433 84.569 68.256 1.00 83.35 6 PRO I CA 1
ATOM 7903 C C . PRO I 4 6 ? -83.729 85.226 68.766 1.00 84.92 6 PRO I C 1
ATOM 7904 O O . PRO I 4 6 ? -84.410 84.623 69.589 1.00 83.28 6 PRO I O 1
ATOM 7908 N N . ASP I 4 7 ? -84.064 86.422 68.282 1.00 86.40 7 ASP I N 1
ATOM 7909 C CA . ASP I 4 7 ? -85.324 87.075 68.634 1.00 84.68 7 ASP I CA 1
ATOM 7910 C C . ASP I 4 7 ? -86.506 86.440 67.901 1.00 84.69 7 ASP I C 1
ATOM 7911 O O . ASP I 4 7 ? -86.475 86.298 66.692 1.00 79.59 7 ASP I O 1
ATOM 7916 N N . ILE I 4 8 ? -87.552 86.067 68.629 1.00 91.74 8 ILE I N 1
ATOM 7917 C CA . ILE I 4 8 ? -88.709 85.415 68.023 1.00 75.45 8 ILE I CA 1
ATOM 7918 C C . ILE I 4 8 ? -89.788 86.420 67.673 1.00 73.11 8 ILE I C 1
ATOM 7919 O O . ILE I 4 8 ? -90.495 86.259 66.695 1.00 69.63 8 ILE I O 1
ATOM 7924 N N . HIS I 4 9 ? -89.920 87.449 68.502 1.00 83.34 9 HIS I N 1
ATOM 7925 C CA . HIS I 4 9 ? -90.893 88.519 68.289 1.00 84.55 9 HIS I CA 1
ATOM 7926 C C . HIS I 4 9 ? -90.360 89.811 68.869 1.00 83.04 9 HIS I C 1
ATOM 7927 O O . HIS I 4 9 ? -90.150 89.927 70.077 1.00 92.95 9 HIS I O 1
ATOM 7934 N N . ILE I 4 10 ? -90.136 90.777 67.994 1.00 78.50 10 ILE I N 1
ATOM 7935 C CA . ILE I 4 10 ? -89.637 92.064 68.409 1.00 82.42 10 ILE I CA 1
ATOM 7936 C C . ILE I 4 10 ? -90.719 93.095 68.200 1.00 85.98 10 ILE I C 1
ATOM 7937 O O . ILE I 4 10 ? -91.242 93.235 67.094 1.00 84.64 10 ILE I O 1
ATOM 7942 N N . THR I 4 11 ? -91.074 93.791 69.283 1.00 94.54 11 THR I N 1
ATOM 7943 C CA . THR I 4 11 ? -91.999 94.927 69.232 1.00 93.39 11 THR I CA 1
ATOM 7944 C C . THR I 4 11 ? -91.177 96.209 69.333 1.00 90.82 11 THR I C 1
ATOM 7945 O O . THR I 4 11 ? -90.091 96.217 69.924 1.00 88.43 11 THR I O 1
ATOM 7949 N N . VAL I 4 12 ? -91.683 97.286 68.751 1.00 87.61 12 VAL I N 1
ATOM 7950 C CA . VAL I 4 12 ? -90.957 98.543 68.777 1.00 95.76 12 VAL I CA 1
ATOM 7951 C C . VAL I 4 12 ? -91.835 99.692 68.281 1.00 100.72 12 VAL I C 1
ATOM 7952 O O . VAL I 4 12 ? -92.878 99.471 67.666 1.00 93.99 12 VAL I O 1
ATOM 7956 N N . SER I 4 13 ? -91.411 100.917 68.579 1.00 104.57 13 SER I N 1
ATOM 7957 C CA . SER I 4 13 ? -92.219 102.102 68.331 1.00 104.22 13 SER I CA 1
ATOM 7958 C C . SER I 4 13 ? -92.036 102.588 66.915 1.00 101.65 13 SER I C 1
ATOM 7959 O O . SER I 4 13 ? -90.980 102.394 66.319 1.00 102.81 13 SER I O 1
ATOM 7962 N N . GLU I 4 14 ? -93.068 103.242 66.396 1.00 104.07 14 GLU I N 1
ATOM 7963 C CA . GLU I 4 14 ? -92.993 103.870 65.094 1.00 109.65 14 GLU I CA 1
ATOM 7964 C C . GLU I 4 14 ? -92.060 105.073 65.128 1.00 112.44 14 GLU I C 1
ATOM 7965 O O . GLU I 4 14 ? -92.263 105.994 65.909 1.00 117.79 14 GLU I O 1
ATOM 7971 N N . GLY I 4 15 ? -91.041 105.058 64.273 1.00 108.93 15 GLY I N 1
ATOM 7972 C CA . GLY I 4 15 ? -90.043 106.110 64.242 1.00 103.15 15 GLY I CA 1
ATOM 7973 C C . GLY I 4 15 ? -88.740 105.707 64.911 1.00 107.75 15 GLY I C 1
ATOM 7974 O O . GLY I 4 15 ? -87.710 106.337 64.675 1.00 110.25 15 GLY I O 1
ATOM 7975 N N . ALA I 4 16 ? -88.779 104.661 65.742 1.00 105.82 16 ALA I N 1
ATOM 7976 C CA . ALA I 4 16 ? -87.584 104.179 66.447 1.00 104.97 16 ALA I CA 1
ATOM 7977 C C . ALA I 4 16 ? -86.535 103.585 65.499 1.00 109.47 16 ALA I C 1
ATOM 7978 O O . ALA I 4 16 ? -86.587 103.772 64.279 1.00 106.41 16 ALA I O 1
ATOM 7980 N N . SER I 4 17 ? -85.567 102.877 66.067 1.00 110.18 17 SER I N 1
ATOM 7981 C CA . SER I 4 17 ? -84.552 102.220 65.254 1.00 107.89 17 SER I CA 1
ATOM 7982 C C . SER I 4 17 ? -84.703 100.700 65.333 1.00 108.92 17 SER I C 1
ATOM 7983 O O . SER I 4 17 ? -85.108 100.166 66.380 1.00 104.72 17 SER I O 1
ATOM 7986 N N . LEU I 4 18 ? -84.385 100.015 64.227 1.00 104.99 18 LEU I N 1
ATOM 7987 C CA . LEU I 4 18 ? -84.547 98.560 64.150 1.00 98.96 18 LEU I CA 1
ATOM 7988 C C . LEU I 4 18 ? -83.238 97.805 64.001 1.00 93.42 18 LEU I C 1
ATOM 7989 O O . LEU I 4 18 ? -82.310 98.261 63.326 1.00 93.49 18 LEU I O 1
ATOM 7994 N N . GLU I 4 19 ? -83.182 96.644 64.643 1.00 89.73 19 GLU I N 1
ATOM 7995 C CA . GLU I 4 19 ? -82.085 95.702 64.458 1.00 92.15 19 GLU I CA 1
ATOM 7996 C C . GLU I 4 19 ? -82.540 94.280 64.768 1.00 97.75 19 GLU I C 1
ATOM 7997 O O . GLU I 4 19 ? -82.407 93.796 65.905 1.00 99.00 19 GLU I O 1
ATOM 8003 N N . LEU I 4 20 ? -83.098 93.625 63.755 1.00 93.35 20 LEU I N 1
ATOM 8004 C CA . LEU I 4 20 ? -83.379 92.210 63.854 1.00 90.28 20 LEU I CA 1
ATOM 8005 C C . LEU I 4 20 ? -82.031 91.531 63.712 1.00 87.33 20 LEU I C 1
ATOM 8006 O O . LEU I 4 20 ? -81.279 91.819 62.784 1.00 80.47 20 LEU I O 1
ATOM 8011 N N . ARG I 4 21 ? -81.691 90.672 64.660 1.00 91.80 21 ARG I N 1
ATOM 8012 C CA . ARG I 4 21 ? -80.390 90.044 64.604 1.00 92.50 21 ARG I CA 1
ATOM 8013 C C . ARG I 4 21 ? -80.473 88.615 64.114 1.00 87.99 21 ARG I C 1
ATOM 8014 O O . ARG I 4 21 ? -81.528 87.967 64.161 1.00 81.05 21 ARG I O 1
ATOM 8022 N N . CYS I 4 22 ? -79.323 88.152 63.636 1.00 87.48 22 CYS I N 1
ATOM 8023 C CA . CYS I 4 22 ? -79.178 86.866 62.967 1.00 83.54 22 CYS I CA 1
ATOM 8024 C C . CYS I 4 22 ? -77.734 86.422 63.002 1.00 84.58 22 CYS I C 1
ATOM 8025 O O . CYS I 4 22 ? -76.824 87.198 62.698 1.00 83.38 22 CYS I O 1
ATOM 8028 N N . ASN I 4 23 ? -77.535 85.162 63.358 1.00 85.77 23 ASN I N 1
ATOM 8029 C CA . ASN I 4 23 ? -76.200 84.593 63.428 1.00 88.35 23 ASN I CA 1
ATOM 8030 C C . ASN I 4 23 ? -76.089 83.459 62.405 1.00 84.88 23 ASN I C 1
ATOM 8031 O O . ASN I 4 23 ? -77.101 82.949 61.940 1.00 84.35 23 ASN I O 1
ATOM 8036 N N . TYR I 4 24 ? -74.870 83.079 62.032 1.00 91.49 24 TYR I N 1
ATOM 8037 C CA . TYR I 4 24 ? -74.673 82.021 61.031 1.00 90.21 24 TYR I CA 1
ATOM 8038 C C . TYR I 4 24 ? -73.705 80.971 61.522 1.00 93.10 24 TYR I C 1
ATOM 8039 O O . TYR I 4 24 ? -72.776 81.265 62.295 1.00 94.49 24 TYR I O 1
ATOM 8048 N N . SER I 4 25 ? -73.951 79.739 61.081 1.00 93.09 25 SER I N 1
ATOM 8049 C CA . SER I 4 25 ? -73.072 78.615 61.386 1.00 99.35 25 SER I CA 1
ATOM 8050 C C . SER I 4 25 ? -71.718 79.048 60.882 1.00 109.40 25 SER I C 1
ATOM 8051 O O . SER I 4 25 ? -71.648 79.755 59.881 1.00 111.53 25 SER I O 1
ATOM 8054 N N . TYR I 4 26 ? -70.646 78.676 61.576 1.00 115.27 26 TYR I N 1
ATOM 8055 C CA . TYR I 4 26 ? -69.338 79.013 61.057 1.00 119.25 26 TYR I CA 1
ATOM 8056 C C . TYR I 4 26 ? -69.358 78.734 59.547 1.00 120.45 26 TYR I C 1
ATOM 8057 O O . TYR I 4 26 ? -69.932 77.744 59.068 1.00 109.15 26 TYR I O 1
ATOM 8066 N N . GLY I 4 27 ? -68.751 79.642 58.802 1.00 123.22 27 GLY I N 1
ATOM 8067 C CA . GLY I 4 27 ? -68.557 79.488 57.378 1.00 118.67 27 GLY I CA 1
ATOM 8068 C C . GLY I 4 27 ? -67.483 80.500 57.055 1.00 123.17 27 GLY I C 1
ATOM 8069 O O . GLY I 4 27 ? -67.323 81.489 57.753 1.00 132.55 27 GLY I O 1
ATOM 8070 N N . ALA I 4 28 ? -66.696 80.252 56.032 1.00 133.06 28 ALA I N 1
ATOM 8071 C CA . ALA I 4 28 ? -65.806 81.299 55.581 1.00 141.19 28 ALA I CA 1
ATOM 8072 C C . ALA I 4 28 ? -66.310 81.654 54.211 1.00 138.15 28 ALA I C 1
ATOM 8073 O O . ALA I 4 28 ? -66.500 80.763 53.369 1.00 142.46 28 ALA I O 1
ATOM 8075 N N . THR I 4 29 ? -66.582 82.937 54.000 1.00 135.82 29 THR I N 1
ATOM 8076 C CA . THR I 4 29 ? -67.149 83.371 52.726 1.00 128.80 29 THR I CA 1
ATOM 8077 C C . THR I 4 29 ? -68.574 82.816 52.382 1.00 126.98 29 THR I C 1
ATOM 8078 O O . THR I 4 29 ? -68.850 82.482 51.227 1.00 131.81 29 THR I O 1
ATOM 8082 N N . PRO I 4 30 ? -69.501 82.763 53.369 1.00 121.40 30 PRO I N 1
ATOM 8083 C CA . PRO I 4 30 ? -70.843 82.279 53.017 1.00 109.39 30 PRO I CA 1
ATOM 8084 C C . PRO I 4 30 ? -71.635 83.400 52.317 1.00 100.64 30 PRO I C 1
ATOM 8085 O O . PRO I 4 30 ? -71.240 84.570 52.397 1.00 93.29 30 PRO I O 1
ATOM 8089 N N . TYR I 4 31 ? -72.723 83.055 51.632 1.00 94.14 31 TYR I N 1
ATOM 8090 C CA . TYR I 4 31 ? -73.586 84.078 51.019 1.00 94.39 31 TYR I CA 1
ATOM 8091 C C . TYR I 4 31 ? -74.835 84.329 51.888 1.00 84.94 31 TYR I C 1
ATOM 8092 O O . TYR I 4 31 ? -75.588 83.397 52.169 1.00 81.96 31 TYR I O 1
ATOM 8101 N N . LEU I 4 32 ? -75.084 85.567 52.308 1.00 82.92 32 LEU I N 1
ATOM 8102 C CA . LEU I 4 32 ? -76.186 85.793 53.253 1.00 82.60 32 LEU I CA 1
ATOM 8103 C C . LEU I 4 32 ? -77.274 86.689 52.697 1.00 82.38 32 LEU I C 1
ATOM 8104 O O . LEU I 4 32 ? -76.972 87.640 51.972 1.00 82.23 32 LEU I O 1
ATOM 8109 N N . PHE I 4 33 ? -78.531 86.383 53.037 1.00 76.89 33 PHE I N 1
ATOM 8110 C CA . PHE I 4 33 ? -79.671 87.205 52.615 1.00 76.59 33 PHE I CA 1
ATOM 8111 C C . PHE I 4 33 ? -80.631 87.508 53.756 1.00 78.30 33 PHE I C 1
ATOM 8112 O O . PHE I 4 33 ? -80.756 86.724 54.719 1.00 71.32 33 PHE I O 1
ATOM 8120 N N . TRP I 4 34 ? -81.316 88.646 53.628 1.00 82.21 34 TRP I N 1
ATOM 8121 C CA . TRP I 4 34 ? -82.448 88.988 54.502 1.00 81.62 34 TRP I CA 1
ATOM 8122 C C . TRP I 4 34 ? -83.744 89.127 53.686 1.00 81.06 34 TRP I C 1
ATOM 8123 O O . TRP I 4 34 ? -83.837 89.975 52.794 1.00 81.54 34 TRP I O 1
ATOM 8134 N N . TYR I 4 35 ? -84.733 88.290 53.996 1.00 73.76 35 TYR I N 1
ATOM 8135 C CA . TYR I 4 35 ? -86.030 88.362 53.348 1.00 71.15 35 TYR I CA 1
ATOM 8136 C C . TYR I 4 35 ? -87.111 88.865 54.307 1.00 77.38 35 TYR I C 1
ATOM 8137 O O . TYR I 4 35 ? -87.005 88.688 55.521 1.00 79.22 35 TYR I O 1
ATOM 8146 N N . VAL I 4 36 ? -88.155 89.485 53.755 1.00 75.33 36 VAL I N 1
ATOM 8147 C CA . VAL I 4 36 ? -89.305 89.927 54.547 1.00 73.62 36 VAL I CA 1
ATOM 8148 C C . VAL I 4 36 ? -90.609 89.510 53.889 1.00 74.85 36 VAL I C 1
ATOM 8149 O O . VAL I 4 36 ? -90.757 89.596 52.667 1.00 77.43 36 VAL I O 1
ATOM 8153 N N . GLN I 4 37 ? -91.554 89.072 54.723 1.00 81.91 37 GLN I N 1
ATOM 8154 C CA . GLN I 4 37 ? -92.824 88.491 54.262 1.00 84.47 37 GLN I CA 1
ATOM 8155 C C . GLN I 4 37 ? -94.034 89.059 55.004 1.00 88.76 37 GLN I C 1
ATOM 8156 O O . GLN I 4 37 ? -94.154 88.892 56.224 1.00 88.84 37 GLN I O 1
ATOM 8162 N N . SER I 4 38 ? -94.921 89.726 54.268 1.00 85.66 38 SER I N 1
ATOM 8163 C CA . SER I 4 38 ? -96.196 90.171 54.820 1.00 84.51 38 SER I CA 1
ATOM 8164 C C . SER I 4 38 ? -97.158 88.983 54.812 1.00 88.39 38 SER I C 1
ATOM 8165 O O . SER I 4 38 ? -97.216 88.242 53.832 1.00 90.65 38 SER I O 1
ATOM 8168 N N . PRO I 4 39 ? -97.907 88.786 55.912 1.00 90.98 39 PRO I N 1
ATOM 8169 C CA . PRO I 4 39 ? -98.748 87.602 56.151 1.00 82.87 39 PRO I CA 1
ATOM 8170 C C . PRO I 4 39 ? -99.605 87.125 54.963 1.00 72.08 39 PRO I C 1
ATOM 8171 O O . PRO I 4 39 ? -100.463 87.864 54.470 1.00 68.26 39 PRO I O 1
ATOM 8175 N N . GLY I 4 40 ? -99.372 85.890 54.524 1.00 68.83 40 GLY I N 1
ATOM 8176 C CA . GLY I 4 40 ? -100.162 85.288 53.464 1.00 79.74 40 GLY I CA 1
ATOM 8177 C C . GLY I 4 40 ? -99.463 85.218 52.114 1.00 84.70 40 GLY I C 1
ATOM 8178 O O . GLY I 4 40 ? -99.894 84.494 51.190 1.00 86.56 40 GLY I O 1
ATOM 8179 N N . GLN I 4 41 ? -98.369 85.966 51.994 1.00 84.40 41 GLN I N 1
ATOM 8180 C CA . GLN I 4 41 ? -97.692 86.107 50.708 1.00 85.59 41 GLN I CA 1
ATOM 8181 C C . GLN I 4 41 ? -96.275 85.528 50.718 1.00 85.12 41 GLN I C 1
ATOM 8182 O O . GLN I 4 41 ? -95.954 84.649 51.534 1.00 79.85 41 GLN I O 1
ATOM 8188 N N . GLY I 4 42 ? -95.441 86.007 49.795 1.00 83.40 42 GLY I N 1
ATOM 8189 C CA . GLY I 4 42 ? -94.103 85.464 49.617 1.00 78.92 42 GLY I CA 1
ATOM 8190 C C . GLY I 4 42 ? -93.030 86.372 50.186 1.00 79.41 42 GLY I C 1
ATOM 8191 O O . GLY I 4 42 ? -93.348 87.424 50.769 1.00 81.94 42 GLY I O 1
ATOM 8192 N N . LEU I 4 43 ? -91.766 85.974 50.017 1.00 71.35 43 LEU I N 1
ATOM 8193 C CA . LEU I 4 43 ? -90.648 86.739 50.559 1.00 67.80 43 LEU I CA 1
ATOM 8194 C C . LEU I 4 43 ? -90.015 87.644 49.510 1.00 76.73 43 LEU I C 1
ATOM 8195 O O . LEU I 4 43 ? -89.787 87.245 48.364 1.00 82.20 43 LEU I O 1
ATOM 8200 N N . GLN I 4 44 ? -89.750 88.879 49.913 1.00 83.38 44 GLN I N 1
ATOM 8201 C CA . GLN I 4 44 ? -88.966 89.789 49.101 1.00 84.05 44 GLN I CA 1
ATOM 8202 C C . GLN I 4 44 ? -87.553 89.700 49.607 1.00 83.35 44 GLN I C 1
ATOM 8203 O O . GLN I 4 44 ? -87.323 89.535 50.811 1.00 80.09 44 GLN I O 1
ATOM 8209 N N . LEU I 4 45 ? -86.602 89.783 48.687 1.00 84.55 45 LEU I N 1
ATOM 8210 C CA . LEU I 4 45 ? -85.221 89.918 49.099 1.00 82.63 45 LEU I CA 1
ATOM 8211 C C . LEU I 4 45 ? -85.043 91.364 49.532 1.00 89.16 45 LEU I C 1
ATOM 8212 O O . LEU I 4 45 ? -85.436 92.296 48.818 1.00 83.44 45 LEU I O 1
ATOM 8217 N N . LEU I 4 46 ? -84.492 91.530 50.732 1.00 91.66 46 LEU I N 1
ATOM 8218 C CA . LEU I 4 46 ? -84.254 92.838 51.303 1.00 83.82 46 LEU I CA 1
ATOM 8219 C C . LEU I 4 46 ? -82.852 93.278 50.930 1.00 86.86 46 LEU I C 1
ATOM 8220 O O . LEU I 4 46 ? -82.619 94.437 50.582 1.00 85.89 46 LEU I O 1
ATOM 8225 N N . LEU I 4 47 ? -81.925 92.327 50.996 1.00 88.83 47 LEU I N 1
ATOM 8226 C CA . LEU I 4 47 ? -80.541 92.555 50.594 1.00 90.90 47 LEU I CA 1
ATOM 8227 C C . LEU I 4 47 ? -79.696 91.279 50.754 1.00 88.11 47 LEU I C 1
ATOM 8228 O O . LEU I 4 47 ? -80.111 90.306 51.432 1.00 74.99 47 LEU I O 1
ATOM 8233 N N . LYS I 4 48 ? -78.517 91.291 50.122 1.00 88.83 48 LYS I N 1
ATOM 8234 C CA . LYS I 4 48 ? -77.609 90.139 50.160 1.00 84.93 48 LYS I CA 1
ATOM 8235 C C . LYS I 4 48 ? -76.143 90.466 50.484 1.00 87.60 48 LYS I C 1
ATOM 8236 O O . LYS I 4 48 ? -75.770 91.628 50.634 1.00 97.94 48 LYS I O 1
ATOM 8242 N N . TYR I 4 49 ? -75.319 89.428 50.600 1.00 83.68 49 TYR I N 1
ATOM 8243 C CA . TYR I 4 49 ? -73.892 89.628 50.802 1.00 95.33 49 TYR I CA 1
ATOM 8244 C C . TYR I 4 49 ? -73.020 88.393 50.487 1.00 101.21 49 TYR I C 1
ATOM 8245 O O . TYR I 4 49 ? -72.895 87.467 51.298 1.00 98.77 49 TYR I O 1
ATOM 8254 N N . PHE I 4 50 ? -72.400 88.413 49.308 1.00 108.33 50 PHE I N 1
ATOM 8255 C CA . PHE I 4 50 ? -71.475 87.361 48.872 1.00 106.32 50 PHE I CA 1
ATOM 8256 C C . PHE I 4 50 ? -70.070 87.547 49.438 1.00 105.66 50 PHE I C 1
ATOM 8257 O O . PHE I 4 50 ? -69.492 86.628 50.028 1.00 96.42 50 PHE I O 1
ATOM 8265 N N . SER I 4 51 ? -69.530 88.749 49.230 1.00 115.33 51 SER I N 1
ATOM 8266 C CA . SER I 4 51 ? -68.125 89.047 49.517 1.00 116.55 51 SER I CA 1
ATOM 8267 C C . SER I 4 51 ? -67.824 90.556 49.475 1.00 110.88 51 SER I C 1
ATOM 8268 O O . SER I 4 51 ? -68.654 91.376 49.046 1.00 107.05 51 SER I O 1
ATOM 8271 N N . GLY I 4 52 ? -66.639 90.911 49.958 1.00 109.52 52 GLY I N 1
ATOM 8272 C CA . GLY I 4 52 ? -66.124 92.256 49.792 1.00 122.45 52 GLY I CA 1
ATOM 8273 C C . GLY I 4 52 ? -66.609 93.280 5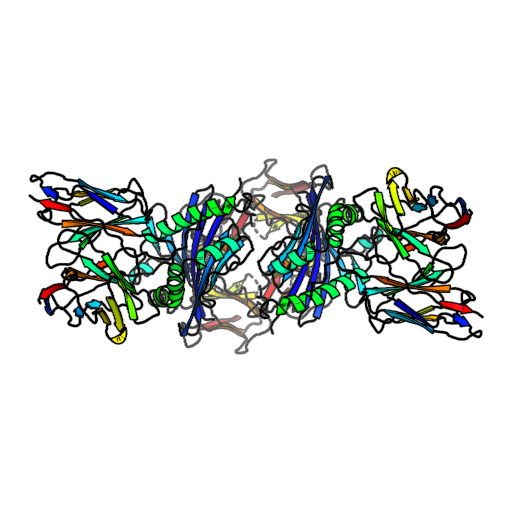0.799 1.00 123.37 52 GLY I C 1
ATOM 8274 O O . GLY I 4 52 ? -66.128 93.333 51.935 1.00 120.12 52 GLY I O 1
ATOM 8275 N N . ASP I 4 53 ? -67.564 94.104 50.381 1.00 128.20 53 ASP I N 1
ATOM 8276 C CA . ASP I 4 53 ? -68.011 95.218 51.207 1.00 126.09 53 ASP I CA 1
ATOM 8277 C C . ASP I 4 53 ? -68.741 94.754 52.464 1.00 125.15 53 ASP I C 1
ATOM 8278 O O . ASP I 4 53 ? -69.596 93.871 52.411 1.00 129.27 53 ASP I O 1
ATOM 8283 N N . THR I 4 54 ? -68.407 95.363 53.595 1.00 116.15 54 THR I N 1
ATOM 8284 C CA . THR I 4 54 ? -68.869 94.873 54.893 1.00 112.70 54 THR I CA 1
ATOM 8285 C C . THR I 4 54 ? -70.309 95.250 55.241 1.00 107.03 54 THR I C 1
ATOM 8286 O O . THR I 4 54 ? -70.961 94.582 56.049 1.00 102.95 54 THR I O 1
ATOM 8290 N N . LEU I 4 55 ? -70.789 96.329 54.632 1.00 107.77 55 LEU I N 1
ATOM 8291 C CA . LEU I 4 55 ? -72.103 96.883 54.932 1.00 103.55 55 LEU I CA 1
ATOM 8292 C C . LEU I 4 55 ? -72.869 97.129 53.632 1.00 109.98 55 LEU I C 1
ATOM 8293 O O . LEU I 4 55 ? -72.375 97.832 52.750 1.00 115.44 55 LEU I O 1
ATOM 8298 N N . VAL I 4 56 ? -74.068 96.561 53.504 1.00 106.69 56 VAL I N 1
ATOM 8299 C CA . VAL I 4 56 ? -74.856 96.755 52.284 1.00 104.31 56 VAL I CA 1
ATOM 8300 C C . VAL I 4 56 ? -76.238 97.351 52.549 1.00 105.14 56 VAL I C 1
ATOM 8301 O O . VAL I 4 56 ? -76.769 97.243 53.659 1.00 103.94 56 VAL I O 1
ATOM 8305 N N . GLN I 4 57 ? -76.804 97.993 51.524 1.00 105.49 57 GLN I N 1
ATOM 8306 C CA . GLN I 4 57 ? -78.152 98.580 51.608 1.00 106.16 57 GLN I CA 1
ATOM 8307 C C . GLN I 4 57 ? -79.232 97.723 50.929 1.00 102.79 57 GLN I C 1
ATOM 8308 O O . GLN I 4 57 ? -78.929 96.841 50.122 1.00 102.35 57 GLN I O 1
ATOM 8314 N N . GLY I 4 58 ? -80.491 97.988 51.268 1.00 93.98 58 GLY I N 1
ATOM 8315 C CA . GLY I 4 58 ? -81.593 97.233 50.715 1.00 86.31 58 GLY I CA 1
ATOM 8316 C C . GLY I 4 58 ? -82.735 98.139 50.324 1.00 91.59 58 GLY I C 1
ATOM 8317 O O . GLY I 4 58 ? -82.545 99.353 50.151 1.00 94.84 58 GLY I O 1
ATOM 8318 N N . ILE I 4 59 ? -83.920 97.540 50.190 1.00 94.87 59 ILE I N 1
ATOM 8319 C CA . ILE I 4 59 ? -85.145 98.255 49.816 1.00 96.54 59 ILE I CA 1
ATOM 8320 C C . ILE I 4 59 ? -85.905 98.761 51.045 1.00 101.73 59 ILE I C 1
ATOM 8321 O O . ILE I 4 59 ? -85.838 98.154 52.118 1.00 100.17 59 ILE I O 1
ATOM 8326 N N . LYS I 4 60 ? -86.628 99.867 50.877 1.00 103.12 60 LYS I N 1
ATOM 8327 C CA . LYS I 4 60 ? -87.235 100.578 52.002 1.00 100.50 60 LYS I CA 1
ATOM 8328 C C . LYS I 4 60 ? -86.185 100.867 53.070 1.00 99.81 60 LYS I C 1
ATOM 8329 O O . LYS I 4 60 ? -86.313 100.457 54.218 1.00 100.89 60 LYS I O 1
ATOM 8335 N N . GLY I 4 61 ? -85.129 101.559 52.653 1.00 100.32 61 GLY I N 1
ATOM 8336 C CA . GLY I 4 61 ? -84.087 102.026 53.546 1.00 97.93 61 GLY I CA 1
ATOM 8337 C C . GLY I 4 61 ? -83.615 101.015 54.563 1.00 98.46 61 GLY I C 1
ATOM 8338 O O . GLY I 4 61 ? -83.525 101.314 55.747 1.00 103.92 61 GLY I O 1
ATOM 8339 N N . PHE I 4 62 ? -83.304 99.811 54.113 1.00 95.22 62 PHE I N 1
ATOM 8340 C CA . PHE I 4 62 ? -82.709 98.836 55.018 1.00 90.05 62 PHE I CA 1
ATOM 8341 C C . PHE I 4 62 ? -81.188 98.754 54.878 1.00 87.59 62 PHE I C 1
ATOM 8342 O O . PHE I 4 62 ? -80.607 99.340 53.969 1.00 94.21 62 PHE I O 1
ATOM 8350 N N . GLU I 4 63 ? -80.561 98.030 55.800 1.00 83.29 63 GLU I N 1
ATOM 8351 C CA . GLU I 4 63 ? -79.115 98.009 55.918 1.00 88.00 63 GLU I CA 1
ATOM 8352 C C . GLU I 4 63 ? -78.726 96.733 56.648 1.00 89.90 63 GLU I C 1
ATOM 8353 O O . GLU I 4 63 ? -79.516 96.195 57.422 1.00 93.49 63 GLU I O 1
ATOM 8359 N N . ALA I 4 64 ? -77.523 96.233 56.395 1.00 87.75 64 ALA I N 1
ATOM 8360 C CA . ALA I 4 64 ? -77.028 95.063 57.118 1.00 89.85 64 ALA I CA 1
ATOM 8361 C C . ALA I 4 64 ? -75.511 95.043 57.137 1.00 98.19 64 ALA I C 1
ATOM 8362 O O . ALA I 4 64 ? -74.860 95.482 56.186 1.00 101.97 64 ALA I O 1
ATOM 8364 N N . GLU I 4 65 ? -74.953 94.520 58.222 1.00 96.85 65 GLU I N 1
ATOM 8365 C CA . GLU I 4 65 ? -73.513 94.560 58.432 1.00 99.82 65 GLU I CA 1
ATOM 8366 C C . GLU I 4 65 ? -72.990 93.140 58.585 1.00 94.98 65 GLU I C 1
ATOM 8367 O O . GLU I 4 65 ? -73.623 92.302 59.239 1.00 95.17 65 GLU I O 1
ATOM 8373 N N . PHE I 4 66 ? -71.840 92.869 57.975 1.00 91.12 66 PHE I N 1
ATOM 8374 C CA . PHE I 4 66 ? -71.230 91.547 58.072 1.00 87.00 66 PHE I CA 1
ATOM 8375 C C . PHE I 4 66 ? -69.977 91.544 58.915 1.00 90.81 66 PHE I C 1
ATOM 8376 O O . PHE I 4 66 ? -68.882 91.838 58.435 1.00 89.13 66 PHE I O 1
ATOM 8384 N N . LYS I 4 67 ? -70.162 91.198 60.180 1.00 96.98 67 LYS I N 1
ATOM 8385 C CA . LYS I 4 67 ? -69.071 91.111 61.128 1.00 101.64 67 LYS I CA 1
ATOM 8386 C C . LYS I 4 67 ? -68.499 89.701 61.139 1.00 101.32 67 LYS I C 1
ATOM 8387 O O . LYS I 4 67 ? -68.888 88.862 61.941 1.00 101.01 67 LYS I O 1
ATOM 8393 N N . ARG I 4 68 ? -67.587 89.447 60.220 1.00 105.12 68 ARG I N 1
ATOM 8394 C CA . ARG I 4 68 ? -66.924 88.155 60.116 1.00 111.60 68 ARG I CA 1
ATOM 8395 C C . ARG I 4 68 ? -66.589 87.566 61.469 1.00 109.69 68 ARG I C 1
ATOM 8396 O O . ARG I 4 68 ? -66.838 86.391 61.745 1.00 103.78 68 ARG I O 1
ATOM 8404 N N . SER I 4 69 ? -65.980 88.404 62.290 1.00 111.31 69 SER I N 1
ATOM 8405 C CA . SER I 4 69 ? -65.520 88.020 63.606 1.00 112.66 69 SER I CA 1
ATOM 8406 C C . SER I 4 69 ? -66.686 87.581 64.474 1.00 107.24 69 SER I C 1
ATOM 8407 O O . SER I 4 69 ? -66.607 86.589 65.215 1.00 117.72 69 SER I O 1
ATOM 8410 N N . GLN I 4 70 ? -67.771 88.335 64.320 1.00 109.36 70 GLN I N 1
ATOM 8411 C CA . GLN I 4 70 ? -69.001 88.239 65.112 1.00 118.21 70 GLN I CA 1
ATOM 8412 C C . GLN I 4 70 ? -69.891 87.048 64.762 1.00 112.98 70 GLN I C 1
ATOM 8413 O O . GLN I 4 70 ? -70.762 86.648 65.525 1.00 112.90 70 GLN I O 1
ATOM 8419 N N . SER I 4 71 ? -69.658 86.471 63.597 1.00 112.76 71 SER I N 1
ATOM 8420 C CA . SER I 4 71 ? -70.658 85.587 63.014 1.00 106.37 71 SER I CA 1
ATOM 8421 C C . SER I 4 71 ? -72.082 86.163 63.139 1.00 97.76 71 SER I C 1
ATOM 8422 O O . SER I 4 71 ? -72.973 85.517 63.691 1.00 94.19 71 SER I O 1
ATOM 8425 N N . SER I 4 72 ? -72.285 87.365 62.605 1.00 93.75 72 SER I N 1
ATOM 8426 C CA . SER I 4 72 ? -73.576 88.019 62.681 1.00 90.14 72 SER I CA 1
ATOM 8427 C C . SER I 4 72 ? -73.835 88.848 61.437 1.00 83.08 72 SER I C 1
ATOM 8428 O O . SER I 4 72 ? -72.943 89.477 60.888 1.00 85.57 72 SER I O 1
ATOM 8431 N N . PHE I 4 73 ? -75.084 88.842 61.009 1.00 83.64 73 PHE I N 1
ATOM 8432 C CA . PHE I 4 73 ? -75.508 89.579 59.838 1.00 86.24 73 PHE I CA 1
ATOM 8433 C C . PHE I 4 73 ? -76.852 90.168 60.235 1.00 86.90 73 PHE I C 1
ATOM 8434 O O . PHE I 4 73 ? -77.903 89.547 59.992 1.00 86.32 73 PHE I O 1
ATOM 8442 N N . ASN I 4 74 ? -76.820 91.333 60.884 1.00 84.98 74 ASN I N 1
ATOM 8443 C CA . ASN I 4 74 ? -78.030 91.913 61.460 1.00 83.36 74 ASN I CA 1
ATOM 8444 C C . ASN I 4 74 ? -78.631 93.009 60.611 1.00 84.32 74 ASN I C 1
ATOM 8445 O O . ASN I 4 74 ? -77.929 93.810 59.994 1.00 85.33 74 ASN I O 1
ATOM 8450 N N . LEU I 4 75 ? -79.952 93.032 60.598 1.00 85.95 75 LEU I N 1
ATOM 8451 C CA . LEU I 4 75 ? -80.694 93.905 59.715 1.00 89.07 75 LEU I CA 1
ATOM 8452 C C . LEU I 4 75 ? -80.932 95.196 60.452 1.00 93.23 75 LEU I C 1
ATOM 8453 O O . LEU I 4 75 ? -81.062 95.200 61.677 1.00 98.09 75 LEU I O 1
ATOM 8458 N N . ARG I 4 76 ? -80.982 96.298 59.718 1.00 91.12 76 ARG I N 1
ATOM 8459 C CA . ARG I 4 76 ? -81.153 97.583 60.373 1.00 95.25 76 ARG I CA 1
ATOM 8460 C C . ARG I 4 76 ? -81.976 98.576 59.598 1.00 98.39 76 ARG I C 1
ATOM 8461 O O . ARG I 4 76 ? -82.020 98.570 58.359 1.00 101.81 76 ARG I O 1
ATOM 8469 N N . LYS I 4 77 ? -82.626 99.435 60.374 1.00 103.00 77 LYS I N 1
ATOM 8470 C CA . LYS I 4 77 ? -83.282 100.620 59.859 1.00 108.40 77 LYS I CA 1
ATOM 8471 C C . LYS I 4 77 ? -83.087 101.702 60.888 1.00 111.77 77 LYS I C 1
ATOM 8472 O O . LYS I 4 77 ? -83.123 101.416 62.084 1.00 107.03 77 LYS I O 1
ATOM 8478 N N . PRO I 4 78 ? -82.899 102.950 60.436 1.00 110.97 78 PRO I N 1
ATOM 8479 C CA . PRO I 4 78 ? -82.649 103.959 61.459 1.00 109.90 78 PRO I CA 1
ATOM 8480 C C . PRO I 4 78 ? -83.986 104.478 61.956 1.00 107.27 78 PRO I C 1
ATOM 8481 O O . PRO I 4 78 ? -84.148 104.793 63.143 1.00 95.57 78 PRO I O 1
ATOM 8485 N N . SER I 4 79 ? -84.942 104.538 61.029 1.00 111.86 79 SER I N 1
ATOM 8486 C CA . SER I 4 79 ? -86.286 105.040 61.299 1.00 109.34 79 SER I CA 1
ATOM 8487 C C . SER I 4 79 ? -87.338 104.051 60.772 1.00 111.23 79 SER I C 1
ATOM 8488 O O . SER I 4 79 ? -87.711 104.084 59.591 1.00 114.33 79 SER I O 1
ATOM 8491 N N . VAL I 4 80 ? -87.786 103.154 61.651 1.00 106.63 80 VAL I N 1
ATOM 8492 C CA . VAL I 4 80 ? -88.748 102.118 61.292 1.00 101.86 80 VAL I CA 1
ATOM 8493 C C . VAL I 4 80 ? -90.021 102.753 60.766 1.00 100.87 80 VAL I C 1
ATOM 8494 O O . VAL I 4 80 ? -90.279 103.940 60.984 1.00 100.25 80 VAL I O 1
ATOM 8498 N N . HIS I 4 81 ? -90.828 101.962 60.071 1.00 106.29 81 HIS I N 1
ATOM 8499 C CA . HIS I 4 81 ? -92.118 102.460 59.598 1.00 109.30 81 HIS I CA 1
ATOM 8500 C C . HIS I 4 81 ? -93.245 101.461 59.846 1.00 108.82 81 HIS I C 1
ATOM 8501 O O . HIS I 4 81 ? -93.011 100.250 59.934 1.00 110.87 81 HIS I O 1
ATOM 8508 N N . TRP I 4 82 ? -94.471 101.969 59.952 1.00 110.83 82 TRP I N 1
ATOM 8509 C CA . TRP I 4 82 ? -95.611 101.130 60.311 1.00 107.78 82 TRP I CA 1
ATOM 8510 C C . TRP I 4 82 ? -95.795 100.000 59.321 1.00 106.36 82 TRP I C 1
ATOM 8511 O O . TRP I 4 82 ? -96.176 98.887 59.697 1.00 99.47 82 TRP I O 1
ATOM 8522 N N . SER I 4 83 ? -95.523 100.311 58.055 1.00 111.60 83 SER I N 1
ATOM 8523 C CA . SER I 4 83 ? -95.632 99.360 56.959 1.00 100.95 83 SER I CA 1
ATOM 8524 C C . SER I 4 83 ? -94.872 98.080 57.265 1.00 95.30 83 SER I C 1
ATOM 8525 O O . SER I 4 83 ? -95.349 96.987 56.960 1.00 93.02 83 SER I O 1
ATOM 8528 N N . ASP I 4 84 ? -93.705 98.240 57.900 1.00 97.28 84 ASP I N 1
ATOM 8529 C CA . ASP I 4 84 ? -92.688 97.184 58.067 1.00 92.87 84 ASP I CA 1
ATOM 8530 C C . ASP I 4 84 ? -93.048 96.030 58.939 1.00 88.13 84 ASP I C 1
ATOM 8531 O O . ASP I 4 84 ? -92.231 95.150 59.169 1.00 87.32 84 ASP I O 1
ATOM 8536 N N . ALA I 4 85 ? -94.243 96.040 59.477 1.00 82.53 85 ALA I N 1
ATOM 8537 C CA . ALA I 4 85 ? -94.566 94.924 60.309 1.00 80.01 85 ALA I CA 1
ATOM 8538 C C . ALA I 4 85 ? -94.847 93.703 59.451 1.00 73.40 85 ALA I C 1
ATOM 8539 O O . ALA I 4 85 ? -95.873 93.589 58.788 1.00 68.76 85 ALA I O 1
ATOM 8541 N N . ALA I 4 86 ? -93.889 92.797 59.461 1.00 73.05 86 ALA I N 1
ATOM 8542 C CA . ALA I 4 86 ? -94.075 91.494 58.867 1.00 73.75 86 ALA I CA 1
ATOM 8543 C C . ALA I 4 86 ? -93.108 90.525 59.534 1.00 75.83 86 ALA I C 1
ATOM 8544 O O . ALA I 4 86 ? -92.402 90.885 60.483 1.00 73.95 86 ALA I O 1
ATOM 8546 N N . GLU I 4 87 ? -93.081 89.292 59.053 1.00 71.59 87 GLU I N 1
ATOM 8547 C CA . GLU I 4 87 ? -92.064 88.377 59.516 1.00 74.97 87 GLU I CA 1
ATOM 8548 C C . GLU I 4 87 ? -90.816 88.551 58.638 1.00 75.09 87 GLU I C 1
ATOM 8549 O O . GLU I 4 87 ? -90.905 88.657 57.394 1.00 72.39 87 GLU I O 1
ATOM 8555 N N . TYR I 4 88 ? -89.659 88.616 59.298 1.00 74.96 88 TYR I N 1
ATOM 8556 C CA . TYR I 4 88 ? -88.381 88.761 58.617 1.00 67.87 88 TYR I CA 1
ATOM 8557 C C . TYR I 4 88 ? -87.601 87.469 58.714 1.00 70.13 88 TYR I C 1
ATOM 8558 O O . TYR I 4 88 ? -87.555 86.848 59.790 1.00 70.74 88 TYR I O 1
ATOM 8567 N N . PHE I 4 89 ? -86.992 87.059 57.598 1.00 71.18 89 PHE I N 1
ATOM 8568 C CA . PHE I 4 89 ? -86.182 85.839 57.575 1.00 70.53 89 PHE I CA 1
ATOM 8569 C C . PHE I 4 89 ? -84.748 86.052 57.125 1.00 71.94 89 PHE I C 1
ATOM 8570 O O . PHE I 4 89 ? -84.462 86.802 56.191 1.00 72.11 89 PHE I O 1
ATOM 8578 N N . CYS I 4 90 ? -83.854 85.352 57.808 1.00 71.96 90 CYS I N 1
ATOM 8579 C CA . CYS I 4 90 ? -82.425 85.462 57.574 1.00 74.06 90 CYS I CA 1
ATOM 8580 C C . CYS I 4 90 ? -82.052 84.161 56.921 1.00 81.15 90 CYS I C 1
ATOM 8581 O O . CYS I 4 90 ? -82.527 83.091 57.338 1.00 77.41 90 CYS I O 1
ATOM 8584 N N . ALA I 4 91 ? -81.209 84.233 55.901 1.00 76.79 91 ALA I N 1
ATOM 8585 C CA . ALA I 4 91 ? -80.932 83.030 55.167 1.00 73.67 91 ALA I CA 1
ATOM 8586 C C . ALA I 4 91 ? -79.522 83.010 54.682 1.00 75.75 91 ALA I C 1
ATOM 8587 O O . ALA I 4 91 ? -78.963 84.042 54.315 1.00 77.12 91 ALA I O 1
ATOM 8589 N N . VAL I 4 92 ? -78.955 81.815 54.671 1.00 76.32 92 VAL I N 1
ATOM 8590 C CA . VAL I 4 92 ? -77.571 81.661 54.305 1.00 80.87 92 VAL I CA 1
ATOM 8591 C C . VAL I 4 92 ? -77.483 80.800 53.070 1.00 85.06 92 VAL I C 1
ATOM 8592 O O . VAL I 4 92 ? -78.229 79.822 52.922 1.00 81.98 92 VAL I O 1
ATOM 8596 N N . GLY I 4 93 ? -76.576 81.201 52.183 1.00 91.05 93 GLY I N 1
ATOM 8597 C CA . GLY I 4 93 ? -76.226 80.444 51.008 1.00 94.60 93 GLY I CA 1
ATOM 8598 C C . GLY I 4 93 ? -75.465 79.218 51.428 1.00 90.49 93 GLY I C 1
ATOM 8599 O O . GLY I 4 93 ? -74.393 79.255 52.010 1.00 89.77 93 GLY I O 1
ATOM 8600 N N . ALA I 4 94 ? -76.065 78.089 51.117 1.00 92.30 94 ALA I N 1
ATOM 8601 C CA . ALA I 4 94 ? -75.663 76.818 51.709 1.00 94.08 94 ALA I CA 1
ATOM 8602 C C . ALA I 4 94 ? -74.966 75.939 50.677 1.00 103.70 94 ALA I C 1
ATOM 8603 O O . ALA I 4 94 ? -75.055 76.190 49.472 1.00 105.25 94 ALA I O 1
ATOM 8605 N N . SER I 4 95 ? -74.202 74.930 51.089 1.00 118.05 95 SER I N 1
ATOM 8606 C CA . SER I 4 95 ? -72.903 75.022 51.716 1.00 114.39 95 SER I CA 1
ATOM 8607 C C . SER I 4 95 ? -72.221 74.603 50.453 1.00 104.06 95 SER I C 1
ATOM 8608 O O . SER I 4 95 ? -72.749 73.752 49.749 1.00 109.86 95 SER I O 1
ATOM 8611 N N . GLY I 4 96 ? -71.102 75.213 50.125 1.00 105.46 96 GLY I N 1
ATOM 8612 C CA . GLY I 4 96 ? -70.533 74.965 48.825 1.00 112.51 96 GLY I CA 1
ATOM 8613 C C . GLY I 4 96 ? -71.447 74.268 47.813 1.00 120.91 96 GLY I C 1
ATOM 8614 O O . GLY I 4 96 ? -71.739 73.080 47.955 1.00 130.12 96 GLY I O 1
ATOM 8615 N N . ASN I 4 97 ? -72.079 74.990 46.901 1.00 112.80 97 ASN I N 1
ATOM 8616 C CA . ASN I 4 97 ? -73.035 76.028 47.213 1.00 108.50 97 ASN I CA 1
ATOM 8617 C C . ASN I 4 97 ? -73.994 75.908 46.048 1.00 104.63 97 ASN I C 1
ATOM 8618 O O . ASN I 4 97 ? -73.631 75.469 44.967 1.00 108.09 97 ASN I O 1
ATOM 8623 N N . THR I 4 98 ? -75.253 76.159 46.323 1.00 102.41 98 THR I N 1
ATOM 8624 C CA . THR I 4 98 ? -76.229 76.416 45.295 1.00 105.22 98 THR I CA 1
ATOM 8625 C C . THR I 4 98 ? -76.748 77.835 45.772 1.00 115.70 98 THR I C 1
ATOM 8626 O O . THR I 4 98 ? -76.126 78.429 46.694 1.00 109.04 98 THR I O 1
ATOM 8630 N N . GLY I 4 99 ? -77.869 78.384 45.290 1.00 119.13 99 GLY I N 1
ATOM 8631 C CA . GLY I 4 99 ? -79.007 77.681 44.753 1.00 104.76 99 GLY I CA 1
ATOM 8632 C C . GLY I 4 99 ? -79.829 77.628 46.008 1.00 90.69 99 GLY I C 1
ATOM 8633 O O . GLY I 4 99 ? -80.385 78.635 46.461 1.00 79.38 99 GLY I O 1
ATOM 8634 N N . LYS I 4 100 ? -79.830 76.454 46.615 1.00 89.85 100 LYS I N 1
ATOM 8635 C CA . LYS I 4 100 ? -80.521 76.288 47.871 1.00 88.28 100 LYS I CA 1
ATOM 8636 C C . LYS I 4 100 ? -79.998 77.209 48.969 1.00 86.85 100 LYS I C 1
ATOM 8637 O O . LYS I 4 100 ? -78.779 77.403 49.151 1.00 82.36 100 LYS I O 1
ATOM 8643 N N . LEU I 4 101 ? -80.988 77.781 49.656 1.00 87.30 101 LEU I N 1
ATOM 8644 C CA . LEU I 4 101 ? -80.836 78.719 50.742 1.00 79.26 101 LEU I CA 1
ATOM 8645 C C . LEU I 4 101 ? -81.348 78.035 51.974 1.00 81.82 101 LEU I C 1
ATOM 8646 O O . LEU I 4 101 ? -82.270 77.211 51.906 1.00 78.63 101 LEU I O 1
ATOM 8651 N N . ILE I 4 102 ? -80.722 78.355 53.099 1.00 82.54 102 ILE I N 1
ATOM 8652 C CA . ILE I 4 102 ? -81.176 77.853 54.376 1.00 77.27 102 ILE I CA 1
ATOM 8653 C C . ILE I 4 102 ? -81.728 79.033 55.160 1.00 78.90 102 ILE I C 1
ATOM 8654 O O . ILE I 4 102 ? -81.112 80.102 55.188 1.00 78.95 102 ILE I O 1
ATOM 8659 N N . PHE I 4 103 ? -82.888 78.849 55.782 1.00 75.83 103 PHE I N 1
ATOM 8660 C CA . PHE I 4 103 ? -83.534 79.953 56.453 1.00 78.38 103 PHE I CA 1
ATOM 8661 C C . PHE I 4 103 ? -83.463 79.793 57.951 1.00 81.79 103 PHE I C 1
ATOM 8662 O O . PHE I 4 103 ? -83.511 78.666 58.475 1.00 76.01 103 PHE I O 1
ATOM 8670 N N . GLY I 4 104 ? -83.335 80.933 58.627 1.00 77.35 104 GLY I N 1
ATOM 8671 C CA . GLY I 4 104 ? -83.476 80.981 60.064 1.00 97.07 104 GLY I CA 1
ATOM 8672 C C . GLY I 4 104 ? -84.962 80.977 60.303 1.00 86.56 104 GLY I C 1
ATOM 8673 O O . GLY I 4 104 ? -85.740 81.412 59.456 1.00 74.78 104 GLY I O 1
ATOM 8674 N N . GLN I 4 105 ? -85.353 80.477 61.457 1.00 99.03 105 GLN I N 1
ATOM 8675 C CA . GLN I 4 105 ? -86.753 80.318 61.803 1.00 93.32 105 GLN I CA 1
ATOM 8676 C C . GLN I 4 105 ? -87.524 81.638 61.796 1.00 81.37 105 GLN I C 1
ATOM 8677 O O . GLN I 4 105 ? -88.754 81.682 61.965 1.00 74.66 105 GLN I O 1
ATOM 8683 N N . GLY I 4 106 ? -86.805 82.729 61.640 1.00 81.36 106 GLY I N 1
ATOM 8684 C CA . GLY I 4 106 ? -87.482 83.958 61.321 1.00 73.52 106 GLY I CA 1
ATOM 8685 C C . GLY I 4 106 ? -88.051 84.621 62.536 1.00 71.55 106 GLY I C 1
ATOM 8686 O O . GLY I 4 106 ? -88.765 84.002 63.330 1.00 71.35 106 GLY I O 1
ATOM 8687 N N . THR I 4 107 ? -87.708 85.900 62.662 1.00 75.05 107 THR I N 1
ATOM 8688 C CA . THR I 4 107 ? -88.202 86.757 63.731 1.00 82.53 107 THR I CA 1
ATOM 8689 C C . THR I 4 107 ? -89.237 87.702 63.122 1.00 78.73 107 THR I C 1
ATOM 8690 O O . THR I 4 107 ? -88.969 88.393 62.118 1.00 72.02 107 THR I O 1
ATOM 8694 N N . THR I 4 108 ? -90.426 87.681 63.733 1.00 81.40 108 THR I N 1
ATOM 8695 C CA . THR I 4 108 ? -91.567 88.492 63.325 1.00 78.92 108 THR I CA 1
ATOM 8696 C C . THR I 4 108 ? -91.543 89.839 64.045 1.00 73.47 108 THR I C 1
ATOM 8697 O O . THR I 4 108 ? -90.993 89.945 65.126 1.00 72.74 108 THR I O 1
ATOM 8701 N N . LEU I 4 109 ? -92.127 90.869 63.460 1.00 70.55 109 LEU I N 1
ATOM 8702 C CA . LEU I 4 109 ? -91.992 92.192 64.052 1.00 80.53 109 LEU I CA 1
ATOM 8703 C C . LEU I 4 109 ? -93.283 92.992 63.900 1.00 88.11 109 LEU I C 1
ATOM 8704 O O . LEU I 4 109 ? -93.805 93.114 62.787 1.00 81.03 109 LEU I O 1
ATOM 8709 N N . GLN I 4 110 ? -93.806 93.506 65.024 1.00 98.77 110 GLN I N 1
ATOM 8710 C CA . GLN I 4 110 ? -94.974 94.403 65.035 1.00 91.42 110 GLN I CA 1
ATOM 8711 C C . GLN I 4 110 ? -94.553 95.772 65.551 1.00 88.39 110 GLN I C 1
ATOM 8712 O O . GLN I 4 110 ? -93.665 95.876 66.389 1.00 87.29 110 GLN I O 1
ATOM 8718 N N . VAL I 4 111 ? -95.192 96.819 65.048 1.00 85.03 111 VAL I N 1
ATOM 8719 C CA . VAL I 4 111 ? -94.805 98.176 65.394 1.00 93.82 111 VAL I CA 1
ATOM 8720 C C . VAL I 4 111 ? -96.021 98.972 65.889 1.00 102.77 111 VAL I C 1
ATOM 8721 O O . VAL I 4 111 ? -97.098 98.894 65.293 1.00 95.21 111 VAL I O 1
ATOM 8725 N N . LYS I 4 112 ? -95.857 99.717 66.990 1.00 109.24 112 LYS I N 1
ATOM 8726 C CA . LYS I 4 112 ? -96.954 100.532 67.574 1.00 110.53 112 LYS I CA 1
ATOM 8727 C C . LYS I 4 112 ? -96.625 102.056 67.561 1.00 118.94 112 LYS I C 1
ATOM 8728 O O . LYS I 4 112 ? -95.447 102.448 67.600 1.00 120.76 112 LYS I O 1
ATOM 8734 N N . PRO I 4 113 ? -97.669 102.913 67.502 1.00 119.92 113 PRO I N 1
ATOM 8735 C CA . PRO I 4 113 ? -97.589 104.386 67.493 1.00 120.70 113 PRO I CA 1
ATOM 8736 C C . PRO I 4 113 ? -96.720 104.944 68.633 1.00 116.00 113 PRO I C 1
ATOM 8737 O O . PRO I 4 113 ? -96.411 106.136 68.668 1.00 102.41 113 PRO I O 1
ATOM 8741 N N . GLY J 5 1 ? -93.482 87.655 39.538 1.00 87.68 1 GLY J N 1
ATOM 8742 C CA . GLY J 5 1 ? -92.692 86.917 38.557 1.00 88.88 1 GLY J CA 1
ATOM 8743 C C . GLY J 5 1 ? -92.971 85.415 38.501 1.00 82.14 1 GLY J C 1
ATOM 8744 O O . GLY J 5 1 ? -93.078 84.803 37.436 1.00 71.59 1 GLY J O 1
ATOM 8745 N N . ILE J 5 2 ? -93.070 84.797 39.667 1.00 88.87 2 ILE J N 1
ATOM 8746 C CA . ILE J 5 2 ? -93.518 83.412 39.753 1.00 81.88 2 ILE J CA 1
ATOM 8747 C C . ILE J 5 2 ? -95.001 83.401 40.095 1.00 83.96 2 ILE J C 1
ATOM 8748 O O . ILE J 5 2 ? -95.435 84.071 41.037 1.00 89.84 2 ILE J O 1
ATOM 8753 N N . THR J 5 3 ? -95.786 82.639 39.348 1.00 81.19 3 THR J N 1
ATOM 8754 C CA . THR J 5 3 ? -97.200 82.518 39.670 1.00 81.95 3 THR J CA 1
ATOM 8755 C C . THR J 5 3 ? -97.573 81.107 40.171 1.00 81.47 3 THR J C 1
ATOM 8756 O O . THR J 5 3 ? -97.479 80.093 39.454 1.00 70.76 3 THR J O 1
ATOM 8760 N N . GLN J 5 4 ? -97.960 81.055 41.442 1.00 90.65 4 GLN J N 1
ATOM 8761 C CA . GLN J 5 4 ? -98.509 79.832 42.019 1.00 86.66 4 GLN J CA 1
ATOM 8762 C C . GLN J 5 4 ? -100.019 79.938 42.024 1.00 89.40 4 GLN J C 1
ATOM 8763 O O . GLN J 5 4 ? -100.584 81.035 42.171 1.00 82.57 4 GLN J O 1
ATOM 8769 N N . SER J 5 5 ? -100.679 78.798 41.887 1.00 91.73 5 SER J N 1
ATOM 8770 C CA . SER J 5 5 ? -102.094 78.771 42.171 1.00 90.56 5 SER J CA 1
ATOM 8771 C C . SER J 5 5 ? -102.666 77.353 42.226 1.00 89.19 5 SER J C 1
ATOM 8772 O O . SER J 5 5 ? -101.972 76.359 41.941 1.00 78.51 5 SER J O 1
ATOM 8775 N N . PRO J 5 6 ? -103.921 77.261 42.670 1.00 90.08 6 PRO J N 1
ATOM 8776 C CA . PRO J 5 6 ? -104.553 78.463 43.227 1.00 90.09 6 PRO J CA 1
ATOM 8777 C C . PRO J 5 6 ? -104.018 78.812 44.626 1.00 87.63 6 PRO J C 1
ATOM 8778 O O . PRO J 5 6 ? -103.415 77.972 45.295 1.00 82.75 6 PRO J O 1
ATOM 8782 N N . LYS J 5 7 ? -104.212 80.055 45.051 1.00 85.82 7 LYS J N 1
ATOM 8783 C CA . LYS J 5 7 ? -103.658 80.502 46.335 1.00 81.03 7 LYS J CA 1
ATOM 8784 C C . LYS J 5 7 ? -104.145 79.633 47.518 1.00 86.55 7 LYS J C 1
ATOM 8785 O O . LYS J 5 7 ? -103.360 79.259 48.381 1.00 87.91 7 LYS J O 1
ATOM 8791 N N . TYR J 5 8 ? -105.429 79.290 47.545 1.00 80.01 8 TYR J N 1
ATOM 8792 C CA . TYR J 5 8 ? -105.964 78.479 48.620 1.00 70.23 8 TYR J CA 1
ATOM 8793 C C . TYR J 5 8 ? -106.535 77.206 48.064 1.00 72.81 8 TYR J C 1
ATOM 8794 O O . TYR J 5 8 ? -107.427 77.224 47.225 1.00 73.83 8 TYR J O 1
ATOM 8803 N N . LEU J 5 9 ? -106.032 76.089 48.545 1.00 73.32 9 LEU J N 1
ATOM 8804 C CA . LEU J 5 9 ? -106.493 74.823 48.037 1.00 88.29 9 LEU J CA 1
ATOM 8805 C C . LEU J 5 9 ? -106.935 73.875 49.131 1.00 98.30 9 LEU J C 1
ATOM 8806 O O . LEU J 5 9 ? -106.228 72.942 49.410 1.00 100.62 9 LEU J O 1
ATOM 8811 N N . PHE J 5 10 ? -108.099 74.088 49.742 1.00 109.79 10 PHE J N 1
ATOM 8812 C CA . PHE J 5 10 ? -108.631 73.144 50.738 1.00 106.88 10 PHE J CA 1
ATOM 8813 C C . PHE J 5 10 ? -108.896 71.796 50.068 1.00 105.19 10 PHE J C 1
ATOM 8814 O O . PHE J 5 10 ? -109.407 71.749 48.947 1.00 110.34 10 PHE J O 1
ATOM 8822 N N . ARG J 5 11 ? -108.540 70.706 50.745 1.00 96.82 11 ARG J N 1
ATOM 8823 C CA . ARG J 5 11 ? -108.625 69.382 50.136 1.00 99.97 11 ARG J CA 1
ATOM 8824 C C . ARG J 5 11 ? -109.020 68.264 51.078 1.00 111.64 11 ARG J C 1
ATOM 8825 O O . ARG J 5 11 ? -108.697 68.305 52.262 1.00 113.26 11 ARG J O 1
ATOM 8833 N N . LYS J 5 12 ? -109.699 67.254 50.533 1.00 116.42 12 LYS J N 1
ATOM 8834 C CA . LYS J 5 12 ? -110.119 66.095 51.308 1.00 114.71 12 LYS J CA 1
ATOM 8835 C C . LYS J 5 12 ? -108.894 65.301 51.727 1.00 111.92 12 LYS J C 1
ATOM 8836 O O . LYS J 5 12 ? -107.788 65.608 51.326 1.00 117.96 12 LYS J O 1
ATOM 8842 N N . GLU J 5 13 ? -109.094 64.287 52.552 1.00 115.45 13 GLU J N 1
ATOM 8843 C CA . GLU J 5 13 ? -108.006 63.435 53.005 1.00 122.61 13 GLU J CA 1
ATOM 8844 C C . GLU J 5 13 ? -107.790 62.348 51.982 1.00 117.79 13 GLU J C 1
ATOM 8845 O O . GLU J 5 13 ? -108.725 61.989 51.268 1.00 116.84 13 GLU J O 1
ATOM 8851 N N . GLY J 5 14 ? -106.576 61.802 51.937 1.00 115.35 14 GLY J N 1
ATOM 8852 C CA . GLY J 5 14 ? -106.241 60.744 50.995 1.00 111.74 14 GLY J CA 1
ATOM 8853 C C . GLY J 5 14 ? -106.427 61.181 49.557 1.00 112.87 14 GLY J C 1
ATOM 8854 O O . GLY J 5 14 ? -106.775 60.385 48.689 1.00 110.17 14 GLY J O 1
ATOM 8855 N N . GLN J 5 15 ? -106.196 62.463 49.319 1.00 114.52 15 GLN J N 1
ATOM 8856 C CA . GLN J 5 15 ? -106.383 63.072 48.014 1.00 110.49 15 GLN J CA 1
ATOM 8857 C C . GLN J 5 15 ? -105.028 63.608 47.620 1.00 109.91 15 GLN J C 1
ATOM 8858 O O . GLN J 5 15 ? -104.305 64.145 48.441 1.00 110.38 15 GLN J O 1
ATOM 8864 N N . ASN J 5 16 ? -104.670 63.461 46.361 1.00 111.45 16 ASN J N 1
ATOM 8865 C CA . ASN J 5 16 ? -103.356 63.885 45.920 1.00 109.16 16 ASN J CA 1
ATOM 8866 C C . ASN J 5 16 ? -103.414 65.211 45.179 1.00 107.99 16 ASN J C 1
ATOM 8867 O O . ASN J 5 16 ? -103.365 65.258 43.948 1.00 125.13 16 ASN J O 1
ATOM 8872 N N . VAL J 5 17 ? -103.533 66.291 45.941 1.00 99.46 17 VAL J N 1
ATOM 8873 C CA . VAL J 5 17 ? -103.551 67.610 45.350 1.00 98.89 17 VAL J CA 1
ATOM 8874 C C . VAL J 5 17 ? -102.171 67.881 44.754 1.00 95.72 17 VAL J C 1
ATOM 8875 O O . VAL J 5 17 ? -101.170 67.350 45.243 1.00 90.01 17 VAL J O 1
ATOM 8879 N N . THR J 5 18 ? -102.126 68.676 43.681 1.00 90.32 18 THR J N 1
ATOM 8880 C CA . THR J 5 18 ? -100.869 69.039 43.026 1.00 77.42 18 THR J CA 1
ATOM 8881 C C . THR J 5 18 ? -100.802 70.536 42.805 1.00 69.54 18 THR J C 1
ATOM 8882 O O . THR J 5 18 ? -101.675 71.132 42.186 1.00 69.41 18 THR J O 1
ATOM 8886 N N . LEU J 5 19 ? -99.758 71.147 43.332 1.00 70.01 19 LEU J N 1
ATOM 8887 C CA . LEU J 5 19 ? -99.666 72.604 43.358 1.00 77.16 19 LEU J CA 1
ATOM 8888 C C . LEU J 5 19 ? -98.887 73.090 42.164 1.00 78.59 19 LEU J C 1
ATOM 8889 O O . LEU J 5 19 ? -97.766 72.648 41.936 1.00 76.04 19 LEU J O 1
ATOM 8894 N N . SER J 5 20 ? -99.455 74.013 41.406 1.00 84.06 20 SER J N 1
ATOM 8895 C CA . SER J 5 20 ? -98.796 74.413 40.174 1.00 82.71 20 SER J CA 1
ATOM 8896 C C . SER J 5 20 ? -97.912 75.637 40.371 1.00 81.14 20 SER J C 1
ATOM 8897 O O . SER J 5 20 ? -98.235 76.533 41.146 1.00 75.48 20 SER J O 1
ATOM 8900 N N . CYS J 5 21 ? -96.784 75.648 39.666 1.00 86.65 21 CYS J N 1
ATOM 8901 C CA . CYS J 5 21 ? -95.795 76.720 39.764 1.00 85.97 21 CYS J CA 1
ATOM 8902 C C . CYS J 5 21 ? -95.237 77.019 38.384 1.00 85.37 21 CYS J C 1
ATOM 8903 O O . CYS J 5 21 ? -94.638 76.152 37.761 1.00 87.04 21 CYS J O 1
ATOM 8906 N N . GLU J 5 22 ? -95.442 78.242 37.915 1.00 79.63 22 GLU J N 1
ATOM 8907 C CA . GLU J 5 22 ? -94.957 78.657 36.616 1.00 83.99 22 GLU J CA 1
ATOM 8908 C C . GLU J 5 22 ? -94.082 79.890 36.767 1.00 88.15 22 GLU J C 1
ATOM 8909 O O . GLU J 5 22 ? -94.289 80.693 37.666 1.00 93.88 22 GLU J O 1
ATOM 8915 N N . GLN J 5 23 ? -93.103 80.044 35.883 1.00 89.09 23 GLN J N 1
ATOM 8916 C CA . GLN J 5 23 ? -92.225 81.218 35.901 1.00 87.98 23 GLN J CA 1
ATOM 8917 C C . GLN J 5 23 ? -91.736 81.664 34.514 1.00 94.97 23 GLN J C 1
ATOM 8918 O O . GLN J 5 23 ? -91.166 80.885 33.734 1.00 93.10 23 GLN J O 1
ATOM 8924 N N . ASN J 5 24 ? -91.980 82.934 34.221 1.00 97.81 24 ASN J N 1
ATOM 8925 C CA . ASN J 5 24 ? -91.468 83.562 33.018 1.00 96.68 24 ASN J CA 1
ATOM 8926 C C . ASN J 5 24 ? -90.387 84.569 33.379 1.00 99.71 24 ASN J C 1
ATOM 8927 O O . ASN J 5 24 ? -90.468 85.749 33.035 1.00 99.09 24 ASN J O 1
ATOM 8932 N N . LEU J 5 25 ? -89.385 84.091 34.105 1.00 96.72 25 LEU J N 1
ATOM 8933 C CA . LEU J 5 25 ? -88.214 84.888 34.433 1.00 90.33 25 LEU J CA 1
ATOM 8934 C C . LEU J 5 25 ? -87.010 84.233 33.763 1.00 87.55 25 LEU J C 1
ATOM 8935 O O . LEU J 5 25 ? -85.884 84.732 33.816 1.00 87.57 25 LEU J O 1
ATOM 8940 N N . ASN J 5 26 ? -87.265 83.100 33.126 1.00 89.29 26 ASN J N 1
ATOM 8941 C CA . ASN J 5 26 ? -86.210 82.313 32.511 1.00 92.35 26 ASN J CA 1
ATOM 8942 C C . ASN J 5 26 ? -85.107 81.953 33.499 1.00 81.78 26 ASN J C 1
ATOM 8943 O O . ASN J 5 26 ? -83.933 82.200 33.262 1.00 77.69 26 ASN J O 1
ATOM 8948 N N . HIS J 5 27 ? -85.504 81.366 34.615 1.00 74.45 27 HIS J N 1
ATOM 8949 C CA . HIS J 5 27 ? -84.554 80.921 35.606 1.00 72.79 27 HIS J CA 1
ATOM 8950 C C . HIS J 5 27 ? -84.266 79.453 35.429 1.00 75.60 27 HIS J C 1
ATOM 8951 O O . HIS J 5 27 ? -85.101 78.693 34.972 1.00 78.28 27 HIS J O 1
ATOM 8958 N N . ASP J 5 28 ? -83.074 79.054 35.816 1.00 74.15 28 ASP J N 1
ATOM 8959 C CA . ASP J 5 28 ? -82.636 77.697 35.592 1.00 74.45 28 ASP J CA 1
ATOM 8960 C C . ASP J 5 28 ? -83.074 76.757 36.708 1.00 70.39 28 ASP J C 1
ATOM 8961 O O . ASP J 5 28 ? -83.678 75.726 36.441 1.00 74.99 28 ASP J O 1
ATOM 8966 N N . ALA J 5 29 ? -82.792 77.108 37.957 1.00 65.14 29 ALA J N 1
ATOM 8967 C CA . ALA J 5 29 ? -83.157 76.245 39.074 1.00 69.70 29 ALA J CA 1
ATOM 8968 C C . ALA J 5 29 ? -84.503 76.636 39.710 1.00 70.38 29 ALA J C 1
ATOM 8969 O O . ALA J 5 29 ? -84.936 77.784 39.642 1.00 66.04 29 ALA J O 1
ATOM 8971 N N . MET J 5 30 ? -85.172 75.674 40.332 1.00 69.70 30 MET J N 1
ATOM 8972 C CA . MET J 5 30 ? -86.513 75.924 40.844 1.00 72.31 30 MET J CA 1
ATOM 8973 C C . MET J 5 30 ? -86.779 75.120 42.109 1.00 75.89 30 MET J C 1
ATOM 8974 O O . MET J 5 30 ? -86.463 73.929 42.162 1.00 74.64 30 MET J O 1
ATOM 8979 N N . TYR J 5 31 ? -87.377 75.770 43.112 1.00 73.44 31 TYR J N 1
ATOM 8980 C CA . TYR J 5 31 ? -87.468 75.206 44.458 1.00 67.29 31 TYR J CA 1
ATOM 8981 C C . TYR J 5 31 ? -88.869 75.215 45.051 1.00 69.01 31 TYR J C 1
ATOM 8982 O O . TYR J 5 31 ? -89.694 76.070 44.739 1.00 65.86 31 TYR J O 1
ATOM 8991 N N . TRP J 5 32 ? -89.107 74.261 45.939 1.00 73.06 32 TRP J N 1
ATOM 8992 C CA . TRP J 5 32 ? -90.271 74.290 46.803 1.00 69.52 32 TRP J CA 1
ATOM 8993 C C . TRP J 5 32 ? -89.854 74.277 48.272 1.00 71.15 32 TRP J C 1
ATOM 8994 O O . TRP J 5 32 ? -89.013 73.485 48.693 1.00 71.91 32 TRP J O 1
ATOM 9005 N N . TYR J 5 33 ? -90.473 75.145 49.055 1.00 71.74 33 TYR J N 1
ATOM 9006 C CA . TYR J 5 33 ? -90.252 75.204 50.488 1.00 71.78 33 TYR J CA 1
ATOM 9007 C C . TYR J 5 33 ? -91.597 75.073 51.188 1.00 71.23 33 TYR J C 1
ATOM 9008 O O . TYR J 5 33 ? -92.595 75.522 50.638 1.00 71.63 33 TYR J O 1
ATOM 9017 N N . ARG J 5 34 ? -91.658 74.484 52.383 1.00 70.91 34 ARG J N 1
ATOM 9018 C CA . ARG J 5 34 ? -92.886 74.610 53.177 1.00 68.77 34 ARG J CA 1
ATOM 9019 C C . ARG J 5 34 ? -92.649 75.350 54.457 1.00 72.95 34 ARG J C 1
ATOM 9020 O O . ARG J 5 34 ? -91.800 74.988 55.261 1.00 103.40 34 ARG J O 1
ATOM 9028 N N . GLN J 5 35 ? -93.404 76.415 54.630 1.00 68.26 35 GLN J N 1
ATOM 9029 C CA . GLN J 5 35 ? -93.295 77.218 55.824 1.00 80.54 35 GLN J CA 1
ATOM 9030 C C . GLN J 5 35 ? -94.297 76.725 56.864 1.00 92.77 35 GLN J C 1
ATOM 9031 O O . GLN J 5 35 ? -95.510 76.851 56.679 1.00 90.23 35 GLN J O 1
ATOM 9037 N N . ASP J 5 36 ? -93.790 76.132 57.942 1.00 99.82 36 ASP J N 1
ATOM 9038 C CA . ASP J 5 36 ? -94.621 75.793 59.085 1.00 96.38 36 ASP J CA 1
ATOM 9039 C C . ASP J 5 36 ? -94.365 76.881 60.098 1.00 103.60 36 ASP J C 1
ATOM 9040 O O . ASP J 5 36 ? -93.211 77.196 60.367 1.00 112.52 36 ASP J O 1
ATOM 9045 N N . PRO J 5 37 ? -95.436 77.464 60.661 1.00 102.22 37 PRO J N 1
ATOM 9046 C CA . PRO J 5 37 ? -95.340 78.651 61.524 1.00 102.46 37 PRO J CA 1
ATOM 9047 C C . PRO J 5 37 ? -94.323 78.497 62.659 1.00 98.55 37 PRO J C 1
ATOM 9048 O O . PRO J 5 37 ? -94.192 77.428 63.278 1.00 86.95 37 PRO J O 1
ATOM 9052 N N . GLY J 5 38 ? -93.581 79.572 62.905 1.00 97.63 38 GLY J N 1
ATOM 9053 C CA . GLY J 5 38 ? -92.595 79.576 63.967 1.00 97.01 38 GLY J CA 1
ATOM 9054 C C . GLY J 5 38 ? -91.257 79.029 63.529 1.00 101.18 38 GLY J C 1
ATOM 9055 O O . GLY J 5 38 ? -90.204 79.444 64.013 1.00 101.51 38 GLY J O 1
ATOM 9056 N N . GLN J 5 39 ? -91.295 78.082 62.609 1.00 103.97 39 GLN J N 1
ATOM 9057 C CA . GLN J 5 39 ? -90.072 77.577 62.014 1.00 101.84 39 GLN J CA 1
ATOM 9058 C C . GLN J 5 39 ? -89.836 78.215 60.642 1.00 102.03 39 GLN J C 1
ATOM 9059 O O . GLN J 5 39 ? -90.731 78.850 60.066 1.00 96.81 39 GLN J O 1
ATOM 9065 N N . GLY J 5 40 ? -88.624 78.067 60.122 1.00 97.34 40 GLY J N 1
ATOM 9066 C CA . GLY J 5 40 ? -88.284 78.712 58.870 1.00 85.40 40 GLY J CA 1
ATOM 9067 C C . GLY J 5 40 ? -88.996 78.027 57.729 1.00 91.05 40 GLY J C 1
ATOM 9068 O O . GLY J 5 40 ? -89.974 77.283 57.937 1.00 91.90 40 GLY J O 1
ATOM 9069 N N . LEU J 5 41 ? -88.508 78.278 56.518 1.00 85.64 41 LEU J N 1
ATOM 9070 C CA . LEU J 5 41 ? -88.945 77.509 55.372 1.00 75.62 41 LEU J CA 1
ATOM 9071 C C . LEU J 5 41 ? -88.055 76.292 55.331 1.00 73.08 41 LEU J C 1
ATOM 9072 O O . LEU J 5 41 ? -86.848 76.377 55.536 1.00 72.32 41 LEU J O 1
ATOM 9077 N N . ARG J 5 42 ? -88.666 75.150 55.090 1.00 76.22 42 ARG J N 1
ATOM 9078 C CA . ARG J 5 42 ? -87.942 73.899 55.023 1.00 79.75 42 ARG J CA 1
ATOM 9079 C C . ARG J 5 42 ? -87.999 73.417 53.582 1.00 81.64 42 ARG J C 1
ATOM 9080 O O . ARG J 5 42 ? -89.048 73.486 52.937 1.00 82.68 42 ARG J O 1
ATOM 9088 N N . LEU J 5 43 ? -86.857 72.976 53.065 1.00 85.36 43 LEU J N 1
ATOM 9089 C CA . LEU J 5 43 ? -86.745 72.607 51.654 1.00 84.92 43 LEU J CA 1
ATOM 9090 C C . LEU J 5 43 ? -87.427 71.269 51.319 1.00 82.79 43 LEU J C 1
ATOM 9091 O O . LEU J 5 43 ? -87.140 70.251 51.960 1.00 82.53 43 LEU J O 1
ATOM 9096 N N . ILE J 5 44 ? -88.307 71.259 50.316 1.00 75.56 44 ILE J N 1
ATOM 9097 C CA . ILE J 5 44 ? -89.018 70.026 49.954 1.00 74.85 44 ILE J CA 1
ATOM 9098 C C . ILE J 5 44 ? -88.397 69.262 48.783 1.00 76.92 44 ILE J C 1
ATOM 9099 O O . ILE J 5 44 ? -88.087 68.081 48.905 1.00 76.70 44 ILE J O 1
ATOM 9104 N N . TYR J 5 45 ? -88.254 69.940 47.649 1.00 80.01 45 TYR J N 1
ATOM 9105 C CA . TYR J 5 45 ? -87.595 69.410 46.468 1.00 72.38 45 TYR J CA 1
ATOM 9106 C C . TYR J 5 45 ? -87.086 70.612 45.709 1.00 71.63 45 TYR J C 1
ATOM 9107 O O . TYR J 5 45 ? -87.606 71.717 45.845 1.00 74.08 45 TYR J O 1
ATOM 9116 N N . TYR J 5 46 ? -86.066 70.403 44.899 1.00 72.00 46 TYR J N 1
ATOM 9117 C CA . TYR J 5 46 ? -85.625 71.447 43.988 1.00 72.45 46 TYR J CA 1
ATOM 9118 C C . TYR J 5 46 ? -84.962 70.843 42.744 1.00 79.53 46 TYR J C 1
ATOM 9119 O O . TYR J 5 46 ? -84.346 69.782 42.802 1.00 83.37 46 TYR J O 1
ATOM 9128 N N . SER J 5 47 ? -85.103 71.514 41.614 1.00 83.14 47 SER J N 1
ATOM 9129 C CA . SER J 5 47 ? -84.525 71.021 40.380 1.00 87.62 47 SER J CA 1
ATOM 9130 C C . SER J 5 47 ? -83.575 72.073 39.777 1.00 80.84 47 SER J C 1
ATOM 9131 O O . SER J 5 47 ? -83.956 73.235 39.561 1.00 69.66 47 SER J O 1
ATOM 9134 N N . GLN J 5 48 ? -82.325 71.662 39.548 1.00 80.45 48 GLN J N 1
ATOM 9135 C CA . GLN J 5 48 ? -81.267 72.569 39.089 1.00 76.96 48 GLN J CA 1
ATOM 9136 C C . GLN J 5 48 ? -81.223 72.735 37.542 1.00 84.17 48 GLN J C 1
ATOM 9137 O O . GLN J 5 48 ? -80.909 73.799 37.049 1.00 80.65 48 GLN J O 1
ATOM 9143 N N . ILE J 5 49 ? -81.547 71.671 36.800 1.00 89.25 49 ILE J N 1
ATOM 9144 C CA . ILE J 5 49 ? -81.762 71.684 35.348 1.00 88.33 49 ILE J CA 1
ATOM 9145 C C . ILE J 5 49 ? -82.968 70.854 34.946 1.00 92.90 49 ILE J C 1
ATOM 9146 O O . ILE J 5 49 ? -83.359 69.902 35.665 1.00 92.73 49 ILE J O 1
ATOM 9151 N N . VAL J 5 50 ? -83.489 71.141 33.751 1.00 93.03 50 VAL J N 1
ATOM 9152 C CA . VAL J 5 50 ? -84.649 70.409 33.247 1.00 95.24 50 VAL J CA 1
ATOM 9153 C C . VAL J 5 50 ? -84.481 68.884 33.368 1.00 99.33 50 VAL J C 1
ATOM 9154 O O . VAL J 5 50 ? -83.415 68.348 33.091 1.00 103.58 50 VAL J O 1
ATOM 9158 N N . ASN J 5 51 ? -85.527 68.210 33.831 1.00 98.16 51 ASN J N 1
ATOM 9159 C CA . ASN J 5 51 ? -85.553 66.752 33.938 1.00 102.52 51 ASN J CA 1
ATOM 9160 C C . ASN J 5 51 ? -84.733 66.114 35.035 1.00 104.32 51 ASN J C 1
ATOM 9161 O O . ASN J 5 51 ? -84.747 64.896 35.180 1.00 107.96 51 ASN J O 1
ATOM 9166 N N . ASP J 5 52 ? -84.016 66.922 35.802 1.00 100.48 52 ASP J N 1
ATOM 9167 C CA . ASP J 5 52 ? -83.440 66.415 37.035 1.00 101.00 52 ASP J CA 1
ATOM 9168 C C . ASP J 5 52 ? -84.028 67.129 38.251 1.00 100.55 52 ASP J C 1
ATOM 9169 O O . ASP J 5 52 ? -84.510 68.256 38.171 1.00 97.00 52 ASP J O 1
ATOM 9174 N N . PHE J 5 53 ? -83.991 66.451 39.384 1.00 102.33 53 PHE J N 1
ATOM 9175 C CA . PHE J 5 53 ? -84.564 66.997 40.595 1.00 95.45 53 PHE J CA 1
ATOM 9176 C C . PHE J 5 53 ? -84.132 66.135 41.797 1.00 93.32 53 PHE J C 1
ATOM 9177 O O . PHE J 5 53 ? -84.066 64.899 41.703 1.00 89.20 53 PHE J O 1
ATOM 9185 N N . GLN J 5 54 ? -83.831 66.802 42.912 1.00 88.89 54 GLN J N 1
ATOM 9186 C CA . GLN J 5 54 ? -83.265 66.157 44.086 1.00 83.91 54 GLN J CA 1
ATOM 9187 C C . GLN J 5 54 ? -83.968 66.550 45.385 1.00 80.48 54 GLN J C 1
ATOM 9188 O O . GLN J 5 54 ? -84.418 67.682 45.560 1.00 70.91 54 GLN J O 1
ATOM 9194 N N . LYS J 5 55 ? -84.042 65.584 46.292 1.00 85.37 55 LYS J N 1
ATOM 9195 C CA . LYS J 5 55 ? -84.727 65.725 47.567 1.00 84.52 55 LYS J CA 1
ATOM 9196 C C . LYS J 5 55 ? -84.124 66.814 48.470 1.00 80.40 55 LYS J C 1
ATOM 9197 O O . LYS J 5 55 ? -82.915 66.968 48.550 1.00 77.37 55 LYS J O 1
ATOM 9203 N N . GLY J 5 56 ? -84.987 67.566 49.146 1.00 84.20 56 GLY J N 1
ATOM 9204 C CA . GLY J 5 56 ? -84.575 68.476 50.197 1.00 82.13 56 GLY J CA 1
ATOM 9205 C C . GLY J 5 56 ? -84.775 67.738 51.508 1.00 88.62 56 GLY J C 1
ATOM 9206 O O . GLY J 5 56 ? -84.811 66.499 51.525 1.00 85.20 56 GLY J O 1
ATOM 9207 N N . ASP J 5 57 ? -84.931 68.485 52.601 1.00 89.38 57 ASP J N 1
ATOM 9208 C CA . ASP J 5 57 ? -84.998 67.885 53.932 1.00 89.34 57 ASP J CA 1
ATOM 9209 C C . ASP J 5 57 ? -86.292 67.099 54.177 1.00 85.99 57 ASP J C 1
ATOM 9210 O O . ASP J 5 57 ? -86.258 65.900 54.449 1.00 86.95 57 ASP J O 1
ATOM 9215 N N . ILE J 5 58 ? -87.433 67.768 54.070 1.00 81.19 58 ILE J N 1
ATOM 9216 C CA . ILE J 5 58 ? -88.718 67.112 54.299 1.00 85.51 58 ILE J CA 1
ATOM 9217 C C . ILE J 5 58 ? -89.372 66.597 53.012 1.00 93.32 58 ILE J C 1
ATOM 9218 O O . ILE J 5 58 ? -90.420 67.099 52.595 1.00 95.47 58 ILE J O 1
ATOM 9223 N N . ALA J 5 59 ? -88.779 65.584 52.385 1.00 89.53 59 ALA J N 1
ATOM 9224 C CA . ALA J 5 59 ? -89.236 65.185 51.055 1.00 86.74 59 ALA J CA 1
ATOM 9225 C C . ALA J 5 59 ? -90.146 63.965 51.076 1.00 94.99 59 ALA J C 1
ATOM 9226 O O . ALA J 5 59 ? -90.599 63.497 50.025 1.00 93.94 59 ALA J O 1
ATOM 9228 N N . GLU J 5 60 ? -90.414 63.454 52.273 1.00 102.16 60 GLU J N 1
ATOM 9229 C CA . GLU J 5 60 ? -91.253 62.269 52.399 1.00 110.40 60 GLU J CA 1
ATOM 9230 C C . GLU J 5 60 ? -92.690 62.592 52.036 1.00 99.71 60 GLU J C 1
ATOM 9231 O O . GLU J 5 60 ? -93.343 63.403 52.682 1.00 104.44 60 GLU J O 1
ATOM 9237 N N . GLY J 5 61 ? -93.169 61.961 50.977 1.00 90.54 61 GLY J N 1
ATOM 9238 C CA . GLY J 5 61 ? -94.554 62.098 50.584 1.00 89.68 61 GLY J CA 1
ATOM 9239 C C . GLY J 5 61 ? -94.846 63.229 49.631 1.00 89.39 61 GLY J C 1
ATOM 9240 O O . GLY J 5 61 ? -95.988 63.618 49.399 1.00 89.20 61 GLY J O 1
ATOM 9241 N N . TYR J 5 62 ? -93.788 63.773 49.072 1.00 91.06 62 TYR J N 1
ATOM 9242 C CA . TYR J 5 62 ? -93.935 64.751 48.027 1.00 86.52 62 TYR J CA 1
ATOM 9243 C C . TYR J 5 62 ? -93.192 64.177 46.828 1.00 89.18 62 TYR J C 1
ATOM 9244 O O . TYR J 5 62 ? -92.276 63.350 46.983 1.00 90.03 62 TYR J O 1
ATOM 9253 N N . SER J 5 63 ? -93.615 64.577 45.633 1.00 84.48 63 SER J N 1
ATOM 9254 C CA . SER J 5 63 ? -92.873 64.260 44.428 1.00 82.62 63 SER J CA 1
ATOM 9255 C C . SER J 5 63 ? -92.973 65.453 43.497 1.00 87.45 63 SER J C 1
ATOM 9256 O O . SER J 5 63 ? -93.941 66.212 43.560 1.00 93.05 63 SER J O 1
ATOM 9259 N N . VAL J 5 64 ? -91.963 65.649 42.660 1.00 82.38 64 VAL J N 1
ATOM 9260 C CA . VAL J 5 64 ? -92.004 66.745 41.698 1.00 79.47 64 VAL J CA 1
ATOM 9261 C C . VAL J 5 64 ? -91.368 66.329 40.367 1.00 89.75 64 VAL J C 1
ATOM 9262 O O . VAL J 5 64 ? -90.508 65.436 40.330 1.00 93.21 64 VAL J O 1
ATOM 9266 N N . SER J 5 65 ? -91.802 66.955 39.274 1.00 93.01 65 SER J N 1
ATOM 9267 C CA . SER J 5 65 ? -91.259 66.632 37.958 1.00 94.55 65 SER J CA 1
ATOM 9268 C C . SER J 5 65 ? -90.982 67.907 37.191 1.00 90.21 65 SER J C 1
ATOM 9269 O O . SER J 5 65 ? -91.723 68.880 37.286 1.00 85.21 65 SER J O 1
ATOM 9272 N N . ARG J 5 66 ? -89.907 67.893 36.426 1.00 91.85 66 ARG J N 1
ATOM 9273 C CA . ARG J 5 66 ? -89.461 69.085 35.736 1.00 89.68 66 ARG J CA 1
ATOM 9274 C C . ARG J 5 66 ? -89.405 68.819 34.245 1.00 94.73 66 ARG J C 1
ATOM 9275 O O . ARG J 5 66 ? -88.326 68.668 33.677 1.00 100.44 66 ARG J O 1
ATOM 9283 N N . GLU J 5 67 ? -90.562 68.748 33.601 1.00 93.64 67 GLU J N 1
ATOM 9284 C CA . GLU J 5 67 ? -90.559 68.460 32.178 1.00 94.70 67 GLU J CA 1
ATOM 9285 C C . GLU J 5 67 ? -90.214 69.729 31.452 1.00 88.00 67 GLU J C 1
ATOM 9286 O O . GLU J 5 67 ? -89.504 69.702 30.464 1.00 82.80 67 GLU J O 1
ATOM 9292 N N . LYS J 5 68 ? -90.693 70.851 31.971 1.00 92.30 68 LYS J N 1
ATOM 9293 C CA . LYS J 5 68 ? -90.406 72.127 31.334 1.00 87.39 68 LYS J CA 1
ATOM 9294 C C . LYS J 5 68 ? -89.591 73.056 32.175 1.00 86.28 68 LYS J C 1
ATOM 9295 O O . LYS J 5 68 ? -89.688 73.068 33.393 1.00 93.56 68 LYS J O 1
ATOM 9301 N N . LYS J 5 69 ? -88.766 73.837 31.516 1.00 78.16 69 LYS J N 1
ATOM 9302 C CA . LYS J 5 69 ? -87.916 74.726 32.255 1.00 85.11 69 LYS J CA 1
ATOM 9303 C C . LYS J 5 69 ? -88.769 75.735 33.002 1.00 88.77 69 LYS J C 1
ATOM 9304 O O . LYS J 5 69 ? -88.329 76.286 34.022 1.00 87.65 69 LYS J O 1
ATOM 9310 N N . GLU J 5 70 ? -89.995 75.967 32.533 1.00 87.54 70 GLU J N 1
ATOM 9311 C CA . GLU J 5 70 ? -90.842 76.974 33.197 1.00 93.89 70 GLU J CA 1
ATOM 9312 C C . GLU J 5 70 ? -91.761 76.437 34.309 1.00 91.69 70 GLU J C 1
ATOM 9313 O O . GLU J 5 70 ? -92.285 77.210 35.102 1.00 87.46 70 GLU J O 1
ATOM 9319 N N . SER J 5 71 ? -91.933 75.120 34.370 1.00 89.48 71 SER J N 1
ATOM 9320 C CA . SER J 5 71 ? -92.947 74.516 35.221 1.00 86.62 71 SER J CA 1
ATOM 9321 C C . SER J 5 71 ? -92.341 73.498 36.181 1.00 81.17 71 SER J C 1
ATOM 9322 O O . SER J 5 71 ? -91.565 72.646 35.762 1.00 78.44 71 SER J O 1
ATOM 9325 N N . PHE J 5 72 ? -92.713 73.585 37.460 1.00 82.52 72 PHE J N 1
ATOM 9326 C CA . PHE J 5 72 ? -92.241 72.667 38.499 1.00 78.14 72 PHE J CA 1
ATOM 9327 C C . PHE J 5 72 ? -93.394 72.375 39.438 1.00 72.37 72 PHE J C 1
ATOM 9328 O O . PHE J 5 72 ? -93.567 73.087 40.393 1.00 69.41 72 PHE J O 1
ATOM 9336 N N . PRO J 5 73 ? -94.198 71.337 39.166 1.00 73.93 73 PRO J N 1
ATOM 9337 C CA . PRO J 5 73 ? -95.359 71.067 40.013 1.00 74.20 73 PRO J CA 1
ATOM 9338 C C . PRO J 5 73 ? -95.168 70.008 41.106 1.00 72.82 73 PRO J C 1
ATOM 9339 O O . PRO J 5 73 ? -94.741 68.853 40.882 1.00 66.61 73 PRO J O 1
ATOM 9343 N N . LEU J 5 74 ? -95.547 70.451 42.302 1.00 71.61 74 LEU J N 1
ATOM 9344 C CA . LEU J 5 74 ? -95.448 69.695 43.540 1.00 72.21 74 LEU J CA 1
ATOM 9345 C C . LEU J 5 74 ? -96.730 68.895 43.797 1.00 74.03 74 LEU J C 1
ATOM 9346 O O . LEU J 5 74 ? -97.838 69.436 43.868 1.00 70.70 74 LEU J O 1
ATOM 9351 N N . THR J 5 75 ? -96.564 67.587 43.912 1.00 77.77 75 THR J N 1
ATOM 9352 C CA . THR J 5 75 ? -97.678 66.685 44.109 1.00 76.09 75 THR J CA 1
ATOM 9353 C C . THR J 5 75 ? -97.575 66.233 45.538 1.00 81.32 75 THR J C 1
ATOM 9354 O O . THR J 5 75 ? -96.549 65.693 45.949 1.00 84.14 75 THR J O 1
ATOM 9358 N N . VAL J 5 76 ? -98.620 66.482 46.314 1.00 84.74 76 VAL J N 1
ATOM 9359 C CA . VAL J 5 76 ? -98.626 66.085 47.722 1.00 82.68 76 VAL J CA 1
ATOM 9360 C C . VAL J 5 76 ? -99.375 64.772 47.914 1.00 91.65 76 VAL J C 1
ATOM 9361 O O . VAL J 5 76 ? -100.613 64.765 47.995 1.00 95.25 76 VAL J O 1
ATOM 9365 N N . THR J 5 77 ? -98.642 63.658 47.962 1.00 91.71 77 THR J N 1
ATOM 9366 C CA . THR J 5 77 ? -99.288 62.373 48.200 1.00 93.38 77 THR J CA 1
ATOM 9367 C C . THR J 5 77 ? -99.820 62.487 49.610 1.00 103.41 77 THR J C 1
ATOM 9368 O O . THR J 5 77 ? -99.341 63.306 50.390 1.00 111.75 77 THR J O 1
ATOM 9372 N N . SER J 5 78 ? -100.798 61.669 49.960 1.00 108.57 78 SER J N 1
ATOM 9373 C CA . SER J 5 78 ? -101.232 61.618 51.344 1.00 112.75 78 SER J CA 1
ATOM 9374 C C . SER J 5 78 ? -100.147 60.891 52.072 1.00 107.37 78 SER J C 1
ATOM 9375 O O . SER J 5 78 ? -100.360 59.802 52.555 1.00 101.87 78 SER J O 1
ATOM 9378 N N . ALA J 5 79 ? -98.961 61.470 52.104 1.00 110.02 79 ALA J N 1
ATOM 9379 C CA . ALA J 5 79 ? -97.847 60.756 52.661 1.00 111.20 79 ALA J CA 1
ATOM 9380 C C . ALA J 5 79 ? -97.881 60.896 54.126 1.00 132.78 79 ALA J C 1
ATOM 9381 O O . ALA J 5 79 ? -97.771 59.896 54.824 1.00 155.23 79 ALA J O 1
ATOM 9383 N N . GLN J 5 80 ? -97.976 62.143 54.582 1.00 128.13 80 GLN J N 1
ATOM 9384 C CA . GLN J 5 80 ? -97.929 62.455 56.004 1.00 144.80 80 GLN J CA 1
ATOM 9385 C C . GLN J 5 80 ? -98.998 63.501 56.390 1.00 148.96 80 GLN J C 1
ATOM 9386 O O . GLN J 5 80 ? -99.520 64.168 55.497 1.00 147.93 80 GLN J O 1
ATOM 9392 N N . LYS J 5 81 ? -99.363 63.586 57.689 1.00 160.79 81 LYS J N 1
ATOM 9393 C CA . LYS J 5 81 ? -100.090 64.753 58.240 1.00 153.83 81 LYS J CA 1
ATOM 9394 C C . LYS J 5 81 ? -99.136 65.899 58.389 1.00 148.81 81 LYS J C 1
ATOM 9395 O O . LYS J 5 81 ? -99.253 66.733 59.289 1.00 161.91 81 LYS J O 1
ATOM 9401 N N . ASN J 5 82 ? -98.139 65.881 57.526 1.00 146.14 82 ASN J N 1
ATOM 9402 C CA . ASN J 5 82 ? -97.538 67.102 57.057 1.00 140.53 82 ASN J CA 1
ATOM 9403 C C . ASN J 5 82 ? -98.611 68.163 56.674 1.00 127.88 82 ASN J C 1
ATOM 9404 O O . ASN J 5 82 ? -98.645 69.250 57.259 1.00 114.51 82 ASN J O 1
ATOM 9409 N N . PRO J 5 83 ? -99.558 67.780 55.780 1.00 128.05 83 PRO J N 1
ATOM 9410 C CA . PRO J 5 83 ? -100.072 68.488 54.606 1.00 111.79 83 PRO J CA 1
ATOM 9411 C C . PRO J 5 83 ? -100.626 69.858 54.887 1.00 113.09 83 PRO J C 1
ATOM 9412 O O . PRO J 5 83 ? -100.498 70.732 54.038 1.00 108.32 83 PRO J O 1
ATOM 9416 N N . THR J 5 84 ? -101.241 70.042 56.046 1.00 118.58 84 THR J N 1
ATOM 9417 C CA . THR J 5 84 ? -102.093 71.206 56.251 1.00 107.77 84 THR J CA 1
ATOM 9418 C C . THR J 5 84 ? -101.370 72.578 56.241 1.00 90.59 84 THR J C 1
ATOM 9419 O O . THR J 5 84 ? -101.944 73.556 56.740 1.00 89.20 84 THR J O 1
ATOM 9423 N N . ALA J 5 85 ? -100.167 72.670 55.649 1.00 85.73 85 ALA J N 1
ATOM 9424 C CA . ALA J 5 85 ? -99.363 73.902 55.750 1.00 90.00 85 ALA J CA 1
ATOM 9425 C C . ALA J 5 85 ? -99.291 74.794 54.481 1.00 74.58 85 ALA J C 1
ATOM 9426 O O . ALA J 5 85 ? -100.013 74.576 53.521 1.00 67.03 85 ALA J O 1
ATOM 9428 N N . PHE J 5 86 ? -98.413 75.803 54.511 1.00 73.79 86 PHE J N 1
ATOM 9429 C CA . PHE J 5 86 ? -98.305 76.851 53.490 1.00 69.98 86 PHE J CA 1
ATOM 9430 C C . PHE J 5 86 ? -97.130 76.517 52.664 1.00 72.69 86 PHE J C 1
ATOM 9431 O O . PHE J 5 86 ? -96.036 76.448 53.225 1.00 73.75 86 PHE J O 1
ATOM 9439 N N . TYR J 5 87 ? -97.333 76.360 51.343 1.00 77.53 87 TYR J N 1
ATOM 9440 C CA . TYR J 5 87 ? -96.274 75.995 50.369 1.00 66.11 87 TYR J CA 1
ATOM 9441 C C . TYR J 5 87 ? -95.734 77.124 49.493 1.00 63.17 87 TYR J C 1
ATOM 9442 O O . TYR J 5 87 ? -96.478 77.827 48.831 1.00 64.43 87 TYR J O 1
ATOM 9451 N N . LEU J 5 88 ? -94.417 77.253 49.481 1.00 63.04 88 LEU J N 1
ATOM 9452 C CA . LEU J 5 88 ? -93.737 78.327 48.782 1.00 65.19 88 LEU J CA 1
ATOM 9453 C C . LEU J 5 88 ? -92.844 77.854 47.606 1.00 70.30 88 LEU J C 1
ATOM 9454 O O . LEU J 5 88 ? -92.202 76.790 47.672 1.00 70.44 88 LEU J O 1
ATOM 9459 N N . CYS J 5 89 ? -92.784 78.659 46.543 1.00 70.72 89 CYS J N 1
ATOM 9460 C CA . CYS J 5 89 ? -92.052 78.274 45.344 1.00 69.85 89 CYS J CA 1
ATOM 9461 C C . CYS J 5 89 ? -91.127 79.366 44.839 1.00 66.12 89 CYS J C 1
ATOM 9462 O O . CYS J 5 89 ? -91.535 80.505 44.664 1.00 66.72 89 CYS J O 1
ATOM 9465 N N . ALA J 5 90 ? -89.882 78.996 44.574 1.00 62.74 90 ALA J N 1
ATOM 9466 C CA . ALA J 5 90 ? -88.873 79.963 44.151 1.00 67.21 90 ALA J CA 1
ATOM 9467 C C . ALA J 5 90 ? -87.996 79.478 43.004 1.00 74.60 90 ALA J C 1
ATOM 9468 O O . ALA J 5 90 ? -87.888 78.280 42.755 1.00 84.25 90 ALA J O 1
ATOM 9470 N N . SER J 5 91 ? -87.355 80.423 42.325 1.00 73.88 91 SER J N 1
ATOM 9471 C CA . SER J 5 91 ? -86.405 80.096 41.265 1.00 75.44 91 SER J CA 1
ATOM 9472 C C . SER J 5 91 ? -85.209 81.052 41.317 1.00 78.01 91 SER J C 1
ATOM 9473 O O . SER J 5 91 ? -85.175 81.953 42.165 1.00 78.94 91 SER J O 1
ATOM 9476 N N . SER J 5 92 ? -84.241 80.855 40.419 1.00 74.97 92 SER J N 1
ATOM 9477 C CA . SER J 5 92 ? -82.996 81.620 40.415 1.00 74.90 92 SER J CA 1
ATOM 9478 C C . SER J 5 92 ? -82.187 81.156 39.246 1.00 83.46 92 SER J C 1
ATOM 9479 O O . SER J 5 92 ? -82.348 80.021 38.799 1.00 84.12 92 SER J O 1
ATOM 9482 N N . LEU J 5 93 ? -81.291 82.004 38.759 1.00 89.28 93 LEU J N 1
ATOM 9483 C CA . LEU J 5 93 ? -80.458 81.593 37.632 1.00 91.94 93 LEU J CA 1
ATOM 9484 C C . LEU J 5 93 ? -79.003 81.521 37.971 1.00 84.37 93 LEU J C 1
ATOM 9485 O O . LEU J 5 93 ? -78.526 82.155 38.908 1.00 90.73 93 LEU J O 1
ATOM 9490 N N . ARG J 5 94 ? -78.314 80.726 37.171 1.00 84.10 94 ARG J N 1
ATOM 9491 C CA . ARG J 5 94 ? -76.879 80.731 37.162 1.00 91.71 94 ARG J CA 1
ATOM 9492 C C . ARG J 5 94 ? -76.313 81.254 35.831 1.00 91.02 94 ARG J C 1
ATOM 9493 O O . ARG J 5 94 ? -76.493 80.641 34.775 1.00 82.94 94 ARG J O 1
ATOM 9501 N N . ASP J 5 95 ? -75.668 82.417 35.920 1.00 89.03 95 ASP J N 1
ATOM 9502 C CA . ASP J 5 95 ? -74.770 82.930 34.913 1.00 79.69 95 ASP J CA 1
ATOM 9503 C C . ASP J 5 95 ? -73.408 83.034 35.586 1.00 78.52 95 ASP J C 1
ATOM 9504 O O . ASP J 5 95 ? -72.576 82.128 35.503 1.00 70.56 95 ASP J O 1
ATOM 9509 N N . GLY J 5 96 ? -73.188 84.127 36.295 1.00 80.68 96 GLY J N 1
ATOM 9510 C CA . GLY J 5 96 ? -72.037 84.186 37.169 1.00 84.79 96 GLY J CA 1
ATOM 9511 C C . GLY J 5 96 ? -72.378 83.409 38.429 1.00 85.88 96 GLY J C 1
ATOM 9512 O O . GLY J 5 96 ? -71.810 82.338 38.667 1.00 79.55 96 GLY J O 1
ATOM 9513 N N . TYR J 5 97 ? -73.296 83.984 39.222 1.00 87.74 97 TYR J N 1
ATOM 9514 C CA . TYR J 5 97 ? -73.959 83.365 40.376 1.00 89.14 97 TYR J CA 1
ATOM 9515 C C . TYR J 5 97 ? -74.739 82.133 39.886 1.00 89.05 97 TYR J C 1
ATOM 9516 O O . TYR J 5 97 ? -74.621 81.847 38.696 1.00 92.92 97 TYR J O 1
ATOM 9525 N N . THR J 5 98 ? -75.539 81.390 40.681 1.00 92.81 98 THR J N 1
ATOM 9526 C CA . THR J 5 98 ? -75.852 81.506 42.122 1.00 82.60 98 THR J CA 1
ATOM 9527 C C . THR J 5 98 ? -76.761 82.697 42.489 1.00 82.04 98 THR J C 1
ATOM 9528 O O . THR J 5 98 ? -76.647 83.295 43.563 1.00 84.90 98 THR J O 1
ATOM 9532 N N . GLY J 5 99 ? -77.669 83.036 41.578 1.00 84.54 99 GLY J N 1
ATOM 9533 C CA . GLY J 5 99 ? -78.565 84.165 41.768 1.00 86.65 99 GLY J CA 1
ATOM 9534 C C . GLY J 5 99 ? -79.390 84.024 43.022 1.00 85.44 99 GLY J C 1
ATOM 9535 O O . GLY J 5 99 ? -79.653 82.917 43.485 1.00 88.10 99 GLY J O 1
ATOM 9536 N N . GLU J 5 100 ? -79.788 85.151 43.591 1.00 81.89 100 GLU J N 1
ATOM 9537 C CA . GLU J 5 100 ? -80.669 85.162 44.765 1.00 79.34 100 GLU J CA 1
ATOM 9538 C C . GLU J 5 100 ? -81.989 84.459 44.457 1.00 79.42 100 GLU J C 1
ATOM 9539 O O . GLU J 5 100 ? -82.383 84.402 43.289 1.00 83.12 100 GLU J O 1
ATOM 9545 N N . LEU J 5 101 ? -82.701 83.981 45.483 1.00 78.51 101 LEU J N 1
ATOM 9546 C CA . LEU J 5 101 ? -83.998 83.324 45.257 1.00 73.95 101 LEU J CA 1
ATOM 9547 C C . LEU J 5 101 ? -85.128 84.310 44.996 1.00 74.46 101 LEU J C 1
ATOM 9548 O O . LEU J 5 101 ? -85.183 85.392 45.592 1.00 73.25 101 LEU J O 1
ATOM 9553 N N . PHE J 5 102 ? -86.025 83.938 44.088 1.00 70.78 102 PHE J N 1
ATOM 9554 C CA . PHE J 5 102 ? -87.189 84.769 43.764 1.00 70.15 102 PHE J CA 1
ATOM 9555 C C . PHE J 5 102 ? -88.408 83.979 44.166 1.00 74.31 102 PHE J C 1
ATOM 9556 O O . PHE J 5 102 ? -88.473 82.782 43.863 1.00 76.47 102 PHE J O 1
ATOM 9564 N N . PHE J 5 103 ? -89.381 84.630 44.818 1.00 73.28 103 PHE J N 1
ATOM 9565 C CA . PHE J 5 103 ? -90.480 83.887 45.467 1.00 67.84 103 PHE J CA 1
ATOM 9566 C C . PHE J 5 103 ? -91.881 84.060 44.864 1.00 68.14 103 PHE J C 1
ATOM 9567 O O . PHE J 5 103 ? -92.317 85.177 44.553 1.00 74.28 103 PHE J O 1
ATOM 9575 N N . GLY J 5 104 ? -92.585 82.949 44.694 1.00 65.10 104 GLY J N 1
ATOM 9576 C CA . GLY J 5 104 ? -93.999 83.016 44.358 1.00 65.68 104 GLY J CA 1
ATOM 9577 C C . GLY J 5 104 ? -94.817 83.405 45.588 1.00 77.83 104 GLY J C 1
ATOM 9578 O O . GLY J 5 104 ? -94.318 83.297 46.714 1.00 81.39 104 GLY J O 1
ATOM 9579 N N . GLU J 5 105 ? -96.061 83.852 45.396 1.00 83.42 105 GLU J N 1
ATOM 9580 C CA . GLU J 5 105 ? -96.957 84.208 46.527 1.00 82.89 105 GLU J CA 1
ATOM 9581 C C . GLU J 5 105 ? -97.382 83.043 47.467 1.00 75.04 105 GLU J C 1
ATOM 9582 O O . GLU J 5 105 ? -97.876 83.275 48.563 1.00 74.78 105 GLU J O 1
ATOM 9588 N N . GLY J 5 106 ? -97.235 81.804 47.016 1.00 74.16 106 GLY J N 1
ATOM 9589 C CA . GLY J 5 106 ? -97.479 80.660 47.865 1.00 68.07 106 GLY J CA 1
ATOM 9590 C C . GLY J 5 106 ? -98.946 80.324 47.994 1.00 67.20 106 GLY J C 1
ATOM 9591 O O . GLY J 5 106 ? -99.804 81.178 47.781 1.00 65.12 106 GLY J O 1
ATOM 9592 N N . SER J 5 107 ? -99.222 79.075 48.370 1.00 64.87 107 SER J N 1
ATOM 9593 C CA . SER J 5 107 ? -100.585 78.571 48.540 1.00 70.56 107 SER J CA 1
ATOM 9594 C C . SER J 5 107 ? -100.812 77.822 49.872 1.00 73.81 107 SER J C 1
ATOM 9595 O O . SER J 5 107 ? -99.930 77.111 50.367 1.00 73.83 107 SER J O 1
ATOM 9598 N N . ARG J 5 108 ? -102.007 77.964 50.438 1.00 71.86 108 ARG J N 1
ATOM 9599 C CA . ARG J 5 108 ? -102.340 77.307 51.690 1.00 70.93 108 ARG J CA 1
ATOM 9600 C C . ARG J 5 108 ? -103.095 76.031 51.410 1.00 79.36 108 ARG J C 1
ATOM 9601 O O . ARG J 5 108 ? -104.116 76.034 50.715 1.00 83.29 108 ARG J O 1
ATOM 9609 N N . LEU J 5 109 ? -102.605 74.933 51.953 1.00 76.12 109 LEU J N 1
ATOM 9610 C CA . LEU J 5 109 ? -103.333 73.682 51.842 1.00 76.17 109 LEU J CA 1
ATOM 9611 C C . LEU J 5 109 ? -104.149 73.445 53.119 1.00 88.75 109 LEU J C 1
ATOM 9612 O O . LEU J 5 109 ? -103.796 73.944 54.195 1.00 97.86 109 LEU J O 1
ATOM 9617 N N . THR J 5 110 ? -105.238 72.695 53.022 1.00 85.89 110 THR J N 1
ATOM 9618 C CA . THR J 5 110 ? -105.998 72.411 54.218 1.00 87.19 110 THR J CA 1
ATOM 9619 C C . THR J 5 110 ? -106.564 70.998 54.193 1.00 95.05 110 THR J C 1
ATOM 9620 O O . THR J 5 110 ? -106.521 70.330 53.164 1.00 98.05 110 THR J O 1
ATOM 9624 N N . VAL J 5 111 ? -107.075 70.537 55.331 1.00 103.96 111 VAL J N 1
ATOM 9625 C CA . VAL J 5 111 ? -107.711 69.228 55.399 1.00 106.67 111 VAL J CA 1
ATOM 9626 C C . VAL J 5 111 ? -108.849 69.199 56.430 1.00 94.96 111 VAL J C 1
ATOM 9627 O O . VAL J 5 111 ? -109.874 69.862 56.267 1.00 84.07 111 VAL J O 1
#

GO terms:
  GO:0005764 lysosome (C, IDA)
  GO:0005886 plasma membrane (C, IDA)
  GO:0001916 positive regulation of T cell mediated cytotoxicity (P, IDA)
  GO:0002469 myeloid dendritic cell antigen processing and presentation (P, IDA)
  GO:0002491 antigen processing and presentation of endogenous peptide antigen via MHC class II (P, IDA)
  GO:0031902 late endosome membrane (C, IDA)
  GO:0001772 immunological synapse (C, IDA)
  GO:0005765 lysosomal membrane (C, IDA)
  GO:0043382 positive regulation of memory T cell differentiation (P, IDA)
  GO:0045622 regulation of T-helper cell differentiation (P, IDA)
  GO:0042605 peptide antigen binding (F, IDA)
  GO:0042608 T cell receptor binding (F, IDA)
  GO:2000516 positive regulation of CD4-positive, alpha-beta T cell activation (P, IDA)
  GO:0019886 antigen processing and presentation of exogenous peptide antigen via MHC class II (P, IDA)
  GO:0032831 positive regulation of CD4-positive, CD25-positive, alpha-beta regulatory T cell differentiation (P, IDA)
  GO:0120281 autolysosome membrane (C, EXP)
  GO:0031901 early endosome membrane (C, EXP)
  GO:0005789 endoplasmic reticulum membrane (C, EXP)
  GO:0005886 plasma membrane (C, EXP)
  GO:0005515 protein binding (F, IPI)

CATH classification: 3.10.320.10 (+1 more: 2.60.40.10)

Organism: Homo sapiens (NCBI:txid9606)

Sequence (1188 aa):
EEHVIIQAEFYLNPDQSGEFMFDFDGDEIFHVDMAKKETVWRLEEFGRFASFEAQGALANIAVDKANLEIMTKRSNYTPITNVPPEVTVLTNSPVELREPNVLICFIDKFTPPVVNVTWLRNGKPVTTGVSETVFLPREDHLFRKFHYLPFLPSTEDVYDCRVEHWGLDEPLLKHWEFRPRFLELLKSECHFFNGTERVRFLERYFHNQEEFVRFDSDVGEYRAVTELGRPVAESWNSQKDLLEQKRGQVDNYCRHNYGVVESFTVQRRVHPQVTVYPAKLLVCSVSGFYPGSIEVRWFRNGQEEKTGVVSTGLIHNGDWTFQTLVMLETVPRSGEVYTCQVEHPSVTSPLTVEWRAQHIRCNIPKRISAEEHVIIQAEFYLNPDQSGEFMFDFDGDEIFHVDMAKKETVWRLEEFGRFASFEAQGALANIAVDKANLEIMTKRSNYTPITNVPPEVTVLTNSPVELREPNVLICFIDKFTPPVVNVTWLRNGKPVTTGVSETVFLPREDHLFRKFHYLPFLPSTEDVYDCRVEHWGLDEPLLKHWEFRPRFLELLKSECHFFNGTERVRFLERYFHNQEEFVRFDSDVGEYRAVTELGRPVAESWNSQKDLLEQKRGQVDNYCRHNYGVVESFTVQRRVHPQVTVYPAKLLVCSVSGFYPGSIEVRWFRNGQEEKTGVVSTGLIHNGDWTFQTLVMLETVPRSGEVYTCQVEHPSVTSPLTVEWRAQHIRCNIPKRISAQSVTQPDIHITVSEGASLELRCNYSYGATPYLFWYVQSPGQGLQLLLKYFSGDTLVQGIKGFEAEFKRSQSSFNLRKPSVHWSDAAEYFCAVGASGNTGKLIFGQGTTLQVKPGITQSPKYLFRKEGQNVTLSCEQNLNHDAMYWYRQDPGQGLRLIYYSQIVNDFQKGDIAEGYSVSREKKESFPLTVTSAQKNPTAFYLCASSLRDGYTGELFFGEGSRLTVQSVTQPDIHITVSEGASLELRCNYSYGATPYLFWYVQSPGQGLQLLLKYFSGDTLVQGIKGFEAEFKRSQSSFNLRKPSVHWSDAAEYFCAVGASGNTGKLIFGQGTTLQVKPGITQSPKYLFRKEGQNVTLSCEQNLNHDAMYWYRQDPGQGLRLIYYSQIVNDFQKGDIAEG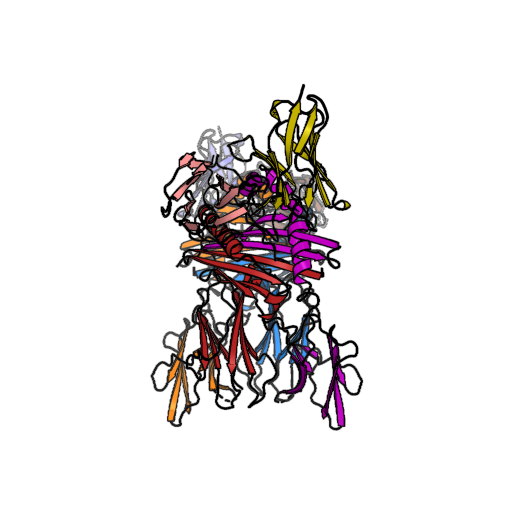YSVSREKKESFPLTVTSAQKNPTAFYLCASSLRDGYTGELFFGEGSRLTV

Nearest PDB structures (foldseek):
  4h1l-assembly2_G  TM=1.009E+00  e=5.208E-22  Escherichia coli
  8gvb-assembly1_A  TM=9.581E-01  e=1.870E-17  Homo sapiens
  8gvi-assembly1_A  TM=9.549E-01  e=2.078E-17  Homo sapiens
  8gvg-assembly1_A  TM=9.577E-01  e=2.856E-17  Homo sapiens
  4mvb-assembly1_C  TM=9.667E-01  e=3.022E-15  unclassified